Protein AF-0000000067427041 (afdb_homodimer)

Structure (mmCIF, N/CA/C/O backbone):
data_AF-0000000067427041-model_v1
#
loop_
_entity.id
_entity.type
_entity.pdbx_description
1 polymer 'Predicted protein'
#
loop_
_atom_site.group_PDB
_atom_site.id
_atom_site.type_symbol
_atom_site.label_atom_id
_atom_site.label_alt_id
_atom_site.label_comp_id
_atom_site.label_asym_id
_atom_site.label_entity_id
_atom_site.label_seq_id
_atom_site.pdbx_PDB_ins_code
_atom_site.Cartn_x
_atom_site.Cartn_y
_atom_site.Cartn_z
_atom_site.occupancy
_atom_site.B_iso_or_equiv
_atom_site.auth_seq_id
_atom_site.auth_comp_id
_atom_site.auth_asym_id
_atom_site.auth_atom_id
_atom_site.pdbx_PDB_model_num
ATOM 1 N N . MET A 1 1 ? 22.656 2.098 1.558 1 48.44 1 MET A N 1
ATOM 2 C CA . MET A 1 1 ? 21.922 0.84 1.624 1 48.44 1 MET A CA 1
ATOM 3 C C . MET A 1 1 ? 22.219 0.101 2.924 1 48.44 1 MET A C 1
ATOM 5 O O . MET A 1 1 ? 23.375 -0.045 3.307 1 48.44 1 MET A O 1
ATOM 9 N N . HIS A 1 2 ? 21.312 0.114 3.793 1 59.34 2 HIS A N 1
ATOM 10 C CA . HIS A 1 2 ? 21.578 -0.566 5.055 1 59.34 2 HIS A CA 1
ATOM 11 C C . HIS A 1 2 ? 22.031 -2.002 4.82 1 59.34 2 HIS A C 1
ATOM 13 O O . HIS A 1 2 ? 21.594 -2.652 3.873 1 59.34 2 HIS A O 1
ATOM 19 N N . GLU A 1 3 ? 23 -2.354 5.422 1 79.38 3 GLU A N 1
ATOM 20 C CA . GLU A 1 3 ? 23.484 -3.73 5.383 1 79.38 3 GLU A CA 1
ATOM 21 C C . GLU A 1 3 ? 22.438 -4.699 5.918 1 79.38 3 GLU A C 1
ATOM 23 O O . GLU A 1 3 ? 21.922 -4.523 7.031 1 79.38 3 GLU A O 1
ATOM 28 N N . LYS A 1 4 ? 21.969 -5.715 5.051 1 87.44 4 LYS A N 1
ATOM 29 C CA . LYS A 1 4 ? 20.969 -6.707 5.422 1 87.44 4 LYS A CA 1
ATOM 30 C C . LYS A 1 4 ? 21.578 -7.809 6.281 1 87.44 4 LYS A C 1
ATOM 32 O O . LYS A 1 4 ? 22.75 -8.156 6.125 1 87.44 4 LYS A O 1
ATOM 37 N N . THR A 1 5 ? 20.75 -8.305 7.266 1 93.06 5 THR A N 1
ATOM 38 C CA . THR A 1 5 ? 21.156 -9.445 8.078 1 93.06 5 THR A CA 1
ATOM 39 C C . THR A 1 5 ? 20.656 -10.75 7.465 1 93.06 5 THR A C 1
ATOM 41 O O . THR A 1 5 ? 19.953 -10.734 6.445 1 93.06 5 THR A O 1
ATOM 44 N N . GLU A 1 6 ? 21.047 -11.875 8.016 1 94.5 6 GLU A N 1
ATOM 45 C CA . GLU A 1 6 ? 20.641 -13.188 7.508 1 94.5 6 GLU A CA 1
ATOM 46 C C . GLU A 1 6 ? 19.141 -13.406 7.707 1 94.5 6 GLU A C 1
ATOM 48 O O . GLU A 1 6 ? 18.594 -13.031 8.734 1 94.5 6 GLU A O 1
ATOM 53 N N . PHE A 1 7 ? 18.641 -14.078 6.691 1 95.75 7 PHE A N 1
ATOM 54 C CA . PHE A 1 7 ? 17.219 -14.438 6.762 1 95.75 7 PHE A CA 1
ATOM 55 C C . PHE A 1 7 ? 16.922 -15.227 8.039 1 95.75 7 PHE A C 1
ATOM 57 O O . PHE A 1 7 ? 17.719 -16.094 8.43 1 95.75 7 PHE A O 1
ATOM 64 N N . LYS A 1 8 ? 15.82 -14.953 8.727 1 96.31 8 LYS A N 1
ATOM 65 C CA . LYS A 1 8 ? 15.414 -15.594 9.977 1 96.31 8 LYS A CA 1
ATOM 66 C C . LYS A 1 8 ? 14.203 -16.5 9.766 1 96.31 8 LYS A C 1
ATOM 68 O O . LYS A 1 8 ? 13.062 -16.047 9.875 1 96.31 8 LYS A O 1
ATOM 73 N N . PRO A 1 9 ? 14.398 -17.781 9.586 1 95.56 9 PRO A N 1
ATOM 74 C CA . PRO A 1 9 ? 13.281 -18.688 9.305 1 95.56 9 PRO A CA 1
ATOM 75 C C . PRO A 1 9 ? 12.234 -18.703 10.414 1 95.56 9 PRO A C 1
ATOM 77 O O . PRO A 1 9 ? 11.047 -18.906 10.141 1 95.56 9 PRO A O 1
ATOM 80 N N . PHE A 1 10 ? 12.68 -18.453 11.617 1 96.94 10 PHE A N 1
ATOM 81 C CA . PHE A 1 10 ? 11.75 -18.469 12.742 1 96.94 10 PHE A CA 1
ATOM 82 C C . PHE A 1 10 ? 10.695 -17.391 12.586 1 96.94 10 PHE A C 1
ATOM 84 O O . PHE A 1 10 ? 9.523 -17.594 12.906 1 96.94 10 PHE A O 1
ATOM 91 N N . LEU A 1 11 ? 11.117 -16.219 12.102 1 97.69 11 LEU A N 1
ATOM 92 C CA . LEU A 1 11 ? 10.156 -15.133 11.906 1 97.69 11 LEU A CA 1
ATOM 93 C C . LEU A 1 11 ? 9.18 -15.469 10.789 1 97.69 11 LEU A C 1
ATOM 95 O O . LEU A 1 11 ? 8 -15.133 10.867 1 97.69 11 LEU A O 1
ATOM 99 N N . PHE A 1 12 ? 9.688 -16.172 9.797 1 97.38 12 PHE A N 1
ATOM 100 C CA . PHE A 1 12 ? 8.836 -16.609 8.703 1 97.38 12 PHE A CA 1
ATOM 101 C C . PHE A 1 12 ? 7.766 -17.578 9.211 1 97.38 12 PHE A C 1
ATOM 103 O O . PHE A 1 12 ? 6.582 -17.422 8.891 1 97.38 12 PHE A O 1
ATOM 110 N N . LEU A 1 13 ? 8.148 -18.453 10.047 1 97.69 13 LEU A N 1
ATOM 111 C CA . LEU A 1 13 ? 7.234 -19.422 10.625 1 97.69 13 LEU A CA 1
ATOM 112 C C . LEU A 1 13 ? 6.289 -18.766 11.617 1 97.69 13 LEU A C 1
ATOM 114 O O . LEU A 1 13 ? 5.129 -19.156 11.742 1 97.69 13 LEU A O 1
ATOM 118 N N . LEU A 1 14 ? 6.824 -17.766 12.289 1 98.38 14 LEU A N 1
ATOM 119 C CA . LEU A 1 14 ? 5.988 -17.031 13.234 1 98.38 14 LEU A CA 1
ATOM 120 C C . LEU A 1 14 ? 4.836 -16.344 12.516 1 98.38 14 LEU A C 1
ATOM 122 O O . LEU A 1 14 ? 3.703 -16.344 13.008 1 98.38 14 LEU A O 1
ATOM 126 N N . ALA A 1 15 ? 5.125 -15.766 11.359 1 98.38 15 ALA A N 1
ATOM 127 C CA . ALA A 1 15 ? 4.074 -15.102 10.594 1 98.38 15 ALA A CA 1
ATOM 128 C C . ALA A 1 15 ? 3 -16.094 10.156 1 98.38 15 ALA A C 1
ATOM 130 O O . ALA A 1 15 ? 1.806 -15.797 10.227 1 98.38 15 ALA A O 1
ATOM 131 N N . TRP A 1 16 ? 3.381 -17.25 9.773 1 98.31 16 TRP A N 1
ATOM 132 C CA . TRP A 1 16 ? 2.414 -18.281 9.438 1 98.31 16 TRP A CA 1
ATOM 133 C C . TRP A 1 16 ? 1.655 -18.734 10.68 1 98.31 16 TRP A C 1
ATOM 135 O O . TRP A 1 16 ? 0.466 -19.062 10.609 1 98.31 16 TRP A O 1
ATOM 145 N N . GLY A 1 17 ? 2.387 -18.797 11.781 1 98.62 17 GLY A N 1
ATOM 146 C CA . GLY A 1 17 ? 1.737 -19.141 13.039 1 98.62 17 GLY A CA 1
ATOM 147 C C . GLY A 1 17 ? 0.64 -18.172 13.43 1 98.62 17 GLY A C 1
ATOM 148 O O . GLY A 1 17 ? -0.419 -18.594 13.906 1 98.62 17 GLY A O 1
ATOM 149 N N . ILE A 1 18 ? 0.897 -16.922 13.195 1 98.69 18 ILE A N 1
ATOM 150 C CA . ILE A 1 18 ? -0.104 -15.898 13.508 1 98.69 18 ILE A CA 1
ATOM 151 C C . ILE A 1 18 ? -1.283 -16.031 12.547 1 98.69 18 ILE A C 1
ATOM 153 O O . ILE A 1 18 ? -2.439 -15.867 12.945 1 98.69 18 ILE A O 1
ATOM 157 N N . THR A 1 19 ? -0.968 -16.312 11.273 1 98.56 19 THR A N 1
ATOM 158 C CA . THR A 1 19 ? -2.045 -16.578 10.328 1 98.56 19 THR A CA 1
ATOM 159 C C . THR A 1 19 ? -2.896 -17.75 10.789 1 98.56 19 THR A C 1
ATOM 161 O O . THR A 1 19 ? -4.125 -17.688 10.773 1 98.56 19 THR A O 1
ATOM 164 N N . PHE A 1 20 ? -2.232 -18.781 11.203 1 98.62 20 PHE A N 1
ATOM 165 C CA . PHE A 1 20 ? -2.934 -19.953 11.695 1 98.62 20 PHE A CA 1
ATOM 166 C C . PHE A 1 20 ? -3.775 -19.609 12.922 1 98.62 20 PHE A C 1
ATOM 168 O O . PHE A 1 20 ? -4.918 -20.062 13.039 1 98.62 20 PHE A O 1
ATOM 175 N N . LEU A 1 21 ? -3.199 -18.812 13.805 1 98.25 21 LEU A N 1
ATOM 176 C CA . LEU A 1 21 ? -3.934 -18.375 14.984 1 98.25 21 LEU A CA 1
ATOM 177 C C . LEU A 1 21 ? -5.203 -17.625 14.586 1 98.25 21 LEU A C 1
ATOM 179 O O . LEU A 1 21 ? -6.25 -17.781 15.219 1 98.25 21 LEU A O 1
ATOM 183 N N . SER A 1 22 ? -5.102 -16.859 13.547 1 97.94 22 SER A N 1
ATOM 184 C CA . SER A 1 22 ? -6.25 -16.094 13.078 1 97.94 22 SER A CA 1
ATOM 185 C C . SER A 1 22 ? -7.352 -17 12.555 1 97.94 22 SER A C 1
ATOM 187 O O . SER A 1 22 ? -8.523 -16.641 12.547 1 97.94 22 SER A O 1
ATOM 189 N N . LEU A 1 23 ? -7.02 -18.188 12.094 1 98 23 LEU A N 1
ATOM 190 C CA . LEU A 1 23 ? -7.988 -19.156 11.594 1 98 23 LEU A CA 1
ATOM 191 C C . LEU A 1 23 ? -8.594 -19.953 12.742 1 98 23 LEU A C 1
ATOM 193 O O . LEU A 1 23 ? -9.68 -20.531 12.609 1 98 23 LEU A O 1
ATOM 197 N N . LEU A 1 24 ? -7.863 -19.984 13.859 1 97.44 24 LEU A N 1
ATOM 198 C CA . LEU A 1 24 ? -8.219 -20.828 14.992 1 97.44 24 LEU A CA 1
ATOM 199 C C . LEU A 1 24 ? -9.172 -20.109 15.938 1 97.44 24 LEU A C 1
ATOM 201 O O . LEU A 1 24 ? -10.094 -20.719 16.484 1 97.44 24 LEU A O 1
ATOM 205 N N . VAL A 1 25 ? -8.961 -18.812 16.109 1 96.56 25 VAL A N 1
ATOM 206 C CA . VAL A 1 25 ? -9.766 -18.062 17.062 1 96.56 25 VAL A CA 1
ATOM 207 C C . VAL A 1 25 ? -11.18 -17.875 16.531 1 96.56 25 VAL A C 1
ATOM 209 O O . VAL A 1 25 ? -11.383 -17.828 15.305 1 96.56 25 VAL A O 1
ATOM 212 N N . ARG A 1 26 ? -12.141 -17.781 17.406 1 95.88 26 ARG A N 1
ATOM 213 C CA . ARG A 1 26 ? -13.531 -17.594 17 1 95.88 26 ARG A CA 1
ATOM 214 C C . ARG A 1 26 ? -13.727 -16.25 16.312 1 95.88 26 ARG A C 1
ATOM 216 O O . ARG A 1 26 ? -12.945 -15.328 16.516 1 95.88 26 ARG A O 1
ATOM 223 N N . PRO A 1 27 ? -14.773 -16.25 15.516 1 94.12 27 PRO A N 1
ATOM 224 C CA . PRO A 1 27 ? -15.031 -14.992 14.812 1 94.12 27 PRO A CA 1
ATOM 225 C C . PRO A 1 27 ? -15.117 -13.797 15.758 1 94.12 27 PRO A C 1
ATOM 227 O O . PRO A 1 27 ? -15.758 -13.875 16.812 1 94.12 27 PRO A O 1
ATOM 230 N N . SER A 1 28 ? -14.32 -12.844 15.492 1 92.88 28 SER A N 1
ATOM 231 C CA . SER A 1 28 ? -14.234 -11.594 16.25 1 92.88 28 SER A CA 1
ATOM 232 C C . SER A 1 28 ? -13.93 -10.414 15.328 1 92.88 28 SER A C 1
ATOM 234 O O . SER A 1 28 ? -13.203 -10.562 14.336 1 92.88 28 SER A O 1
ATOM 236 N N . PRO A 1 29 ? -14.539 -9.273 15.695 1 89.44 29 PRO A N 1
ATOM 237 C CA . PRO A 1 29 ? -14.219 -8.094 14.883 1 89.44 29 PRO A CA 1
ATOM 238 C C . PRO A 1 29 ? -12.742 -7.707 14.969 1 89.44 29 PRO A C 1
ATOM 240 O O . PRO A 1 29 ? -12.25 -6.961 14.125 1 89.44 29 PRO A O 1
ATOM 243 N N . PHE A 1 30 ? -12 -8.234 15.906 1 93.5 30 PHE A N 1
ATOM 244 C CA . PHE A 1 30 ? -10.625 -7.824 16.141 1 93.5 30 PHE A CA 1
ATOM 245 C C . PHE A 1 30 ? -9.648 -8.789 15.477 1 93.5 30 PHE A C 1
ATOM 247 O O . PHE A 1 30 ? -8.438 -8.555 15.477 1 93.5 30 PHE A O 1
ATOM 254 N N . ARG A 1 31 ? -10.18 -9.844 14.93 1 95.12 31 ARG A N 1
ATOM 255 C CA . ARG A 1 31 ? -9.352 -10.867 14.305 1 95.12 31 ARG A CA 1
ATOM 256 C C . ARG A 1 31 ? -8.461 -10.273 13.219 1 95.12 31 ARG A C 1
ATOM 258 O O . ARG A 1 31 ? -7.301 -10.656 13.078 1 95.12 31 ARG A O 1
ATOM 265 N N . GLY A 1 32 ? -8.961 -9.312 12.492 1 95.69 32 GLY A N 1
ATOM 266 C CA . GLY A 1 32 ? -8.234 -8.695 11.391 1 95.69 32 GLY A CA 1
ATOM 267 C C . GLY A 1 32 ? -6.961 -7.996 11.836 1 95.69 32 GLY A C 1
ATOM 268 O O . GLY A 1 32 ? -6.031 -7.832 11.039 1 95.69 32 GLY A O 1
ATOM 269 N N . LEU A 1 33 ? -6.809 -7.629 13.07 1 95.56 33 LEU A N 1
ATOM 270 C CA . LEU A 1 33 ? -5.656 -6.906 13.594 1 95.56 33 LEU A CA 1
ATOM 271 C C . LEU A 1 33 ? -4.422 -7.801 13.633 1 95.56 33 LEU A C 1
ATOM 273 O O . LEU A 1 33 ? -3.295 -7.309 13.703 1 95.56 33 LEU A O 1
ATOM 277 N N . LEU A 1 34 ? -4.652 -9.055 13.586 1 97.56 34 LEU A N 1
ATOM 278 C CA . LEU A 1 34 ? -3.539 -9.992 13.578 1 97.56 34 LEU A CA 1
ATOM 279 C C . LEU A 1 34 ? -2.734 -9.875 12.289 1 97.56 34 LEU A C 1
ATOM 281 O O . LEU A 1 34 ? -1.603 -10.352 12.211 1 97.56 34 LEU A O 1
ATOM 285 N N . PHE A 1 35 ? -3.311 -9.219 11.297 1 98.12 35 PHE A N 1
ATOM 286 C CA . PHE A 1 35 ? -2.598 -9.016 10.039 1 98.12 35 PHE A CA 1
ATOM 287 C C . PHE A 1 35 ? -1.44 -8.047 10.227 1 98.12 35 PHE A C 1
ATOM 289 O O . PHE A 1 35 ? -0.443 -8.117 9.5 1 98.12 35 PHE A O 1
ATOM 296 N N . ILE A 1 36 ? -1.518 -7.141 11.211 1 95.94 36 ILE A N 1
ATOM 297 C CA . ILE A 1 36 ? -0.517 -6.098 11.406 1 95.94 36 ILE A CA 1
ATOM 298 C C . ILE A 1 36 ? 0.84 -6.73 11.703 1 95.94 36 ILE A C 1
ATOM 300 O O . ILE A 1 36 ? 1.822 -6.465 11.008 1 95.94 36 ILE A O 1
ATOM 304 N N . PRO A 1 37 ? 0.937 -7.617 12.68 1 97.81 37 PRO A N 1
ATOM 305 C CA . PRO A 1 37 ? 2.244 -8.234 12.906 1 97.81 37 PRO A CA 1
ATOM 306 C C . PRO A 1 37 ? 2.684 -9.125 11.75 1 97.81 37 PRO A C 1
ATOM 308 O O . PRO A 1 37 ? 3.881 -9.242 11.477 1 97.81 37 PRO A O 1
ATOM 311 N N . ILE A 1 38 ? 1.79 -9.766 11.023 1 98.5 38 ILE A N 1
ATOM 312 C CA . ILE A 1 38 ? 2.139 -10.594 9.875 1 98.5 38 ILE A CA 1
ATOM 313 C C . ILE A 1 38 ? 2.811 -9.727 8.805 1 98.5 38 ILE A C 1
ATOM 315 O O . ILE A 1 38 ? 3.91 -10.047 8.344 1 98.5 38 ILE A O 1
ATOM 319 N N . LEU A 1 39 ? 2.109 -8.656 8.5 1 98.06 39 LEU A N 1
ATOM 320 C CA . LEU A 1 39 ? 2.631 -7.73 7.492 1 98.06 39 LEU A CA 1
ATOM 321 C C . LEU A 1 39 ? 3.982 -7.172 7.918 1 98.06 39 LEU A C 1
ATOM 323 O O . LEU A 1 39 ? 4.91 -7.094 7.109 1 98.06 39 LEU A O 1
ATOM 327 N N . SER A 1 40 ? 4.129 -6.82 9.211 1 96.88 40 SER A N 1
ATOM 328 C CA . SER A 1 40 ? 5.359 -6.238 9.734 1 96.88 40 SER A CA 1
ATOM 329 C C . SER A 1 40 ? 6.523 -7.215 9.625 1 96.88 40 SER A C 1
ATOM 331 O O . SER A 1 40 ? 7.621 -6.84 9.211 1 96.88 40 SER A O 1
ATOM 333 N N . ILE A 1 41 ? 6.285 -8.422 9.93 1 98.19 41 ILE A N 1
ATOM 334 C CA . ILE A 1 41 ? 7.328 -9.445 9.891 1 98.19 41 ILE A CA 1
ATOM 335 C C . ILE A 1 41 ? 7.758 -9.688 8.445 1 98.19 41 ILE A C 1
ATOM 337 O O . ILE A 1 41 ? 8.953 -9.719 8.141 1 98.19 41 ILE A O 1
ATOM 341 N N . CYS A 1 42 ? 6.801 -9.812 7.559 1 98.31 42 CYS A N 1
ATOM 342 C CA . CYS A 1 42 ? 7.113 -10.094 6.164 1 98.31 42 CYS A CA 1
ATOM 343 C C . CYS A 1 42 ? 7.879 -8.93 5.535 1 98.31 42 CYS A C 1
ATOM 345 O O . CYS A 1 42 ? 8.844 -9.148 4.797 1 98.31 42 CYS A O 1
ATOM 347 N N . LEU A 1 43 ? 7.492 -7.707 5.875 1 95.94 43 LEU A N 1
ATOM 348 C CA . LEU A 1 43 ? 8.195 -6.543 5.348 1 95.94 43 LEU A CA 1
ATOM 349 C C . LEU A 1 43 ? 9.609 -6.457 5.922 1 95.94 43 LEU A C 1
ATOM 351 O O . LEU A 1 43 ? 10.555 -6.141 5.203 1 95.94 43 LEU A O 1
ATOM 355 N N . TYR A 1 44 ? 9.695 -6.758 7.195 1 95.12 44 TYR A N 1
ATOM 356 C CA . TYR A 1 44 ? 11.016 -6.77 7.812 1 95.12 44 TY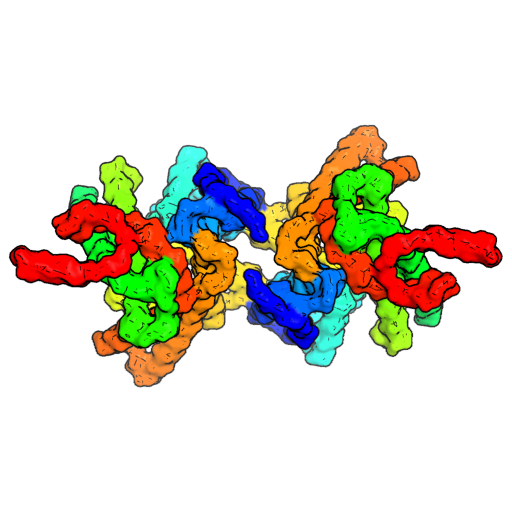R A CA 1
ATOM 357 C C . TYR A 1 44 ? 11.93 -7.777 7.121 1 95.12 44 TYR A C 1
ATOM 359 O O . TYR A 1 44 ? 13.062 -7.449 6.762 1 95.12 44 TYR A O 1
ATOM 367 N N . LEU A 1 45 ? 11.438 -8.93 6.914 1 97.25 45 LEU A N 1
ATOM 368 C CA . LEU A 1 45 ? 12.242 -9.984 6.305 1 97.25 45 LEU A CA 1
ATOM 369 C C . LEU A 1 45 ? 12.594 -9.625 4.863 1 97.25 45 LEU A C 1
ATOM 371 O O . LEU A 1 45 ? 13.68 -9.969 4.383 1 97.25 45 LEU A O 1
ATOM 375 N N . THR A 1 46 ? 11.711 -8.977 4.176 1 95.38 46 THR A N 1
ATOM 376 C CA . THR A 1 46 ? 11.93 -8.609 2.779 1 95.38 46 THR A CA 1
ATOM 377 C C . THR A 1 46 ? 13 -7.535 2.66 1 95.38 46 THR A C 1
ATOM 379 O O . THR A 1 46 ? 13.898 -7.633 1.816 1 95.38 46 THR A O 1
ATOM 382 N N . PHE A 1 47 ? 13.008 -6.562 3.609 1 90.69 47 PHE A N 1
ATOM 383 C CA . PHE A 1 47 ? 13.805 -5.367 3.379 1 90.69 47 PHE A CA 1
ATOM 384 C C . PHE A 1 47 ? 15.078 -5.387 4.227 1 90.69 47 PHE A C 1
ATOM 386 O O . PHE A 1 47 ? 16.031 -4.664 3.941 1 90.69 47 PHE A O 1
ATOM 393 N N . TYR A 1 48 ? 15.094 -6.285 5.27 1 92.62 48 TYR A N 1
ATOM 394 C CA . TYR A 1 48 ? 16.219 -6.172 6.191 1 92.62 48 TYR A CA 1
ATOM 395 C C . TYR A 1 48 ? 16.953 -7.496 6.305 1 92.62 48 TYR A C 1
ATOM 397 O O . TYR A 1 48 ? 17.922 -7.609 7.07 1 92.62 48 TYR A O 1
ATOM 405 N N . THR A 1 49 ? 16.547 -8.461 5.559 1 95.12 49 THR A N 1
ATOM 406 C CA . THR A 1 49 ? 17.25 -9.742 5.586 1 95.12 49 THR A CA 1
ATOM 407 C C . THR A 1 49 ? 17.547 -10.227 4.172 1 95.12 49 THR A C 1
ATOM 409 O O . THR A 1 49 ? 17.031 -9.68 3.197 1 95.12 49 THR A O 1
ATOM 412 N N . THR A 1 50 ? 18.469 -11.18 4.086 1 94.75 50 THR A N 1
ATOM 413 C CA . THR A 1 50 ? 18.859 -11.773 2.807 1 94.75 50 THR A CA 1
ATOM 414 C C . THR A 1 50 ? 19.156 -13.258 2.969 1 94.75 50 THR A C 1
ATOM 416 O O . THR A 1 50 ? 19.594 -13.695 4.035 1 94.75 50 THR A O 1
ATOM 419 N N . GLY A 1 51 ? 18.812 -13.992 1.952 1 93 51 GLY A N 1
ATOM 420 C CA . GLY A 1 51 ? 19.141 -15.406 1.931 1 93 51 GLY A CA 1
ATOM 421 C C . GLY A 1 51 ? 20.578 -15.688 1.528 1 93 51 GLY A C 1
ATOM 422 O O . GLY A 1 51 ? 21.422 -14.789 1.57 1 93 51 GLY A O 1
ATOM 423 N N . ALA A 1 52 ? 20.859 -16.953 1.186 1 90.88 52 ALA A N 1
ATOM 424 C CA . ALA A 1 52 ? 22.219 -17.422 0.944 1 90.88 52 ALA A CA 1
ATOM 425 C C . ALA A 1 52 ? 22.703 -17 -0.435 1 90.88 52 ALA A C 1
ATOM 427 O O . ALA A 1 52 ? 23.906 -16.781 -0.633 1 90.88 52 ALA A O 1
ATOM 428 N N . ASP A 1 53 ? 21.766 -16.984 -1.349 1 91.94 53 ASP A N 1
ATOM 429 C CA . ASP A 1 53 ? 22.141 -16.688 -2.729 1 91.94 53 ASP A CA 1
ATOM 430 C C . ASP A 1 53 ? 20.969 -16.109 -3.508 1 91.94 53 ASP A C 1
ATOM 432 O O . ASP A 1 53 ? 19.891 -15.922 -2.951 1 91.94 53 ASP A O 1
ATOM 436 N N . ILE A 1 54 ? 21.172 -15.836 -4.723 1 93.06 54 ILE A N 1
ATOM 437 C CA . ILE A 1 54 ? 20.188 -15.156 -5.566 1 93.06 54 ILE A CA 1
ATOM 438 C C . ILE A 1 54 ? 18.969 -16.047 -5.75 1 93.06 54 ILE A C 1
ATOM 440 O O . ILE A 1 54 ? 17.828 -15.562 -5.754 1 93.06 54 ILE A O 1
ATOM 444 N N . ALA A 1 55 ? 19.188 -17.328 -5.934 1 92.44 55 ALA A N 1
ATOM 445 C CA . ALA A 1 55 ? 18.078 -18.25 -6.152 1 92.44 55 ALA A CA 1
ATOM 446 C C . ALA A 1 55 ? 17.188 -18.344 -4.918 1 92.44 55 ALA A C 1
ATOM 448 O O . ALA A 1 55 ? 15.961 -18.25 -5.02 1 92.44 55 ALA A O 1
ATOM 449 N N . SER A 1 56 ? 17.828 -18.5 -3.777 1 93.94 56 SER A N 1
ATOM 450 C CA . SER A 1 56 ? 17.062 -18.562 -2.543 1 93.94 56 SER A CA 1
ATOM 451 C C . SER A 1 56 ? 16.344 -17.25 -2.268 1 93.94 56 SER A C 1
ATOM 453 O O . SER A 1 56 ? 15.234 -17.234 -1.741 1 93.94 56 SER A O 1
ATOM 455 N N . ASN A 1 57 ? 16.984 -16.188 -2.631 1 95.56 57 ASN A N 1
ATOM 456 C CA . ASN A 1 57 ? 16.391 -14.875 -2.396 1 95.56 57 ASN A CA 1
ATOM 457 C C . ASN A 1 57 ? 15.141 -14.664 -3.242 1 95.56 57 ASN A C 1
ATOM 459 O O . ASN A 1 57 ? 14.164 -14.078 -2.775 1 95.56 57 ASN A O 1
ATOM 463 N N . ILE A 1 58 ? 15.148 -15.125 -4.441 1 94.75 58 ILE A N 1
ATOM 464 C CA . ILE A 1 58 ? 13.961 -15.047 -5.281 1 94.75 58 ILE A CA 1
ATOM 465 C C . ILE A 1 58 ? 12.82 -15.82 -4.633 1 94.75 58 ILE A C 1
ATOM 467 O O . ILE A 1 58 ? 11.703 -15.312 -4.508 1 94.75 58 ILE A O 1
ATOM 471 N N . ALA A 1 59 ? 13.133 -17 -4.227 1 95 59 ALA A N 1
ATOM 472 C CA . ALA A 1 59 ? 12.133 -17.859 -3.619 1 95 59 ALA A CA 1
ATOM 473 C C . ALA A 1 59 ? 11.578 -17.25 -2.336 1 95 59 ALA A C 1
ATOM 475 O O . ALA A 1 59 ? 10.367 -17.25 -2.115 1 95 59 ALA A O 1
ATOM 476 N N . ILE A 1 60 ? 12.484 -16.75 -1.547 1 96.12 60 ILE A N 1
ATOM 477 C CA . ILE A 1 60 ? 12.102 -16.156 -0.271 1 96.12 60 ILE A CA 1
ATOM 478 C C . ILE A 1 60 ? 11.227 -14.93 -0.516 1 96.12 60 ILE A C 1
ATOM 480 O O . ILE A 1 60 ? 10.172 -14.773 0.108 1 96.12 60 ILE A O 1
ATOM 484 N N . GLY A 1 61 ? 11.672 -14.078 -1.423 1 97 61 GLY A N 1
ATOM 485 C CA . GLY A 1 61 ? 10.891 -12.891 -1.738 1 97 61 GLY A CA 1
ATOM 486 C C . GLY A 1 61 ? 9.484 -13.211 -2.215 1 97 61 GLY A C 1
ATOM 487 O O . GLY A 1 61 ? 8.516 -12.594 -1.765 1 97 61 GLY A O 1
ATOM 488 N N . CYS A 1 62 ? 9.352 -14.172 -3.062 1 97.38 62 CYS A N 1
ATOM 489 C CA . CYS A 1 62 ? 8.055 -14.586 -3.574 1 97.38 62 CYS A CA 1
ATOM 490 C C . CYS A 1 62 ? 7.199 -15.195 -2.469 1 97.38 62 CYS A C 1
ATOM 492 O O . CYS A 1 62 ? 6 -14.93 -2.383 1 97.38 62 CYS A O 1
ATOM 494 N N . ALA A 1 63 ? 7.84 -15.984 -1.655 1 97.75 63 ALA A N 1
ATOM 495 C CA . ALA A 1 63 ? 7.113 -16.641 -0.568 1 97.75 63 ALA A CA 1
ATOM 496 C C . ALA A 1 63 ? 6.57 -15.617 0.421 1 97.75 63 ALA A C 1
ATOM 498 O O . ALA A 1 63 ? 5.422 -15.719 0.86 1 97.75 63 ALA A O 1
ATOM 499 N N . LEU A 1 64 ? 7.398 -14.648 0.76 1 98.38 64 LEU A N 1
ATOM 500 C CA . LEU A 1 64 ? 7.004 -13.625 1.72 1 98.38 64 LEU A CA 1
ATOM 501 C C . LEU A 1 64 ? 5.848 -12.789 1.181 1 98.38 64 LEU A C 1
ATOM 503 O O . LEU A 1 64 ? 4.883 -12.516 1.899 1 98.38 64 LEU A O 1
ATOM 507 N N . SER A 1 65 ? 5.973 -12.383 -0.034 1 98.19 65 SER A N 1
ATOM 508 C CA . SER A 1 65 ? 4.914 -11.57 -0.625 1 98.19 65 SER A CA 1
ATOM 509 C C . SER A 1 65 ? 3.637 -12.383 -0.819 1 98.19 65 SER A C 1
ATOM 511 O O . SER A 1 65 ? 2.533 -11.867 -0.611 1 98.19 65 SER A O 1
ATOM 513 N N . SER A 1 66 ? 3.738 -13.609 -1.203 1 98.31 66 SER A N 1
ATOM 514 C CA . SER A 1 66 ? 2.566 -14.477 -1.299 1 98.31 66 SER A CA 1
ATOM 515 C C . SER A 1 66 ? 1.889 -14.641 0.057 1 98.31 66 SER A C 1
ATOM 517 O O . SER A 1 66 ? 0.66 -14.695 0.139 1 98.31 66 SER A O 1
ATOM 519 N N . GLN A 1 67 ? 2.725 -14.781 1.056 1 98.44 67 GLN A N 1
ATOM 520 C CA . GLN A 1 67 ? 2.18 -14.914 2.402 1 98.44 67 GLN A CA 1
ATOM 521 C C . GLN A 1 67 ? 1.361 -13.688 2.791 1 98.44 67 GLN A C 1
ATOM 523 O O . GLN A 1 67 ? 0.325 -13.812 3.447 1 98.44 67 GLN A O 1
ATOM 528 N N . ILE A 1 68 ? 1.831 -12.531 2.412 1 98.69 68 ILE A N 1
ATOM 529 C CA . ILE A 1 68 ? 1.108 -11.305 2.713 1 98.69 68 ILE A CA 1
ATOM 530 C C . ILE A 1 68 ? -0.286 -11.359 2.092 1 98.69 68 ILE A C 1
ATOM 532 O O . ILE A 1 68 ? -1.285 -11.125 2.775 1 98.69 68 ILE A O 1
ATOM 536 N N . PHE A 1 69 ? -0.366 -11.727 0.868 1 98.75 69 PHE A N 1
ATOM 537 C CA . PHE A 1 69 ? -1.646 -11.711 0.17 1 98.75 69 PHE A CA 1
ATOM 538 C C . PHE A 1 69 ? -2.541 -12.844 0.646 1 98.75 69 PHE A C 1
ATOM 540 O O . PHE A 1 69 ? -3.758 -12.68 0.762 1 98.75 69 PHE A O 1
ATOM 547 N N . THR A 1 70 ? -1.953 -13.977 0.938 1 98.62 70 THR A N 1
ATOM 548 C CA . THR A 1 70 ? -2.723 -15.086 1.486 1 98.62 70 THR A CA 1
ATOM 549 C C . THR A 1 70 ? -3.311 -14.719 2.846 1 98.62 70 THR A C 1
ATOM 551 O O . THR A 1 70 ? -4.492 -14.961 3.104 1 98.62 70 THR A O 1
ATOM 554 N N . SER A 1 71 ? -2.48 -14.109 3.666 1 98.69 71 SER A N 1
ATOM 555 C CA . SER A 1 71 ? -2.926 -13.75 5.008 1 98.69 71 SER A CA 1
ATOM 556 C C . SER A 1 71 ? -3.951 -12.617 4.961 1 98.69 71 SER A C 1
ATOM 558 O O . SER A 1 71 ? -4.863 -12.57 5.793 1 98.69 71 SER A O 1
ATOM 560 N N . LEU A 1 72 ? -3.734 -11.727 3.994 1 98.56 72 LEU A N 1
ATOM 561 C CA . LEU A 1 72 ? -4.723 -10.664 3.838 1 98.56 72 LEU A CA 1
ATOM 562 C C . LEU A 1 72 ? -6.105 -11.25 3.555 1 98.56 72 LEU A C 1
ATOM 564 O O . LEU A 1 72 ? -7.102 -10.797 4.125 1 98.56 72 LEU A O 1
ATOM 568 N N . ASP A 1 73 ? -6.211 -12.227 2.732 1 98.44 73 ASP A N 1
ATOM 569 C CA . ASP A 1 73 ? -7.461 -12.922 2.434 1 98.44 73 ASP A CA 1
ATOM 570 C C . ASP A 1 73 ? -8.008 -13.625 3.672 1 98.44 73 ASP A C 1
ATOM 572 O O . ASP A 1 73 ? -9.125 -13.344 4.113 1 98.44 73 ASP A O 1
ATOM 576 N N . LEU A 1 74 ? -7.199 -14.375 4.336 1 98.25 74 LEU A N 1
ATOM 577 C CA . LEU A 1 74 ? -7.668 -15.32 5.348 1 98.25 74 LEU A CA 1
ATOM 578 C C . LEU A 1 74 ? -7.918 -14.609 6.676 1 98.25 74 LEU A C 1
ATOM 580 O O . LEU A 1 74 ? -8.766 -15.039 7.461 1 98.25 74 LEU A O 1
ATOM 584 N N . THR A 1 75 ? -7.203 -13.477 6.918 1 97.94 75 THR A N 1
ATOM 585 C CA . THR A 1 75 ? -7.262 -12.844 8.234 1 97.94 75 THR A CA 1
ATOM 586 C C . THR A 1 75 ? -8.164 -11.609 8.195 1 97.94 75 THR A C 1
ATOM 588 O O . THR A 1 75 ? -8.805 -11.273 9.195 1 97.94 75 THR A O 1
ATOM 591 N N . VAL A 1 76 ? -8.25 -11.016 7.031 1 97.75 76 VAL A N 1
ATOM 592 C CA . VAL A 1 76 ? -8.891 -9.711 7.02 1 97.75 76 VAL A CA 1
ATOM 593 C C . VAL A 1 76 ? -10.117 -9.742 6.102 1 97.75 76 VAL A C 1
ATOM 595 O O . VAL A 1 76 ? -11.227 -9.43 6.527 1 97.75 76 VAL A O 1
ATOM 598 N N . LEU A 1 77 ? -10.023 -10.164 4.895 1 97.56 77 LEU A N 1
ATOM 599 C CA . LEU A 1 77 ? -11.039 -9.93 3.867 1 97.56 77 LEU A CA 1
ATOM 600 C C . LEU A 1 77 ? -12.133 -10.984 3.934 1 97.56 77 LEU A C 1
ATOM 602 O O . LEU A 1 77 ? -13.266 -10.742 3.504 1 97.56 77 LEU A O 1
ATOM 606 N N . THR A 1 78 ? -11.773 -12.164 4.516 1 97.31 78 THR A N 1
ATOM 607 C CA . THR A 1 78 ? -12.734 -13.258 4.574 1 97.31 78 THR A CA 1
ATOM 608 C C . THR A 1 78 ? -13.016 -13.656 6.02 1 97.31 78 THR A C 1
ATOM 610 O O . THR A 1 78 ? -12.094 -13.852 6.809 1 97.31 78 THR A O 1
ATOM 613 N N . ASP A 1 79 ? -14.281 -13.68 6.348 1 96.38 79 ASP A N 1
ATOM 614 C CA . ASP A 1 79 ? -14.68 -14.312 7.602 1 96.38 79 ASP A CA 1
ATOM 615 C C . ASP A 1 79 ? -14.711 -15.836 7.465 1 96.38 79 ASP A C 1
ATOM 617 O O . ASP A 1 79 ? -15.781 -16.422 7.328 1 96.38 79 ASP A O 1
ATOM 621 N N . VAL A 1 80 ? -13.617 -16.438 7.641 1 97.56 80 VAL A N 1
ATOM 622 C CA . VAL A 1 80 ? -13.328 -17.781 7.137 1 97.56 80 VAL A CA 1
ATOM 623 C C . VAL A 1 80 ? -14.258 -18.781 7.812 1 97.56 80 VAL A C 1
ATOM 625 O O . VAL A 1 80 ? -14.805 -19.672 7.156 1 97.56 80 VAL A O 1
ATOM 628 N N . GLN A 1 81 ? -14.469 -18.703 9.109 1 97.62 81 GLN A N 1
ATOM 629 C CA . GLN A 1 81 ? -15.219 -19.734 9.812 1 97.62 81 GLN A CA 1
ATOM 630 C C . GLN A 1 81 ? -16.719 -19.641 9.492 1 97.62 81 GLN A C 1
ATOM 632 O O . GLN A 1 81 ? -17.438 -20.641 9.555 1 97.62 81 GLN A O 1
ATOM 637 N N . ASN A 1 82 ? -17.141 -18.438 9.141 1 96 82 ASN A N 1
ATOM 638 C CA . ASN A 1 82 ? -18.547 -18.266 8.828 1 96 82 ASN A CA 1
ATOM 639 C C . ASN A 1 82 ? -18.812 -18.406 7.332 1 96 82 ASN A C 1
ATOM 641 O O . ASN A 1 82 ? -19.906 -18.797 6.922 1 96 82 ASN A O 1
ATOM 645 N N . GLU A 1 83 ? -17.844 -18.141 6.516 1 96.19 83 GLU A N 1
ATOM 646 C CA . GLU A 1 83 ? -18.078 -18.062 5.078 1 96.19 83 GLU A CA 1
ATOM 647 C C . GLU A 1 83 ? -17.609 -19.312 4.359 1 96.19 83 GLU A C 1
ATOM 649 O O . GLU A 1 83 ? -18.125 -19.656 3.295 1 96.19 83 GLU A O 1
ATOM 654 N N . LEU A 1 84 ? -16.562 -19.953 4.859 1 97.62 84 LEU A N 1
ATOM 655 C CA . LEU A 1 84 ? -15.992 -21.109 4.16 1 97.62 84 LEU A CA 1
ATOM 656 C C . LEU A 1 84 ? -16.484 -22.406 4.762 1 97.62 84 LEU A C 1
ATOM 658 O O . LEU A 1 84 ? -16.719 -22.5 5.973 1 97.62 84 LEU A O 1
ATOM 662 N N . ARG A 1 85 ? -16.641 -23.344 3.834 1 97.5 85 ARG A N 1
ATOM 663 C CA . ARG A 1 85 ? -17.125 -24.656 4.219 1 97.5 85 ARG A CA 1
ATOM 664 C C . ARG A 1 85 ? -16.391 -25.766 3.465 1 97.5 85 ARG A C 1
ATOM 666 O O . ARG A 1 85 ? -16.047 -25.594 2.289 1 97.5 85 ARG A O 1
ATOM 673 N N . LEU A 1 86 ? -16.094 -26.812 4.215 1 96.5 86 LEU A N 1
ATOM 674 C CA . LEU A 1 86 ? -15.695 -28.031 3.523 1 96.5 86 LEU A CA 1
ATOM 675 C C . LEU A 1 86 ? -16.859 -28.594 2.723 1 96.5 86 LEU A C 1
ATOM 677 O O . LEU A 1 86 ? -18.031 -28.359 3.055 1 96.5 86 LEU A O 1
ATOM 681 N N . VAL A 1 87 ? -16.484 -29.281 1.676 1 95.06 87 VAL A N 1
ATOM 682 C CA . VAL A 1 87 ? -17.531 -29.953 0.921 1 95.06 87 VAL A CA 1
ATOM 683 C C . VAL A 1 87 ? -18.312 -30.891 1.845 1 95.06 87 VAL A C 1
ATOM 685 O O . VAL A 1 87 ? -17.734 -31.719 2.531 1 95.06 87 VAL A O 1
ATOM 688 N N . GLY A 1 88 ? -19.594 -30.688 1.952 1 93.12 88 GLY A N 1
ATOM 689 C CA . GLY A 1 88 ? -20.453 -31.531 2.773 1 93.12 88 GLY A CA 1
ATOM 690 C C . GLY A 1 88 ? -20.656 -31 4.18 1 93.12 88 GLY A C 1
ATOM 691 O O . GLY A 1 88 ? -21.484 -31.5 4.93 1 93.12 88 GLY A O 1
ATOM 692 N N . GLN A 1 89 ? -19.828 -29.984 4.566 1 93.62 89 GLN A N 1
ATOM 693 C CA . GLN A 1 89 ? -19.953 -29.375 5.891 1 93.62 89 GLN A CA 1
ATOM 694 C C . GLN A 1 89 ? -21.234 -28.562 6.008 1 93.62 89 GLN A C 1
ATOM 696 O O . GLN A 1 89 ? -21.438 -27.625 5.238 1 93.62 89 GLN A O 1
ATOM 701 N N . LYS A 1 90 ? -22.125 -28.797 6.961 1 91.31 90 LYS A N 1
ATOM 702 C CA . LYS A 1 90 ? -23.438 -28.172 7.055 1 91.31 90 LYS A CA 1
ATOM 703 C C . LYS A 1 90 ? -23.422 -27 8.023 1 91.31 90 LYS A C 1
ATOM 705 O O . LYS A 1 90 ? -24.141 -26.016 7.82 1 91.31 90 LYS A O 1
ATOM 710 N N . THR A 1 91 ? -22.641 -27.188 9.047 1 92.06 91 THR A N 1
ATOM 711 C CA . THR A 1 91 ? -22.656 -26.141 10.062 1 92.06 91 THR A CA 1
ATOM 712 C C . THR A 1 91 ? -21.328 -25.391 10.094 1 92.06 91 THR A C 1
ATOM 714 O O . THR A 1 91 ? -20.297 -25.922 9.688 1 92.06 91 THR A O 1
ATOM 717 N N . SER A 1 92 ? -21.453 -24.172 10.562 1 94.06 92 SER A N 1
ATOM 718 C CA . SER A 1 92 ? -20.25 -23.359 10.703 1 94.06 92 SER A CA 1
ATOM 719 C C . SER A 1 92 ? -19.281 -23.953 11.727 1 94.06 92 SER A C 1
ATOM 721 O O . SER A 1 92 ? -19.719 -24.484 12.75 1 94.06 92 SER A O 1
ATOM 723 N N . ILE A 1 93 ? -18 -23.844 11.414 1 97.06 93 ILE A N 1
ATOM 724 C CA . ILE A 1 93 ? -16.969 -24.391 12.289 1 97.06 93 ILE A CA 1
ATOM 725 C C . ILE A 1 93 ? -16.812 -23.484 13.516 1 97.06 93 ILE A C 1
ATOM 727 O O . ILE A 1 93 ? -16.188 -23.891 14.508 1 97.06 93 ILE A O 1
ATOM 731 N N . SER A 1 94 ? -17.391 -22.281 13.508 1 95.5 94 SER A N 1
ATOM 732 C CA . SER A 1 94 ? -17.188 -21.266 14.531 1 95.5 94 SER A CA 1
ATOM 733 C C . SER A 1 94 ? -17.672 -21.75 15.898 1 95.5 94 SER A C 1
ATOM 735 O O . SER A 1 94 ? -17.188 -21.297 16.938 1 95.5 94 SER A O 1
ATOM 737 N N . THR A 1 95 ? -18.641 -22.719 15.984 1 94.25 95 THR A N 1
ATOM 738 C CA . THR A 1 95 ? -19.219 -23.172 17.25 1 94.25 95 THR A CA 1
ATOM 739 C C . THR A 1 95 ? -18.609 -24.5 17.688 1 94.25 95 THR A C 1
ATOM 741 O O . THR A 1 95 ? -18.922 -25.016 18.766 1 94.25 95 THR A O 1
ATOM 744 N N . ALA A 1 96 ? -17.797 -25 16.922 1 96.38 96 ALA A N 1
ATOM 745 C CA . ALA A 1 96 ? -17.203 -26.297 17.219 1 96.38 96 ALA A CA 1
ATOM 746 C C . ALA A 1 96 ? -16.125 -26.172 18.297 1 96.38 96 ALA A C 1
ATOM 748 O O . ALA A 1 96 ? -15.828 -25.078 18.75 1 96.38 96 ALA A O 1
ATOM 749 N N . SER A 1 97 ? -15.641 -27.328 18.719 1 96.69 97 SER A N 1
ATOM 750 C CA . SER A 1 97 ? -14.602 -27.375 19.734 1 96.69 97 SER A CA 1
ATOM 751 C C . SER A 1 97 ? -13.273 -26.844 19.203 1 96.69 97 SER A C 1
ATOM 753 O O . SER A 1 97 ? -13.102 -26.703 17.984 1 96.69 97 SER A O 1
ATOM 755 N N . LEU A 1 98 ? -12.344 -26.484 20.062 1 97 98 LEU A N 1
ATOM 756 C CA . LEU A 1 98 ? -11.031 -26 19.688 1 97 98 LEU A CA 1
ATOM 757 C C . LEU A 1 98 ? -10.289 -27.016 18.844 1 97 98 LEU A C 1
ATOM 759 O O . LEU A 1 98 ? -9.609 -26.656 17.875 1 97 98 LEU A O 1
ATOM 763 N N . SER A 1 99 ? -10.422 -28.266 19.203 1 97.62 99 SER A N 1
ATOM 764 C CA . SER A 1 99 ? -9.758 -29.312 18.438 1 97.62 99 SER A CA 1
ATOM 765 C C . SER A 1 99 ? -10.297 -29.375 17.016 1 97.62 99 SER A C 1
ATOM 767 O O . SER A 1 99 ? -9.531 -29.484 16.062 1 97.62 99 SER A O 1
ATOM 769 N N . ASP A 1 100 ? -11.586 -29.281 16.875 1 97.25 100 ASP A N 1
ATOM 770 C CA . ASP A 1 100 ? -12.188 -29.297 15.547 1 97.25 100 ASP A CA 1
ATOM 771 C C . ASP A 1 100 ? -11.766 -28.094 14.719 1 97.25 100 ASP A C 1
ATOM 773 O O . ASP A 1 100 ? -11.461 -28.219 13.531 1 97.25 100 ASP A O 1
ATOM 777 N N . ARG A 1 101 ? -11.727 -27 15.367 1 97.88 101 ARG A N 1
ATOM 778 C CA . ARG A 1 101 ? -11.312 -25.781 14.672 1 97.88 101 ARG A CA 1
ATOM 779 C C . ARG A 1 101 ? -9.836 -25.844 14.281 1 97.88 101 ARG A C 1
ATOM 781 O O . ARG A 1 101 ? -9.445 -25.312 13.242 1 97.88 101 ARG A O 1
ATOM 788 N N . PHE A 1 102 ? -9.062 -26.484 15.133 1 98.06 102 PHE A N 1
ATOM 789 C CA . PHE A 1 102 ? -7.637 -26.641 14.852 1 98.06 102 PHE A CA 1
ATOM 790 C C . PHE A 1 102 ? -7.422 -27.406 13.555 1 98.06 102 PHE A C 1
ATOM 792 O O . PHE A 1 102 ? -6.719 -26.953 12.656 1 98.06 102 PHE A O 1
ATOM 799 N N . TRP A 1 103 ? -8.07 -28.531 13.422 1 96.56 103 TRP A N 1
ATOM 800 C CA . TRP A 1 103 ? -7.883 -29.375 12.25 1 96.56 103 TRP A CA 1
ATOM 801 C C . TRP A 1 103 ? -8.5 -28.719 11.016 1 96.56 103 TRP A C 1
ATOM 803 O O . TRP A 1 103 ? -7.953 -28.828 9.914 1 96.56 103 TRP A O 1
ATOM 813 N N . TRP A 1 104 ? -9.617 -28.078 11.203 1 97.69 104 TRP A N 1
ATOM 814 C CA . TRP A 1 104 ? -10.266 -27.344 10.125 1 97.69 104 TRP A CA 1
ATOM 815 C C . TRP A 1 104 ? -9.359 -26.234 9.594 1 97.69 104 TRP A C 1
ATOM 817 O O . TRP A 1 104 ? -9.18 -26.094 8.383 1 97.69 104 TRP A O 1
ATOM 827 N N . ALA A 1 105 ? -8.742 -25.531 10.531 1 98.25 105 ALA A N 1
ATOM 828 C CA . ALA A 1 105 ? -7.852 -24.438 10.18 1 98.25 105 ALA A CA 1
ATOM 829 C C . ALA A 1 105 ? -6.598 -24.953 9.477 1 98.25 105 ALA A C 1
ATOM 831 O O . ALA A 1 105 ? -6.121 -24.344 8.516 1 98.25 105 ALA A O 1
ATOM 832 N N . LEU A 1 106 ? -6.09 -26.016 9.953 1 96.75 106 LEU A N 1
ATOM 833 C CA . LEU A 1 106 ? -4.898 -26.594 9.344 1 96.75 106 LEU A CA 1
ATOM 834 C C . LEU A 1 106 ? -5.188 -27.047 7.914 1 96.75 106 LEU A C 1
ATOM 836 O O . LEU A 1 106 ? -4.375 -26.828 7.016 1 96.75 106 LEU A O 1
ATOM 840 N N . ARG A 1 107 ? -6.309 -27.641 7.727 1 96.19 107 ARG A N 1
ATOM 841 C CA . ARG A 1 107 ? -6.707 -28.078 6.391 1 96.19 107 ARG A CA 1
ATOM 842 C C . ARG A 1 107 ? -6.855 -26.875 5.453 1 96.19 107 ARG A C 1
ATOM 844 O O . ARG A 1 107 ? -6.426 -26.938 4.297 1 96.19 107 ARG A O 1
ATOM 851 N N . LEU A 1 108 ? -7.449 -25.891 5.945 1 97.75 108 LEU A N 1
ATOM 852 C CA . LEU A 1 108 ? -7.637 -24.688 5.137 1 97.75 108 LEU A CA 1
ATOM 853 C C . LEU A 1 108 ? -6.293 -24.094 4.734 1 97.75 108 LEU A C 1
ATOM 855 O O . LEU A 1 108 ? -6.086 -23.75 3.564 1 97.75 108 LEU A O 1
ATOM 859 N N . LEU A 1 109 ? -5.41 -23.984 5.699 1 96.75 109 LEU A N 1
ATOM 860 C CA . LEU A 1 109 ? -4.109 -23.375 5.461 1 96.75 109 LEU A CA 1
ATOM 861 C C . LEU A 1 109 ? -3.301 -24.188 4.457 1 96.75 109 LEU A C 1
ATOM 863 O O . LEU A 1 109 ? -2.539 -23.625 3.664 1 96.75 109 LEU A O 1
ATOM 867 N N . LEU A 1 110 ? -3.502 -25.453 4.41 1 94.5 110 LEU A N 1
ATOM 868 C CA . LEU A 1 110 ? -2.711 -26.344 3.564 1 94.5 110 LEU A CA 1
ATOM 869 C C . LEU A 1 110 ? -3.42 -26.609 2.24 1 94.5 110 LEU A C 1
ATOM 871 O O . LEU A 1 110 ? -2.975 -27.438 1.447 1 94.5 110 LEU A O 1
ATOM 875 N N . SER A 1 111 ? -4.547 -25.891 1.969 1 95.38 111 SER A N 1
ATOM 876 C CA . SER A 1 111 ? -5.293 -26.047 0.723 1 95.38 111 SER A CA 1
ATOM 877 C C . SER A 1 111 ? -5.379 -24.734 -0.038 1 95.38 111 SER A C 1
ATOM 879 O O . SER A 1 111 ? -6.477 -24.234 -0.29 1 95.38 111 SER A O 1
ATOM 881 N N . PRO A 1 112 ? -4.23 -24.328 -0.505 1 95.81 112 PRO A N 1
ATOM 882 C CA . PRO A 1 112 ? -4.254 -23.031 -1.183 1 95.81 112 PRO A CA 1
ATOM 883 C C . PRO A 1 112 ? -5.117 -23.031 -2.443 1 95.81 112 PRO A C 1
ATOM 885 O O . PRO A 1 112 ? -5.605 -21.984 -2.867 1 95.81 112 PRO A O 1
ATOM 888 N N . ARG A 1 113 ? -5.391 -24.203 -3.033 1 96.88 113 ARG A N 1
ATOM 889 C CA . ARG A 1 113 ? -6.195 -24.297 -4.246 1 96.88 113 ARG A CA 1
ATOM 890 C C . ARG A 1 113 ? -7.652 -24.594 -3.916 1 96.88 113 ARG A C 1
ATOM 892 O O . ARG A 1 113 ? -8.484 -24.734 -4.816 1 96.88 113 ARG A O 1
ATOM 899 N N . GLY A 1 114 ? -7.953 -24.766 -2.646 1 97.12 114 GLY A N 1
ATOM 900 C CA . GLY A 1 114 ? -9.32 -25 -2.193 1 97.12 114 GLY A CA 1
ATOM 901 C C . GLY A 1 114 ? -9.789 -26.422 -2.402 1 97.12 114 GLY A C 1
ATOM 902 O O . GLY A 1 114 ? -10.992 -26.672 -2.449 1 97.12 114 GLY A O 1
ATOM 903 N N . ILE A 1 115 ? -8.867 -27.312 -2.51 1 96.94 115 ILE A N 1
ATOM 904 C CA . ILE A 1 115 ? -9.242 -28.703 -2.73 1 96.94 115 ILE A CA 1
ATOM 905 C C . ILE A 1 115 ? -10.055 -29.219 -1.543 1 96.94 115 ILE A C 1
ATOM 907 O O . ILE A 1 115 ? -9.609 -29.125 -0.395 1 96.94 115 ILE A O 1
ATOM 911 N N . GLY A 1 116 ? -11.195 -29.75 -1.821 1 95.75 116 GLY A N 1
ATOM 912 C CA . GLY A 1 116 ? -12.055 -30.297 -0.782 1 95.75 116 GLY A CA 1
ATOM 913 C C . GLY A 1 116 ? -12.953 -29.25 -0.141 1 95.75 116 GLY A C 1
ATOM 914 O O . GLY A 1 116 ? -13.758 -29.578 0.736 1 95.75 116 GLY A O 1
ATOM 915 N N . TRP A 1 117 ? -12.852 -28.047 -0.517 1 97.44 117 TRP A N 1
ATOM 916 C CA . TRP A 1 117 ? -13.656 -26.969 0.019 1 97.44 117 TRP A CA 1
ATOM 917 C C . TRP A 1 117 ? -14.758 -26.562 -0.958 1 97.44 117 TRP A C 1
ATOM 919 O O . TRP A 1 117 ? -14.672 -26.859 -2.154 1 97.44 117 TRP A O 1
ATOM 929 N N . ALA A 1 118 ? -15.773 -25.906 -0.514 1 96.44 118 ALA A N 1
ATOM 930 C CA . ALA A 1 118 ? -16.891 -25.469 -1.341 1 96.44 118 ALA A CA 1
ATOM 931 C C . ALA A 1 118 ? -16.438 -24.453 -2.381 1 96.44 118 ALA A C 1
ATOM 933 O O . ALA A 1 118 ? -17.031 -24.344 -3.457 1 96.44 118 ALA A O 1
ATOM 934 N N . HIS A 1 119 ? -15.367 -23.734 -2.068 1 95.56 119 HIS A N 1
ATOM 935 C CA . HIS A 1 119 ? -14.906 -22.688 -2.982 1 95.56 119 HIS A CA 1
ATOM 936 C C . HIS A 1 119 ? -13.867 -23.25 -3.957 1 95.56 119 HIS A C 1
ATOM 938 O O . HIS A 1 119 ? -13.203 -22.484 -4.66 1 95.56 119 HIS A O 1
ATOM 944 N N . GLU A 1 120 ? -13.641 -24.562 -4.027 1 96.62 120 GLU A N 1
ATOM 945 C CA . GLU A 1 120 ? -12.734 -25.156 -5 1 96.62 120 GLU A CA 1
ATOM 946 C C . GLU A 1 120 ? -13.102 -24.734 -6.422 1 96.62 120 GLU A C 1
ATOM 948 O O . GLU A 1 120 ? -14.258 -24.828 -6.824 1 96.62 120 GLU A O 1
ATOM 953 N N . PRO A 1 121 ? -12.188 -24.203 -7.102 1 94.44 121 PRO A N 1
ATOM 954 C CA . PRO A 1 121 ? -12.492 -23.859 -8.492 1 94.44 121 PRO A CA 1
ATOM 955 C C . PRO A 1 121 ? -12.508 -25.094 -9.406 1 94.44 121 PRO A C 1
ATOM 957 O O . PRO A 1 121 ? -11.633 -25.234 -10.258 1 94.44 121 PRO A O 1
ATOM 960 N N . THR A 1 122 ? -13.539 -25.75 -9.445 1 89.19 122 THR A N 1
ATOM 961 C CA . THR A 1 122 ? -13.633 -27.062 -10.062 1 89.19 122 THR A CA 1
ATOM 962 C C . THR A 1 122 ? -13.562 -26.953 -11.586 1 89.19 122 THR A C 1
ATOM 964 O O . THR A 1 122 ? -13.188 -27.906 -12.266 1 89.19 122 THR A O 1
ATOM 967 N N . THR A 1 123 ? -13.867 -25.844 -12.055 1 89.31 123 THR A N 1
ATOM 968 C CA . THR A 1 123 ? -13.812 -25.672 -13.5 1 89.31 123 THR A CA 1
ATOM 969 C C . THR A 1 123 ? -12.383 -25.406 -13.961 1 89.31 123 THR A C 1
ATOM 971 O O . THR A 1 123 ? -12.078 -25.5 -15.148 1 89.31 123 THR A O 1
ATOM 974 N N . HIS A 1 124 ? -11.562 -25.141 -13.023 1 90.75 124 HIS A N 1
ATOM 975 C CA . HIS A 1 124 ? -10.211 -24.719 -13.391 1 90.75 124 HIS A CA 1
ATOM 976 C C . HIS A 1 124 ? -9.18 -25.75 -12.945 1 90.75 124 HIS A C 1
ATOM 978 O O . HIS A 1 124 ? -8 -25.656 -13.312 1 90.75 124 HIS A O 1
ATOM 984 N N . ILE A 1 125 ? -9.633 -26.688 -12.164 1 93.25 125 ILE A N 1
ATOM 985 C CA . ILE A 1 125 ? -8.734 -27.719 -11.656 1 93.25 125 ILE A CA 1
ATOM 986 C C . ILE A 1 125 ? -9.125 -29.078 -12.234 1 93.25 125 ILE A C 1
ATOM 988 O O . ILE A 1 125 ? -10.312 -29.359 -12.43 1 93.25 125 ILE A O 1
ATOM 992 N N . LEU A 1 126 ? -8.156 -29.891 -12.555 1 94.19 126 LEU A N 1
ATOM 993 C CA . LEU A 1 126 ? -8.398 -31.219 -13.086 1 94.19 126 LEU A CA 1
ATOM 994 C C . LEU A 1 126 ? -9.125 -32.094 -12.07 1 94.19 126 LEU A C 1
ATOM 996 O O . LEU A 1 126 ? -9.117 -31.797 -10.875 1 94.19 126 LEU A O 1
ATOM 1000 N N . PRO A 1 127 ? -9.75 -33.125 -12.555 1 94.12 127 PRO A N 1
ATOM 1001 C CA . PRO A 1 127 ? -10.516 -34 -11.656 1 94.12 127 PRO A CA 1
ATOM 1002 C C . PRO A 1 127 ? -9.641 -34.656 -10.586 1 94.12 127 PRO A C 1
ATOM 1004 O O . PRO A 1 127 ? -8.461 -34.938 -10.836 1 94.12 127 PRO A O 1
ATOM 1007 N N . HIS A 1 128 ? -10.242 -34.969 -9.492 1 96.31 128 HIS A N 1
ATOM 1008 C CA . HIS A 1 128 ? -9.57 -35.688 -8.398 1 96.31 128 HIS A CA 1
ATOM 1009 C C . HIS A 1 128 ? -9.195 -37.094 -8.797 1 96.31 128 HIS A C 1
ATOM 1011 O O . HIS A 1 128 ? -9.977 -37.781 -9.461 1 96.31 128 HIS A O 1
ATOM 1017 N N . PRO A 1 129 ? -7.984 -37.5 -8.398 1 96.44 129 PRO A N 1
ATOM 1018 C CA . PRO A 1 129 ? -7.66 -38.906 -8.609 1 96.44 129 PRO A CA 1
ATOM 1019 C C . PRO A 1 129 ? -8.586 -39.844 -7.844 1 96.44 129 PRO A C 1
ATOM 1021 O O . PRO A 1 129 ? -8.961 -39.562 -6.703 1 96.44 129 PRO A O 1
ATOM 1024 N N . THR A 1 130 ? -8.961 -40.969 -8.438 1 95.62 130 THR A N 1
ATOM 1025 C CA . THR A 1 130 ? -9.867 -41.938 -7.824 1 95.62 130 THR A CA 1
ATOM 1026 C C . THR A 1 130 ? -9.172 -43.281 -7.645 1 95.62 130 THR A C 1
ATOM 1028 O O . THR A 1 130 ? -9.805 -44.25 -7.246 1 95.62 130 THR A O 1
ATOM 1031 N N . THR A 1 131 ? -7.973 -43.312 -7.809 1 95.56 131 THR A N 1
ATOM 1032 C CA . THR A 1 131 ? -7.23 -44.594 -7.738 1 95.56 131 THR A CA 1
ATOM 1033 C C . THR A 1 131 ? -7 -45 -6.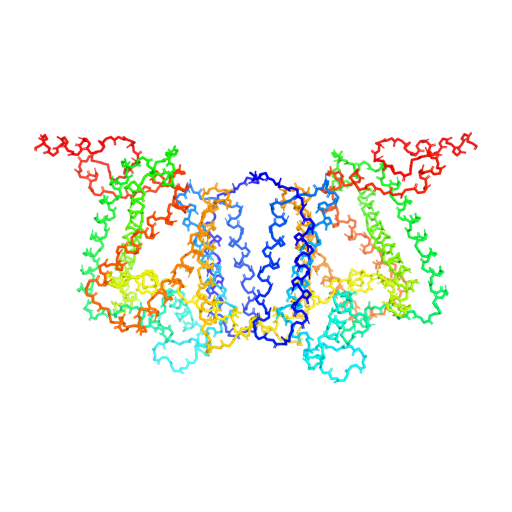289 1 95.56 131 THR A C 1
ATOM 1035 O O . THR A 1 131 ? -7.191 -44.188 -5.371 1 95.56 131 THR A O 1
ATOM 1038 N N . SER A 1 132 ? -6.605 -46.25 -6.148 1 97.06 132 SER A N 1
ATOM 1039 C CA . SER A 1 132 ? -6.234 -46.75 -4.832 1 97.06 132 SER A CA 1
ATOM 1040 C C . SER A 1 132 ? -4.945 -46.094 -4.336 1 97.06 132 SER A C 1
ATOM 1042 O O . SER A 1 132 ? -4.199 -45.531 -5.125 1 97.06 132 SER A O 1
ATOM 1044 N N . ARG A 1 133 ? -4.758 -46.188 -3.047 1 97.75 133 ARG A N 1
ATOM 1045 C CA . ARG A 1 133 ? -3.592 -45.594 -2.416 1 97.75 133 ARG A CA 1
ATOM 1046 C C . ARG A 1 133 ? -2.301 -46.094 -3.053 1 97.75 133 ARG A C 1
ATOM 1048 O O . ARG A 1 133 ? -1.435 -45.281 -3.424 1 97.75 133 ARG A O 1
ATOM 1055 N N . VAL A 1 134 ? -2.23 -47.344 -3.201 1 97.75 134 VAL A N 1
ATOM 1056 C CA . VAL A 1 134 ? -1.004 -47.969 -3.713 1 97.75 134 VAL A CA 1
ATOM 1057 C C . VAL A 1 134 ? -0.786 -47.531 -5.164 1 97.75 134 VAL A C 1
ATOM 1059 O O . VAL A 1 134 ? 0.329 -47.188 -5.555 1 97.75 134 VAL A O 1
ATOM 1062 N N . ARG A 1 135 ? -1.808 -47.656 -5.895 1 98.06 135 ARG A N 1
ATOM 1063 C CA . ARG A 1 135 ? -1.709 -47.25 -7.293 1 98.06 135 ARG A CA 1
ATOM 1064 C C . ARG A 1 135 ? -1.355 -45.781 -7.418 1 98.06 135 ARG A C 1
ATOM 1066 O O . ARG A 1 135 ? -0.555 -45.375 -8.273 1 98.06 135 ARG A O 1
ATOM 1073 N N . PHE A 1 136 ? -1.961 -45 -6.574 1 98.31 136 PHE A N 1
ATOM 1074 C CA . PHE A 1 136 ? -1.675 -43.562 -6.566 1 98.31 136 PHE A CA 1
ATOM 1075 C C . PHE A 1 136 ? -0.199 -43.312 -6.281 1 98.31 136 PHE A C 1
ATOM 1077 O O . PHE A 1 136 ? 0.439 -42.5 -6.957 1 98.31 136 PHE A O 1
ATOM 1084 N N . LEU A 1 137 ? 0.353 -43.906 -5.305 1 98.56 137 LEU A N 1
ATOM 1085 C CA . LEU A 1 137 ? 1.749 -43.719 -4.926 1 98.56 137 LEU A CA 1
ATOM 1086 C C . LEU A 1 137 ? 2.68 -44.125 -6.07 1 98.56 137 LEU A C 1
ATOM 1088 O O . LEU A 1 137 ? 3.664 -43.406 -6.34 1 98.56 137 LEU A O 1
ATOM 1092 N N . TRP A 1 138 ? 2.285 -45.188 -6.734 1 98.25 138 TRP A N 1
ATOM 1093 C CA . TRP A 1 138 ? 3.09 -45.594 -7.875 1 98.25 138 TRP A CA 1
ATOM 1094 C C . TRP A 1 138 ? 3.021 -44.594 -9 1 98.25 138 TRP A C 1
ATOM 1096 O O . TRP A 1 138 ? 4.043 -44.25 -9.602 1 98.25 138 TRP A O 1
ATOM 1106 N N . ASP A 1 139 ? 1.872 -44.188 -9.258 1 98.19 139 ASP A N 1
ATOM 1107 C CA . ASP A 1 139 ? 1.688 -43.188 -10.312 1 98.19 139 ASP A CA 1
ATOM 1108 C C . ASP A 1 139 ? 2.473 -41.906 -10 1 98.19 139 ASP A C 1
ATOM 1110 O O . ASP A 1 139 ? 3.086 -41.344 -10.898 1 98.19 139 ASP A O 1
ATOM 1114 N N . GLN A 1 140 ? 2.439 -41.531 -8.734 1 98.5 140 GLN A N 1
ATOM 1115 C CA . GLN A 1 140 ? 3.127 -40.312 -8.344 1 98.5 140 GLN A CA 1
ATOM 1116 C C . GLN A 1 140 ? 4.641 -40.5 -8.414 1 98.5 140 GLN A C 1
ATOM 1118 O O . GLN A 1 140 ? 5.367 -39.562 -8.734 1 98.5 140 GLN A O 1
ATOM 1123 N N . LEU A 1 141 ? 5.086 -41.594 -8.102 1 98.25 141 LEU A N 1
ATOM 1124 C CA . LEU A 1 141 ? 6.516 -41.875 -8.219 1 98.25 141 LEU A CA 1
ATOM 1125 C C . LEU A 1 141 ? 6.969 -41.781 -9.672 1 98.25 141 LEU A C 1
ATOM 1127 O O . LEU A 1 141 ? 8.023 -41.188 -9.953 1 98.25 141 LEU A O 1
ATOM 1131 N N . LEU A 1 142 ? 6.199 -42.312 -10.539 1 98.31 142 LEU A N 1
ATOM 1132 C CA . LEU A 1 142 ? 6.523 -42.25 -11.961 1 98.31 142 LEU A CA 1
ATOM 1133 C C . LEU A 1 142 ? 6.465 -40.812 -12.461 1 98.31 142 LEU A C 1
ATOM 1135 O O . LEU A 1 142 ? 7.297 -40.406 -13.273 1 98.31 142 LEU A O 1
ATOM 1139 N N . ARG A 1 143 ? 5.5 -40.125 -12.008 1 98.19 143 ARG A N 1
ATOM 1140 C CA . ARG A 1 143 ? 5.395 -38.719 -12.383 1 98.19 143 ARG A CA 1
ATOM 1141 C C . ARG A 1 143 ? 6.578 -37.938 -11.859 1 98.19 143 ARG A C 1
ATOM 1143 O O . ARG A 1 143 ? 7.102 -37.062 -12.547 1 98.19 143 ARG A O 1
ATOM 1150 N N . THR A 1 144 ? 6.953 -38.219 -10.609 1 98.19 144 THR A N 1
ATOM 1151 C CA . THR A 1 144 ? 8.125 -37.562 -10.039 1 98.19 144 THR A CA 1
ATOM 1152 C C . THR A 1 144 ? 9.367 -37.812 -10.875 1 98.19 144 THR A C 1
ATOM 1154 O O . THR A 1 144 ? 10.141 -36.906 -11.156 1 98.19 144 THR A O 1
ATOM 1157 N N . ALA A 1 145 ? 9.539 -39.031 -11.273 1 97.44 145 ALA A N 1
ATOM 1158 C CA . ALA A 1 145 ? 10.672 -39.406 -12.125 1 97.44 145 ALA A CA 1
ATOM 1159 C C . ALA A 1 145 ? 10.609 -38.656 -13.461 1 97.44 145 ALA A C 1
ATOM 1161 O O . ALA A 1 145 ? 11.625 -38.156 -13.945 1 97.44 145 ALA A O 1
ATOM 1162 N N . LYS A 1 146 ? 9.469 -38.656 -13.984 1 97.81 146 LYS A N 1
ATOM 1163 C CA . LYS A 1 146 ? 9.273 -38 -15.273 1 97.81 146 LYS A CA 1
ATOM 1164 C C . LYS A 1 146 ? 9.633 -36.531 -15.18 1 97.81 146 LYS A C 1
ATOM 1166 O O . LYS A 1 146 ? 10.391 -36 -16.016 1 97.81 146 LYS A O 1
ATOM 1171 N N . PHE A 1 147 ? 9.117 -35.844 -14.188 1 98.12 147 PHE A N 1
ATOM 1172 C CA . PHE A 1 147 ? 9.375 -34.438 -14.039 1 98.12 147 PHE A CA 1
ATOM 1173 C C . PHE A 1 147 ? 10.836 -34.188 -13.688 1 98.12 147 PHE A C 1
ATOM 1175 O O . PHE A 1 147 ? 11.422 -33.156 -14.094 1 98.12 147 PHE A O 1
ATOM 1182 N N . THR A 1 148 ? 11.469 -35.094 -12.938 1 97.25 148 THR A N 1
ATOM 1183 C CA . THR A 1 148 ? 12.891 -34.969 -12.641 1 97.25 148 THR A CA 1
ATOM 1184 C C . THR A 1 148 ? 13.719 -35.031 -13.922 1 97.25 148 THR A C 1
ATOM 1186 O O . THR A 1 148 ? 14.664 -34.281 -14.102 1 97.25 148 THR A O 1
ATOM 1189 N N . ILE A 1 149 ? 13.32 -35.938 -14.781 1 96.81 149 ILE A N 1
ATOM 1190 C CA . ILE A 1 149 ? 14.047 -36.125 -16.031 1 96.81 149 ILE A CA 1
ATOM 1191 C C . ILE A 1 149 ? 13.852 -34.906 -16.922 1 96.81 149 ILE A C 1
ATOM 1193 O O . ILE A 1 149 ? 14.82 -34.375 -17.5 1 96.81 149 ILE A O 1
ATOM 1197 N N . ILE A 1 150 ? 12.648 -34.469 -17.031 1 97.44 150 ILE A N 1
ATOM 1198 C CA . ILE A 1 150 ? 12.367 -33.281 -17.828 1 97.44 150 ILE A CA 1
ATOM 1199 C C . ILE A 1 150 ? 13.164 -32.094 -17.297 1 97.44 150 ILE A C 1
ATOM 1201 O O . ILE A 1 150 ? 13.828 -31.391 -18.062 1 97.44 150 ILE A O 1
ATOM 1205 N N . PHE A 1 151 ? 13.078 -31.891 -16.016 1 97.25 151 PHE A N 1
ATOM 1206 C CA . PHE A 1 151 ? 13.805 -30.812 -15.359 1 97.25 151 PHE A CA 1
ATOM 1207 C C . PHE A 1 151 ? 15.297 -30.906 -15.648 1 97.25 151 PHE A C 1
ATOM 1209 O O . PHE A 1 151 ? 15.93 -29.922 -16.031 1 97.25 151 PHE A O 1
ATOM 1216 N N . ASP A 1 152 ? 15.82 -32.062 -15.523 1 95.88 152 ASP A N 1
ATOM 1217 C CA . ASP A 1 152 ? 17.25 -32.281 -15.648 1 95.88 152 ASP A CA 1
ATOM 1218 C C . ASP A 1 152 ? 17.719 -32.062 -17.094 1 95.88 152 ASP A C 1
ATOM 1220 O O . ASP A 1 152 ? 18.75 -31.422 -17.328 1 95.88 152 ASP A O 1
ATOM 1224 N N . VAL A 1 153 ? 17 -32.594 -18.016 1 95.5 153 VAL A N 1
ATOM 1225 C CA . VAL A 1 153 ? 17.359 -32.438 -19.422 1 95.5 153 VAL A CA 1
ATOM 1226 C C . VAL A 1 153 ? 17.422 -30.953 -19.797 1 95.5 153 VAL A C 1
ATOM 1228 O O . VAL A 1 153 ? 18.406 -30.5 -20.391 1 95.5 153 VAL A O 1
ATOM 1231 N N . VAL A 1 154 ? 16.438 -30.266 -19.406 1 95.62 154 VAL A N 1
ATOM 1232 C CA . VAL A 1 154 ? 16.359 -28.859 -19.781 1 95.62 154 VAL A CA 1
ATOM 1233 C C . VAL A 1 154 ? 17.406 -28.047 -19.031 1 95.62 154 VAL A C 1
ATOM 1235 O O . VAL A 1 154 ? 18 -27.125 -19.578 1 95.62 154 VAL A O 1
ATOM 1238 N N . ARG A 1 155 ? 17.609 -28.406 -17.797 1 93.44 155 ARG A N 1
ATOM 1239 C CA . ARG A 1 155 ? 18.625 -27.734 -16.984 1 93.44 155 ARG A CA 1
ATOM 1240 C C . ARG A 1 155 ? 20.016 -27.922 -17.578 1 93.44 155 ARG A C 1
ATOM 1242 O O . ARG A 1 155 ? 20.797 -26.984 -17.672 1 93.44 155 ARG A O 1
ATOM 1249 N N . VAL A 1 156 ? 20.297 -29.078 -17.984 1 90.81 156 VAL A N 1
ATOM 1250 C CA . VAL A 1 156 ? 21.594 -29.406 -18.578 1 90.81 156 VAL A CA 1
ATOM 1251 C C . VAL A 1 156 ? 21.797 -28.609 -19.859 1 90.81 156 VAL A C 1
ATOM 1253 O O . VAL A 1 156 ? 22.875 -28.062 -20.109 1 90.81 156 VAL A O 1
ATOM 1256 N N . LEU A 1 157 ? 20.75 -28.531 -20.594 1 89.94 157 LEU A N 1
ATOM 1257 C CA . LEU A 1 157 ? 20.828 -27.734 -21.812 1 89.94 157 LEU A CA 1
ATOM 1258 C C . LEU A 1 157 ? 21.031 -26.266 -21.5 1 89.94 157 LEU A C 1
ATOM 1260 O O . LEU A 1 157 ? 21.719 -25.547 -22.234 1 89.94 157 LEU A O 1
ATOM 1264 N N . SER A 1 158 ? 20.516 -25.812 -20.438 1 91.62 158 SER A N 1
ATOM 1265 C CA . SER A 1 158 ? 20.594 -24.406 -20.031 1 91.62 158 SER A CA 1
ATOM 1266 C C . SER A 1 158 ? 21.984 -24.047 -19.547 1 91.62 158 SER A C 1
ATOM 1268 O O . SER A 1 158 ? 22.375 -22.875 -19.594 1 91.62 158 SER A O 1
ATOM 1270 N N . TYR A 1 159 ? 22.688 -25.047 -19.078 1 88.19 159 TYR A N 1
ATOM 1271 C CA . TYR A 1 159 ? 24.031 -24.797 -18.562 1 88.19 159 TYR A CA 1
ATOM 1272 C C . TYR A 1 159 ? 24.953 -24.297 -19.672 1 88.19 159 TYR A C 1
ATOM 1274 O O . TYR A 1 159 ? 25.922 -23.578 -19.406 1 88.19 159 TYR A O 1
ATOM 1282 N N . SER A 1 160 ? 24.656 -24.625 -20.844 1 86.06 160 SER A N 1
ATOM 1283 C CA . SER A 1 160 ? 25.531 -24.266 -21.953 1 86.06 160 SER A CA 1
ATOM 1284 C C . SER A 1 160 ? 25.062 -22.969 -22.625 1 86.06 160 SER A C 1
ATOM 1286 O O . SER A 1 160 ? 25.688 -22.469 -23.547 1 86.06 160 SER A O 1
ATOM 1288 N N . ASN A 1 161 ? 23.984 -22.5 -22.234 1 90.06 161 ASN A N 1
ATOM 1289 C CA . ASN A 1 161 ? 23.438 -21.281 -22.797 1 90.06 161 ASN A CA 1
ATOM 1290 C C . ASN A 1 161 ? 24.125 -20.031 -22.25 1 90.06 161 ASN A C 1
ATOM 1292 O O . ASN A 1 161 ? 24 -19.719 -21.062 1 90.06 161 ASN A O 1
ATOM 1296 N N . PRO A 1 162 ? 24.828 -19.312 -23.094 1 90.69 162 PRO A N 1
ATOM 1297 C CA . PRO A 1 162 ? 25.562 -18.156 -22.594 1 90.69 162 PRO A CA 1
ATOM 1298 C C . PRO A 1 162 ? 24.641 -17.078 -22.016 1 90.69 162 PRO A C 1
ATOM 1300 O O . PRO A 1 162 ? 25.047 -16.328 -21.125 1 90.69 162 PRO A O 1
ATOM 1303 N N . TYR A 1 163 ? 23.422 -17.016 -22.406 1 92.69 163 TYR A N 1
ATOM 1304 C CA . TYR A 1 163 ? 22.484 -15.992 -21.969 1 92.69 163 TYR A CA 1
ATOM 1305 C C . TYR A 1 163 ? 21.922 -16.312 -20.594 1 92.69 163 TYR A C 1
ATOM 1307 O O . TYR A 1 163 ? 21.25 -15.492 -19.969 1 92.69 163 TYR A O 1
ATOM 1315 N N . PHE A 1 164 ? 22.25 -17.547 -20.078 1 92.44 164 PHE A N 1
ATOM 1316 C CA . PHE A 1 164 ? 21.781 -17.953 -18.766 1 92.44 164 PHE A CA 1
ATOM 1317 C C . PHE A 1 164 ? 22.922 -17.938 -17.766 1 92.44 164 PHE A C 1
ATOM 1319 O O . PHE A 1 164 ? 22.75 -18.391 -16.625 1 92.44 164 PHE A O 1
ATOM 1326 N N . GLN A 1 165 ? 24.094 -17.359 -18.141 1 90.62 165 GLN A N 1
ATOM 1327 C CA . GLN A 1 165 ? 25.281 -17.359 -17.297 1 90.62 165 GLN A CA 1
ATOM 1328 C C . GLN A 1 165 ? 25.453 -16.031 -16.578 1 90.62 165 GLN A C 1
ATOM 1330 O O . GLN A 1 165 ? 25.062 -14.984 -17.109 1 90.62 165 GLN A O 1
ATOM 1335 N N . LYS A 1 166 ? 26.062 -16.203 -15.461 1 91.88 166 LYS A N 1
ATOM 1336 C CA . LYS A 1 166 ? 26.391 -14.992 -14.711 1 91.88 166 LYS A CA 1
ATOM 1337 C C . LYS A 1 166 ? 27.297 -14.07 -15.523 1 91.88 166 LYS A C 1
ATOM 1339 O O . LYS A 1 166 ? 28.328 -14.5 -16.016 1 91.88 166 LYS A O 1
ATOM 1344 N N . GLY A 1 167 ? 26.797 -12.836 -15.648 1 91.62 167 GLY A N 1
ATOM 1345 C CA . GLY A 1 167 ? 27.578 -11.867 -16.391 1 91.62 167 GLY A CA 1
ATOM 1346 C C . GLY A 1 167 ? 27.453 -12.016 -17.891 1 91.62 167 GLY A C 1
ATOM 1347 O O . GLY A 1 167 ? 28.125 -11.32 -18.656 1 91.62 167 GLY A O 1
ATOM 1348 N N . GLY A 1 168 ? 26.656 -12.93 -18.375 1 91.5 168 GLY A N 1
ATOM 1349 C CA . GLY A 1 168 ? 26.438 -13.117 -19.797 1 91.5 168 GLY A CA 1
ATOM 1350 C C . GLY A 1 168 ? 25.625 -12 -20.438 1 91.5 168 GLY A C 1
ATOM 1351 O O . GLY A 1 168 ? 25.188 -11.078 -19.75 1 91.5 168 GLY A O 1
ATOM 1352 N N . PRO A 1 169 ? 25.484 -12.109 -21.75 1 93.25 169 PRO A N 1
ATOM 1353 C CA . PRO A 1 169 ? 24.688 -11.102 -22.438 1 93.25 169 PRO A CA 1
ATOM 1354 C C . PRO A 1 169 ? 23.188 -11.219 -22.109 1 93.25 169 PRO A C 1
ATOM 1356 O O . PRO A 1 169 ? 22.734 -12.273 -21.688 1 93.25 169 PRO A O 1
ATOM 1359 N N . SER A 1 170 ? 22.531 -10.102 -22.328 1 92.69 170 SER A N 1
ATOM 1360 C CA . SER A 1 170 ? 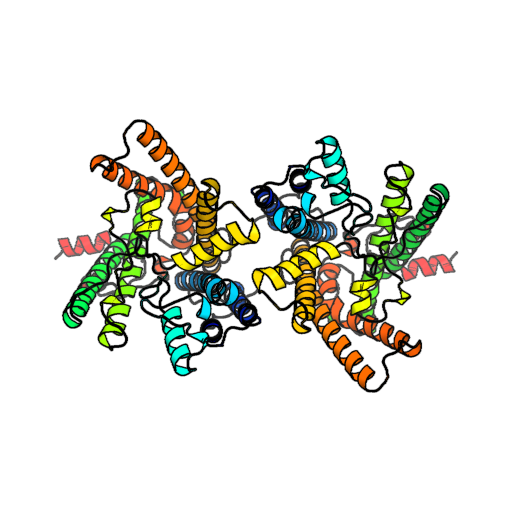21.094 -10.078 -22.047 1 92.69 170 SER A CA 1
ATOM 1361 C C . SER A 1 170 ? 20.297 -10.805 -23.125 1 92.69 170 SER A C 1
ATOM 1363 O O . SER A 1 170 ? 20.531 -10.578 -24.312 1 92.69 170 SER A O 1
ATOM 1365 N N . LEU A 1 171 ? 19.406 -11.602 -22.688 1 93.31 171 LEU A N 1
ATOM 1366 C CA . LEU A 1 171 ? 18.5 -12.312 -23.609 1 93.31 171 LEU A CA 1
ATOM 1367 C C . LEU A 1 171 ? 17.625 -11.328 -24.375 1 93.31 171 LEU A C 1
ATOM 1369 O O . LEU A 1 171 ? 17.156 -11.641 -25.469 1 93.31 171 LEU A O 1
ATOM 1373 N N . THR A 1 172 ? 17.375 -10.172 -23.828 1 91.5 172 THR A N 1
ATOM 1374 C CA . THR A 1 172 ? 16.516 -9.18 -24.453 1 91.5 172 THR A CA 1
ATOM 1375 C C . THR A 1 172 ? 17.156 -8.672 -25.75 1 91.5 172 THR A C 1
ATOM 1377 O O . THR A 1 172 ? 16.453 -8.211 -26.656 1 91.5 172 THR A O 1
ATOM 1380 N N . ASP A 1 173 ? 18.438 -8.797 -25.828 1 91.75 173 ASP A N 1
ATOM 1381 C CA . ASP A 1 173 ? 19.172 -8.289 -26.969 1 91.75 173 ASP A CA 1
ATOM 1382 C C . ASP A 1 173 ? 19.516 -9.414 -27.953 1 91.75 173 ASP A C 1
ATOM 1384 O O . ASP A 1 173 ? 20.141 -9.18 -28.984 1 91.75 173 ASP A O 1
ATOM 1388 N N . ALA A 1 174 ? 19.141 -10.547 -27.641 1 92.56 174 ALA A N 1
ATOM 1389 C CA . ALA A 1 174 ? 19.5 -11.711 -28.438 1 92.56 174 ALA A CA 1
ATOM 1390 C C . ALA A 1 174 ? 18.578 -11.852 -29.641 1 92.56 174 ALA A C 1
ATOM 1392 O O . ALA A 1 174 ? 17.484 -11.273 -29.672 1 92.56 174 ALA A O 1
ATOM 1393 N N . GLY A 1 175 ? 19.031 -12.539 -30.625 1 92.19 175 GLY A N 1
ATOM 1394 C CA . GLY A 1 175 ? 18.172 -12.906 -31.734 1 92.19 175 GLY A CA 1
ATOM 1395 C C . GLY A 1 175 ? 17.047 -13.836 -31.344 1 92.19 175 GLY A C 1
ATOM 1396 O O . GLY A 1 175 ? 17.031 -14.367 -30.234 1 92.19 175 GLY A O 1
ATOM 1397 N N . LEU A 1 176 ? 16.203 -14.07 -32.25 1 92.06 176 LEU A N 1
ATOM 1398 C CA . LEU A 1 176 ? 14.969 -14.781 -31.984 1 92.06 176 LEU A CA 1
ATOM 1399 C C . LEU A 1 176 ? 15.25 -16.188 -31.484 1 92.06 176 LEU A C 1
ATOM 1401 O O . LEU A 1 176 ? 14.594 -16.672 -30.562 1 92.06 176 LEU A O 1
ATOM 1405 N N . LEU A 1 177 ? 16.156 -16.875 -32.062 1 90.81 177 LEU A N 1
ATOM 1406 C CA . LEU A 1 177 ? 16.438 -18.25 -31.688 1 90.81 177 LEU A CA 1
ATOM 1407 C C . LEU A 1 177 ? 16.938 -18.344 -30.25 1 90.81 177 LEU A C 1
ATOM 1409 O O . LEU A 1 177 ? 16.484 -19.188 -29.484 1 90.81 177 LEU A O 1
ATOM 1413 N N . TRP A 1 178 ? 17.844 -17.453 -29.906 1 92.31 178 TRP A N 1
ATOM 1414 C CA . TRP A 1 178 ? 18.359 -17.453 -28.547 1 92.31 178 TRP A CA 1
ATOM 1415 C C . TRP A 1 178 ? 17.297 -16.969 -27.562 1 92.31 178 TRP A C 1
ATOM 1417 O O . TRP A 1 178 ? 17.203 -17.484 -26.453 1 92.31 178 TRP A O 1
ATOM 1427 N N . ARG A 1 179 ? 16.516 -16.062 -28 1 94.81 179 ARG A N 1
ATOM 1428 C CA . ARG A 1 179 ? 15.461 -15.539 -27.141 1 94.81 179 ARG A CA 1
ATOM 1429 C C . ARG A 1 179 ? 14.453 -16.625 -26.766 1 94.81 179 ARG A C 1
ATOM 1431 O O . ARG A 1 179 ? 13.906 -16.625 -25.672 1 94.81 179 ARG A O 1
ATOM 1438 N N . SER A 1 180 ? 14.234 -17.531 -27.688 1 95.12 180 SER A N 1
ATOM 1439 C CA . SER A 1 180 ? 13.25 -18.594 -27.484 1 95.12 180 SER A CA 1
ATOM 1440 C C . SER A 1 180 ? 13.703 -19.578 -26.391 1 95.12 180 SER A C 1
ATOM 1442 O O . SER A 1 180 ? 12.891 -20.312 -25.844 1 95.12 180 SER A O 1
ATOM 1444 N N . THR A 1 181 ? 15.008 -19.531 -26.031 1 94.88 181 THR A N 1
ATOM 1445 C CA . THR A 1 181 ? 15.508 -20.453 -25 1 94.88 181 THR A CA 1
ATOM 1446 C C . THR A 1 181 ? 14.938 -20.078 -23.641 1 94.88 181 THR A C 1
ATOM 1448 O O . THR A 1 181 ? 15.023 -20.859 -22.688 1 94.88 181 THR A O 1
ATOM 1451 N N . VAL A 1 182 ? 14.297 -18.922 -23.609 1 96 182 VAL A N 1
ATOM 1452 C CA . VAL A 1 182 ? 13.648 -18.531 -22.359 1 96 182 VAL A CA 1
ATOM 1453 C C . VAL A 1 182 ? 12.562 -19.547 -21.984 1 96 182 VAL A C 1
ATOM 1455 O O . VAL A 1 182 ? 12.227 -19.703 -20.812 1 96 182 VAL A O 1
ATOM 1458 N N . LEU A 1 183 ? 12.055 -20.25 -22.953 1 96.75 183 LEU A N 1
ATOM 1459 C CA . LEU A 1 183 ? 11.039 -21.266 -22.734 1 96.75 183 LEU A CA 1
ATOM 1460 C C . LEU A 1 183 ? 11.586 -22.406 -21.875 1 96.75 183 LEU A C 1
ATOM 1462 O O . LEU A 1 183 ? 10.828 -23.125 -21.219 1 96.75 183 LEU A O 1
ATOM 1466 N N . ALA A 1 184 ? 12.906 -22.562 -21.906 1 95.62 184 ALA A N 1
ATOM 1467 C CA . ALA A 1 184 ? 13.539 -23.547 -21.016 1 95.62 184 ALA A CA 1
ATOM 1468 C C . ALA A 1 184 ? 13.25 -23.219 -19.547 1 95.62 184 ALA A C 1
ATOM 1470 O O . ALA A 1 184 ? 13.047 -24.109 -18.734 1 95.62 184 ALA A O 1
ATOM 1471 N N . HIS A 1 185 ? 13.25 -21.969 -19.297 1 94.12 185 HIS A N 1
ATOM 1472 C CA . HIS A 1 185 ? 12.945 -21.531 -17.938 1 94.12 185 HIS A CA 1
ATOM 1473 C C . HIS A 1 185 ? 11.508 -21.859 -17.562 1 94.12 185 HIS A C 1
ATOM 1475 O O . HIS A 1 185 ? 11.234 -22.234 -16.422 1 94.12 185 HIS A O 1
ATOM 1481 N N . VAL A 1 186 ? 10.609 -21.703 -18.453 1 96.5 186 VAL A N 1
ATOM 1482 C CA . VAL A 1 186 ? 9.211 -22.047 -18.234 1 96.5 186 VAL A CA 1
ATOM 1483 C C . VAL A 1 186 ? 9.078 -23.547 -17.922 1 96.5 186 VAL A C 1
ATOM 1485 O O . VAL A 1 186 ? 8.414 -23.938 -16.969 1 96.5 186 VAL A O 1
ATOM 1488 N N . ILE A 1 187 ? 9.766 -24.297 -18.688 1 97.06 187 ILE A N 1
ATOM 1489 C CA . ILE A 1 187 ? 9.672 -25.75 -18.578 1 97.06 187 ILE A CA 1
ATOM 1490 C C . ILE A 1 187 ? 10.305 -26.203 -17.266 1 97.06 187 ILE A C 1
ATOM 1492 O O . ILE A 1 187 ? 9.766 -27.062 -16.562 1 97.06 187 ILE A O 1
ATOM 1496 N N . THR A 1 188 ? 11.422 -25.641 -16.922 1 96 188 THR A N 1
ATOM 1497 C CA . THR A 1 188 ? 12.062 -26.047 -15.672 1 96 188 THR A CA 1
ATOM 1498 C C . THR A 1 188 ? 11.219 -25.625 -14.469 1 96 188 THR A C 1
ATOM 1500 O O . THR A 1 188 ? 11.164 -26.328 -13.469 1 96 188 THR A O 1
ATOM 1503 N N . THR A 1 189 ? 10.586 -24.484 -14.562 1 95.75 189 THR A N 1
ATOM 1504 C CA . THR A 1 189 ? 9.703 -24.062 -13.484 1 95.75 189 THR A CA 1
ATOM 1505 C C . THR A 1 189 ? 8.492 -24.984 -13.375 1 95.75 189 THR A C 1
ATOM 1507 O O . THR A 1 189 ? 8.125 -25.406 -12.281 1 95.75 189 THR A O 1
ATOM 1510 N N . TYR A 1 190 ? 7.938 -25.297 -14.5 1 97.44 190 TYR A N 1
ATOM 1511 C CA . TYR A 1 190 ? 6.82 -26.234 -14.578 1 97.44 190 TYR A CA 1
ATOM 1512 C C . TYR A 1 190 ? 7.191 -27.578 -13.969 1 97.44 190 TYR A C 1
ATOM 1514 O O . TYR A 1 190 ? 6.512 -28.062 -13.062 1 97.44 190 TYR A O 1
ATOM 1522 N N . ALA A 1 191 ? 8.289 -28.125 -14.414 1 97.81 191 ALA A N 1
ATOM 1523 C CA . ALA A 1 191 ? 8.719 -29.453 -13.961 1 97.81 191 ALA A CA 1
ATOM 1524 C C . ALA A 1 191 ? 9.148 -29.422 -12.5 1 97.81 191 ALA A C 1
ATOM 1526 O O . ALA A 1 191 ? 8.898 -30.375 -11.758 1 97.81 191 ALA A O 1
ATOM 1527 N N . GLY A 1 192 ? 9.758 -28.375 -12.172 1 96.75 192 GLY A N 1
ATOM 1528 C CA . GLY A 1 192 ? 10.195 -28.234 -10.789 1 96.75 192 GLY A CA 1
ATOM 1529 C C . GLY A 1 192 ? 9.039 -28.188 -9.805 1 96.75 192 GLY A C 1
ATOM 1530 O O . GLY A 1 192 ? 9.047 -28.891 -8.789 1 96.75 192 GLY A O 1
ATOM 1531 N N . LEU A 1 193 ? 8.047 -27.375 -10.094 1 97.06 193 LEU A N 1
ATOM 1532 C CA . LEU A 1 193 ? 6.883 -27.266 -9.227 1 97.06 193 LEU A CA 1
ATOM 1533 C C . LEU A 1 193 ? 6.094 -28.578 -9.195 1 97.06 193 LEU A C 1
ATOM 1535 O O . LEU A 1 193 ? 5.652 -29.016 -8.133 1 97.06 193 LEU A O 1
ATOM 1539 N N . ALA A 1 194 ? 5.977 -29.125 -10.367 1 97.94 194 ALA A N 1
ATOM 1540 C CA . ALA A 1 194 ? 5.25 -30.391 -10.453 1 97.94 194 ALA A CA 1
ATOM 1541 C C . ALA A 1 194 ? 5.953 -31.484 -9.664 1 97.94 194 ALA A C 1
ATOM 1543 O O . ALA A 1 194 ? 5.301 -32.25 -8.961 1 97.94 194 ALA A O 1
ATOM 1544 N N . ARG A 1 195 ? 7.23 -31.531 -9.812 1 97.44 195 ARG A N 1
ATOM 1545 C CA . ARG A 1 195 ? 8.031 -32.531 -9.094 1 97.44 195 ARG A CA 1
ATOM 1546 C C . ARG A 1 195 ? 7.859 -32.375 -7.586 1 97.44 195 ARG A C 1
ATOM 1548 O O . ARG A 1 195 ? 7.633 -33.344 -6.879 1 97.44 195 ARG A O 1
ATOM 1555 N N . MET A 1 196 ? 7.945 -31.219 -7.117 1 96.56 196 MET A N 1
ATOM 1556 C CA . MET A 1 196 ? 7.797 -30.969 -5.688 1 96.56 196 MET A CA 1
ATOM 1557 C C . MET A 1 196 ? 6.395 -31.344 -5.215 1 96.56 196 MET A C 1
ATOM 1559 O O . MET A 1 196 ? 6.23 -31.938 -4.148 1 96.56 196 MET A O 1
ATOM 1563 N N . TYR A 1 197 ? 5.461 -30.953 -5.988 1 97.69 197 TYR A N 1
ATOM 1564 C CA . TYR A 1 197 ? 4.074 -31.25 -5.66 1 97.69 197 TYR A CA 1
ATOM 1565 C C . TYR A 1 197 ? 3.85 -32.75 -5.566 1 97.69 197 TYR A C 1
ATOM 1567 O O . TYR A 1 197 ? 3.195 -33.25 -4.637 1 97.69 197 TYR A O 1
ATOM 1575 N N . THR A 1 198 ? 4.387 -33.5 -6.512 1 98.25 198 THR A N 1
ATOM 1576 C CA . THR A 1 198 ? 4.23 -34.938 -6.492 1 98.25 198 THR A CA 1
ATOM 1577 C C . THR A 1 198 ? 4.957 -35.562 -5.301 1 98.25 198 THR A C 1
ATOM 1579 O O . THR A 1 198 ? 4.457 -36.5 -4.676 1 98.25 198 THR A O 1
ATOM 1582 N N . ILE A 1 199 ? 6.07 -35.094 -4.957 1 97.94 199 ILE A N 1
ATOM 1583 C CA . ILE A 1 199 ? 6.812 -35.562 -3.803 1 97.94 199 ILE A CA 1
ATOM 1584 C C . ILE A 1 199 ? 6 -35.344 -2.531 1 97.94 199 ILE A C 1
ATOM 1586 O O . ILE A 1 199 ? 5.855 -36.25 -1.71 1 97.94 199 ILE A O 1
ATOM 1590 N N . TYR A 1 200 ? 5.473 -34.188 -2.426 1 97.5 200 TYR A N 1
ATOM 1591 C CA . TYR A 1 200 ? 4.656 -33.875 -1.258 1 97.5 200 TYR A CA 1
ATOM 1592 C C . TYR A 1 200 ? 3.445 -34.781 -1.185 1 97.5 200 TYR A C 1
ATOM 1594 O O . TYR A 1 200 ? 3.062 -35.25 -0.101 1 97.5 200 TYR A O 1
ATOM 1602 N N . SER A 1 201 ? 2.879 -35.031 -2.303 1 98.12 201 SER A N 1
ATOM 1603 C CA . SER A 1 201 ? 1.705 -35.906 -2.334 1 98.12 201 SER A CA 1
ATOM 1604 C C . SER A 1 201 ? 2.062 -37.344 -1.941 1 98.12 201 SER A C 1
ATOM 1606 O O . SER A 1 201 ? 1.287 -38 -1.261 1 98.12 201 SER A O 1
ATOM 1608 N N . ILE A 1 202 ? 3.207 -37.812 -2.355 1 98.44 202 ILE A N 1
ATOM 1609 C CA . ILE A 1 202 ? 3.68 -39.156 -2.002 1 98.44 202 ILE A CA 1
ATOM 1610 C C . ILE A 1 202 ? 3.861 -39.25 -0.489 1 98.44 202 ILE A C 1
ATOM 1612 O O . ILE A 1 202 ? 3.389 -40.188 0.139 1 98.44 202 ILE A O 1
ATOM 1616 N N . VAL A 1 203 ? 4.492 -38.281 0.05 1 98.06 203 VAL A N 1
ATOM 1617 C CA . VAL A 1 203 ? 4.777 -38.281 1.48 1 98.06 203 VAL A CA 1
ATOM 1618 C C . VAL A 1 203 ? 3.473 -38.219 2.268 1 98.06 203 VAL A C 1
ATOM 1620 O O . VAL A 1 203 ? 3.256 -38.969 3.209 1 98.06 203 VAL A O 1
ATOM 1623 N N . SER A 1 204 ? 2.633 -37.312 1.873 1 97.19 204 SER A N 1
ATOM 1624 C CA . SER A 1 204 ? 1.394 -37.062 2.605 1 97.19 204 SER A CA 1
ATOM 1625 C C . SER A 1 204 ? 0.465 -38.281 2.527 1 97.19 204 SER A C 1
ATOM 1627 O O . SER A 1 204 ? -0.052 -38.75 3.547 1 97.19 204 SER A O 1
ATOM 1629 N N . VAL A 1 205 ? 0.271 -38.812 1.366 1 97.94 205 VAL A N 1
ATOM 1630 C CA . VAL A 1 205 ? -0.603 -39.969 1.169 1 97.94 205 VAL A CA 1
ATOM 1631 C C . VAL A 1 205 ? 0.064 -41.219 1.728 1 97.94 205 VAL A C 1
ATOM 1633 O O . VAL A 1 205 ? -0.598 -42.062 2.34 1 97.94 205 VAL A O 1
ATOM 1636 N N . GLY A 1 206 ? 1.35 -41.312 1.516 1 97.94 206 GLY A N 1
ATOM 1637 C CA . GLY A 1 206 ? 2.092 -42.438 2.041 1 97.94 206 GLY A CA 1
ATOM 1638 C C . GLY A 1 206 ? 2.021 -42.562 3.553 1 97.94 206 GLY A C 1
ATOM 1639 O O . GLY A 1 206 ? 1.915 -43.656 4.098 1 97.94 206 GLY A O 1
ATOM 1640 N N . LEU A 1 207 ? 2.047 -41.469 4.191 1 97.19 207 LEU A N 1
ATOM 1641 C CA . LEU A 1 207 ? 2.018 -41.438 5.652 1 97.19 207 LEU A CA 1
ATOM 1642 C C . LEU A 1 207 ? 0.584 -41.531 6.168 1 97.19 207 LEU A C 1
ATOM 1644 O O . LEU A 1 207 ? 0.36 -41.625 7.375 1 97.19 207 LEU A O 1
ATOM 1648 N N . GLY A 1 208 ? -0.354 -41.406 5.297 1 94.94 208 GLY A N 1
ATOM 1649 C CA . GLY A 1 208 ? -1.747 -41.594 5.672 1 94.94 208 GLY A CA 1
ATOM 1650 C C . GLY A 1 208 ? -2.4 -40.312 6.164 1 94.94 208 GLY A C 1
ATOM 1651 O O . GLY A 1 208 ? -3.467 -40.344 6.781 1 94.94 208 GLY A O 1
ATOM 1652 N N . PHE A 1 209 ? -1.761 -39.188 5.883 1 93.62 209 PHE A N 1
ATOM 1653 C CA . PHE A 1 209 ? -2.318 -37.906 6.32 1 93.62 209 PHE A CA 1
ATOM 1654 C C . PHE A 1 209 ? -3.473 -37.5 5.418 1 93.62 209 PHE A C 1
ATOM 1656 O O . PHE A 1 209 ? -4.402 -36.812 5.867 1 93.62 209 PHE A O 1
ATOM 1663 N N . THR A 1 210 ? -3.326 -37.844 4.164 1 96 210 THR A N 1
ATOM 1664 C CA . THR A 1 210 ? -4.34 -37.5 3.17 1 96 210 THR A CA 1
ATOM 1665 C C . THR A 1 210 ? -4.629 -38.719 2.262 1 96 210 THR A C 1
ATOM 1667 O O . THR A 1 210 ? -4.082 -39.781 2.457 1 96 210 THR A O 1
ATOM 1670 N N . VAL A 1 211 ? -5.598 -38.531 1.386 1 96.62 211 VAL A N 1
ATOM 1671 C CA . VAL A 1 211 ? -5.988 -39.562 0.429 1 96.62 211 VAL A CA 1
ATOM 1672 C C . VAL A 1 211 ? -5.695 -39.094 -0.992 1 96.62 211 VAL A C 1
ATOM 1674 O O . VAL A 1 211 ? -5.512 -37.875 -1.228 1 96.62 211 VAL A O 1
ATOM 1677 N N . PRO A 1 212 ? -5.559 -39.969 -1.945 1 97.81 212 PRO A N 1
ATOM 1678 C CA . PRO A 1 212 ? -5.23 -39.625 -3.326 1 97.81 212 PRO A CA 1
ATOM 1679 C C . PRO A 1 212 ? -6.129 -38.5 -3.877 1 97.81 212 PRO A C 1
ATOM 1681 O O . PRO A 1 212 ? -5.648 -37.625 -4.57 1 97.81 212 PRO A O 1
ATOM 1684 N N . GLY A 1 213 ? -7.352 -38.5 -3.541 1 96.88 213 GLY A N 1
ATOM 1685 C CA . GLY A 1 213 ? -8.32 -37.562 -4.043 1 96.88 213 GLY A CA 1
ATOM 1686 C C . GLY A 1 213 ? -8.016 -36.125 -3.639 1 96.88 213 GLY A C 1
ATOM 1687 O O . GLY A 1 213 ? -8.539 -35.188 -4.23 1 96.88 213 GLY A O 1
ATOM 1688 N N . ASP A 1 214 ? -7.102 -35.938 -2.678 1 96.88 214 ASP A N 1
ATOM 1689 C CA . ASP A 1 214 ? -6.754 -34.625 -2.186 1 96.88 214 ASP A CA 1
ATOM 1690 C C . ASP A 1 214 ? -5.668 -33.969 -3.051 1 96.88 214 ASP A C 1
ATOM 1692 O O . ASP A 1 214 ? -5.297 -32.812 -2.838 1 96.88 214 ASP A O 1
ATOM 1696 N N . TRP A 1 215 ? -5.238 -34.719 -4.078 1 97.5 215 TRP A N 1
ATOM 1697 C CA . TRP A 1 215 ? -4.059 -34.25 -4.801 1 97.5 215 TRP A CA 1
ATOM 1698 C C . TRP A 1 215 ? -4.297 -34.281 -6.305 1 97.5 215 TRP A C 1
ATOM 1700 O O . TRP A 1 215 ? -3.564 -34.938 -7.043 1 97.5 215 TRP A O 1
ATOM 1710 N N . PRO A 1 216 ? -5.297 -33.5 -6.773 1 97.06 216 PRO A N 1
ATOM 1711 C CA . PRO A 1 216 ? -5.344 -33.344 -8.227 1 97.06 216 PRO A CA 1
ATOM 1712 C C . PRO A 1 216 ? -4.066 -32.75 -8.797 1 97.06 216 PRO A C 1
ATOM 1714 O O . PRO A 1 216 ? -3.342 -32.031 -8.086 1 97.06 216 PRO A O 1
ATOM 1717 N N . PRO A 1 217 ? -3.816 -33.031 -10.07 1 96.75 217 PRO A N 1
ATOM 1718 C CA . PRO A 1 217 ? -2.582 -32.5 -10.656 1 96.75 217 PRO A CA 1
ATOM 1719 C C . PRO A 1 217 ? -2.451 -31 -10.492 1 96.75 217 PRO A C 1
ATOM 1721 O O . PRO A 1 217 ? -3.449 -30.281 -10.57 1 96.75 217 PRO A O 1
ATOM 1724 N N . LEU A 1 218 ? -1.218 -30.594 -10.273 1 97.44 218 LEU A N 1
ATOM 1725 C CA . LEU A 1 218 ? -0.943 -29.188 -10.016 1 97.44 218 LEU A CA 1
ATOM 1726 C C . LEU A 1 218 ? -1.238 -28.344 -11.25 1 97.44 218 LEU A C 1
ATOM 1728 O O . LEU A 1 218 ? -1.746 -27.219 -11.133 1 97.44 218 LEU A O 1
ATOM 1732 N N . PHE A 1 219 ? -0.87 -28.906 -12.414 1 98 219 PHE A N 1
ATOM 1733 C CA . PHE A 1 219 ? -1.03 -28.172 -13.664 1 98 219 PHE A CA 1
ATOM 1734 C C . PHE A 1 219 ? -2.164 -28.766 -14.492 1 98 219 PHE A C 1
ATOM 1736 O O . PHE A 1 219 ? -2.445 -29.969 -14.398 1 98 219 PHE A O 1
ATOM 1743 N N . GLY A 1 220 ? -2.805 -27.953 -15.305 1 96.88 220 GLY A N 1
ATOM 1744 C CA . GLY A 1 220 ? -3.846 -28.406 -16.219 1 96.88 220 GLY A CA 1
ATOM 1745 C C . GLY A 1 220 ? -3.301 -29.125 -17.438 1 96.88 220 GLY A C 1
ATOM 1746 O O . GLY A 1 220 ? -2.094 -29.344 -17.547 1 96.88 220 GLY A O 1
ATOM 1747 N N . TYR A 1 221 ? -4.273 -29.484 -18.266 1 95.38 221 TYR A N 1
ATOM 1748 C CA . TYR A 1 221 ? -3.885 -30.125 -19.516 1 95.38 221 TYR A CA 1
ATOM 1749 C C . TYR A 1 221 ? -3.107 -29.172 -20.406 1 95.38 221 TYR A C 1
ATOM 1751 O O . TYR A 1 221 ? -3.596 -28.078 -20.734 1 95.38 221 TYR A O 1
ATOM 1759 N N . LEU A 1 222 ? -1.931 -29.625 -20.75 1 95.06 222 LEU A N 1
ATOM 1760 C CA . LEU A 1 222 ? -1.098 -28.781 -21.609 1 95.06 222 LEU A CA 1
ATOM 1761 C C . LEU A 1 222 ? -1.795 -28.484 -22.922 1 95.06 222 LEU A C 1
ATOM 1763 O O . LEU A 1 222 ? -1.524 -27.469 -23.562 1 95.06 222 LEU A O 1
ATOM 1767 N N . GLY A 1 223 ? -2.748 -29.406 -23.312 1 94.56 223 GLY A N 1
ATOM 1768 C CA . GLY A 1 223 ? -3.529 -29.203 -24.516 1 94.56 223 GLY A CA 1
ATOM 1769 C C . GLY A 1 223 ? -4.391 -27.953 -24.469 1 94.56 223 GLY A C 1
ATOM 1770 O O . GLY A 1 223 ? -4.867 -27.484 -25.516 1 94.56 223 GLY A O 1
ATOM 1771 N N . ASP A 1 224 ? -4.543 -27.422 -23.328 1 94.56 224 ASP A N 1
ATOM 1772 C CA . ASP A 1 224 ? -5.383 -26.234 -23.156 1 94.56 224 ASP A CA 1
ATOM 1773 C C . ASP A 1 224 ? -4.555 -24.953 -23.219 1 94.56 224 ASP A C 1
ATOM 1775 O O . ASP A 1 224 ? -5.102 -23.859 -23.219 1 94.56 224 ASP A O 1
ATOM 1779 N N . ALA A 1 225 ? -3.287 -25 -23.453 1 97.12 225 ALA A N 1
ATOM 1780 C CA . ALA A 1 225 ? -2.414 -23.844 -23.359 1 97.12 225 ALA A CA 1
ATOM 1781 C C . ALA A 1 225 ? -2.242 -23.172 -24.719 1 97.12 225 ALA A C 1
ATOM 1783 O O . ALA A 1 225 ? -1.126 -22.812 -25.109 1 97.12 225 ALA A O 1
ATOM 1784 N N . TYR A 1 226 ? -3.398 -23.047 -25.5 1 96.81 226 TYR A N 1
ATOM 1785 C CA . TYR A 1 226 ? -3.27 -22.5 -26.844 1 96.81 226 TYR A CA 1
ATOM 1786 C C . TYR A 1 226 ? -3.699 -21.047 -26.891 1 96.81 226 TYR A C 1
ATOM 1788 O O . TYR A 1 226 ? -3.812 -20.453 -27.969 1 96.81 226 TYR A O 1
ATOM 1796 N N . THR A 1 227 ? -3.998 -20.422 -25.828 1 97.69 227 THR A N 1
ATOM 1797 C CA . THR A 1 227 ? -4.102 -18.984 -25.641 1 97.69 227 THR A CA 1
ATOM 1798 C C . THR A 1 227 ? -3.387 -18.547 -24.359 1 97.69 227 THR A C 1
ATOM 1800 O O . THR A 1 227 ? -3.188 -19.359 -23.453 1 97.69 227 THR A O 1
ATOM 1803 N N . VAL A 1 228 ? -3.008 -17.312 -24.312 1 98.5 228 VAL A N 1
ATOM 1804 C CA . VAL A 1 228 ? -2.35 -16.797 -23.109 1 98.5 228 VAL A CA 1
ATOM 1805 C C . VAL A 1 228 ? -3.312 -16.859 -21.922 1 98.5 228 VAL A C 1
ATOM 1807 O O . VAL A 1 228 ? -2.93 -17.266 -20.828 1 98.5 228 VAL A O 1
ATOM 1810 N N . ARG A 1 229 ? -4.586 -16.562 -22.141 1 97.88 229 ARG A N 1
ATOM 1811 C CA . ARG A 1 229 ? -5.609 -16.641 -21.094 1 97.88 229 ARG A CA 1
ATOM 1812 C C . ARG A 1 229 ? -5.707 -18.047 -20.516 1 97.88 229 ARG A C 1
ATOM 1814 O O . ARG A 1 229 ? -5.695 -18.219 -19.297 1 97.88 229 ARG A O 1
ATOM 1821 N N . ARG A 1 230 ? -5.797 -19.016 -21.359 1 96.88 230 ARG A N 1
ATOM 1822 C CA . ARG A 1 230 ? -5.949 -20.391 -20.922 1 96.88 230 ARG A CA 1
ATOM 1823 C C . ARG A 1 230 ? -4.68 -20.906 -20.25 1 96.88 230 ARG A C 1
ATOM 1825 O O . ARG A 1 230 ? -4.738 -21.703 -19.312 1 96.88 230 ARG A O 1
ATOM 1832 N N . SER A 1 231 ? -3.535 -20.469 -20.75 1 98.06 231 SER A N 1
ATOM 1833 C CA . SER A 1 231 ? -2.268 -20.875 -20.156 1 98.06 231 SER A CA 1
ATOM 1834 C C . SER A 1 231 ? -2.197 -20.484 -18.688 1 98.06 231 SER A C 1
ATOM 1836 O O . SER A 1 231 ? -1.806 -21.297 -17.844 1 98.06 231 SER A O 1
ATOM 1838 N N . TRP A 1 232 ? -2.631 -19.297 -18.422 1 97.44 232 TRP A N 1
ATOM 1839 C CA . TRP A 1 232 ? -2.582 -18.812 -17.047 1 97.44 232 TRP A CA 1
ATOM 1840 C C . TRP A 1 232 ? -3.791 -19.297 -16.25 1 97.44 232 TRP A C 1
ATOM 1842 O O . TRP A 1 232 ? -3.668 -19.672 -15.086 1 97.44 232 TRP A O 1
ATOM 1852 N N . GLY A 1 233 ? -4.934 -19.359 -16.812 1 96.06 233 GLY A N 1
ATOM 1853 C CA . GLY A 1 233 ? -6.184 -19.562 -16.094 1 96.06 233 GLY A CA 1
ATOM 1854 C C . GLY A 1 233 ? -6.547 -21.031 -15.938 1 96.06 233 GLY A C 1
ATOM 1855 O O . GLY A 1 233 ? -7.277 -21.391 -15.016 1 96.06 233 GLY A O 1
ATOM 1856 N N . ARG A 1 234 ? -5.984 -21.844 -16.812 1 95.06 234 ARG A N 1
ATOM 1857 C CA . ARG A 1 234 ? -6.418 -23.234 -16.812 1 95.06 234 ARG A CA 1
ATOM 1858 C C . ARG A 1 234 ? -5.234 -24.188 -16.625 1 95.06 234 ARG A C 1
ATOM 1860 O O . ARG A 1 234 ? -5.395 -25.281 -16.094 1 95.06 234 ARG A O 1
ATOM 1867 N N . VAL A 1 235 ? -4.086 -23.766 -16.953 1 97.25 235 VAL A N 1
ATOM 1868 C CA . VAL A 1 235 ? -2.982 -24.719 -17 1 97.25 235 VAL A CA 1
ATOM 1869 C C . VAL A 1 235 ? -2.008 -24.438 -15.859 1 97.25 235 VAL A C 1
ATOM 1871 O O . VAL A 1 235 ? -1.651 -25.344 -15.109 1 97.25 235 VAL A O 1
ATOM 1874 N N . TRP A 1 236 ? -1.654 -23.219 -15.648 1 97 236 TRP A N 1
ATOM 1875 C CA . TRP A 1 236 ? -0.551 -22.844 -14.766 1 97 236 TRP A CA 1
ATOM 1876 C C . TRP A 1 236 ? -0.969 -22.953 -13.305 1 97 236 TRP A C 1
ATOM 1878 O O . TRP A 1 236 ? -1.509 -22 -12.734 1 97 236 TRP A O 1
ATOM 1888 N N . HIS A 1 237 ? -0.712 -23.844 -12.453 1 91.25 237 HIS A N 1
ATOM 1889 C CA . HIS A 1 237 ? -0.716 -24.438 -11.117 1 91.25 237 HIS A CA 1
ATOM 1890 C C . HIS A 1 237 ? -1.866 -23.891 -10.281 1 91.25 237 HIS A C 1
ATOM 1892 O O . HIS A 1 237 ? -2.279 -24.516 -9.305 1 91.25 237 HIS A O 1
ATOM 1898 N N . GLN A 1 238 ? -2.416 -22.797 -10.438 1 93.75 238 GLN A N 1
ATOM 1899 C CA . GLN A 1 238 ? -3.604 -22.234 -9.797 1 93.75 238 GLN A CA 1
ATOM 1900 C C . GLN A 1 238 ? -3.383 -22.047 -8.297 1 93.75 238 GLN A C 1
ATOM 1902 O O . GLN A 1 238 ? -4.34 -22.047 -7.523 1 93.75 238 GLN A O 1
ATOM 1907 N N . LEU A 1 239 ? -2.211 -22 -7.789 1 96.38 239 LEU A N 1
ATOM 1908 C CA . LEU A 1 239 ? -1.89 -21.906 -6.371 1 96.38 239 LEU A CA 1
ATOM 1909 C C . LEU A 1 239 ? -2.283 -20.547 -5.809 1 96.38 239 LEU A C 1
ATOM 1911 O O . LEU A 1 239 ? -2.523 -20.406 -4.609 1 96.38 239 LEU A O 1
ATOM 1915 N N . MET A 1 240 ? -2.414 -19.562 -6.652 1 97.12 240 MET A N 1
ATOM 1916 C CA . MET A 1 240 ? -2.615 -18.188 -6.176 1 97.12 240 MET A CA 1
ATOM 1917 C C . MET A 1 240 ? -4.023 -17.703 -6.5 1 97.12 240 MET A C 1
ATOM 1919 O O . MET A 1 240 ? -4.363 -16.547 -6.227 1 97.12 240 MET A O 1
ATOM 1923 N N . ARG A 1 241 ? -4.824 -18.562 -7.023 1 96.81 241 ARG A N 1
ATOM 1924 C CA . ARG A 1 241 ? -6.113 -18.172 -7.578 1 96.81 241 ARG A CA 1
ATOM 1925 C C . ARG A 1 241 ? -7.008 -17.547 -6.504 1 96.81 241 ARG A C 1
ATOM 1927 O O . ARG A 1 241 ? -7.641 -16.531 -6.734 1 96.81 241 ARG A O 1
ATOM 1934 N N . ARG A 1 242 ? -7.047 -18.109 -5.391 1 96.88 242 ARG A N 1
ATOM 1935 C CA . ARG A 1 242 ? -7.996 -17.703 -4.359 1 96.88 242 ARG A CA 1
ATOM 1936 C C . ARG A 1 242 ? -7.75 -16.25 -3.936 1 96.88 242 ARG A C 1
ATOM 1938 O O . ARG A 1 242 ? -8.648 -15.414 -4.027 1 96.88 242 ARG A O 1
ATOM 1945 N N . PHE A 1 243 ? -6.527 -15.961 -3.457 1 97.62 243 PHE A N 1
ATOM 1946 C CA . PHE A 1 243 ? -6.328 -14.609 -2.945 1 97.62 243 PHE A CA 1
ATOM 1947 C C . PHE A 1 243 ? -6.34 -13.586 -4.078 1 97.62 243 PHE A C 1
ATOM 1949 O O . PHE A 1 243 ? -6.684 -12.422 -3.871 1 97.62 243 PHE A O 1
ATOM 1956 N N . LEU A 1 244 ? -5.961 -14.016 -5.312 1 98.25 244 LEU A N 1
ATOM 1957 C CA . LEU A 1 244 ? -6.082 -13.109 -6.449 1 98.25 244 LEU A CA 1
ATOM 1958 C C . LEU A 1 244 ? -7.543 -12.742 -6.703 1 98.25 244 LEU A C 1
ATOM 1960 O O . LEU A 1 244 ? -7.859 -11.578 -6.957 1 98.25 244 LEU A O 1
ATOM 1964 N N . GLN A 1 245 ? -8.383 -13.719 -6.582 1 97.56 245 GLN A N 1
ATOM 1965 C CA . GLN A 1 245 ? -9.812 -13.5 -6.801 1 97.56 245 GLN A CA 1
ATOM 1966 C C . GLN A 1 245 ? -10.422 -12.672 -5.676 1 97.56 245 GLN A C 1
ATOM 1968 O O . GLN A 1 245 ? -11.156 -11.711 -5.934 1 97.56 245 GLN A O 1
ATOM 1973 N N . VAL A 1 246 ? -10.133 -12.992 -4.457 1 98.19 246 VAL A N 1
ATOM 1974 C CA . VAL A 1 246 ? -10.719 -12.32 -3.301 1 98.19 246 VAL A CA 1
ATOM 1975 C C . VAL A 1 246 ? -10.289 -10.852 -3.283 1 98.19 246 VAL A C 1
ATOM 1977 O O . VAL A 1 246 ? -11.109 -9.961 -3.068 1 98.19 246 VAL A O 1
ATOM 1980 N N . GLU A 1 247 ? -9.047 -10.609 -3.521 1 98.38 247 GLU A N 1
ATOM 1981 C CA .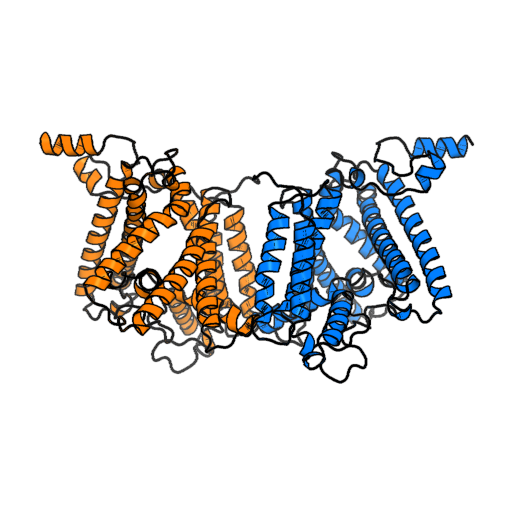 GLU A 1 247 ? -8.523 -9.25 -3.438 1 98.38 247 GLU A CA 1
ATOM 1982 C C . GLU A 1 247 ? -8.945 -8.422 -4.645 1 98.38 247 GLU A C 1
ATOM 1984 O O . GLU A 1 247 ? -9.195 -7.219 -4.523 1 98.38 247 GLU A O 1
ATOM 1989 N N . SER A 1 248 ? -9 -9.062 -5.801 1 98.31 248 SER A N 1
ATOM 1990 C CA . SER A 1 248 ? -9.539 -8.336 -6.945 1 98.31 248 SER A CA 1
ATOM 1991 C C . SER A 1 248 ? -11.016 -8 -6.746 1 98.31 248 SER A C 1
ATOM 1993 O O . SER A 1 248 ? -11.469 -6.918 -7.121 1 98.31 248 SER A O 1
ATOM 1995 N N . ASP A 1 249 ? -11.797 -8.922 -6.16 1 97.75 249 ASP A N 1
ATOM 1996 C CA . ASP A 1 249 ? -13.195 -8.672 -5.848 1 97.75 249 ASP A CA 1
ATOM 1997 C C . ASP A 1 249 ? -13.344 -7.547 -4.824 1 97.75 249 ASP A C 1
ATOM 1999 O O . ASP A 1 249 ? -14.203 -6.68 -4.965 1 97.75 249 ASP A O 1
ATOM 2003 N N . PHE A 1 250 ? -12.539 -7.59 -3.848 1 97.69 250 PHE A N 1
ATOM 2004 C CA . PHE A 1 250 ? -12.578 -6.559 -2.816 1 97.69 250 PHE A CA 1
ATOM 2005 C C . PHE A 1 250 ? -12.344 -5.18 -3.422 1 97.69 250 PHE A C 1
ATOM 2007 O O . PHE A 1 250 ? -13.094 -4.238 -3.143 1 97.69 250 PHE A O 1
ATOM 2014 N N . LEU A 1 251 ? -11.328 -5.012 -4.211 1 96.88 251 LEU A N 1
ATOM 2015 C CA . LEU A 1 251 ? -11.008 -3.73 -4.832 1 96.88 251 LEU A CA 1
ATOM 2016 C C . LEU A 1 251 ? -12.125 -3.291 -5.777 1 96.88 251 LEU A C 1
ATOM 2018 O O . LEU A 1 251 ? -12.531 -2.127 -5.762 1 96.88 251 LEU A O 1
ATOM 2022 N N . ALA A 1 252 ? -12.688 -4.246 -6.52 1 97.25 252 ALA A N 1
ATOM 2023 C CA . ALA A 1 252 ? -13.688 -3.928 -7.539 1 97.25 252 ALA A CA 1
ATOM 2024 C C . ALA A 1 252 ? -15.023 -3.57 -6.902 1 97.25 252 ALA A C 1
ATOM 2026 O O . ALA A 1 252 ? -15.648 -2.572 -7.273 1 97.25 252 ALA A O 1
ATOM 2027 N N . TYR A 1 253 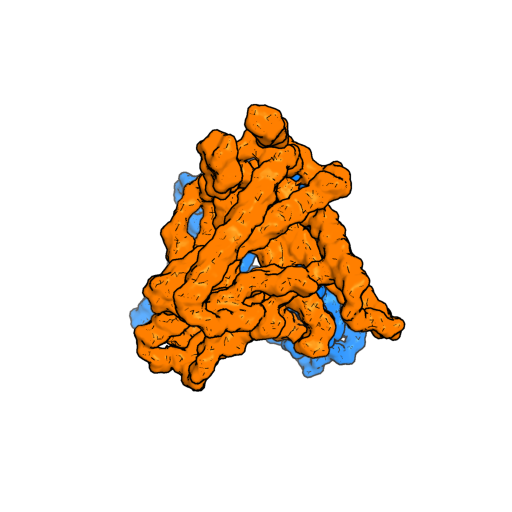? -15.367 -4.359 -5.887 1 95.69 253 TYR A N 1
ATOM 2028 C CA . TYR A 1 253 ? -16.75 -4.27 -5.438 1 95.69 253 TYR A CA 1
ATOM 2029 C C . TYR A 1 253 ? -16.844 -3.471 -4.145 1 95.69 253 TYR A C 1
ATOM 2031 O O . TYR A 1 253 ? -17.844 -2.789 -3.904 1 95.69 253 TYR A O 1
ATOM 2039 N N . LYS A 1 254 ? -15.867 -3.58 -3.305 1 93.12 254 LYS A N 1
ATOM 2040 C CA . LYS A 1 254 ? -15.969 -2.924 -2.006 1 93.12 254 LYS A CA 1
ATOM 2041 C C . LYS A 1 254 ? -15.312 -1.548 -2.029 1 93.12 254 LYS A C 1
ATOM 2043 O O . LYS A 1 254 ? -15.836 -0.597 -1.44 1 93.12 254 LYS A O 1
ATOM 2048 N N . VAL A 1 255 ? -14.203 -1.442 -2.748 1 93.25 255 VAL A N 1
ATOM 2049 C CA . VAL A 1 255 ? -13.469 -0.184 -2.75 1 93.25 255 VAL A CA 1
ATOM 2050 C C . VAL A 1 255 ? -13.992 0.725 -3.857 1 93.25 255 VAL A C 1
ATOM 2052 O O . VAL A 1 255 ? -14.43 1.849 -3.592 1 93.25 255 VAL A O 1
ATOM 2055 N N . LEU A 1 256 ? -14.062 0.19 -5.078 1 93.81 256 LEU A N 1
ATOM 2056 C CA . LEU A 1 256 ? -14.422 1.009 -6.23 1 93.81 256 LEU A CA 1
ATOM 2057 C C . LEU A 1 256 ? -15.914 0.908 -6.527 1 93.81 256 LEU A C 1
ATOM 2059 O O . LEU A 1 256 ? -16.469 1.724 -7.273 1 93.81 256 LEU A O 1
ATOM 2063 N N . ARG A 1 257 ? -16.656 -0.125 -6.027 1 92.94 257 ARG A N 1
ATOM 2064 C CA . ARG A 1 257 ? -18.094 -0.348 -6.188 1 92.94 257 ARG A CA 1
ATOM 2065 C C . ARG A 1 257 ? -18.469 -0.462 -7.664 1 92.94 257 ARG A C 1
ATOM 2067 O O . ARG A 1 257 ? -19.422 0.17 -8.117 1 92.94 257 ARG A O 1
ATOM 2074 N N . LEU A 1 258 ? -17.656 -1.211 -8.367 1 95.38 258 LEU A N 1
ATOM 2075 C CA . LEU A 1 258 ? -17.906 -1.446 -9.789 1 95.38 258 LEU A CA 1
ATOM 2076 C C . LEU A 1 258 ? -19.094 -2.393 -9.977 1 95.38 258 LEU A C 1
ATOM 2078 O O . LEU A 1 258 ? -19.359 -3.236 -9.117 1 95.38 258 LEU A O 1
ATOM 2082 N N . PRO A 1 259 ? -19.75 -2.256 -11.109 1 94.62 259 PRO A N 1
ATOM 2083 C CA . PRO A 1 259 ? -20.875 -3.166 -11.375 1 94.62 259 PRO A CA 1
ATOM 2084 C C . PRO A 1 259 ? -20.422 -4.602 -11.641 1 94.62 259 PRO A C 1
ATOM 2086 O O . PRO A 1 259 ? -19.406 -4.816 -12.305 1 94.62 259 PRO A O 1
ATOM 2089 N N . ARG A 1 260 ? -21.094 -5.609 -11.164 1 92.94 260 ARG A N 1
ATOM 2090 C CA . ARG A 1 260 ? -20.719 -7.02 -11.234 1 92.94 260 ARG A CA 1
ATOM 2091 C C . ARG A 1 260 ? -20.844 -7.543 -12.656 1 92.94 260 ARG A C 1
ATOM 2093 O O . ARG A 1 260 ? -20 -8.336 -13.109 1 92.94 260 ARG A O 1
ATOM 2100 N N . LYS A 1 261 ? -21.906 -7.188 -13.328 1 91.31 261 LYS A N 1
ATOM 2101 C CA . LYS A 1 261 ? -22.109 -7.684 -14.68 1 91.31 261 LYS A CA 1
ATOM 2102 C C . LYS A 1 261 ? -21.609 -6.684 -15.719 1 91.31 261 LYS A C 1
ATOM 2104 O O . LYS A 1 261 ? -22.406 -6.129 -16.484 1 91.31 261 LYS A O 1
ATOM 2109 N N . SER A 1 262 ? -20.281 -6.441 -15.688 1 93.75 262 SER A N 1
ATOM 2110 C CA . SER A 1 262 ? -19.656 -5.496 -16.609 1 93.75 262 SER A CA 1
ATOM 2111 C C . SER A 1 262 ? -18.344 -6.055 -17.156 1 93.75 262 SER A C 1
ATOM 2113 O O . SER A 1 262 ? -17.547 -6.633 -16.422 1 93.75 262 SER A O 1
ATOM 2115 N N . THR A 1 263 ? -18.234 -5.934 -18.469 1 94.5 263 THR A N 1
ATOM 2116 C CA . THR A 1 263 ? -17 -6.34 -19.125 1 94.5 263 THR A CA 1
ATOM 2117 C C . THR A 1 263 ? -15.805 -5.574 -18.547 1 94.5 263 THR A C 1
ATOM 2119 O O . THR A 1 263 ? -14.727 -6.137 -18.391 1 94.5 263 THR A O 1
ATOM 2122 N N . PHE A 1 264 ? -16.062 -4.375 -18.281 1 94.12 264 PHE A N 1
ATOM 2123 C CA . PHE A 1 264 ? -14.992 -3.561 -17.719 1 94.12 264 PHE A CA 1
ATOM 2124 C C . PHE A 1 264 ? -14.531 -4.125 -16.375 1 94.12 264 PHE A C 1
ATOM 2126 O O . PHE A 1 264 ? -13.336 -4.207 -16.109 1 94.12 264 PHE A O 1
ATOM 2133 N N . THR A 1 265 ? -15.5 -4.488 -15.539 1 96.62 265 THR A N 1
ATOM 2134 C CA . THR A 1 265 ? -15.172 -5.039 -14.227 1 96.62 265 THR A CA 1
ATOM 2135 C C . THR A 1 265 ? -14.367 -6.332 -14.367 1 96.62 265 THR A C 1
ATOM 2137 O O . THR A 1 265 ? -13.414 -6.566 -13.625 1 96.62 265 THR A O 1
ATOM 2140 N N . THR A 1 266 ? -14.711 -7.105 -15.352 1 97 266 THR A N 1
ATOM 2141 C CA . THR A 1 266 ? -14.016 -8.359 -15.602 1 97 266 THR A CA 1
ATOM 2142 C C . THR A 1 266 ? -12.547 -8.109 -15.938 1 97 266 THR A C 1
ATOM 2144 O O . THR A 1 266 ? -11.656 -8.75 -15.375 1 97 266 THR A O 1
ATOM 2147 N N . TYR A 1 267 ? -12.32 -7.18 -16.812 1 97.31 267 TYR A N 1
ATOM 2148 C CA . TYR A 1 267 ? -10.945 -6.906 -17.219 1 97.31 267 TYR A CA 1
ATOM 2149 C C . TYR A 1 267 ? -10.195 -6.152 -16.141 1 97.31 267 TYR A C 1
ATOM 2151 O O . TYR A 1 267 ? -8.984 -6.324 -15.977 1 97.31 267 TYR A O 1
ATOM 2159 N N . PHE A 1 268 ? -10.945 -5.297 -15.398 1 96.69 268 PHE A N 1
ATOM 2160 C CA . PHE A 1 268 ? -10.297 -4.652 -14.258 1 96.69 268 PHE A CA 1
ATOM 2161 C C . PHE A 1 268 ? -9.742 -5.695 -13.297 1 96.69 268 PHE A C 1
ATOM 2163 O O . PHE A 1 268 ? -8.586 -5.605 -12.875 1 96.69 268 PHE A O 1
ATOM 2170 N N . LYS A 1 269 ? -10.547 -6.703 -13 1 98.12 269 LYS A N 1
ATOM 2171 C CA . LYS A 1 269 ? -10.125 -7.762 -12.078 1 98.12 269 LYS A CA 1
ATOM 2172 C C . LYS A 1 269 ? -8.969 -8.562 -12.664 1 98.12 269 LYS A C 1
ATOM 2174 O O . LYS A 1 269 ? -8.086 -9.016 -11.922 1 98.12 269 LYS A O 1
ATOM 2179 N N . LEU A 1 270 ? -8.969 -8.727 -13.953 1 98.44 270 LEU A N 1
ATOM 2180 C CA . LEU A 1 270 ? -7.855 -9.391 -14.633 1 98.44 270 LEU A CA 1
ATOM 2181 C C . LEU A 1 270 ? -6.555 -8.625 -14.406 1 98.44 270 LEU A C 1
ATOM 2183 O O . LEU A 1 270 ? -5.535 -9.219 -14.047 1 98.44 270 LEU A O 1
ATOM 2187 N N . PHE A 1 271 ? -6.598 -7.328 -14.594 1 98.44 271 PHE A N 1
ATOM 2188 C CA . PHE A 1 271 ? -5.41 -6.496 -14.43 1 98.44 271 PHE A CA 1
ATOM 2189 C C . PHE A 1 271 ? -4.961 -6.477 -12.977 1 98.44 271 PHE A C 1
ATOM 2191 O O . PHE A 1 271 ? -3.762 -6.488 -12.688 1 98.44 271 PHE A O 1
ATOM 2198 N N . VAL A 1 272 ? -5.938 -6.461 -12.047 1 98.25 272 VAL A N 1
ATOM 2199 C CA . VAL A 1 272 ? -5.594 -6.469 -10.633 1 98.25 272 VAL A CA 1
ATOM 2200 C C . VAL A 1 272 ? -4.91 -7.785 -10.273 1 98.25 272 VAL A C 1
ATOM 2202 O O . VAL A 1 272 ? -3.9 -7.793 -9.562 1 98.25 272 VAL A O 1
ATOM 2205 N N . ALA A 1 273 ? -5.395 -8.836 -10.789 1 98.5 273 ALA A N 1
ATOM 2206 C CA . ALA A 1 273 ? -4.812 -10.148 -10.508 1 98.5 273 ALA A CA 1
ATOM 2207 C C . ALA A 1 273 ? -3.369 -10.219 -11 1 98.5 273 ALA A C 1
ATOM 2209 O O . ALA A 1 273 ? -2.48 -10.664 -10.273 1 98.5 273 ALA A O 1
ATOM 2210 N N . PHE A 1 274 ? -3.166 -9.711 -12.164 1 98.62 274 PHE A N 1
ATOM 2211 C CA . PHE A 1 274 ? -1.816 -9.766 -12.711 1 98.62 274 PHE A CA 1
ATOM 2212 C C . PHE A 1 274 ? -0.92 -8.727 -12.047 1 98.62 274 PHE A C 1
ATOM 2214 O O . PHE A 1 274 ? 0.292 -8.922 -11.938 1 98.62 274 PHE A O 1
ATOM 2221 N N . PHE A 1 275 ? -1.504 -7.668 -11.633 1 98.12 275 PHE A N 1
ATOM 2222 C CA . PHE A 1 275 ? -0.73 -6.703 -10.859 1 98.12 275 PHE A CA 1
ATOM 2223 C C . PHE A 1 275 ? -0.223 -7.324 -9.562 1 98.12 275 PHE A C 1
ATOM 2225 O O . PHE A 1 275 ? 0.955 -7.191 -9.227 1 98.12 275 PHE A O 1
ATOM 2232 N N . ILE A 1 276 ? -1.106 -8.031 -8.852 1 98.44 276 ILE A N 1
ATOM 2233 C CA . ILE A 1 276 ? -0.726 -8.68 -7.605 1 98.44 276 ILE A CA 1
ATOM 2234 C C . ILE A 1 276 ? 0.336 -9.742 -7.883 1 98.44 276 ILE A C 1
ATOM 2236 O O . ILE A 1 276 ? 1.347 -9.82 -7.18 1 98.44 276 ILE A O 1
ATOM 2240 N N . SER A 1 277 ? 0.14 -10.484 -8.898 1 98.38 277 SER A N 1
ATOM 2241 C CA . SER A 1 277 ? 1.142 -11.477 -9.297 1 98.38 277 SER A CA 1
ATOM 2242 C C . SER A 1 277 ? 2.48 -10.812 -9.602 1 98.38 277 SER A C 1
ATOM 2244 O O . SER A 1 277 ? 3.535 -11.312 -9.219 1 98.38 277 SER A O 1
ATOM 2246 N N . GLY A 1 278 ? 2.383 -9.719 -10.328 1 98 278 GLY A N 1
ATOM 2247 C CA . GLY A 1 278 ? 3.582 -8.961 -10.641 1 98 278 GLY A CA 1
ATOM 2248 C C . GLY A 1 278 ? 4.301 -8.445 -9.398 1 98 278 GLY A C 1
ATOM 2249 O O . GLY A 1 278 ? 5.527 -8.508 -9.32 1 98 278 GLY A O 1
ATOM 2250 N N . VAL A 1 279 ? 3.537 -7.992 -8.453 1 97.12 279 VAL A N 1
ATOM 2251 C CA . VAL A 1 279 ? 4.121 -7.504 -7.211 1 97.12 279 VAL A CA 1
ATOM 2252 C C . VAL A 1 279 ? 4.844 -8.641 -6.492 1 97.12 279 VAL A C 1
ATOM 2254 O O . VAL A 1 279 ? 5.969 -8.469 -6.02 1 97.12 279 VAL A O 1
ATOM 2257 N N . ILE A 1 280 ? 4.27 -9.75 -6.453 1 98 280 ILE A N 1
ATOM 2258 C CA . ILE A 1 280 ? 4.848 -10.906 -5.785 1 98 280 ILE A CA 1
ATOM 2259 C C . ILE A 1 280 ? 6.199 -11.242 -6.41 1 98 280 ILE A C 1
ATOM 2261 O O . ILE A 1 280 ? 7.195 -11.398 -5.703 1 98 280 ILE A O 1
ATOM 2265 N N . HIS A 1 281 ? 6.254 -11.188 -7.652 1 97.5 281 HIS A N 1
ATOM 2266 C CA . HIS A 1 281 ? 7.48 -11.578 -8.344 1 97.5 281 HIS A CA 1
ATOM 2267 C C . HIS A 1 281 ? 8.492 -10.438 -8.352 1 97.5 281 HIS A C 1
ATOM 2269 O O . HIS A 1 281 ? 9.703 -10.672 -8.336 1 97.5 281 HIS A O 1
ATOM 2275 N N . GLN A 1 282 ? 7.98 -9.227 -8.328 1 96.19 282 GLN A N 1
ATOM 2276 C CA . GLN A 1 282 ? 8.867 -8.078 -8.242 1 96.19 282 GLN A CA 1
ATOM 2277 C C . GLN A 1 282 ? 9.594 -8.039 -6.902 1 96.19 282 GLN A C 1
ATOM 2279 O O . GLN A 1 282 ? 10.758 -7.633 -6.832 1 96.19 282 GLN A O 1
ATOM 2284 N N . VAL A 1 283 ? 8.898 -8.422 -5.906 1 96.44 283 VAL A N 1
ATOM 2285 C CA . VAL A 1 283 ? 9.531 -8.539 -4.598 1 96.44 283 VAL A CA 1
ATOM 2286 C C . VAL A 1 283 ? 10.602 -9.633 -4.641 1 96.44 283 VAL A C 1
ATOM 2288 O O . VAL A 1 283 ? 11.672 -9.477 -4.047 1 96.44 283 VAL A O 1
ATOM 2291 N N . GLY A 1 284 ? 10.281 -10.672 -5.332 1 95.75 284 GLY A N 1
ATOM 2292 C CA . GLY A 1 284 ? 11.305 -11.68 -5.57 1 95.75 284 GLY A CA 1
ATOM 2293 C C . GLY A 1 284 ? 12.531 -11.125 -6.273 1 95.75 284 GLY A C 1
ATOM 2294 O O . GLY A 1 284 ? 13.664 -11.383 -5.852 1 95.75 284 GLY A O 1
ATOM 2295 N N . ASP A 1 285 ? 12.273 -10.344 -7.305 1 94.19 285 ASP A N 1
ATOM 2296 C CA . ASP A 1 285 ? 13.367 -9.703 -8.039 1 94.19 285 ASP A CA 1
ATOM 2297 C C . ASP A 1 285 ? 14.188 -8.805 -7.117 1 94.19 285 ASP A C 1
ATOM 2299 O O . ASP A 1 285 ? 15.422 -8.82 -7.16 1 94.19 285 ASP A O 1
ATOM 2303 N N . TYR A 1 286 ? 13.523 -8.055 -6.367 1 92.81 286 TYR A N 1
ATOM 2304 C CA . TYR A 1 286 ? 14.203 -7.145 -5.449 1 92.81 286 TYR A CA 1
ATOM 2305 C C . TYR A 1 286 ? 15.078 -7.914 -4.469 1 92.81 286 TYR A C 1
ATOM 2307 O O . TYR A 1 286 ? 16.219 -7.52 -4.207 1 92.81 286 TYR A O 1
ATOM 2315 N N . SER A 1 287 ? 14.531 -8.938 -3.93 1 92.69 287 SER A N 1
ATOM 2316 C CA . SER A 1 287 ? 15.281 -9.734 -2.963 1 92.69 287 SER A CA 1
ATOM 2317 C C . SER A 1 287 ? 16.516 -10.344 -3.596 1 92.69 287 SER A C 1
ATOM 2319 O O . SER A 1 287 ? 17.547 -10.508 -2.932 1 92.69 287 SER A O 1
ATOM 2321 N N . ALA A 1 288 ? 16.391 -10.641 -4.816 1 91.75 288 ALA A N 1
ATOM 2322 C CA . ALA A 1 288 ? 17.484 -11.297 -5.527 1 91.75 288 ALA A CA 1
ATOM 2323 C C . ALA A 1 288 ? 18.531 -10.281 -5.988 1 91.75 288 ALA A C 1
ATOM 2325 O O . ALA A 1 288 ? 19.734 -10.523 -5.883 1 91.75 288 ALA A O 1
ATOM 2326 N N . LEU A 1 289 ? 18.078 -9.18 -6.477 1 90.19 289 LEU A N 1
ATOM 2327 C CA . LEU A 1 289 ? 18.938 -8.258 -7.195 1 90.19 289 LEU A CA 1
ATOM 2328 C C . LEU A 1 289 ? 19.328 -7.074 -6.316 1 90.19 289 LEU A C 1
ATOM 2330 O O . LEU A 1 289 ? 20.312 -6.383 -6.594 1 90.19 289 LEU A O 1
ATOM 2334 N N . GLY A 1 290 ? 18.547 -6.777 -5.375 1 87.12 290 GLY A N 1
ATOM 2335 C CA . GLY A 1 290 ? 18.844 -5.672 -4.477 1 87.12 290 GLY A CA 1
ATOM 2336 C C . GLY A 1 290 ? 18.344 -4.336 -4.988 1 87.12 290 GLY A C 1
ATOM 2337 O O . GLY A 1 290 ? 18.656 -3.289 -4.414 1 87.12 290 GLY A O 1
ATOM 2338 N N . HIS A 1 291 ? 17.656 -4.426 -6.074 1 83.69 291 HIS A N 1
ATOM 2339 C CA . HIS A 1 291 ? 17.062 -3.217 -6.637 1 83.69 291 HIS A CA 1
ATOM 2340 C C . HIS A 1 291 ? 15.727 -3.512 -7.309 1 83.69 291 HIS A C 1
ATOM 2342 O O . HIS A 1 291 ? 15.375 -4.676 -7.508 1 83.69 291 HIS A O 1
ATOM 2348 N N . TRP A 1 292 ? 15.023 -2.484 -7.645 1 78.25 292 TRP A N 1
ATOM 2349 C CA . TRP A 1 292 ? 13.656 -2.629 -8.125 1 78.25 292 TRP A CA 1
ATOM 2350 C C . TRP A 1 292 ? 13.602 -2.551 -9.648 1 78.25 292 TRP A C 1
ATOM 2352 O O . TRP A 1 292 ? 12.547 -2.283 -10.227 1 78.25 292 TRP A O 1
ATOM 2362 N N . TYR A 1 293 ? 14.609 -2.771 -10.312 1 77.25 293 TYR A N 1
ATOM 2363 C CA . TYR A 1 293 ? 14.625 -2.617 -11.758 1 77.25 293 TYR A CA 1
ATOM 2364 C C . TYR A 1 293 ? 14.375 -3.951 -12.453 1 77.25 293 TYR A C 1
ATOM 2366 O O . TYR A 1 293 ? 14.57 -4.074 -13.664 1 77.25 293 TYR A O 1
ATOM 2374 N N . GLY A 1 294 ? 14.031 -4.84 -11.562 1 77.81 294 GLY A N 1
ATOM 2375 C CA . GLY A 1 294 ? 13.508 -6.027 -12.211 1 77.81 294 GLY A CA 1
ATOM 2376 C C . GLY A 1 294 ? 12.203 -5.781 -12.953 1 77.81 294 GLY A C 1
ATOM 2377 O O . GLY A 1 294 ? 11.539 -4.766 -12.734 1 77.81 294 GLY A O 1
ATOM 2378 N N . CYS A 1 295 ? 11.812 -6.543 -13.898 1 86.94 295 CYS A N 1
ATOM 2379 C CA . CYS A 1 295 ? 10.695 -6.234 -14.781 1 86.94 295 CYS A CA 1
ATOM 2380 C C . CYS A 1 295 ? 9.578 -7.254 -14.617 1 86.94 295 CYS A C 1
ATOM 2382 O O . CYS A 1 295 ? 8.789 -7.473 -15.539 1 86.94 295 CYS A O 1
ATOM 2384 N N . ALA A 1 296 ? 9.547 -7.902 -13.406 1 94.88 296 ALA A N 1
ATOM 2385 C CA . ALA A 1 296 ? 8.469 -8.859 -13.188 1 94.88 296 ALA A CA 1
ATOM 2386 C C . ALA A 1 296 ? 7.105 -8.172 -13.25 1 94.88 296 ALA A C 1
ATOM 2388 O O . ALA A 1 296 ? 6.18 -8.672 -13.891 1 94.88 296 ALA A O 1
ATOM 2389 N N . LEU A 1 297 ? 7.051 -7.047 -12.641 1 95.88 297 LEU A N 1
ATOM 2390 C CA . LEU A 1 297 ? 5.777 -6.332 -12.609 1 95.88 297 LEU A CA 1
ATOM 2391 C C . LEU A 1 297 ? 5.32 -5.984 -14.023 1 95.88 297 LEU A C 1
ATOM 2393 O O . LEU A 1 297 ? 4.164 -6.219 -14.383 1 95.88 297 LEU A O 1
ATOM 2397 N N . ALA A 1 298 ? 6.23 -5.453 -14.805 1 95.12 298 ALA A N 1
ATOM 2398 C CA . ALA A 1 298 ? 5.902 -5.113 -16.188 1 95.12 298 ALA A CA 1
ATOM 2399 C C . ALA A 1 298 ? 5.473 -6.352 -16.969 1 95.12 298 ALA A C 1
ATOM 2401 O O . ALA A 1 298 ? 4.484 -6.316 -17.703 1 95.12 298 ALA A O 1
ATOM 2402 N N . PHE A 1 299 ? 6.207 -7.438 -16.844 1 97.38 299 PHE A N 1
ATOM 2403 C CA . PHE A 1 299 ? 5.898 -8.68 -17.531 1 97.38 299 PHE A CA 1
ATOM 2404 C C . PHE A 1 299 ? 4.469 -9.125 -17.234 1 97.38 299 PHE A C 1
ATOM 2406 O O . PHE A 1 299 ? 3.705 -9.43 -18.156 1 97.38 299 PHE A O 1
ATOM 2413 N N . PHE A 1 300 ? 4.078 -9.102 -15.953 1 98.31 300 PHE A N 1
ATOM 2414 C CA . PHE A 1 300 ? 2.77 -9.617 -15.57 1 98.31 300 PHE A CA 1
ATOM 2415 C C . PHE A 1 300 ? 1.659 -8.68 -16.016 1 98.31 300 PHE A C 1
ATOM 2417 O O . PHE A 1 300 ? 0.593 -9.125 -16.438 1 98.31 300 PHE A O 1
ATOM 2424 N N . ILE A 1 301 ? 1.891 -7.406 -15.961 1 97.69 301 ILE A N 1
ATOM 2425 C CA . ILE A 1 301 ? 0.891 -6.461 -16.453 1 97.69 301 ILE A CA 1
ATOM 2426 C C . ILE A 1 301 ? 0.688 -6.656 -17.953 1 97.69 301 ILE A C 1
ATOM 2428 O O . ILE A 1 301 ? -0.435 -6.555 -18.453 1 97.69 301 ILE A O 1
ATOM 2432 N N . TYR A 1 302 ? 1.757 -6.941 -18.641 1 98.12 302 TYR A N 1
ATOM 2433 C CA . TYR A 1 302 ? 1.656 -7.184 -20.078 1 98.12 302 TYR A CA 1
ATOM 2434 C C . TYR A 1 302 ? 0.854 -8.445 -20.359 1 98.12 302 TYR A C 1
ATOM 2436 O O . TYR A 1 302 ? 0.252 -8.578 -21.438 1 98.12 302 TYR A O 1
ATOM 2444 N N . GLN A 1 303 ? 0.901 -9.422 -19.438 1 98.62 303 GLN A N 1
ATOM 2445 C CA . GLN A 1 303 ? 0.056 -10.594 -19.641 1 98.62 303 GLN A CA 1
ATOM 2446 C C . GLN A 1 303 ? -1.42 -10.211 -19.672 1 98.62 303 GLN A C 1
ATOM 2448 O O . GLN A 1 303 ? -2.18 -10.711 -20.5 1 98.62 303 GLN A O 1
ATOM 2453 N N . ALA A 1 304 ? -1.815 -9.328 -18.766 1 98.56 304 ALA A N 1
ATOM 2454 C CA . ALA A 1 304 ? -3.201 -8.867 -18.766 1 98.56 304 ALA A CA 1
ATOM 2455 C C . ALA A 1 304 ? -3.535 -8.133 -20.062 1 98.56 304 ALA A C 1
ATOM 2457 O O . ALA A 1 304 ? -4.609 -8.328 -20.641 1 98.56 304 ALA A O 1
ATOM 2458 N N . ALA A 1 305 ? -2.607 -7.324 -20.516 1 98.44 305 ALA A N 1
ATOM 2459 C CA . ALA A 1 305 ? -2.818 -6.551 -21.734 1 98.44 305 ALA A CA 1
ATOM 2460 C C . ALA A 1 305 ? -2.965 -7.469 -22.938 1 98.44 305 ALA A C 1
ATOM 2462 O O . ALA A 1 305 ? -3.869 -7.285 -23.766 1 98.44 305 ALA A O 1
ATOM 2463 N N . VAL A 1 306 ? -2.105 -8.453 -23.062 1 98.75 306 VAL A N 1
ATOM 2464 C CA . VAL A 1 306 ? -2.125 -9.328 -24.219 1 98.75 306 VAL A CA 1
ATOM 2465 C C . VAL A 1 306 ? -3.365 -10.219 -24.188 1 98.75 306 VAL A C 1
ATOM 2467 O O . VAL A 1 306 ? -3.934 -10.555 -25.219 1 98.75 306 VAL A O 1
ATOM 2470 N N . ILE A 1 307 ? -3.764 -10.656 -23.031 1 98.69 307 ILE A N 1
ATOM 2471 C CA . ILE A 1 307 ? -4.992 -11.43 -22.906 1 98.69 307 ILE A CA 1
ATOM 2472 C C . ILE A 1 307 ? -6.18 -10.602 -23.391 1 98.69 307 ILE A C 1
ATOM 2474 O O . ILE A 1 307 ? -7.043 -11.109 -24.109 1 98.69 307 ILE A O 1
ATOM 2478 N N . THR A 1 308 ? -6.207 -9.336 -22.953 1 98.38 308 THR A N 1
ATOM 2479 C CA . THR A 1 308 ? -7.27 -8.445 -23.406 1 98.38 308 THR A CA 1
ATOM 2480 C C . THR A 1 308 ? -7.27 -8.32 -24.922 1 98.38 308 THR A C 1
ATOM 2482 O O . THR A 1 308 ? -8.32 -8.406 -25.562 1 98.38 308 THR A O 1
ATOM 2485 N N . PHE A 1 309 ? -6.137 -8.125 -25.484 1 98.12 309 PHE A N 1
ATOM 2486 C CA . PHE A 1 309 ? -5.988 -8.047 -26.938 1 98.12 309 PHE A CA 1
ATOM 2487 C C . PHE A 1 309 ? -6.434 -9.352 -27.594 1 98.12 309 PHE A C 1
ATOM 2489 O O . PHE A 1 309 ? -7.184 -9.328 -28.578 1 98.12 309 PHE A O 1
ATOM 2496 N N . GLU A 1 310 ? -5.953 -10.453 -27.078 1 97.44 310 GLU A N 1
ATOM 2497 C CA . GLU A 1 310 ? -6.301 -11.781 -27.547 1 97.44 310 GLU A CA 1
ATOM 2498 C C . GLU A 1 310 ? -7.809 -12 -27.531 1 97.44 310 GLU A C 1
ATOM 2500 O O . GLU A 1 310 ? -8.383 -12.484 -28.516 1 97.44 310 GLU A O 1
ATOM 2505 N N . ASP A 1 311 ? -8.43 -11.641 -26.484 1 96.69 311 ASP A N 1
ATOM 2506 C CA . ASP A 1 311 ? -9.875 -11.766 -26.359 1 96.69 311 ASP A CA 1
ATOM 2507 C C . ASP A 1 311 ? -10.594 -10.93 -27.422 1 96.69 311 ASP A C 1
ATOM 2509 O O . ASP A 1 311 ? -11.609 -11.359 -27.969 1 96.69 311 ASP A O 1
ATOM 2513 N N . ALA A 1 312 ? -10.102 -9.727 -27.625 1 96.44 312 ALA A N 1
ATOM 2514 C CA . ALA A 1 312 ? -10.695 -8.859 -28.641 1 96.44 312 ALA A CA 1
ATOM 2515 C C . ALA A 1 312 ? -10.602 -9.5 -30.031 1 96.44 312 ALA A C 1
ATOM 2517 O O . ALA A 1 312 ? -11.578 -9.5 -30.781 1 96.44 312 ALA A O 1
ATOM 2518 N N . VAL A 1 313 ? -9.477 -10.047 -30.344 1 95.75 313 VAL A N 1
ATOM 2519 C CA . VAL A 1 313 ? -9.258 -10.68 -31.641 1 95.75 313 VAL A CA 1
ATOM 2520 C C . VAL A 1 313 ? -10.18 -11.883 -31.797 1 95.75 313 VAL A C 1
ATOM 2522 O O . VAL A 1 313 ? -10.828 -12.055 -32.812 1 95.75 313 VAL A O 1
ATOM 2525 N N . ILE A 1 314 ? -10.234 -12.695 -30.812 1 94.88 314 ILE A N 1
ATOM 2526 C CA . ILE A 1 314 ? -11.078 -13.891 -30.828 1 94.88 314 ILE A CA 1
ATOM 2527 C C . ILE A 1 314 ? -12.547 -13.477 -30.938 1 94.88 314 ILE A C 1
ATOM 2529 O O . ILE A 1 314 ? -13.312 -14.094 -31.688 1 94.88 314 ILE A O 1
ATOM 2533 N N . GLY A 1 315 ? -12.914 -12.43 -30.203 1 93.69 315 GLY A N 1
ATOM 2534 C CA . GLY A 1 315 ? -14.273 -11.922 -30.281 1 93.69 315 GLY A CA 1
ATOM 2535 C C . GLY A 1 315 ? -14.656 -11.438 -31.672 1 93.69 315 GLY A C 1
ATOM 2536 O O . GLY A 1 315 ? -15.758 -11.711 -32.156 1 93.69 315 GLY A O 1
ATOM 2537 N N . ILE A 1 316 ? -13.797 -10.703 -32.25 1 94.69 316 ILE A N 1
ATOM 2538 C CA . ILE A 1 316 ? -14.023 -10.203 -33.625 1 94.69 316 ILE A CA 1
ATOM 2539 C C . ILE A 1 316 ? -14.117 -11.375 -34.594 1 94.69 316 ILE A C 1
ATOM 2541 O O . ILE A 1 316 ? -15.008 -11.406 -35.438 1 94.69 316 ILE A O 1
ATOM 2545 N N . ALA A 1 317 ? -13.219 -12.328 -34.469 1 92.5 317 ALA A N 1
ATOM 2546 C CA . ALA A 1 317 ? -13.242 -13.508 -35.312 1 92.5 317 ALA A CA 1
ATOM 2547 C C . ALA A 1 317 ? -14.547 -14.281 -35.156 1 92.5 317 ALA A C 1
ATOM 2549 O O . ALA A 1 317 ? -15.086 -14.82 -36.125 1 92.5 317 ALA A O 1
ATOM 2550 N N . ALA A 1 318 ? -14.984 -14.344 -33.969 1 92.38 318 ALA A N 1
ATOM 2551 C CA . ALA A 1 318 ? -16.234 -15.047 -33.688 1 92.38 318 ALA A CA 1
ATOM 2552 C C . ALA A 1 318 ? -17.406 -14.391 -34.406 1 92.38 318 ALA A C 1
ATOM 2554 O O . ALA A 1 318 ? -18.328 -15.07 -34.844 1 92.38 318 ALA A O 1
ATOM 2555 N N . LYS A 1 319 ? -17.344 -13.125 -34.531 1 92.62 319 LYS A N 1
ATOM 2556 C CA . LYS A 1 319 ? -18.391 -12.391 -35.219 1 92.62 319 LYS A CA 1
ATOM 2557 C C . LYS A 1 319 ? -18.422 -12.758 -36.719 1 92.62 319 LYS A C 1
ATOM 2559 O O . LYS A 1 319 ? -19.469 -12.664 -37.344 1 92.62 319 LYS A O 1
ATOM 2564 N N . PHE A 1 320 ? -17.344 -13.195 -37.125 1 92.44 320 PHE A N 1
ATOM 2565 C CA . PHE A 1 320 ? -17.25 -13.57 -38.531 1 92.44 320 PHE A CA 1
ATOM 2566 C C . PHE A 1 320 ? -17.422 -15.078 -38.719 1 92.44 320 PHE A C 1
ATOM 2568 O O . PHE A 1 320 ? -17.172 -15.625 -39.781 1 92.44 320 PHE A O 1
ATOM 2575 N N . GLY A 1 321 ? -17.734 -15.812 -37.594 1 86.44 321 GLY A N 1
ATOM 2576 C CA . GLY A 1 321 ? -18.078 -17.219 -37.656 1 86.44 321 GLY A CA 1
ATOM 2577 C C . GLY A 1 321 ? -16.922 -18.141 -37.281 1 86.44 321 GLY A C 1
ATOM 2578 O O . GLY A 1 321 ? -17.031 -19.359 -37.375 1 86.44 321 GLY A O 1
ATOM 2579 N N . PHE A 1 322 ? -15.883 -17.609 -36.844 1 84.31 322 PHE A N 1
ATOM 2580 C CA . PHE A 1 322 ? -14.727 -18.406 -36.469 1 84.31 322 PHE A CA 1
ATOM 2581 C C . PHE A 1 322 ? -14.68 -18.594 -34.938 1 84.31 322 PHE A C 1
ATOM 2583 O O . PHE A 1 322 ? -13.711 -18.219 -34.281 1 84.31 322 PHE A O 1
ATOM 2590 N N . ASP A 1 323 ? -15.594 -19.172 -34.312 1 80.25 323 ASP A N 1
ATOM 2591 C CA . ASP A 1 323 ? -15.719 -19.219 -32.844 1 80.25 323 ASP A CA 1
ATOM 2592 C C . ASP A 1 323 ? -15.273 -20.562 -32.281 1 80.25 323 ASP A C 1
ATOM 2594 O O . ASP A 1 323 ? -14.891 -20.672 -31.125 1 80.25 323 ASP A O 1
ATOM 2598 N N . LYS A 1 324 ? -15.227 -21.609 -33.188 1 83.06 324 LYS A N 1
ATOM 2599 C CA . LYS A 1 324 ? -14.906 -22.938 -32.656 1 83.06 324 LYS A CA 1
ATOM 2600 C C . LYS A 1 324 ? -13.406 -23.203 -32.719 1 83.06 324 LYS A C 1
ATOM 2602 O O . LYS A 1 324 ? -12.742 -22.844 -33.688 1 83.06 324 LYS A O 1
ATOM 2607 N N . PRO A 1 325 ? -13.008 -23.906 -31.594 1 83.06 325 PRO A N 1
ATOM 2608 C CA . PRO A 1 325 ? -11.594 -24.281 -31.641 1 83.06 325 PRO A CA 1
ATOM 2609 C C . PRO A 1 325 ? -11.32 -25.453 -32.562 1 83.06 325 PRO A C 1
ATOM 2611 O O . PRO A 1 325 ? -11.992 -26.5 -32.469 1 83.06 325 PRO A O 1
ATOM 2614 N N . THR A 1 326 ? -10.539 -25.25 -33.656 1 88.81 326 THR A N 1
ATOM 2615 C CA . THR A 1 326 ? -10.094 -26.281 -34.562 1 88.81 326 THR A CA 1
ATOM 2616 C C . THR A 1 326 ? -8.625 -26.625 -34.312 1 88.81 326 THR A C 1
ATOM 2618 O O . THR A 1 326 ? -7.898 -25.844 -33.688 1 88.81 326 THR A O 1
ATOM 2621 N N . PRO A 1 327 ? -8.258 -27.797 -34.781 1 92.5 327 PRO A N 1
ATOM 2622 C CA . PRO A 1 327 ? -6.852 -28.156 -34.594 1 92.5 327 PRO A CA 1
ATOM 2623 C C . PRO A 1 327 ? -5.898 -27.125 -35.188 1 92.5 327 PRO A C 1
ATOM 2625 O O . PRO A 1 327 ? -4.855 -26.828 -34.594 1 92.5 327 PRO A O 1
ATOM 2628 N N . VAL A 1 328 ? -6.246 -26.625 -36.25 1 92 328 VAL A N 1
ATOM 2629 C CA . VAL A 1 328 ? -5.395 -25.625 -36.875 1 92 328 VAL A CA 1
ATOM 2630 C C . VAL A 1 328 ? -5.34 -24.359 -36.031 1 92 328 VAL A C 1
ATOM 2632 O O . VAL A 1 328 ? -4.273 -23.766 -35.844 1 92 328 VAL A O 1
ATOM 2635 N N . LYS A 1 329 ? -6.453 -23.984 -35.5 1 92 329 LYS A N 1
ATOM 2636 C CA . LYS A 1 329 ? -6.504 -22.812 -34.656 1 92 329 LYS A CA 1
ATOM 2637 C C . LYS A 1 329 ? -5.699 -23.031 -33.375 1 92 329 LYS A C 1
ATOM 2639 O O . LYS A 1 329 ? -5.051 -22.109 -32.875 1 92 329 LYS A O 1
ATOM 2644 N N . LYS A 1 330 ? -5.738 -24.188 -32.906 1 94.69 330 LYS A N 1
ATOM 2645 C CA . LYS A 1 330 ? -4.973 -24.516 -31.703 1 94.69 330 LYS A CA 1
ATOM 2646 C C . LYS A 1 330 ? -3.473 -24.422 -31.969 1 94.69 330 LYS A C 1
ATOM 2648 O O . LYS A 1 330 ? -2.721 -23.922 -31.125 1 94.69 330 LYS A O 1
ATOM 2653 N N . VAL A 1 331 ? -3.084 -24.969 -33.094 1 96 331 VAL A N 1
ATOM 2654 C CA . VAL A 1 331 ? -1.667 -24.906 -33.438 1 96 331 VAL A CA 1
ATOM 2655 C C . VAL A 1 331 ? -1.224 -23.453 -33.5 1 96 331 VAL A C 1
ATOM 2657 O O . VAL A 1 331 ? -0.172 -23.078 -32.969 1 96 331 VAL A O 1
ATOM 2660 N N . PHE A 1 332 ? -2.051 -22.656 -34.188 1 95.38 332 PHE A N 1
ATOM 2661 C CA . PHE A 1 332 ? -1.753 -21.219 -34.25 1 95.38 332 PHE A CA 1
ATOM 2662 C C . PHE A 1 332 ? -1.717 -20.625 -32.844 1 95.38 332 PHE A C 1
ATOM 2664 O O . PHE A 1 332 ? -0.897 -19.75 -32.562 1 95.38 332 PHE A O 1
ATOM 2671 N N . GLY A 1 333 ? -2.646 -21.062 -32.031 1 97.06 333 GLY A N 1
ATOM 2672 C CA . GLY A 1 333 ? -2.684 -20.609 -30.641 1 97.06 333 GLY A CA 1
ATOM 2673 C C . GLY A 1 333 ? -1.416 -20.922 -29.875 1 97.06 333 GLY A C 1
ATOM 2674 O O . GLY A 1 333 ? -0.878 -20.062 -29.172 1 97.06 333 GLY A O 1
ATOM 2675 N N . TYR A 1 334 ? -0.925 -22.109 -30.062 1 97.5 334 TYR A N 1
ATOM 2676 C CA . TYR A 1 334 ? 0.31 -22.5 -29.391 1 97.5 334 TYR A CA 1
ATOM 2677 C C . TYR A 1 334 ? 1.482 -21.656 -29.859 1 97.5 334 TYR A C 1
ATOM 2679 O O . TYR A 1 334 ? 2.314 -21.234 -29.062 1 97.5 334 TYR A O 1
ATOM 2687 N N . LEU A 1 335 ? 1.577 -21.469 -31.125 1 97.44 335 LEU A N 1
ATOM 2688 C CA . LEU A 1 335 ? 2.637 -20.625 -31.688 1 97.44 335 LEU A CA 1
ATOM 2689 C C . LEU A 1 335 ? 2.541 -19.203 -31.156 1 97.44 335 LEU A C 1
ATOM 2691 O O . LEU A 1 335 ? 3.561 -18.578 -30.859 1 97.44 335 LEU A O 1
ATOM 2695 N N . TRP A 1 336 ? 1.284 -18.734 -31.078 1 97.88 336 TRP A N 1
ATOM 2696 C CA . TRP A 1 336 ? 1.03 -17.406 -30.547 1 97.88 336 TRP A CA 1
ATOM 2697 C C . TRP A 1 336 ? 1.529 -17.297 -29.109 1 97.88 336 TRP A C 1
ATOM 2699 O O . TRP A 1 336 ? 2.234 -16.344 -28.766 1 97.88 336 TRP A O 1
ATOM 2709 N N . VAL A 1 337 ? 1.247 -18.25 -28.297 1 98.38 337 VAL A N 1
ATOM 2710 C CA . VAL A 1 337 ? 1.653 -18.25 -26.891 1 98.38 337 VAL A CA 1
ATOM 2711 C C . VAL A 1 337 ? 3.176 -18.328 -26.797 1 98.38 337 VAL A C 1
ATOM 2713 O O . VAL A 1 337 ? 3.793 -17.562 -26.062 1 98.38 337 VAL A O 1
ATOM 2716 N N . ALA A 1 338 ? 3.766 -19.219 -27.594 1 97.56 338 ALA A N 1
ATOM 2717 C CA . ALA A 1 338 ? 5.219 -19.359 -27.594 1 97.56 338 ALA A CA 1
ATOM 2718 C C . ALA A 1 338 ? 5.902 -18.078 -28.047 1 97.56 338 ALA A C 1
ATOM 2720 O O . ALA A 1 338 ? 6.898 -17.656 -27.453 1 97.56 338 ALA A O 1
ATOM 2721 N N . ALA A 1 339 ? 5.379 -17.5 -29.078 1 97.62 339 ALA A N 1
ATOM 2722 C CA . ALA A 1 339 ? 5.949 -16.266 -29.609 1 97.62 339 ALA A CA 1
ATOM 2723 C C . ALA A 1 339 ? 5.848 -15.141 -28.594 1 97.62 339 ALA A C 1
ATOM 2725 O O . ALA A 1 339 ? 6.797 -14.375 -28.406 1 97.62 339 ALA A O 1
ATOM 2726 N N . TRP A 1 340 ? 4.715 -15.055 -27.969 1 98 340 TRP A N 1
ATOM 2727 C CA . TRP A 1 340 ? 4.508 -13.984 -27 1 98 340 TRP A CA 1
ATOM 2728 C C . TRP A 1 340 ? 5.453 -14.141 -25.812 1 98 340 TRP A C 1
ATOM 2730 O O . TRP A 1 340 ? 6.062 -13.164 -25.359 1 98 340 TRP A O 1
ATOM 2740 N N . LEU A 1 341 ? 5.555 -15.344 -25.297 1 97.56 341 LEU A N 1
ATOM 2741 C CA . LEU A 1 341 ? 6.441 -15.578 -24.156 1 97.56 341 LEU A CA 1
ATOM 2742 C C . LEU A 1 341 ? 7.895 -15.336 -24.547 1 97.56 341 LEU A C 1
ATOM 2744 O O . LEU A 1 341 ? 8.664 -14.781 -23.766 1 97.56 341 LEU A O 1
ATOM 2748 N N . THR A 1 342 ? 8.258 -15.742 -25.75 1 97.06 342 THR A N 1
ATOM 2749 C CA . THR A 1 342 ? 9.602 -15.5 -26.266 1 97.06 342 THR A CA 1
ATOM 2750 C C . THR A 1 342 ? 9.898 -14.008 -26.312 1 97.06 342 THR A C 1
ATOM 2752 O O . THR A 1 342 ? 11.023 -13.578 -26.047 1 97.06 342 THR A O 1
ATOM 2755 N N . TYR A 1 343 ? 8.922 -13.289 -26.609 1 96.25 343 TYR A N 1
ATOM 2756 C CA . TYR A 1 343 ? 9.078 -11.844 -26.734 1 96.25 343 TYR A CA 1
ATOM 2757 C C . TYR A 1 343 ? 9.078 -11.172 -25.375 1 96.25 343 TYR A C 1
ATOM 2759 O O . TYR A 1 343 ? 9.914 -10.32 -25.094 1 96.25 343 TYR A O 1
ATOM 2767 N N . SER A 1 344 ? 8.203 -11.539 -24.5 1 96.44 344 SER A N 1
ATOM 2768 C CA . SER A 1 344 ? 7.91 -10.766 -23.297 1 96.44 344 SER A CA 1
ATOM 2769 C C . SER A 1 344 ? 8.719 -11.258 -22.109 1 96.44 344 SER A C 1
ATOM 2771 O O . SER A 1 344 ? 9.094 -10.477 -21.234 1 96.44 344 SER A O 1
ATOM 2773 N N . MET A 1 345 ? 9.031 -12.477 -22.016 1 96.5 345 MET A N 1
ATOM 2774 C CA . MET A 1 345 ? 9.562 -13.062 -20.781 1 96.5 345 MET A CA 1
ATOM 2775 C C . MET A 1 345 ? 11.023 -12.664 -20.578 1 96.5 345 MET A C 1
ATOM 2777 O O . MET A 1 345 ? 11.492 -12.586 -19.438 1 96.5 345 MET A O 1
ATOM 2781 N N . PRO A 1 346 ? 11.812 -12.43 -21.641 1 95.81 346 PRO A N 1
ATOM 2782 C CA . PRO A 1 346 ? 13.211 -12.047 -21.438 1 95.81 346 PRO A CA 1
ATOM 2783 C C . PRO A 1 346 ? 13.359 -10.797 -20.578 1 95.81 346 PRO A C 1
ATOM 2785 O O . PRO A 1 346 ? 14.32 -10.688 -19.812 1 95.81 346 PRO A O 1
ATOM 2788 N N . MET A 1 347 ? 12.445 -9.953 -20.625 1 94.06 347 MET A N 1
ATOM 2789 C CA . MET A 1 347 ? 12.555 -8.727 -19.828 1 94.06 347 MET A CA 1
ATOM 2790 C C . MET A 1 347 ? 12.578 -9.047 -18.344 1 94.06 347 MET A C 1
ATOM 2792 O O . MET A 1 347 ? 13.203 -8.328 -17.547 1 94.06 347 MET A O 1
ATOM 2796 N N . TRP A 1 348 ? 11.938 -10.062 -17.953 1 94.38 348 TRP A N 1
ATOM 2797 C CA . TRP A 1 348 ? 11.883 -10.484 -16.562 1 94.38 348 TRP A CA 1
ATOM 2798 C C . TRP A 1 348 ? 12.977 -11.508 -16.266 1 94.38 348 TRP A C 1
ATOM 2800 O O . TRP A 1 348 ? 13.664 -11.398 -15.242 1 94.38 348 TRP A O 1
ATOM 2810 N N . ALA A 1 349 ? 13.219 -12.422 -17.109 1 92.75 349 ALA A N 1
ATOM 2811 C CA . ALA A 1 349 ? 14.094 -13.57 -16.859 1 92.75 349 ALA A CA 1
ATOM 2812 C C . ALA A 1 349 ? 15.562 -13.172 -16.984 1 92.75 349 ALA A C 1
ATOM 2814 O O . ALA A 1 349 ? 16.406 -13.664 -16.234 1 92.75 349 ALA A O 1
ATOM 2815 N N . SER A 1 350 ? 15.891 -12.266 -17.828 1 92.62 350 SER A N 1
ATOM 2816 C CA . SER A 1 350 ? 17.266 -11.969 -18.172 1 92.62 350 SER A CA 1
ATOM 2817 C C . SER A 1 350 ? 18.047 -11.438 -16.984 1 92.62 350 SER A C 1
ATOM 2819 O O . SER A 1 350 ? 19.156 -11.891 -16.703 1 92.62 350 SER A O 1
ATOM 2821 N N . PRO A 1 351 ? 17.469 -10.531 -16.25 1 90.44 351 PRO A N 1
ATOM 2822 C CA . PRO A 1 351 ? 18.234 -9.961 -15.148 1 90.44 351 PRO A CA 1
ATOM 2823 C C . PRO A 1 351 ? 18.656 -11 -14.109 1 90.44 351 PRO A C 1
ATOM 2825 O O . PRO A 1 351 ? 19.781 -10.977 -13.617 1 90.44 351 PRO A O 1
ATOM 2828 N N . TYR A 1 352 ? 17.797 -11.844 -13.75 1 87.19 352 TYR A N 1
ATOM 2829 C CA . TYR A 1 352 ? 18.234 -12.773 -12.711 1 87.19 352 TYR A CA 1
ATOM 2830 C C . TYR A 1 352 ? 19.047 -13.914 -13.297 1 87.19 352 TYR A C 1
ATOM 2832 O O . TYR A 1 352 ? 19.906 -14.492 -12.617 1 87.19 352 TYR A O 1
ATOM 2840 N N . MET A 1 353 ? 18.875 -14.219 -14.617 1 90.19 353 MET A N 1
ATOM 2841 C CA . MET A 1 353 ? 19.75 -15.219 -15.242 1 90.19 353 MET A CA 1
ATOM 2842 C C . MET A 1 353 ? 21.188 -14.727 -15.305 1 90.19 353 MET A C 1
ATOM 2844 O O . MET A 1 353 ? 22.109 -15.438 -14.891 1 90.19 353 MET A O 1
ATOM 2848 N N . THR A 1 354 ? 21.312 -13.531 -15.734 1 91.75 354 THR A N 1
ATOM 2849 C CA . THR A 1 354 ? 22.656 -12.969 -15.852 1 91.75 354 THR A CA 1
ATOM 2850 C C . THR A 1 354 ? 23.203 -12.594 -14.477 1 91.75 354 THR A C 1
ATOM 2852 O O . THR A 1 354 ? 24.406 -12.352 -14.328 1 91.75 354 THR A O 1
ATOM 2855 N N . GLY A 1 355 ? 22.297 -12.609 -13.523 1 90.31 355 GLY A N 1
ATOM 2856 C CA . GLY A 1 355 ? 22.688 -12.367 -12.148 1 90.31 355 GLY A CA 1
ATOM 2857 C C . GLY A 1 355 ? 23.25 -13.602 -11.469 1 90.31 355 GLY A C 1
ATOM 2858 O O . GLY A 1 355 ? 23.781 -13.523 -10.352 1 90.31 355 GLY A O 1
ATOM 2859 N N . GLY A 1 356 ? 23.125 -14.773 -12.109 1 91.69 356 GLY A N 1
ATOM 2860 C CA . GLY A 1 356 ? 23.734 -15.977 -11.578 1 91.69 356 GLY A CA 1
ATOM 2861 C C . GLY A 1 356 ? 22.734 -16.953 -11 1 91.69 356 GLY A C 1
ATOM 2862 O O . GLY A 1 356 ? 23.047 -17.719 -10.086 1 91.69 356 GLY A O 1
ATOM 2863 N N . TYR A 1 357 ? 21.562 -16.906 -11.453 1 92.06 357 TYR A N 1
ATOM 2864 C CA . TYR A 1 357 ? 20.484 -17.75 -10.938 1 92.06 357 TYR A CA 1
ATOM 2865 C C . TYR A 1 357 ? 20.844 -19.219 -11.078 1 92.06 357 TYR A C 1
ATOM 2867 O O . TYR A 1 357 ? 20.734 -20 -10.125 1 92.06 357 TYR A O 1
ATOM 2875 N N . LEU A 1 358 ? 21.328 -19.609 -12.25 1 90.75 358 LEU A N 1
ATOM 2876 C CA . LEU A 1 358 ? 21.625 -21.016 -12.523 1 90.75 358 LEU A CA 1
ATOM 2877 C C . LEU A 1 358 ? 22.781 -21.516 -11.664 1 90.75 358 LEU A C 1
ATOM 2879 O O . LEU A 1 358 ? 22.781 -22.656 -11.211 1 90.75 358 LEU A O 1
ATOM 2883 N N . GLU A 1 359 ? 23.703 -20.703 -11.414 1 89.44 359 GLU A N 1
ATOM 2884 C CA . GLU A 1 359 ? 24.844 -21.047 -10.586 1 89.44 359 GLU A CA 1
ATOM 2885 C C . GLU A 1 359 ? 24.438 -21.234 -9.125 1 89.44 359 GLU A C 1
ATOM 2887 O O . GLU A 1 359 ? 25 -22.078 -8.422 1 89.44 359 GLU A O 1
ATOM 2892 N N . ALA A 1 360 ? 23.531 -20.453 -8.781 1 90.56 360 ALA A N 1
ATOM 2893 C CA . ALA A 1 360 ? 23.109 -20.484 -7.387 1 90.56 360 ALA A CA 1
ATOM 2894 C C . ALA A 1 360 ? 22.141 -21.625 -7.125 1 90.56 360 ALA A C 1
ATOM 2896 O O . ALA A 1 360 ? 22.125 -22.219 -6.043 1 90.56 360 ALA A O 1
ATOM 2897 N N . ASP A 1 361 ? 21.312 -21.922 -8.094 1 90.25 361 ASP A N 1
ATOM 2898 C CA . ASP A 1 361 ? 20.281 -22.938 -7.945 1 90.25 361 ASP A CA 1
ATOM 2899 C C . ASP A 1 361 ? 20.812 -24.328 -8.32 1 90.25 361 ASP A C 1
ATOM 2901 O O . ASP A 1 361 ? 20.344 -24.938 -9.289 1 90.25 361 ASP A O 1
ATOM 2905 N N . VAL A 1 362 ? 21.609 -24.875 -7.457 1 86.88 362 VAL A N 1
ATOM 2906 C CA . VAL A 1 362 ? 22.203 -26.188 -7.688 1 86.88 362 VAL A CA 1
ATOM 2907 C C . VAL A 1 362 ? 21.172 -27.281 -7.402 1 86.88 362 VAL A C 1
ATOM 2909 O O . VAL A 1 362 ? 20.594 -27.328 -6.312 1 86.88 362 VAL A O 1
ATOM 2912 N N . GLN A 1 363 ? 20.953 -28.125 -8.414 1 89.31 363 GLN A N 1
ATOM 2913 C CA . GLN A 1 363 ? 19.953 -29.188 -8.32 1 89.31 363 GLN A CA 1
ATOM 2914 C C . GLN A 1 363 ? 20.562 -30.547 -8.641 1 89.31 363 GLN A C 1
ATOM 2916 O O . GLN A 1 363 ? 21.578 -30.625 -9.336 1 89.31 363 GLN A O 1
ATOM 2921 N N . PHE A 1 364 ? 19.953 -31.531 -8.078 1 89.5 364 PHE A N 1
ATOM 2922 C CA . PHE A 1 364 ? 20.328 -32.906 -8.375 1 89.5 364 PHE A CA 1
ATOM 2923 C C . PHE A 1 364 ? 20.156 -33.219 -9.859 1 89.5 364 PHE A C 1
ATOM 2925 O O . PHE A 1 364 ? 19.125 -32.875 -10.453 1 89.5 364 PHE A O 1
ATOM 2932 N N . SER A 1 365 ? 21.234 -33.812 -10.445 1 93.38 365 SER A N 1
ATOM 2933 C CA . SER A 1 365 ? 21.203 -34.125 -11.867 1 93.38 365 SER A CA 1
ATOM 2934 C C . SER A 1 365 ? 21.578 -35.562 -12.133 1 93.38 365 SER A C 1
ATOM 2936 O O . SER A 1 365 ? 22.766 -35.906 -12.188 1 93.38 365 SER A O 1
ATOM 2938 N N . PRO A 1 366 ? 20.594 -36.344 -12.453 1 92.06 366 PRO A N 1
ATOM 2939 C CA . PRO A 1 366 ? 20.922 -37.75 -12.789 1 92.06 366 PRO A CA 1
ATOM 2940 C C . PRO A 1 366 ? 21.734 -37.875 -14.078 1 92.06 366 PRO A C 1
ATOM 2942 O O . PRO A 1 366 ? 22.609 -38.719 -14.18 1 92.06 366 PRO A O 1
ATOM 2945 N N . ILE A 1 367 ? 21.469 -37 -14.938 1 91.25 367 ILE A N 1
ATOM 2946 C CA . ILE A 1 367 ? 22.156 -37.062 -16.219 1 91.25 367 ILE A CA 1
ATOM 2947 C C . ILE A 1 367 ? 23.641 -36.781 -16.031 1 91.25 367 ILE A C 1
ATOM 2949 O O . ILE A 1 367 ? 24.484 -37.562 -16.453 1 91.25 367 ILE A O 1
ATOM 2953 N N . MET A 1 368 ? 23.953 -35.75 -15.398 1 90.5 368 MET A N 1
ATOM 2954 C CA . MET A 1 368 ? 25.344 -35.375 -15.211 1 90.5 368 MET A CA 1
ATOM 2955 C C . MET A 1 368 ? 26.031 -36.281 -14.195 1 90.5 368 MET A C 1
ATOM 2957 O O . MET A 1 368 ? 27.219 -36.562 -14.305 1 90.5 368 MET A O 1
ATOM 2961 N N . GLY A 1 369 ? 25.266 -36.75 -13.281 1 90.88 369 GLY A N 1
ATOM 2962 C CA . GLY A 1 369 ? 25.797 -37.719 -12.336 1 90.88 369 GLY A CA 1
ATOM 2963 C C . GLY A 1 369 ? 26.203 -39.031 -12.984 1 90.88 369 GLY A C 1
ATOM 2964 O O . GLY A 1 369 ? 27.312 -39.531 -12.758 1 90.88 369 GLY A O 1
ATOM 2965 N N . LEU A 1 370 ? 25.375 -39.531 -13.781 1 91.75 370 LEU A N 1
ATOM 2966 C CA . LEU A 1 370 ? 25.625 -40.812 -14.422 1 91.75 370 LEU A CA 1
ATOM 2967 C C . LEU A 1 370 ? 26.672 -40.656 -15.523 1 91.75 370 LEU A C 1
ATOM 2969 O O . LEU A 1 370 ? 27.438 -41.594 -15.773 1 91.75 370 LEU A O 1
ATOM 2973 N N . SER A 1 371 ? 26.672 -39.469 -16.109 1 88.56 371 SER A N 1
ATOM 2974 C CA . SER A 1 371 ? 27.562 -39.281 -17.25 1 88.56 371 SER A CA 1
ATOM 2975 C C . SER A 1 371 ? 28.953 -38.875 -16.797 1 88.56 371 SER A C 1
ATOM 2977 O O . SER A 1 371 ? 29.969 -39.312 -17.359 1 88.56 371 SER A O 1
ATOM 2979 N N . ARG A 1 372 ? 29 -38 -15.734 1 88.94 372 ARG A N 1
ATOM 2980 C CA . ARG A 1 372 ? 30.266 -37.375 -15.383 1 88.94 372 ARG A CA 1
ATOM 2981 C C . ARG A 1 372 ? 30.547 -37.5 -13.883 1 88.94 372 ARG A C 1
ATOM 2983 O O . ARG A 1 372 ? 31.562 -37 -13.391 1 88.94 372 ARG A O 1
ATOM 2990 N N . GLY A 1 373 ? 29.688 -38.062 -13.195 1 89.19 373 GLY A N 1
ATOM 2991 C CA . GLY A 1 373 ? 29.875 -38.188 -11.758 1 89.19 373 GLY A CA 1
ATOM 2992 C C . GLY A 1 373 ? 29.5 -36.938 -11 1 89.19 373 GLY A C 1
ATOM 2993 O O . GLY A 1 373 ? 29.703 -36.844 -9.789 1 89.19 373 GLY A O 1
ATOM 2994 N N . GLU A 1 374 ? 28.938 -35.906 -11.656 1 90.38 374 GLU A N 1
ATOM 2995 C CA . GLU A 1 374 ? 28.547 -34.656 -11.031 1 90.38 374 GLU A CA 1
ATOM 2996 C C . GLU A 1 374 ? 27.062 -34.625 -10.68 1 90.38 374 GLU A C 1
ATOM 2998 O O . GLU A 1 374 ? 26.25 -34.125 -11.445 1 90.38 374 GLU A O 1
ATOM 3003 N N . TRP A 1 375 ? 26.781 -35 -9.555 1 91.06 375 TRP A N 1
ATOM 3004 C CA . TRP A 1 375 ? 25.391 -35.156 -9.133 1 91.06 375 TRP A CA 1
ATOM 3005 C C . TRP A 1 375 ? 24.766 -33.812 -8.805 1 91.06 375 TRP A C 1
ATOM 3007 O O . TRP A 1 375 ? 23.547 -33.656 -8.828 1 91.06 375 TRP A O 1
ATOM 3017 N N . TYR A 1 376 ? 25.578 -32.875 -8.484 1 89.88 376 TYR A N 1
ATOM 3018 C CA . TYR A 1 376 ? 25.141 -31.5 -8.234 1 89.88 376 TYR A CA 1
ATOM 3019 C C . TYR A 1 376 ? 26.016 -30.516 -9.008 1 89.88 376 TYR A C 1
ATOM 3021 O O . TYR A 1 376 ? 26.828 -29.797 -8.414 1 89.88 376 TYR A O 1
ATOM 3029 N N . PRO A 1 377 ? 25.703 -30.406 -10.297 1 84.31 377 PRO A N 1
ATOM 3030 C CA . PRO A 1 377 ? 26.594 -29.625 -11.156 1 84.31 377 PRO A CA 1
ATOM 3031 C C . PRO A 1 377 ? 26.359 -28.109 -11.031 1 84.31 377 PRO A C 1
ATOM 3033 O O . PRO A 1 377 ? 25.25 -27.672 -10.75 1 84.31 377 PRO A O 1
ATOM 3036 N N . LYS A 1 378 ? 27.531 -27.344 -11.219 1 75.44 378 LYS A N 1
ATOM 3037 C CA . LYS A 1 378 ? 27.469 -25.891 -11.383 1 75.44 378 LYS A CA 1
ATOM 3038 C C . LYS A 1 378 ? 27.703 -25.5 -12.836 1 75.44 378 LYS A C 1
ATOM 3040 O O . LYS A 1 378 ? 28.391 -26.188 -13.578 1 75.44 378 LYS A O 1
ATOM 3045 N N . PRO A 1 379 ? 27.062 -24.328 -13.156 1 65.69 379 PRO A N 1
ATOM 3046 C CA . PRO A 1 379 ? 27.234 -23.938 -14.555 1 65.69 379 PRO A CA 1
ATOM 3047 C C . PRO A 1 379 ? 28.688 -23.688 -14.922 1 65.69 379 PRO A C 1
ATOM 3049 O O . PRO A 1 379 ? 29.422 -23.062 -14.164 1 65.69 379 PRO A O 1
ATOM 3052 N N . ASP A 1 380 ? 29.469 -24.516 -15.477 1 57.09 380 ASP A N 1
ATOM 3053 C CA . ASP A 1 380 ? 30.781 -24.281 -16.078 1 57.09 380 ASP A CA 1
ATOM 3054 C C . ASP A 1 380 ? 30.672 -24.078 -17.578 1 57.09 380 ASP A C 1
ATOM 3056 O O . ASP A 1 380 ? 29.938 -24.828 -18.25 1 57.09 380 ASP A O 1
ATOM 3060 N N . PRO A 1 381 ? 30.953 -22.797 -18 1 47.56 381 PRO A N 1
ATOM 3061 C CA . PRO A 1 381 ? 30.922 -22.719 -19.469 1 47.56 381 PRO A CA 1
ATOM 3062 C C . PRO A 1 381 ? 31.531 -23.938 -20.141 1 47.56 381 PRO A C 1
ATOM 3064 O O . PRO A 1 381 ? 31.922 -23.875 -21.312 1 47.56 381 PRO A O 1
ATOM 3067 N N . VAL A 1 382 ? 31.766 -24.922 -19.453 1 41.25 382 VAL A N 1
ATOM 3068 C CA . VAL A 1 382 ? 32.406 -26.016 -20.156 1 41.25 382 VAL A CA 1
ATOM 3069 C C . VAL A 1 382 ? 31.5 -26.531 -21.266 1 41.25 382 VAL A C 1
ATOM 3071 O O . VAL A 1 382 ? 30.266 -26.438 -21.156 1 41.25 382 VAL A O 1
ATOM 3074 N N . ASN A 1 383 ? 32.031 -26.812 -22.422 1 43.34 383 ASN A N 1
ATOM 3075 C CA . ASN A 1 383 ? 31.484 -27.484 -23.594 1 43.34 383 ASN A CA 1
ATOM 3076 C C . ASN A 1 383 ? 30.75 -28.766 -23.219 1 43.34 383 ASN A C 1
ATOM 3078 O O . ASN A 1 383 ? 31.359 -29.812 -23.047 1 43.34 383 ASN A O 1
ATOM 3082 N N . VAL A 1 384 ? 29.906 -28.781 -22.5 1 43.12 384 VAL A N 1
ATOM 3083 C CA . VAL A 1 384 ? 29.094 -29.922 -22.109 1 43.12 384 VAL A CA 1
ATOM 3084 C C . VAL A 1 384 ? 28.719 -30.75 -23.344 1 43.12 384 VAL A C 1
ATOM 3086 O O . VAL A 1 384 ? 28.766 -31.984 -23.312 1 43.12 384 VAL A O 1
ATOM 3089 N N . PHE A 1 385 ? 28.266 -30.031 -24.281 1 42.34 385 PHE A N 1
ATOM 3090 C CA . PHE A 1 385 ? 27.953 -30.797 -25.469 1 42.34 385 PHE A CA 1
ATOM 3091 C C . PHE A 1 385 ? 29.203 -31.516 -25.984 1 42.34 385 PHE A C 1
ATOM 3093 O O . PHE A 1 385 ? 29.109 -32.656 -26.469 1 42.34 385 PHE A O 1
ATOM 3100 N N . SER A 1 386 ? 30.297 -30.812 -25.875 1 39.44 386 SER A N 1
ATOM 3101 C CA . SER A 1 386 ? 31.484 -31.484 -26.406 1 39.44 386 SER A CA 1
ATOM 3102 C C . SER A 1 386 ? 31.859 -32.688 -25.578 1 39.44 386 SER A C 1
ATOM 3104 O O . SER A 1 386 ? 32.25 -33.719 -26.125 1 39.44 386 SER A O 1
ATOM 3106 N N . ALA A 1 387 ? 31.672 -32.75 -24.328 1 43.03 387 ALA A N 1
ATOM 3107 C CA . ALA A 1 387 ? 32.062 -33.906 -23.531 1 43.03 387 ALA A CA 1
ATOM 3108 C C . ALA A 1 387 ? 31.016 -35 -23.594 1 43.03 387 ALA A C 1
ATOM 3110 O O . ALA A 1 387 ? 31.344 -36.188 -23.703 1 43.03 387 ALA A O 1
ATOM 3111 N N . ALA A 1 388 ? 29.797 -34.656 -23.5 1 40.97 388 ALA A N 1
ATOM 3112 C CA . ALA A 1 388 ? 28.75 -35.688 -23.625 1 40.97 388 ALA A CA 1
ATOM 3113 C C . ALA A 1 388 ? 28.766 -36.344 -25 1 40.97 388 ALA A C 1
ATOM 3115 O O . ALA A 1 388 ? 28.656 -37.562 -25.094 1 40.97 388 ALA A O 1
ATOM 3116 N N . LEU A 1 389 ? 28.922 -35.5 -26.047 1 39.53 389 LEU A N 1
ATOM 3117 C CA . LEU A 1 389 ? 29.047 -36.062 -27.391 1 39.53 389 LEU A CA 1
ATOM 3118 C C . LEU A 1 389 ? 30.344 -36.844 -27.516 1 39.53 389 LEU A C 1
ATOM 3120 O O . LEU A 1 389 ? 30.359 -37.938 -28.141 1 39.53 389 LEU A O 1
ATOM 3124 N N . SER A 1 390 ? 31.391 -36.469 -26.938 1 38.91 390 SER A N 1
ATOM 3125 C CA . SER A 1 390 ? 32.656 -37.188 -27.047 1 38.91 390 SER A CA 1
ATOM 3126 C C . SER A 1 390 ? 32.562 -38.531 -26.297 1 38.91 390 SER A C 1
ATOM 3128 O O . SER A 1 390 ? 33.25 -39.5 -26.672 1 38.91 390 SER A O 1
ATOM 3130 N N . LYS A 1 391 ? 31.938 -38.469 -25.188 1 49.28 391 LYS A N 1
ATOM 3131 C CA . LYS A 1 391 ? 31.828 -39.719 -24.469 1 49.28 391 LYS A CA 1
ATOM 3132 C C . LYS A 1 391 ? 30.859 -40.656 -25.156 1 49.28 391 LYS A C 1
ATOM 3134 O O . LYS A 1 391 ? 31.016 -41.875 -25.078 1 49.28 391 LYS A O 1
ATOM 3139 N N . ILE A 1 392 ? 29.75 -40.156 -25.672 1 36.59 392 ILE A N 1
ATOM 3140 C CA . ILE A 1 392 ? 28.844 -41 -26.438 1 36.59 392 ILE A CA 1
ATOM 3141 C C . ILE A 1 392 ? 29.594 -41.594 -27.625 1 36.59 392 ILE A C 1
ATOM 3143 O O . ILE A 1 392 ? 29.438 -42.781 -27.938 1 36.59 392 ILE A O 1
ATOM 3147 N N . PHE A 1 393 ? 30.266 -40.781 -28.266 1 41.19 393 PHE A N 1
ATOM 3148 C CA . PHE A 1 393 ? 30.953 -41.281 -29.438 1 41.19 393 PHE A CA 1
ATOM 3149 C C . PHE A 1 393 ? 32.219 -42.031 -29.062 1 41.19 393 PHE A C 1
ATOM 3151 O O . PHE A 1 393 ? 32.812 -42.75 -29.875 1 41.19 393 PHE A O 1
ATOM 3158 N N . HIS A 1 394 ? 32.812 -41.656 -27.938 1 40.25 394 HIS A N 1
ATOM 3159 C CA . HIS A 1 394 ? 34 -42.438 -27.625 1 40.25 394 HIS A CA 1
ATOM 3160 C C . HIS A 1 394 ? 33.688 -43.656 -26.781 1 40.25 394 HIS A C 1
ATOM 3162 O O . HIS A 1 394 ? 34.562 -44.438 -26.438 1 40.25 394 HIS A O 1
ATOM 3168 N N . THR A 1 395 ? 32.469 -43.688 -26.219 1 32.81 395 THR A N 1
ATOM 3169 C CA . THR A 1 395 ? 32.188 -45.031 -25.734 1 32.81 395 THR A CA 1
ATOM 3170 C C . THR A 1 395 ? 31.438 -45.844 -26.781 1 32.81 395 THR A C 1
ATOM 3172 O O . THR A 1 395 ? 30.516 -45.344 -27.422 1 32.81 395 THR A O 1
ATOM 3175 N N . MET B 1 1 ? 21.234 3.32 -7.738 1 48.09 1 MET B N 1
ATOM 3176 C CA . MET B 1 1 ? 20.219 4.355 -7.566 1 48.09 1 MET B CA 1
ATOM 3177 C C . MET B 1 1 ? 19.969 5.105 -8.875 1 48.09 1 MET B C 1
ATOM 3179 O O . MET B 1 1 ? 20.922 5.516 -9.539 1 48.09 1 MET B O 1
ATOM 3183 N N . HIS B 1 2 ? 18.922 4.809 -9.477 1 58.81 2 HIS B N 1
ATOM 3184 C CA . HIS B 1 2 ? 18.672 5.492 -10.75 1 58.81 2 HIS B CA 1
ATOM 3185 C C . HIS B 1 2 ? 18.812 7 -10.594 1 58.81 2 HIS B C 1
ATOM 3187 O O . HIS B 1 2 ? 18.484 7.555 -9.539 1 58.81 2 HIS B O 1
ATOM 3193 N N . GLU B 1 3 ? 19.484 7.566 -11.414 1 78.94 3 GLU B N 1
ATOM 3194 C CA . GLU B 1 3 ? 19.594 9.023 -11.461 1 78.94 3 GLU B CA 1
ATOM 3195 C C . GLU B 1 3 ? 18.234 9.68 -11.672 1 78.94 3 GLU B C 1
ATOM 3197 O O . GLU B 1 3 ? 17.516 9.344 -12.617 1 78.94 3 GLU B O 1
ATOM 3202 N N . LYS B 1 4 ? 17.797 10.57 -10.695 1 87.44 4 LYS B N 1
ATOM 3203 C CA . LYS B 1 4 ? 16.516 11.273 -10.758 1 87.44 4 LYS B CA 1
ATOM 3204 C C . LYS B 1 4 ? 16.578 12.461 -11.703 1 87.44 4 LYS B C 1
ATOM 3206 O O . LYS B 1 4 ? 17.625 13.094 -11.836 1 87.44 4 LYS B O 1
ATOM 3211 N N . THR B 1 5 ? 15.438 12.719 -12.422 1 93.12 5 THR B N 1
ATOM 3212 C CA . THR B 1 5 ? 15.305 13.898 -13.266 1 93.12 5 THR B CA 1
ATOM 3213 C C . THR B 1 5 ? 14.68 15.055 -12.492 1 93.12 5 THR B C 1
ATOM 3215 O O . THR B 1 5 ? 14.312 14.906 -11.328 1 93.12 5 THR B O 1
ATOM 3218 N N . GLU B 1 6 ? 14.633 16.234 -13.102 1 94.5 6 GLU B N 1
ATOM 3219 C CA . GLU B 1 6 ? 14.062 17.406 -12.453 1 94.5 6 GLU B CA 1
ATOM 3220 C C . GLU B 1 6 ? 12.555 17.25 -12.242 1 94.5 6 GLU B C 1
ATOM 3222 O O . GLU B 1 6 ? 11.859 16.719 -13.109 1 94.5 6 GLU B O 1
ATOM 3227 N N . PHE B 1 7 ? 12.172 17.812 -11.117 1 95.75 7 PHE B N 1
ATOM 3228 C CA . PHE B 1 7 ? 10.75 17.812 -10.805 1 95.75 7 PHE B CA 1
ATOM 3229 C C . PHE B 1 7 ? 9.945 18.469 -11.93 1 95.75 7 PHE B C 1
ATOM 3231 O O . PHE B 1 7 ? 10.367 19.484 -12.484 1 95.75 7 PHE B O 1
ATOM 3238 N N . LYS B 1 8 ? 8.797 17.906 -12.32 1 96.25 8 LYS B N 1
ATOM 3239 C CA . LYS B 1 8 ? 7.938 18.391 -13.391 1 96.25 8 LYS B CA 1
ATOM 3240 C C . LYS B 1 8 ? 6.637 18.969 -12.844 1 96.25 8 LYS B C 1
ATOM 3242 O O . LYS B 1 8 ? 5.656 18.234 -12.664 1 96.25 8 LYS B O 1
ATOM 3247 N N . PRO B 1 9 ? 6.551 20.266 -12.672 1 95.5 9 PRO B N 1
ATOM 3248 C CA . PRO B 1 9 ? 5.359 20.891 -12.086 1 95.5 9 PRO B CA 1
ATOM 3249 C C . PRO B 1 9 ? 4.09 20.594 -12.875 1 95.5 9 PRO B C 1
ATOM 3251 O O . PRO B 1 9 ? 3.004 20.5 -12.297 1 95.5 9 PRO B O 1
ATOM 3254 N N . PHE B 1 10 ? 4.254 20.422 -14.156 1 96.94 10 PHE B N 1
ATOM 3255 C CA . PHE B 1 10 ? 3.092 20.172 -15 1 96.94 10 PHE B CA 1
ATOM 3256 C C . PHE B 1 10 ? 2.41 18.859 -14.617 1 96.94 10 PHE B C 1
ATOM 3258 O O . PHE B 1 10 ? 1.181 18.781 -14.617 1 96.94 10 PHE B O 1
ATOM 3265 N N . LEU B 1 11 ? 3.219 17.859 -14.297 1 97.69 11 LEU B N 1
ATOM 3266 C CA . LEU B 1 11 ? 2.646 16.578 -13.898 1 97.69 11 LEU B CA 1
ATOM 3267 C C . LEU B 1 11 ? 1.94 16.703 -12.547 1 97.69 11 LEU B C 1
ATOM 3269 O O . LEU B 1 11 ? 0.902 16.062 -12.328 1 97.69 11 LEU B O 1
ATOM 3273 N N . PHE B 1 12 ? 2.502 17.531 -11.703 1 97.38 12 PHE B N 1
ATOM 3274 C CA . PHE B 1 12 ? 1.878 17.781 -10.406 1 97.38 12 PHE B CA 1
ATOM 3275 C C . PHE B 1 12 ? 0.511 18.438 -10.586 1 97.38 12 PHE B C 1
ATOM 3277 O O . PHE B 1 12 ? -0.471 18 -9.977 1 97.38 12 PHE B O 1
ATOM 3284 N N . LEU B 1 13 ? 0.442 19.344 -11.477 1 97.69 13 LEU B N 1
ATOM 3285 C CA . LEU B 1 13 ? -0.804 20.047 -11.758 1 97.69 13 LEU B CA 1
ATOM 3286 C C . LEU B 1 13 ? -1.783 19.141 -12.5 1 97.69 13 LEU B C 1
ATOM 3288 O O . LEU B 1 13 ? -2.996 19.234 -12.297 1 97.69 13 LEU B O 1
ATOM 3292 N N . LEU B 1 14 ? -1.213 18.297 -13.312 1 98.38 14 LEU B N 1
ATOM 3293 C CA . LEU B 1 14 ? -2.055 17.344 -14.031 1 98.38 14 LEU B CA 1
ATOM 3294 C C . LEU B 1 14 ? -2.777 16.422 -13.062 1 98.38 14 LEU B C 1
ATOM 3296 O O . LEU B 1 14 ? -3.961 16.125 -13.242 1 98.38 14 LEU B O 1
ATOM 3300 N N . ALA B 1 15 ? -2.061 15.961 -12.039 1 98.44 15 ALA B N 1
ATOM 3301 C CA . ALA B 1 15 ? -2.678 15.086 -11.047 1 98.44 15 ALA B CA 1
ATOM 3302 C C . ALA B 1 15 ? -3.812 15.797 -10.312 1 98.44 15 ALA B C 1
ATOM 3304 O O . ALA B 1 15 ? -4.875 15.211 -10.078 1 98.44 15 ALA B O 1
ATOM 3305 N N . TRP B 1 16 ? -3.645 17.016 -10.008 1 98.31 16 TRP B N 1
ATOM 3306 C CA . TRP B 1 16 ? -4.719 17.797 -9.398 1 98.31 16 TRP B CA 1
ATOM 3307 C C . TRP B 1 16 ? -5.859 18.016 -10.383 1 98.31 16 TRP B C 1
ATOM 3309 O O . TRP B 1 16 ? -7.031 18.031 -9.992 1 98.31 16 TRP B O 1
ATOM 3319 N N . GLY B 1 17 ? -5.484 18.219 -11.633 1 98.62 17 GLY B N 1
ATOM 3320 C CA . GLY B 1 17 ? -6.5 18.344 -12.664 1 98.62 17 GLY B CA 1
ATOM 3321 C C . GLY B 1 17 ? -7.383 17.125 -12.797 1 98.62 17 GLY B C 1
ATOM 3322 O O . GLY B 1 17 ? -8.602 17.25 -12.969 1 98.62 17 GLY B O 1
ATOM 3323 N N . ILE B 1 18 ? -6.773 15.977 -12.672 1 98.69 18 ILE B N 1
ATOM 3324 C CA . ILE B 1 18 ? -7.535 14.734 -12.75 1 98.69 18 ILE B CA 1
ATOM 3325 C C . ILE B 1 18 ? -8.422 14.594 -11.508 1 98.69 18 ILE B C 1
ATOM 3327 O O . ILE B 1 18 ? -9.562 14.141 -11.602 1 98.69 18 ILE B O 1
ATOM 3331 N N . THR B 1 19 ? -7.863 14.992 -10.352 1 98.56 19 THR B N 1
ATOM 3332 C CA . THR B 1 19 ? -8.688 15.008 -9.148 1 98.56 19 THR B CA 1
ATOM 3333 C C . THR B 1 19 ? -9.891 15.922 -9.336 1 98.56 19 THR B C 1
ATOM 3335 O O . THR B 1 19 ? -11.023 15.547 -9 1 98.56 19 THR B O 1
ATOM 3338 N N . PHE B 1 20 ? -9.641 17.078 -9.875 1 98.56 20 PHE B N 1
ATOM 3339 C CA . PHE B 1 20 ? -10.719 18.016 -10.125 1 98.56 20 PHE B CA 1
ATOM 3340 C C . PHE B 1 20 ? -11.734 17.438 -11.102 1 98.56 20 PHE B C 1
ATOM 3342 O O . PHE B 1 20 ? -12.945 17.578 -10.906 1 98.56 20 PHE B O 1
ATOM 3349 N N . LEU B 1 21 ? -11.234 16.781 -12.133 1 98.25 21 LEU B N 1
ATOM 3350 C CA . LEU B 1 21 ? -12.117 16.125 -13.094 1 98.25 21 LEU B CA 1
ATOM 3351 C C . LEU B 1 21 ? -13.016 15.109 -12.406 1 98.25 21 LEU B C 1
ATOM 3353 O O . LEU B 1 21 ? -14.195 14.984 -12.742 1 98.25 21 LEU B O 1
ATOM 3357 N N . SER B 1 22 ? -12.453 14.414 -11.453 1 97.94 22 SER B N 1
ATOM 3358 C CA . SER B 1 22 ? -13.219 13.398 -10.734 1 97.94 22 SER B CA 1
ATOM 3359 C C . SER B 1 22 ? -14.336 14.031 -9.914 1 97.94 22 SER B C 1
ATOM 3361 O O . SER B 1 22 ? -15.344 13.383 -9.609 1 97.94 22 SER B O 1
ATOM 3363 N N . LEU B 1 23 ? -14.203 15.281 -9.516 1 97.94 23 LEU B N 1
ATOM 3364 C CA . LEU B 1 23 ? -15.219 15.992 -8.75 1 97.94 23 LEU B CA 1
ATOM 3365 C C . LEU B 1 23 ? -16.281 16.578 -9.672 1 97.94 23 LEU B C 1
ATOM 3367 O O . LEU B 1 23 ? -17.391 16.859 -9.234 1 97.94 23 LEU B O 1
ATOM 3371 N N . LEU B 1 24 ? -15.898 16.75 -10.938 1 97.44 24 LEU B N 1
ATOM 3372 C CA . LEU B 1 24 ? -16.734 17.438 -11.914 1 97.44 24 LEU B CA 1
ATOM 3373 C C . LEU B 1 24 ? -17.688 16.469 -12.594 1 97.44 24 LEU B C 1
ATOM 3375 O O . LEU B 1 24 ? -18.844 16.812 -12.867 1 97.44 24 LEU B O 1
ATOM 3379 N N . VAL B 1 25 ? -17.219 15.266 -12.867 1 96.56 25 VAL B N 1
ATOM 3380 C CA . VAL B 1 25 ? -18.031 14.297 -13.594 1 96.56 25 VAL B CA 1
ATOM 3381 C C . VAL B 1 25 ? -19.156 13.797 -12.703 1 96.56 25 VAL B C 1
ATOM 3383 O O . VAL B 1 25 ? -19.016 13.734 -11.484 1 96.56 25 VAL B O 1
ATOM 3386 N N . ARG B 1 26 ? -20.266 13.445 -13.312 1 95.94 26 ARG B N 1
ATOM 3387 C CA . ARG B 1 26 ? -21.422 12.938 -12.57 1 95.94 26 ARG B CA 1
ATOM 3388 C C . ARG B 1 26 ? -21.078 11.609 -11.891 1 95.94 26 ARG B C 1
ATOM 3390 O O . ARG B 1 26 ? -20.172 10.898 -12.328 1 95.94 26 ARG B O 1
ATOM 3397 N N . PRO B 1 27 ? -21.844 11.359 -10.859 1 94 27 PRO B N 1
ATOM 3398 C CA . PRO B 1 27 ? -21.594 10.102 -10.156 1 94 27 PRO B CA 1
ATOM 3399 C C . PRO B 1 27 ? -21.625 8.891 -11.094 1 94 27 PRO B C 1
ATOM 3401 O O . PRO B 1 27 ? -22.516 8.773 -11.938 1 94 27 PRO B O 1
ATOM 3404 N N . SER B 1 28 ? -20.578 8.18 -11.07 1 92.75 28 SER B N 1
ATOM 3405 C CA . SER B 1 28 ? -20.375 6.977 -11.867 1 92.75 28 SER B CA 1
ATOM 3406 C C . SER B 1 28 ? -19.562 5.938 -11.102 1 92.75 28 SER B C 1
ATOM 3408 O O . SER B 1 28 ? -18.672 6.289 -10.328 1 92.75 28 SER B O 1
ATOM 3410 N N . PRO B 1 29 ? -19.938 4.66 -11.328 1 89.31 29 PRO B N 1
ATOM 3411 C CA . PRO B 1 29 ? -19.141 3.627 -10.672 1 89.31 29 PRO B CA 1
ATOM 3412 C C . PRO B 1 29 ? -17.688 3.607 -11.148 1 89.31 29 PRO B C 1
ATOM 3414 O O . PRO B 1 29 ? -16.828 3.033 -10.477 1 89.31 29 PRO B O 1
ATOM 3417 N N . PHE B 1 30 ? -17.359 4.277 -12.227 1 93.31 30 PHE B N 1
ATOM 3418 C CA . PHE B 1 30 ? -16.031 4.211 -12.828 1 93.31 30 PHE B CA 1
ATOM 3419 C C . PHE B 1 30 ? -15.195 5.41 -12.406 1 93.31 30 PHE B C 1
ATOM 3421 O O . PHE B 1 30 ? -14.008 5.484 -12.734 1 93.31 30 PHE B O 1
ATOM 3428 N N . ARG B 1 31 ? -15.805 6.324 -11.703 1 95.12 31 ARG B N 1
ATOM 3429 C CA . ARG B 1 31 ? -15.125 7.543 -11.289 1 95.12 31 ARG B CA 1
ATOM 3430 C C . ARG B 1 31 ? -13.867 7.223 -10.492 1 95.12 31 ARG B C 1
ATOM 3432 O O . ARG B 1 31 ? -12.836 7.891 -10.648 1 95.12 31 ARG B O 1
ATOM 3439 N N . GLY B 1 32 ? -13.906 6.18 -9.688 1 95.56 32 GLY B N 1
ATOM 3440 C CA . GLY B 1 32 ? -12.789 5.805 -8.836 1 95.56 32 GLY B CA 1
ATOM 3441 C C . GLY B 1 32 ? -11.539 5.426 -9.617 1 95.56 32 GLY B C 1
ATOM 3442 O O . GLY B 1 32 ? -10.422 5.52 -9.109 1 95.56 32 GLY B O 1
ATOM 3443 N N . LEU B 1 33 ? -11.633 5.078 -10.859 1 95.38 33 LEU B N 1
ATOM 3444 C CA . LEU B 1 33 ? -10.516 4.645 -11.695 1 95.38 33 LEU B CA 1
ATOM 3445 C C . LEU B 1 33 ? -9.594 5.816 -12.016 1 95.38 33 LEU B C 1
ATOM 3447 O O . LEU B 1 33 ? -8.438 5.613 -12.398 1 95.38 33 LEU B O 1
ATOM 3451 N N . LEU B 1 34 ? -10.102 6.977 -11.883 1 97.44 34 LEU B N 1
ATOM 3452 C CA . LEU B 1 34 ? -9.297 8.164 -12.125 1 97.44 34 LEU B CA 1
ATOM 3453 C C . LEU B 1 34 ? -8.18 8.289 -11.094 1 97.44 34 LEU B C 1
ATOM 3455 O O . LEU B 1 34 ? -7.223 9.039 -11.297 1 97.44 34 LEU B O 1
ATOM 3459 N N . PHE B 1 35 ? -8.297 7.551 -10 1 98.06 35 PHE B N 1
ATOM 3460 C CA . PHE B 1 35 ? -7.258 7.578 -8.977 1 98.06 35 PHE B CA 1
ATOM 3461 C C . PHE B 1 35 ? -5.98 6.914 -9.484 1 98.06 35 PHE B C 1
ATOM 3463 O O . PHE B 1 35 ? -4.883 7.25 -9.039 1 98.06 35 PHE B O 1
ATOM 3470 N N . ILE B 1 36 ? -6.09 5.996 -10.461 1 95.75 36 ILE B N 1
ATOM 3471 C CA . ILE B 1 36 ? -4.949 5.223 -10.938 1 95.75 36 ILE B CA 1
ATOM 3472 C C . ILE B 1 36 ? -3.914 6.164 -11.555 1 95.75 36 ILE B C 1
ATOM 3474 O O . ILE B 1 36 ? -2.748 6.164 -11.148 1 95.75 36 ILE B O 1
ATOM 3478 N N . PRO B 1 37 ? -4.301 6.992 -12.516 1 97.81 37 PRO B N 1
ATOM 3479 C CA . PRO B 1 37 ? -3.289 7.91 -13.047 1 97.81 37 PRO B CA 1
ATOM 3480 C C . PRO B 1 37 ? -2.797 8.914 -12.008 1 97.81 37 PRO B C 1
ATOM 3482 O O . PRO B 1 37 ? -1.638 9.336 -12.055 1 97.81 37 PRO B O 1
ATOM 3485 N N . ILE B 1 38 ? -3.611 9.344 -11.047 1 98.5 38 ILE B N 1
ATOM 3486 C CA . ILE B 1 38 ? -3.189 10.266 -10 1 98.5 38 ILE B CA 1
ATOM 3487 C C . ILE B 1 38 ? -2.074 9.625 -9.172 1 98.5 38 ILE B C 1
ATOM 3489 O O . ILE B 1 38 ? -1.007 10.219 -9 1 98.5 38 ILE B O 1
ATOM 3493 N N . LEU B 1 39 ? -2.379 8.422 -8.734 1 98.06 39 LEU B N 1
ATOM 3494 C CA . LEU B 1 39 ? -1.405 7.695 -7.93 1 98.06 39 LEU B CA 1
ATOM 3495 C C . LEU B 1 39 ? -0.114 7.473 -8.711 1 98.06 39 LEU B C 1
ATOM 3497 O O . LEU B 1 39 ? 0.981 7.652 -8.172 1 98.06 39 LEU B O 1
ATOM 3501 N N . SER B 1 40 ? -0.222 7.133 -10 1 96.88 40 SER B N 1
ATOM 3502 C CA . SER B 1 40 ? 0.935 6.855 -10.844 1 96.88 40 SER B CA 1
ATOM 3503 C C . SER B 1 40 ? 1.81 8.094 -11.008 1 96.88 40 SER B C 1
ATOM 3505 O O . SER B 1 40 ? 3.035 8.016 -10.906 1 96.88 40 SER B O 1
ATOM 3507 N N . ILE B 1 41 ? 1.204 9.195 -11.211 1 98.12 41 ILE B N 1
ATOM 3508 C CA . ILE B 1 41 ? 1.936 10.445 -11.406 1 98.12 41 ILE B CA 1
ATOM 3509 C C . ILE B 1 41 ? 2.65 10.828 -10.109 1 98.12 41 ILE B C 1
ATOM 3511 O O . ILE B 1 41 ? 3.838 11.164 -10.125 1 98.12 41 ILE B O 1
ATOM 3515 N N . CYS B 1 42 ? 1.955 10.742 -9.008 1 98.31 42 CYS B N 1
ATOM 3516 C CA . CYS B 1 42 ? 2.541 11.125 -7.727 1 98.31 42 CYS B CA 1
ATOM 3517 C C . CYS B 1 42 ? 3.705 10.219 -7.359 1 98.31 42 CYS B C 1
ATOM 3519 O O . CYS B 1 42 ? 4.742 10.688 -6.883 1 98.31 42 CYS B O 1
ATOM 3521 N N . LEU B 1 43 ? 3.559 8.93 -7.629 1 95.88 43 LEU B N 1
ATOM 3522 C CA . LEU B 1 43 ? 4.641 7.988 -7.344 1 95.88 43 LEU B CA 1
ATOM 3523 C C . LEU B 1 43 ? 5.828 8.234 -8.266 1 95.88 43 LEU B C 1
ATOM 3525 O O . LEU B 1 43 ? 6.98 8.188 -7.832 1 95.88 43 LEU B O 1
ATOM 3529 N N . TYR B 1 44 ? 5.504 8.508 -9.516 1 95.12 44 TYR B N 1
ATOM 3530 C CA . TYR B 1 44 ? 6.574 8.828 -10.453 1 95.12 44 TYR B CA 1
ATOM 3531 C C . TYR B 1 44 ? 7.359 10.047 -9.992 1 95.12 44 TYR B C 1
ATOM 3533 O O . TYR B 1 44 ? 8.594 10.023 -9.945 1 95.12 44 TYR B O 1
ATOM 3541 N N . LEU B 1 45 ? 6.668 11.047 -9.625 1 97.25 45 LEU B N 1
ATOM 3542 C CA . LEU B 1 45 ? 7.32 12.281 -9.211 1 97.25 45 LEU B CA 1
ATOM 3543 C C . LEU B 1 45 ? 8.109 12.078 -7.922 1 97.25 45 LEU B C 1
ATOM 3545 O O . LEU B 1 45 ? 9.164 12.68 -7.73 1 97.25 45 LEU B O 1
ATOM 3549 N N . THR B 1 46 ? 7.625 11.25 -7.051 1 95.38 46 THR B N 1
ATOM 3550 C CA . THR B 1 46 ? 8.281 11 -5.77 1 95.38 46 THR B CA 1
ATOM 3551 C C . THR B 1 46 ? 9.578 10.219 -5.969 1 95.38 46 THR B C 1
ATOM 3553 O O . THR B 1 46 ? 10.609 10.562 -5.383 1 95.38 46 THR B O 1
ATOM 3556 N N . PHE B 1 47 ? 9.578 9.258 -6.922 1 90.69 47 PHE B N 1
ATOM 3557 C CA . PHE B 1 47 ? 10.68 8.305 -6.945 1 90.69 47 PHE B CA 1
ATOM 3558 C C . PHE B 1 47 ? 11.641 8.617 -8.086 1 90.69 47 PHE B C 1
ATOM 3560 O O . PHE B 1 47 ? 12.781 8.164 -8.086 1 90.69 47 PHE B O 1
ATOM 3567 N N . TYR B 1 48 ? 11.164 9.445 -9.062 1 92.62 48 TYR B N 1
ATOM 3568 C CA . TYR B 1 48 ? 12 9.586 -10.25 1 92.62 48 TYR B CA 1
ATOM 3569 C C . TYR B 1 48 ? 12.344 11.047 -10.508 1 92.62 48 TYR B C 1
ATOM 3571 O O . TYR B 1 48 ? 13.008 11.367 -11.5 1 92.62 48 TYR B O 1
ATOM 3579 N N . THR B 1 49 ? 11.906 11.914 -9.648 1 95.06 49 THR B N 1
ATOM 3580 C CA . THR B 1 49 ? 12.242 13.32 -9.82 1 95.06 49 THR B CA 1
ATOM 3581 C C . THR B 1 49 ? 12.766 13.914 -8.516 1 95.06 49 THR B C 1
ATOM 3583 O O . THR B 1 49 ? 12.664 13.289 -7.457 1 95.06 49 THR B O 1
ATOM 3586 N N . THR B 1 50 ? 13.422 15.055 -8.633 1 94.69 50 THR B N 1
ATOM 3587 C CA . THR B 1 50 ? 13.961 15.766 -7.484 1 94.69 50 THR B CA 1
ATOM 3588 C C . THR B 1 50 ? 13.844 17.266 -7.672 1 94.69 50 THR B C 1
ATOM 3590 O O . THR B 1 50 ? 13.875 17.766 -8.805 1 94.69 50 THR B O 1
ATOM 3593 N N . GLY B 1 51 ? 13.594 17.922 -6.582 1 92.94 51 GLY B N 1
ATOM 3594 C CA . GLY B 1 51 ? 13.555 19.391 -6.605 1 92.94 51 GLY B CA 1
ATOM 3595 C C . GLY B 1 51 ? 14.938 20.016 -6.582 1 92.94 51 GLY B C 1
ATOM 3596 O O . GLY B 1 51 ? 15.93 19.359 -6.883 1 92.94 51 GLY B O 1
ATOM 3597 N N . ALA B 1 52 ? 14.977 21.328 -6.285 1 90.75 52 ALA B N 1
ATOM 3598 C CA . ALA B 1 52 ? 16.188 22.141 -6.391 1 90.75 52 ALA B CA 1
ATOM 3599 C C . ALA B 1 52 ? 17.109 21.891 -5.199 1 90.75 52 ALA B C 1
ATOM 3601 O O . ALA B 1 52 ? 18.328 22 -5.328 1 90.75 52 ALA B O 1
ATOM 3602 N N . ASP B 1 53 ? 16.469 21.672 -4.066 1 91.75 53 ASP B N 1
ATOM 3603 C CA . ASP B 1 53 ? 17.25 21.531 -2.84 1 91.75 53 ASP B CA 1
ATOM 3604 C C . ASP B 1 53 ? 16.5 20.703 -1.804 1 91.75 53 ASP B C 1
ATOM 3606 O O . ASP B 1 53 ? 15.391 20.234 -2.064 1 91.75 53 ASP B O 1
ATOM 3610 N N . ILE B 1 54 ? 17.078 20.516 -0.698 1 93 54 ILE B N 1
ATOM 3611 C CA . ILE B 1 54 ? 16.547 19.656 0.347 1 93 54 ILE B CA 1
ATOM 3612 C C . ILE B 1 54 ? 15.234 20.219 0.875 1 93 54 ILE B C 1
ATOM 3614 O O . ILE B 1 54 ? 14.297 19.469 1.162 1 93 54 ILE B O 1
ATOM 3618 N N . ALA B 1 55 ? 15.164 21.5 1.037 1 92.38 55 ALA B N 1
ATOM 3619 C CA . ALA B 1 55 ? 13.961 22.141 1.566 1 92.38 55 ALA B CA 1
ATOM 3620 C C . ALA B 1 55 ? 12.789 21.969 0.608 1 92.38 55 ALA B C 1
ATOM 3622 O O . ALA B 1 55 ? 11.688 21.594 1.022 1 92.38 55 ALA B O 1
ATOM 3623 N N . SER B 1 56 ? 13.047 22.25 -0.654 1 93.81 56 SER B N 1
ATOM 3624 C CA . SER B 1 56 ? 11.992 22.078 -1.643 1 93.81 56 SER B CA 1
ATOM 3625 C C . SER B 1 56 ? 11.586 20.609 -1.769 1 93.81 56 SER B C 1
ATOM 3627 O O . SER B 1 56 ? 10.406 20.297 -1.987 1 93.81 56 SER B O 1
ATOM 3629 N N . ASN B 1 57 ? 12.539 19.766 -1.618 1 95.5 57 ASN B N 1
ATOM 3630 C CA . ASN B 1 57 ? 12.25 18.344 -1.733 1 95.5 57 ASN B CA 1
ATOM 3631 C C . ASN B 1 57 ? 11.352 17.859 -0.6 1 95.5 57 ASN B C 1
ATOM 3633 O O . ASN B 1 57 ? 10.461 17.031 -0.816 1 95.5 57 ASN B O 1
ATOM 3637 N N . ILE B 1 58 ? 11.555 18.328 0.571 1 94.75 58 ILE B N 1
ATOM 3638 C CA . ILE B 1 58 ? 10.688 17.984 1.688 1 94.75 58 ILE B CA 1
ATOM 3639 C C . ILE B 1 58 ? 9.258 18.438 1.387 1 94.75 58 ILE B C 1
ATOM 3641 O O . ILE B 1 58 ? 8.312 17.672 1.544 1 94.75 58 ILE B O 1
ATOM 3645 N N . ALA B 1 59 ? 9.156 19.641 0.951 1 94.94 59 ALA B N 1
ATOM 3646 C CA . ALA B 1 59 ? 7.848 20.219 0.656 1 94.94 59 ALA B CA 1
ATOM 3647 C C . ALA B 1 59 ? 7.152 19.438 -0.46 1 94.94 59 ALA B C 1
ATOM 3649 O O . ALA B 1 59 ? 5.961 19.141 -0.361 1 94.94 59 ALA B O 1
ATOM 3650 N N . ILE B 1 60 ? 7.918 19.156 -1.472 1 96.12 60 ILE B N 1
ATOM 3651 C CA . ILE B 1 60 ? 7.375 18.453 -2.623 1 96.12 60 ILE B CA 1
ATOM 3652 C C . ILE B 1 60 ? 6.922 17.047 -2.201 1 96.12 60 ILE B C 1
ATOM 3654 O O . ILE B 1 60 ? 5.812 16.625 -2.533 1 96.12 60 ILE B O 1
ATOM 3658 N N . GLY B 1 61 ? 7.781 16.359 -1.475 1 97 61 GLY B N 1
ATOM 3659 C CA . GLY B 1 61 ? 7.426 15.031 -1.008 1 97 61 GLY B CA 1
ATOM 3660 C C . GLY B 1 61 ? 6.164 15.008 -0.17 1 97 61 GLY B C 1
ATOM 3661 O O . GLY B 1 61 ? 5.293 14.164 -0.373 1 97 61 GLY B O 1
ATOM 3662 N N . CYS B 1 62 ? 6.023 15.938 0.715 1 97.44 62 CYS B N 1
ATOM 3663 C CA . CYS B 1 62 ? 4.84 16.031 1.562 1 97.44 62 CYS B CA 1
ATOM 3664 C C . CYS B 1 62 ? 3.607 16.375 0.736 1 97.44 62 CYS B C 1
ATOM 3666 O O . CYS B 1 62 ? 2.531 15.82 0.96 1 97.44 62 CYS B O 1
ATOM 3668 N N . ALA B 1 63 ? 3.791 17.266 -0.188 1 97.75 63 ALA B N 1
ATOM 3669 C CA . ALA B 1 63 ? 2.67 17.688 -1.026 1 97.75 63 ALA B CA 1
ATOM 3670 C C . ALA B 1 63 ? 2.158 16.531 -1.873 1 97.75 63 ALA B C 1
ATOM 3672 O O . ALA B 1 63 ? 0.947 16.328 -1.995 1 97.75 63 ALA B O 1
ATOM 3673 N N . LEU B 1 64 ? 3.082 15.797 -2.441 1 98.38 64 LEU B N 1
ATOM 3674 C CA . LEU B 1 64 ? 2.721 14.672 -3.299 1 98.38 64 LEU B CA 1
ATOM 3675 C C . LEU B 1 64 ? 1.987 13.594 -2.504 1 98.38 64 LEU B C 1
ATOM 3677 O O . LEU B 1 64 ? 0.966 13.07 -2.955 1 98.38 64 LEU B O 1
ATOM 3681 N N . SER B 1 65 ? 2.518 13.266 -1.382 1 98.19 65 SER B N 1
ATOM 3682 C CA . SER B 1 65 ? 1.883 12.242 -0.562 1 98.19 65 SER B CA 1
ATOM 3683 C C . SER B 1 65 ? 0.539 12.719 -0.022 1 98.19 65 SER B C 1
ATOM 3685 O O . SER B 1 65 ? -0.419 11.945 0.044 1 98.19 65 SER B O 1
ATOM 3687 N N . SER B 1 66 ? 0.436 13.953 0.368 1 98.31 66 SER B N 1
ATOM 3688 C CA . SER B 1 66 ? -0.846 14.508 0.792 1 98.31 66 SER B CA 1
ATOM 3689 C C . SER B 1 66 ? -1.871 14.453 -0.336 1 98.31 66 SER B C 1
ATOM 3691 O O . SER B 1 66 ? -3.055 14.203 -0.095 1 98.31 66 SER B O 1
ATOM 3693 N N . GLN B 1 67 ? -1.386 14.75 -1.513 1 98.44 67 GLN B N 1
ATOM 3694 C CA . GLN B 1 67 ? -2.277 14.703 -2.668 1 98.44 67 GLN B CA 1
ATOM 3695 C C . GLN B 1 67 ? -2.84 13.297 -2.871 1 98.44 67 GLN B C 1
ATOM 3697 O O . GLN B 1 67 ? -4.008 13.141 -3.23 1 98.44 67 GLN B O 1
ATOM 3702 N N . ILE B 1 68 ? -2.012 12.305 -2.666 1 98.69 68 ILE B N 1
ATOM 3703 C CA . ILE B 1 68 ? -2.461 10.93 -2.807 1 98.69 68 ILE B CA 1
ATOM 3704 C C . ILE B 1 68 ? -3.615 10.656 -1.844 1 98.69 68 ILE B C 1
ATOM 3706 O O . ILE B 1 68 ? -4.668 10.164 -2.25 1 98.69 68 ILE B O 1
ATOM 3710 N N . PHE B 1 69 ? -3.461 11.039 -0.623 1 98.75 69 PHE B N 1
ATOM 3711 C CA . PHE B 1 69 ? -4.469 10.727 0.383 1 98.75 69 PHE B CA 1
ATOM 3712 C C . PHE B 1 69 ? -5.711 11.586 0.195 1 98.75 69 PHE B C 1
ATOM 3714 O O . PHE B 1 69 ? -6.832 11.125 0.395 1 98.75 69 PHE B O 1
ATOM 3721 N N . THR B 1 70 ? -5.52 12.82 -0.208 1 98.62 70 THR B N 1
ATOM 3722 C CA . THR B 1 70 ? -6.656 13.688 -0.5 1 98.62 70 THR B CA 1
ATOM 3723 C C . THR B 1 70 ? -7.469 13.141 -1.67 1 98.62 70 THR B C 1
ATOM 3725 O O . THR B 1 70 ? -8.695 13.078 -1.604 1 98.62 70 THR B O 1
ATOM 3728 N N . SER B 1 71 ? -6.762 12.734 -2.695 1 98.62 71 SER B N 1
ATOM 3729 C CA . SER B 1 71 ? -7.438 12.234 -3.885 1 98.62 71 SER B CA 1
ATOM 3730 C C . SER B 1 71 ? -8.102 10.883 -3.613 1 98.62 71 SER B C 1
ATOM 3732 O O . SER B 1 71 ? -9.156 10.578 -4.18 1 98.62 71 SER B O 1
ATOM 3734 N N . LEU B 1 72 ? -7.422 10.109 -2.768 1 98.56 72 LEU B N 1
ATOM 3735 C CA . LEU B 1 72 ? -8.039 8.844 -2.395 1 98.56 72 LEU B CA 1
ATOM 3736 C C . LEU B 1 72 ? -9.398 9.07 -1.739 1 98.56 72 LEU B C 1
ATOM 3738 O O . LEU B 1 72 ? -10.367 8.367 -2.041 1 98.56 72 LEU B O 1
ATOM 3742 N N . ASP B 1 73 ? -9.531 10.016 -0.889 1 98.44 73 ASP B N 1
ATOM 3743 C CA . ASP B 1 73 ? -10.789 10.391 -0.25 1 98.44 73 ASP B CA 1
ATOM 3744 C C . ASP B 1 73 ? -11.797 10.898 -1.278 1 98.44 73 ASP B C 1
ATOM 3746 O O . ASP B 1 73 ? -12.883 10.328 -1.424 1 98.44 73 ASP B O 1
ATOM 3750 N N . LEU B 1 74 ? -11.398 11.797 -2.105 1 98.25 74 LEU B N 1
ATOM 3751 C CA . LEU B 1 74 ? -12.336 12.555 -2.928 1 98.25 74 LEU B CA 1
ATOM 3752 C C . LEU B 1 74 ? -12.734 11.766 -4.168 1 98.25 74 LEU B C 1
ATOM 3754 O O . LEU B 1 74 ? -13.828 11.953 -4.703 1 98.25 74 LEU B O 1
ATOM 3758 N N . THR B 1 75 ? -11.852 10.844 -4.629 1 97.94 75 THR B N 1
ATOM 3759 C CA . THR B 1 75 ? -12.094 10.172 -5.902 1 97.94 75 THR B CA 1
ATOM 3760 C C . THR B 1 75 ? -12.617 8.758 -5.676 1 97.94 75 THR B C 1
ATOM 3762 O O . THR B 1 75 ? -13.391 8.242 -6.484 1 97.94 75 THR B O 1
ATOM 3765 N N . VAL B 1 76 ? -12.242 8.195 -4.543 1 97.75 76 VAL B N 1
ATOM 3766 C CA . VAL B 1 76 ? -12.523 6.77 -4.41 1 97.75 76 VAL B CA 1
ATOM 3767 C C . VAL B 1 76 ? -13.43 6.531 -3.205 1 97.75 76 VAL B C 1
ATOM 3769 O O . VAL B 1 76 ? -14.5 5.938 -3.336 1 97.75 76 VAL B O 1
ATOM 3772 N N . LEU B 1 77 ? -13.141 7.004 -2.051 1 97.56 77 LEU B N 1
ATOM 3773 C CA . LEU B 1 77 ? -13.758 6.562 -0.805 1 97.56 77 LEU B CA 1
ATOM 3774 C C . LEU B 1 77 ? -15.062 7.312 -0.55 1 97.56 77 LEU B C 1
ATOM 3776 O O . LEU B 1 77 ? -15.945 6.809 0.15 1 97.56 77 LEU B O 1
ATOM 3780 N N . THR B 1 78 ? -15.164 8.523 -1.172 1 97.31 78 THR B N 1
ATOM 3781 C CA . THR B 1 78 ? -16.344 9.344 -0.943 1 97.31 78 THR B CA 1
ATOM 3782 C C . THR B 1 78 ? -17.078 9.602 -2.254 1 97.31 78 THR B C 1
ATOM 3784 O O . THR B 1 78 ? -16.469 9.992 -3.252 1 97.31 78 THR B O 1
ATOM 3787 N N . ASP B 1 79 ? -18.359 9.297 -2.244 1 96.31 79 ASP B N 1
ATOM 3788 C CA . ASP B 1 79 ? -19.203 9.773 -3.33 1 96.31 79 ASP B CA 1
ATOM 3789 C C . ASP B 1 79 ? -19.578 11.242 -3.141 1 96.31 79 ASP B C 1
ATOM 3791 O O . ASP B 1 79 ? -20.688 11.555 -2.715 1 96.31 79 ASP B O 1
ATOM 3795 N N . VAL B 1 80 ? -18.75 12.086 -3.572 1 97.56 80 VAL B N 1
ATOM 3796 C CA . VAL B 1 80 ? -18.703 13.469 -3.115 1 97.56 80 VAL B CA 1
ATOM 3797 C C . VAL B 1 80 ? -19.984 14.195 -3.492 1 97.56 80 VAL B C 1
ATOM 3799 O O . VAL B 1 80 ? -20.547 14.938 -2.684 1 97.56 80 VAL B O 1
ATOM 3802 N N . GLN B 1 81 ? -20.5 14.031 -4.695 1 97.62 81 GLN B N 1
ATOM 3803 C CA . GLN B 1 81 ? -21.641 14.812 -5.141 1 97.62 81 GLN B CA 1
ATOM 3804 C C . GLN B 1 81 ? -22.922 14.359 -4.457 1 97.62 81 GLN B C 1
ATOM 3806 O O . GLN B 1 81 ? -23.859 15.141 -4.301 1 97.62 81 GLN B O 1
ATOM 3811 N N . ASN B 1 82 ? -22.922 13.109 -4.031 1 95.94 82 ASN B N 1
ATOM 3812 C CA . ASN B 1 82 ? -24.125 12.609 -3.373 1 95.94 82 ASN B CA 1
ATOM 3813 C C . ASN B 1 82 ? -24.016 12.719 -1.854 1 95.94 82 ASN B C 1
ATOM 3815 O O . ASN B 1 82 ? -25.031 12.828 -1.164 1 95.94 82 ASN B O 1
ATOM 3819 N N . GLU B 1 83 ? -22.828 12.734 -1.325 1 96.06 83 GLU B N 1
ATOM 3820 C CA . GLU B 1 83 ? -22.656 12.633 0.122 1 96.06 83 GLU B CA 1
ATOM 3821 C C . GLU B 1 83 ? -22.344 13.992 0.735 1 96.06 83 GLU B C 1
ATOM 3823 O O . GLU B 1 83 ? -22.656 14.234 1.906 1 96.06 83 GLU B O 1
ATOM 3828 N N . LEU B 1 84 ? -21.688 14.859 0.009 1 97.56 84 LEU B N 1
ATOM 3829 C CA . LEU B 1 84 ? -21.25 16.125 0.579 1 97.56 84 LEU B CA 1
ATOM 3830 C C . LEU B 1 84 ? -22.203 17.25 0.172 1 97.56 84 LEU B C 1
ATOM 3832 O O . LEU B 1 84 ? -22.75 17.234 -0.928 1 97.56 84 LEU B O 1
ATOM 3836 N N . ARG B 1 85 ? -22.312 18.141 1.136 1 97.44 85 ARG B N 1
ATOM 3837 C CA . ARG B 1 85 ? -23.203 19.281 0.942 1 97.44 85 ARG B CA 1
ATOM 3838 C C . ARG B 1 85 ? -22.594 20.562 1.513 1 97.44 85 ARG B C 1
ATOM 3840 O O . ARG B 1 85 ? -21.922 20.531 2.551 1 97.44 85 ARG B O 1
ATOM 3847 N N . LEU B 1 86 ? -22.766 21.609 0.751 1 96.5 86 LEU B N 1
ATOM 3848 C CA . LEU B 1 86 ? -22.516 22.922 1.356 1 96.5 86 LEU B CA 1
ATOM 3849 C C . LEU B 1 86 ? -23.531 23.219 2.453 1 96.5 86 LEU B C 1
ATOM 3851 O O . LEU B 1 86 ? -24.641 22.672 2.434 1 96.5 86 LEU B O 1
ATOM 3855 N N . VAL B 1 87 ? -23.078 24 3.381 1 95 87 VAL B N 1
ATOM 3856 C CA . VAL B 1 87 ? -24.031 24.422 4.406 1 95 87 VAL B CA 1
ATOM 3857 C C . VAL B 1 87 ? -25.234 25.094 3.752 1 95 87 VAL B C 1
ATOM 3859 O O . VAL B 1 87 ? -25.078 26.031 2.961 1 95 87 VAL B O 1
ATOM 3862 N N . GLY B 1 88 ? -26.406 24.578 3.994 1 93.06 88 GLY B N 1
ATOM 3863 C CA . GLY B 1 88 ? -27.625 25.156 3.457 1 93.06 88 GLY B CA 1
ATOM 3864 C C . GLY B 1 88 ? -28.047 24.547 2.131 1 93.06 88 GLY B C 1
ATOM 3865 O O . GLY B 1 88 ? -29.141 24.797 1.641 1 93.06 88 GLY B O 1
ATOM 3866 N N . GLN B 1 89 ? -27.109 23.75 1.507 1 93.5 89 GLN B N 1
ATOM 3867 C CA . GLN B 1 89 ? -27.422 23.094 0.238 1 93.5 89 GLN B CA 1
ATOM 3868 C C . GLN B 1 89 ? -28.438 21.969 0.43 1 93.5 89 GLN B C 1
ATOM 3870 O O . GLN B 1 89 ? -28.203 21.031 1.19 1 93.5 89 GLN B O 1
ATOM 3875 N N . LYS B 1 90 ? -29.562 21.969 -0.229 1 91.06 90 LYS B N 1
ATOM 3876 C CA . LYS B 1 90 ? -30.656 21.031 0.002 1 91.06 90 LYS B CA 1
ATOM 3877 C C . LYS B 1 90 ? -30.594 19.859 -0.975 1 91.06 90 LYS B C 1
ATOM 3879 O O . LYS B 1 90 ? -30.969 18.734 -0.628 1 91.06 90 LYS B O 1
ATOM 3884 N N . THR B 1 91 ? -30.203 20.188 -2.18 1 92 91 THR B N 1
ATOM 3885 C CA . THR B 1 91 ? -30.219 19.141 -3.193 1 92 91 THR B CA 1
ATOM 3886 C C . THR B 1 91 ? -28.797 18.75 -3.594 1 92 91 THR B C 1
ATOM 3888 O O . THR B 1 91 ? -27.875 19.547 -3.461 1 92 91 THR B O 1
ATOM 3891 N N . SER B 1 92 ? -28.734 17.516 -4.055 1 94 92 SER B N 1
ATOM 3892 C CA . SER B 1 92 ? -27.453 17.016 -4.535 1 94 92 SER B CA 1
ATOM 3893 C C . SER B 1 92 ? -26.984 17.812 -5.758 1 94 92 SER B C 1
ATOM 3895 O O . SER B 1 92 ? -27.797 18.188 -6.609 1 94 92 SER B O 1
ATOM 3897 N N . ILE B 1 93 ? -25.688 18.031 -5.797 1 97 93 ILE B N 1
ATOM 3898 C CA . ILE B 1 93 ? -25.094 18.797 -6.898 1 97 93 ILE B CA 1
ATOM 3899 C C . ILE B 1 93 ? -25.031 17.938 -8.148 1 97 93 ILE B C 1
ATOM 3901 O O . ILE B 1 93 ? -24.828 18.438 -9.258 1 97 93 ILE B O 1
ATOM 3905 N N . SER B 1 94 ? -25.266 16.625 -8.031 1 95.56 94 SER B N 1
ATOM 3906 C CA . SER B 1 94 ? -25.094 15.648 -9.102 1 95.56 94 SER B CA 1
ATOM 3907 C C . SER B 1 94 ? -26.016 15.953 -10.281 1 95.56 94 SER B C 1
ATOM 3909 O O . SER B 1 94 ? -25.719 15.602 -11.422 1 95.56 94 SER B O 1
ATOM 3911 N N . THR B 1 95 ? -27.188 16.641 -10.094 1 94.19 95 THR B N 1
ATOM 3912 C CA . THR B 1 95 ? -28.156 16.891 -11.148 1 94.19 95 THR B CA 1
ATOM 3913 C C . THR B 1 95 ? -28.031 18.312 -11.68 1 94.19 95 THR B C 1
ATOM 3915 O O . THR B 1 95 ? -28.734 18.688 -12.625 1 94.19 95 THR B O 1
ATOM 3918 N N . ALA B 1 96 ? -27.219 19.031 -11.148 1 96.31 96 ALA B N 1
ATOM 3919 C CA . ALA B 1 96 ? -27.047 20.422 -11.539 1 96.31 96 ALA B CA 1
ATOM 3920 C C . ALA B 1 96 ? -26.297 20.531 -12.859 1 96.31 96 ALA B C 1
ATOM 3922 O O . ALA B 1 96 ? -25.859 19.531 -13.422 1 96.31 96 ALA B O 1
ATOM 3923 N N . SER B 1 97 ? -26.25 21.75 -13.359 1 96.62 97 SER B N 1
ATOM 3924 C CA . SER B 1 97 ? -25.547 22.031 -14.617 1 96.62 97 SER B CA 1
ATOM 3925 C C . SER B 1 97 ? -24.047 21.859 -14.461 1 96.62 97 SER B C 1
ATOM 3927 O O . SER B 1 97 ? -23.531 21.812 -13.336 1 96.62 97 SER B O 1
ATOM 3929 N N . LEU B 1 98 ? -23.312 21.734 -15.547 1 97.06 98 LEU B N 1
ATOM 3930 C CA . LEU B 1 98 ? -21.859 21.594 -15.539 1 97.06 98 LEU B CA 1
ATOM 3931 C C . LEU B 1 98 ? -21.203 22.797 -14.875 1 97.06 98 LEU B C 1
ATOM 3933 O O . LEU B 1 98 ? -20.219 22.641 -14.133 1 97.06 98 LEU B O 1
ATOM 3937 N N . SER B 1 99 ? -21.719 23.953 -15.148 1 97.56 99 SER B N 1
ATOM 3938 C CA . SER B 1 99 ? -21.172 25.156 -14.547 1 97.56 99 SER B CA 1
ATOM 3939 C C . SER B 1 99 ? -21.312 25.125 -13.023 1 97.56 99 SER B C 1
ATOM 3941 O O . SER B 1 99 ? -20.375 25.469 -12.297 1 97.56 99 SER B O 1
ATOM 3943 N N . ASP B 1 100 ? -22.453 24.719 -12.555 1 97.19 100 ASP B N 1
ATOM 3944 C CA . ASP B 1 100 ? -22.688 24.641 -11.117 1 97.19 100 ASP B CA 1
ATOM 3945 C C . ASP B 1 100 ? -21.781 23.594 -10.477 1 97.19 100 ASP B C 1
ATOM 3947 O O . ASP B 1 100 ? -21.219 23.828 -9.398 1 97.19 100 ASP B O 1
ATOM 3951 N N . ARG B 1 101 ? -21.641 22.516 -11.148 1 97.88 101 ARG B N 1
ATOM 3952 C CA . ARG B 1 101 ? -20.766 21.469 -10.625 1 97.88 101 ARG B CA 1
ATOM 3953 C C . ARG B 1 101 ? -19.312 21.922 -10.633 1 97.88 101 ARG B C 1
ATOM 3955 O O . ARG B 1 101 ? -18.531 21.531 -9.75 1 97.88 101 ARG B O 1
ATOM 3962 N N . PHE B 1 102 ? -18.953 22.703 -11.625 1 98.06 102 PHE B N 1
ATOM 3963 C CA . PHE B 1 102 ? -17.594 23.219 -11.719 1 98.06 102 PHE B CA 1
ATOM 3964 C C . PHE B 1 102 ? -17.25 24.062 -10.5 1 98.06 102 PHE B C 1
ATOM 3966 O O . PHE B 1 102 ? -16.25 23.812 -9.836 1 98.06 102 PHE B O 1
ATOM 3973 N N . TRP B 1 103 ? -18.094 24.984 -10.18 1 96.56 103 TRP B N 1
ATOM 3974 C CA . TRP B 1 103 ? -17.828 25.891 -9.062 1 96.56 103 TRP B CA 1
ATOM 3975 C C . TRP B 1 103 ? -17.922 25.141 -7.734 1 96.56 103 TRP B C 1
ATOM 3977 O O . TRP B 1 103 ? -17.156 25.422 -6.809 1 96.56 103 TRP B O 1
ATOM 3987 N N . TRP B 1 104 ? -18.844 24.234 -7.645 1 97.62 104 TRP B N 1
ATOM 3988 C CA . TRP B 1 104 ? -19 23.391 -6.461 1 97.62 104 TRP B CA 1
ATOM 3989 C C . TRP B 1 104 ? -17.734 22.562 -6.223 1 97.62 104 TRP B C 1
ATOM 3991 O O . TRP B 1 104 ? -17.219 22.516 -5.105 1 97.62 104 TRP B O 1
ATOM 4001 N N . ALA B 1 105 ? -17.234 22.016 -7.312 1 98.25 105 ALA B N 1
ATOM 4002 C CA . ALA B 1 105 ? -16.031 21.188 -7.242 1 98.25 105 ALA B CA 1
ATOM 4003 C C . ALA B 1 105 ? -14.812 22.016 -6.875 1 98.25 105 ALA B C 1
ATOM 4005 O O . ALA B 1 105 ? -13.961 21.578 -6.094 1 98.25 105 ALA B O 1
ATOM 4006 N N . LEU B 1 106 ? -14.727 23.156 -7.426 1 96.75 106 LEU B N 1
ATOM 4007 C CA . LEU B 1 106 ? -13.602 24.047 -7.133 1 96.75 106 LEU B CA 1
ATOM 4008 C C . LEU B 1 106 ? -13.609 24.453 -5.664 1 96.75 106 LEU B C 1
ATOM 4010 O O . LEU B 1 106 ? -12.562 24.469 -5.016 1 96.75 106 LEU B O 1
ATOM 4014 N N . ARG B 1 107 ? -14.75 24.766 -5.164 1 96.12 107 ARG B N 1
ATOM 4015 C CA . ARG B 1 107 ? -14.875 25.125 -3.754 1 96.12 107 ARG B CA 1
ATOM 4016 C C . ARG B 1 107 ? -14.477 23.969 -2.854 1 96.12 107 ARG B C 1
ATOM 4018 O O . ARG B 1 107 ? -13.789 24.156 -1.847 1 96.12 107 ARG B O 1
ATOM 4025 N N . LEU B 1 108 ? -14.914 22.828 -3.203 1 97.75 108 LEU B N 1
ATOM 4026 C CA . LEU B 1 108 ? -14.578 21.641 -2.414 1 97.75 108 LEU B CA 1
ATOM 4027 C C . LEU B 1 108 ? -13.07 21.406 -2.4 1 97.75 108 LEU B C 1
ATOM 4029 O O . LEU B 1 108 ? -12.484 21.172 -1.341 1 97.75 108 LEU B O 1
ATOM 4033 N N . LEU B 1 109 ? -12.477 21.516 -3.572 1 96.81 109 LEU B N 1
ATOM 4034 C CA . LEU B 1 109 ? -11.055 21.25 -3.705 1 96.81 109 LEU B CA 1
ATOM 4035 C C . LEU B 1 109 ? -10.234 22.266 -2.916 1 96.81 109 LEU B C 1
ATOM 4037 O O . LEU B 1 109 ? -9.18 21.938 -2.369 1 96.81 109 LEU B O 1
ATOM 4041 N N . LEU B 1 110 ? -10.719 23.438 -2.777 1 94.44 110 LEU B N 1
ATOM 4042 C CA . LEU B 1 110 ? -9.977 24.531 -2.137 1 94.44 110 LEU B CA 1
ATOM 4043 C C . LEU B 1 110 ? -10.359 24.641 -0.664 1 94.44 110 LEU B C 1
ATOM 4045 O O . LEU B 1 110 ? -9.945 25.594 0.014 1 94.44 110 LEU B O 1
ATOM 4049 N N . SER B 1 111 ? -11.164 23.688 -0.129 1 95.31 111 SER B N 1
ATOM 4050 C CA . SER B 1 111 ? -11.578 23.703 1.272 1 95.31 111 SER B CA 1
ATOM 4051 C C . SER B 1 111 ? -11.133 22.422 1.987 1 95.31 111 SER B C 1
ATOM 4053 O O . SER B 1 111 ? -11.961 21.672 2.504 1 95.31 111 SER B O 1
ATOM 4055 N N . PRO B 1 112 ? -9.836 22.328 2.115 1 95.75 112 PRO B N 1
ATOM 4056 C CA . PRO B 1 112 ? -9.359 21.094 2.732 1 95.75 112 PRO B CA 1
ATOM 4057 C C . PRO B 1 112 ? -9.836 20.938 4.176 1 95.75 112 PRO B C 1
ATOM 4059 O O . PRO B 1 112 ? -9.922 19.812 4.676 1 95.75 112 PRO B O 1
ATOM 4062 N N . ARG B 1 113 ? -10.234 22 4.859 1 96.81 113 ARG B N 1
ATOM 4063 C CA . ARG B 1 113 ? -10.695 21.938 6.242 1 96.81 113 ARG B CA 1
ATOM 4064 C C . ARG B 1 113 ? -12.219 21.859 6.312 1 96.81 113 ARG B C 1
ATOM 4066 O O . ARG B 1 113 ? -12.789 21.812 7.402 1 96.81 113 ARG B O 1
ATOM 4073 N N . GLY B 1 114 ? -12.859 21.906 5.168 1 97.06 114 GLY B N 1
ATOM 4074 C CA . GLY B 1 114 ? -14.305 21.766 5.094 1 97.06 114 GLY B CA 1
ATOM 4075 C C . GLY B 1 114 ? -15.047 23.031 5.469 1 97.06 114 GLY B C 1
ATOM 4076 O O . GLY B 1 114 ? -16.219 22.984 5.836 1 97.06 114 GLY B O 1
ATOM 4077 N N . ILE B 1 115 ? -14.383 24.141 5.367 1 96.88 115 ILE B N 1
ATOM 4078 C CA . ILE B 1 115 ? -15.023 25.406 5.723 1 96.88 115 ILE B CA 1
ATOM 4079 C C . ILE B 1 115 ? -16.219 25.656 4.805 1 96.88 115 ILE B C 1
ATOM 4081 O O . ILE B 1 115 ? -16.078 25.625 3.578 1 96.88 115 ILE B O 1
ATOM 4085 N N . GLY B 1 116 ? -17.359 25.891 5.387 1 95.69 116 GLY B N 1
ATOM 4086 C CA . GLY B 1 116 ? -18.562 26.172 4.625 1 95.69 116 GLY B CA 1
ATOM 4087 C C . GLY B 1 116 ? -19.297 24.922 4.203 1 95.69 116 GLY B C 1
ATOM 4088 O O . GLY B 1 116 ? -20.359 25 3.58 1 95.69 116 GLY B O 1
ATOM 4089 N N . TRP B 1 117 ? -18.812 23.781 4.504 1 97.44 117 TRP B N 1
ATOM 4090 C CA . TRP B 1 117 ? -19.422 22.516 4.164 1 97.44 117 TRP B CA 1
ATOM 4091 C C . TRP B 1 117 ? -20.109 21.891 5.383 1 97.44 117 TRP B C 1
ATOM 4093 O O . TRP B 1 117 ? -19.781 22.234 6.523 1 97.44 117 TRP B O 1
ATOM 4103 N N . ALA B 1 118 ? -21 20.984 5.203 1 96.44 118 ALA B N 1
ATOM 4104 C CA . ALA B 1 118 ? -21.719 20.312 6.277 1 96.44 118 ALA B CA 1
ATOM 4105 C C . ALA B 1 118 ? -20.766 19.484 7.133 1 96.44 118 ALA B C 1
ATOM 4107 O O . ALA B 1 118 ? -21.016 19.266 8.32 1 96.44 118 ALA B O 1
ATOM 4108 N N . HIS B 1 119 ? -19.672 19.031 6.52 1 95.56 119 HIS B N 1
ATOM 4109 C CA . HIS B 1 119 ? -18.75 18.172 7.246 1 95.56 119 HIS B CA 1
ATOM 4110 C C . HIS B 1 119 ? -17.672 19 7.938 1 95.56 119 HIS B C 1
ATOM 4112 O O . HIS B 1 119 ? -16.672 18.453 8.422 1 95.56 119 HIS B O 1
ATOM 4118 N N . GLU B 1 120 ? -17.766 20.328 7.98 1 96.62 120 GLU B N 1
ATOM 4119 C CA . GLU B 1 120 ? -16.812 21.156 8.703 1 96.62 120 GLU B CA 1
ATOM 4120 C C . GLU B 1 120 ? -16.672 20.719 10.156 1 96.62 120 GLU B C 1
ATOM 4122 O O . GLU B 1 120 ? -17.672 20.531 10.852 1 96.62 120 GLU B O 1
ATOM 4127 N N . PRO B 1 121 ? -15.508 20.453 10.562 1 94.44 121 PRO B N 1
ATOM 4128 C CA . PRO B 1 121 ? -15.352 20.094 11.977 1 94.44 121 PRO B CA 1
ATOM 4129 C C . PRO B 1 121 ? -15.43 21.312 12.898 1 94.44 121 PRO B C 1
ATOM 4131 O O . PRO B 1 121 ? -14.422 21.703 13.5 1 94.44 121 PRO B O 1
ATOM 4134 N N . THR B 1 122 ? -16.547 21.688 13.227 1 89.06 122 THR B N 1
ATOM 4135 C CA . THR B 1 122 ? -16.797 22.953 13.898 1 89.06 122 THR B CA 1
ATOM 4136 C C . THR B 1 122 ? -16.312 22.922 15.344 1 89.06 122 THR B C 1
ATOM 4138 O O . THR B 1 122 ? -16.016 23.953 15.938 1 89.06 122 THR B O 1
ATOM 4141 N N . THR B 1 123 ? -16.188 21.797 15.828 1 89.25 123 THR B N 1
ATOM 4142 C CA . THR B 1 123 ? -15.719 21.672 17.203 1 89.25 123 THR B CA 1
ATOM 4143 C C . THR B 1 123 ? -14.195 21.781 17.266 1 89.25 123 THR B C 1
ATOM 4145 O O . THR B 1 123 ? -13.625 21.984 18.344 1 89.25 123 THR B O 1
ATOM 4148 N N . HIS B 1 124 ? -13.617 21.703 16.141 1 90.62 124 HIS B N 1
ATOM 4149 C CA . HIS B 1 124 ? -12.156 21.641 16.125 1 90.62 124 HIS B CA 1
ATOM 4150 C C . HIS B 1 124 ? -11.57 22.891 15.469 1 90.62 124 HIS B C 1
ATOM 4152 O O . HIS B 1 124 ? -10.359 23.109 15.531 1 90.62 124 HIS B O 1
ATOM 4158 N N . ILE B 1 125 ? -12.422 23.672 14.867 1 93.12 125 ILE B N 1
ATOM 4159 C CA . ILE B 1 125 ? -11.969 24.875 14.18 1 93.12 125 ILE B CA 1
ATOM 4160 C C . ILE B 1 125 ? -12.523 26.109 14.883 1 93.12 125 ILE B C 1
ATOM 4162 O O . ILE B 1 125 ? -13.648 26.078 15.391 1 93.12 125 ILE B O 1
ATOM 4166 N N . LEU B 1 126 ? -11.742 27.141 14.961 1 94 126 LEU B N 1
ATOM 4167 C CA . LEU B 1 126 ? -12.164 28.391 15.586 1 94 126 LEU B CA 1
ATOM 4168 C C . LEU B 1 126 ? -13.328 29.016 14.82 1 94 126 LEU B C 1
ATOM 4170 O O . LEU B 1 126 ? -13.555 28.688 13.656 1 94 126 LEU B O 1
ATOM 4174 N N . PRO B 1 127 ? -14.047 29.859 15.492 1 94 127 PRO B N 1
ATOM 4175 C CA . PRO B 1 127 ? -15.203 30.484 14.852 1 94 127 PRO B CA 1
ATOM 4176 C C . PRO B 1 127 ? -14.836 31.312 13.625 1 94 127 PRO B C 1
ATOM 4178 O O . PRO B 1 127 ? -13.742 31.875 13.562 1 94 127 PRO B O 1
ATOM 4181 N N . HIS B 1 128 ? -15.758 31.438 12.734 1 96.31 128 HIS B N 1
ATOM 4182 C CA . HIS B 1 128 ? -15.594 32.25 11.523 1 96.31 128 HIS B CA 1
ATOM 4183 C C . HIS B 1 128 ? -15.492 33.719 11.859 1 96.31 128 HIS B C 1
ATOM 4185 O O . HIS B 1 128 ? -16.219 34.219 12.734 1 96.31 128 HIS B O 1
ATOM 4191 N N . PRO B 1 129 ? -14.562 34.406 11.172 1 96.31 129 PRO B N 1
ATOM 4192 C CA . PRO B 1 129 ? -14.547 35.844 11.344 1 96.31 129 PRO B CA 1
ATOM 4193 C C . PRO B 1 129 ? -15.844 36.5 10.883 1 96.31 129 PRO B C 1
ATOM 4195 O O . PRO B 1 129 ? -16.422 36.094 9.867 1 96.31 129 PRO B O 1
ATOM 4198 N N . THR B 1 130 ? -16.328 37.5 11.594 1 95.56 130 THR B N 1
ATOM 4199 C CA . THR B 1 130 ? -17.562 38.188 11.273 1 95.56 130 THR B CA 1
ATOM 4200 C C . THR B 1 130 ? -17.297 39.656 10.969 1 95.56 130 THR B C 1
ATOM 4202 O O . THR B 1 130 ? -18.234 40.438 10.789 1 95.56 130 THR B O 1
ATOM 4205 N N . THR B 1 131 ? -16.156 40 10.812 1 95.44 131 THR B N 1
ATOM 4206 C CA . THR B 1 131 ? -15.797 41.406 10.594 1 95.44 131 THR B CA 1
ATOM 4207 C C . THR B 1 131 ? -16.062 41.812 9.148 1 95.44 131 THR B C 1
ATOM 4209 O O . THR B 1 131 ? -16.266 40.969 8.281 1 95.44 131 THR B O 1
ATOM 4212 N N . SER B 1 132 ? -16.047 43.156 8.961 1 97.06 132 SER B N 1
ATOM 4213 C CA . SER B 1 132 ? -16.172 43.688 7.605 1 97.06 132 SER B CA 1
ATOM 4214 C C . SER B 1 132 ? -14.938 43.344 6.77 1 97.06 132 SER B C 1
ATOM 4216 O O . SER B 1 132 ? -13.891 43 7.312 1 97.06 132 SER B O 1
ATOM 4218 N N . ARG B 1 133 ? -15.109 43.469 5.477 1 97.69 133 ARG B N 1
ATOM 4219 C CA . ARG B 1 133 ? -14.039 43.125 4.539 1 97.69 133 ARG B CA 1
ATOM 4220 C C . ARG B 1 133 ? -12.789 43.969 4.832 1 97.69 133 ARG B C 1
ATOM 4222 O O . ARG B 1 133 ? -11.688 43.406 4.934 1 97.69 133 ARG B O 1
ATOM 4229 N N . VAL B 1 134 ? -13 45.219 5 1 97.69 134 VAL B N 1
ATOM 4230 C CA . VAL B 1 134 ? -11.867 46.125 5.191 1 97.69 134 VAL B CA 1
ATOM 4231 C C . VAL B 1 134 ? -11.18 45.812 6.52 1 97.69 134 VAL B C 1
ATOM 4233 O O . VAL B 1 134 ? -9.953 45.75 6.59 1 97.69 134 VAL B O 1
ATOM 4236 N N . ARG B 1 135 ? -11.969 45.688 7.5 1 98 135 ARG B N 1
ATOM 4237 C CA . ARG B 1 135 ? -11.414 45.375 8.812 1 98 135 ARG B CA 1
ATOM 4238 C C . ARG B 1 135 ? -10.688 44.031 8.781 1 98 135 ARG B C 1
ATOM 4240 O O . ARG B 1 135 ? -9.617 43.875 9.383 1 98 135 ARG B O 1
ATOM 4247 N N . PHE B 1 136 ? -11.273 43.094 8.102 1 98.31 136 PHE B N 1
ATOM 4248 C CA . PHE B 1 136 ? -10.648 41.781 7.965 1 98.31 136 PHE B CA 1
ATOM 4249 C C . PHE B 1 136 ? -9.289 41.875 7.293 1 98.31 136 PHE B C 1
ATOM 4251 O O . PHE B 1 136 ? -8.312 41.281 7.754 1 98.31 136 PHE B O 1
ATOM 4258 N N . LEU B 1 137 ? -9.188 42.594 6.234 1 98.5 137 LEU B N 1
ATOM 4259 C CA . LEU B 1 137 ? -7.941 42.719 5.496 1 98.5 137 LEU B CA 1
ATOM 4260 C C . LEU B 1 137 ? -6.871 43.375 6.371 1 98.5 137 LEU B C 1
ATOM 4262 O O . LEU B 1 137 ? -5.711 42.969 6.348 1 98.5 137 LEU B O 1
ATOM 4266 N N . TRP B 1 138 ? -7.332 44.344 7.145 1 98.25 138 TRP B N 1
ATOM 4267 C CA . TRP B 1 138 ? -6.391 45 8.047 1 98.25 138 TRP B CA 1
ATOM 4268 C C . TRP B 1 138 ? -5.902 44.031 9.125 1 98.25 138 TRP B C 1
ATOM 4270 O O . TRP B 1 138 ? -4.707 43.969 9.414 1 98.25 138 TRP B O 1
ATOM 4280 N N . ASP B 1 139 ? -6.801 43.375 9.664 1 98.19 139 ASP B N 1
ATOM 4281 C CA . ASP B 1 139 ? -6.445 42.406 10.695 1 98.19 139 ASP B CA 1
ATOM 4282 C C . ASP B 1 139 ? -5.477 41.344 10.148 1 98.19 139 ASP B C 1
ATOM 4284 O O . ASP B 1 139 ? -4.527 40.969 10.828 1 98.19 139 ASP B O 1
ATOM 4288 N N . GLN B 1 140 ? -5.746 40.938 8.914 1 98.5 140 GLN B N 1
ATOM 4289 C CA . GLN B 1 140 ? -4.902 39.906 8.312 1 98.5 140 GLN B CA 1
ATOM 4290 C C . GLN B 1 140 ? -3.518 40.438 7.988 1 98.5 140 GLN B C 1
ATOM 4292 O O . GLN B 1 140 ? -2.521 39.719 8.078 1 98.5 140 GLN B O 1
ATOM 4297 N N . LEU B 1 141 ? -3.459 41.625 7.602 1 98.25 141 LEU B N 1
ATOM 4298 C CA . LEU B 1 141 ? -2.164 42.25 7.355 1 98.25 141 LEU B CA 1
ATOM 4299 C C . LEU B 1 141 ? -1.332 42.312 8.633 1 98.25 141 LEU B C 1
ATOM 4301 O O . LEU B 1 141 ? -0.13 42.031 8.609 1 98.25 141 LEU B O 1
ATOM 4305 N N . LEU B 1 142 ? -1.962 42.688 9.695 1 98.25 142 LEU B N 1
ATOM 4306 C CA . LEU B 1 142 ? -1.272 42.75 10.977 1 98.25 142 LEU B CA 1
ATOM 4307 C C . LEU B 1 142 ? -0.836 41.344 11.43 1 98.25 142 LEU B C 1
ATOM 4309 O O . LEU B 1 142 ? 0.254 41.188 11.977 1 98.25 142 LEU B O 1
ATOM 4313 N N . ARG B 1 143 ? -1.687 40.438 11.219 1 98.12 143 ARG B N 1
ATOM 4314 C CA . ARG B 1 143 ? -1.337 39.062 11.562 1 98.12 143 ARG B CA 1
ATOM 4315 C C . ARG B 1 143 ? -0.171 38.562 10.719 1 98.12 143 ARG B C 1
ATOM 4317 O O . ARG B 1 143 ? 0.715 37.875 11.219 1 98.12 143 ARG B O 1
ATOM 4324 N N . THR B 1 144 ? -0.215 38.875 9.422 1 98.19 144 THR B N 1
ATOM 4325 C CA . THR B 1 144 ? 0.886 38.5 8.539 1 98.19 144 THR B CA 1
ATOM 4326 C C . THR B 1 144 ? 2.201 39.094 9.039 1 98.19 144 THR B C 1
ATOM 4328 O O . THR B 1 144 ? 3.223 38.406 9.07 1 98.19 144 THR B O 1
ATOM 4331 N N . ALA B 1 145 ? 2.162 40.344 9.414 1 97.31 145 ALA B N 1
ATOM 4332 C CA . ALA B 1 145 ? 3.35 41 9.953 1 97.31 145 ALA B CA 1
ATOM 4333 C C . ALA B 1 145 ? 3.82 40.344 11.234 1 97.31 145 ALA B C 1
ATOM 4335 O O . ALA B 1 145 ? 5.02 40.125 11.422 1 97.31 145 ALA B O 1
ATOM 4336 N N . LYS B 1 146 ? 2.893 40.062 12.039 1 97.81 146 LYS B N 1
ATOM 4337 C CA . LYS B 1 146 ? 3.209 39.406 13.305 1 97.81 146 LYS B CA 1
ATOM 4338 C C . LYS B 1 146 ? 3.891 38.062 13.078 1 97.81 146 LYS B C 1
ATOM 4340 O O . LYS B 1 146 ? 4.938 37.781 13.664 1 97.81 146 LYS B O 1
ATOM 4345 N N . PHE B 1 147 ? 3.314 37.25 12.234 1 98.06 147 PHE B N 1
ATOM 4346 C CA . PHE B 1 147 ? 3.875 35.938 11.984 1 98.06 147 PHE B CA 1
ATOM 4347 C C . PHE B 1 147 ? 5.207 36.031 11.25 1 98.06 147 PHE B C 1
ATOM 4349 O O . PHE B 1 147 ? 6.105 35.219 11.461 1 98.06 147 PHE B O 1
ATOM 4356 N N . THR B 1 148 ? 5.371 37.062 10.391 1 97.19 148 THR B N 1
ATOM 4357 C CA . THR B 1 148 ? 6.648 37.281 9.727 1 97.19 148 THR B CA 1
ATOM 4358 C C . THR B 1 148 ? 7.738 37.594 10.742 1 97.19 148 THR B C 1
ATOM 4360 O O . THR B 1 148 ? 8.859 37.094 10.641 1 97.19 148 THR B O 1
ATOM 4363 N N . ILE B 1 149 ? 7.375 38.406 11.703 1 96.81 149 ILE B N 1
ATOM 4364 C CA . ILE B 1 149 ? 8.336 38.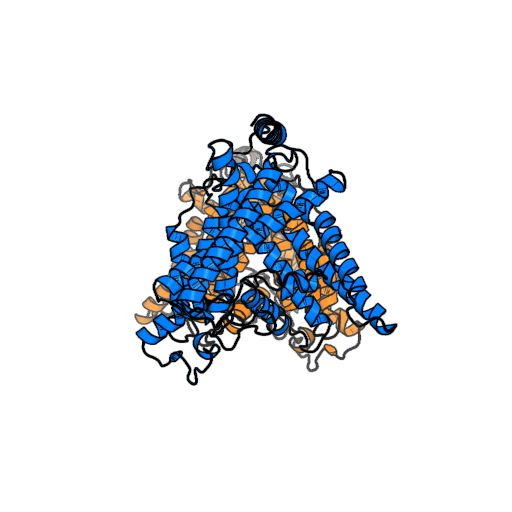812 12.719 1 96.81 149 ILE B CA 1
ATOM 4365 C C . ILE B 1 149 ? 8.695 37.594 13.594 1 96.81 149 ILE B C 1
ATOM 4367 O O . ILE B 1 149 ? 9.867 37.375 13.875 1 96.81 149 ILE B O 1
ATOM 4371 N N . ILE B 1 150 ? 7.703 36.875 14.008 1 97.44 150 ILE B N 1
ATOM 4372 C CA . ILE B 1 150 ? 7.949 35.719 14.82 1 97.44 150 ILE B CA 1
ATOM 4373 C C . ILE B 1 150 ? 8.844 34.719 14.062 1 97.44 150 ILE B C 1
ATOM 4375 O O . ILE B 1 150 ? 9.836 34.25 14.602 1 97.44 150 ILE B O 1
ATOM 4379 N N . PHE B 1 151 ? 8.477 34.469 12.828 1 97.25 151 PHE B N 1
ATOM 4380 C CA . PHE B 1 151 ? 9.25 33.562 11.977 1 97.25 151 PHE B CA 1
ATOM 4381 C C . PHE B 1 151 ? 10.695 34.062 11.859 1 97.25 151 PHE B C 1
ATOM 4383 O O . PHE B 1 151 ? 11.633 33.281 12.031 1 97.25 151 PHE B O 1
ATOM 4390 N N . ASP B 1 152 ? 10.859 35.281 11.641 1 95.81 152 ASP B N 1
ATOM 4391 C CA . ASP B 1 152 ? 12.172 35.875 11.391 1 95.81 152 ASP B CA 1
ATOM 4392 C C . ASP B 1 152 ? 13.039 35.844 12.648 1 95.81 152 ASP B C 1
ATOM 4394 O O . ASP B 1 152 ? 14.211 35.469 12.586 1 95.81 152 ASP B O 1
ATOM 4398 N N . VAL B 1 153 ? 12.492 36.188 13.75 1 95.44 153 VAL B N 1
ATOM 4399 C CA . VAL B 1 153 ? 13.234 36.188 15.016 1 95.44 153 VAL B CA 1
ATOM 4400 C C . VAL B 1 153 ? 13.75 34.781 15.312 1 95.44 153 VAL B C 1
ATOM 4402 O O . VAL B 1 153 ? 14.93 34.594 15.609 1 95.44 153 VAL B O 1
ATOM 4405 N N . VAL B 1 154 ? 12.906 33.844 15.156 1 95.5 154 VAL B N 1
ATOM 4406 C CA . VAL B 1 154 ? 13.266 32.469 15.5 1 95.5 154 VAL B CA 1
ATOM 4407 C C . VAL B 1 154 ? 14.25 31.922 14.469 1 95.5 154 VAL B C 1
ATOM 4409 O O . VAL B 1 154 ? 15.172 31.188 14.812 1 95.5 154 VAL B O 1
ATOM 4412 N N . ARG B 1 155 ? 14.039 32.281 13.242 1 93.38 155 ARG B N 1
ATOM 4413 C CA . ARG B 1 155 ? 14.938 31.844 12.18 1 93.38 155 ARG B CA 1
ATOM 4414 C C . ARG B 1 155 ? 16.344 32.406 12.391 1 93.38 155 ARG B C 1
ATOM 4416 O O . ARG B 1 155 ? 17.328 31.672 12.242 1 93.38 155 ARG B O 1
ATOM 4423 N N . VAL B 1 156 ? 16.438 33.594 12.75 1 90.75 156 VAL B N 1
ATOM 4424 C CA . VAL B 1 156 ? 17.719 34.25 12.984 1 90.75 156 VAL B CA 1
ATOM 4425 C C . VAL B 1 156 ? 18.438 33.562 14.156 1 90.75 156 VAL B C 1
ATOM 4427 O O . VAL B 1 156 ? 19.641 33.312 14.094 1 90.75 156 VAL B O 1
ATOM 4430 N N . LEU B 1 157 ? 17.672 33.25 15.141 1 89.75 157 LEU B N 1
ATOM 4431 C CA . LEU B 1 157 ? 18.25 32.562 16.281 1 89.75 157 LEU B CA 1
ATOM 4432 C C . LEU B 1 157 ? 18.719 31.156 15.867 1 89.75 157 LEU B C 1
ATOM 4434 O O . LEU B 1 157 ? 19.734 30.672 16.375 1 89.75 157 LEU B O 1
ATOM 4438 N N . SER B 1 158 ? 18.078 30.578 14.945 1 91.38 158 SER B N 1
ATOM 4439 C CA . SER B 1 158 ? 18.391 29.219 14.5 1 91.38 158 SER B CA 1
ATOM 4440 C C . SER B 1 158 ? 19.656 29.188 13.648 1 91.38 158 SER B C 1
ATOM 4442 O O . SER B 1 158 ? 20.328 28.156 13.562 1 91.38 158 SER B O 1
ATOM 4444 N N . TYR B 1 159 ? 19.938 30.312 13.039 1 88 159 TYR B N 1
ATOM 4445 C CA . TYR B 1 159 ? 21.109 30.391 12.188 1 88 159 TYR B CA 1
ATOM 4446 C C . TYR B 1 159 ? 22.391 30.188 13 1 88 159 TYR B C 1
ATOM 4448 O O . TYR B 1 159 ? 23.391 29.703 12.477 1 88 159 TYR B O 1
ATOM 4456 N N . SER B 1 160 ? 22.344 30.469 14.219 1 85.69 160 SER B N 1
ATOM 4457 C CA . SER B 1 160 ? 23.531 30.359 15.062 1 85.69 160 SER B CA 1
ATOM 4458 C C . SER B 1 160 ? 23.578 29.016 15.781 1 85.69 160 SER B C 1
ATOM 4460 O O . SER B 1 160 ? 24.547 28.719 16.5 1 85.69 160 SER B O 1
ATOM 4462 N N . ASN B 1 161 ? 22.609 28.281 15.672 1 89.94 161 ASN B N 1
ATOM 4463 C CA . ASN B 1 161 ? 22.547 26.984 16.328 1 89.94 161 ASN B CA 1
ATOM 4464 C C . ASN B 1 161 ? 23.359 25.938 15.57 1 89.94 161 ASN B C 1
ATOM 4466 O O . ASN B 1 161 ? 23 25.547 14.453 1 89.94 161 ASN B O 1
ATOM 4470 N N . PRO B 1 162 ? 24.406 25.438 16.188 1 90.38 162 PRO B N 1
ATOM 4471 C CA . PRO B 1 162 ? 25.234 24.469 15.469 1 90.38 162 PRO B CA 1
ATOM 4472 C C . PRO B 1 162 ? 24.484 23.188 15.117 1 90.38 162 PRO B C 1
ATOM 4474 O O . PRO B 1 162 ? 24.828 22.531 14.133 1 90.38 162 PRO B O 1
ATOM 4477 N N . TYR B 1 163 ? 23.469 22.844 15.812 1 92.5 163 TYR B N 1
ATOM 4478 C CA . TYR B 1 163 ? 22.734 21.594 15.602 1 92.5 163 TYR B CA 1
ATOM 4479 C C . TYR B 1 163 ? 21.781 21.734 14.422 1 92.5 163 TYR B C 1
ATOM 4481 O O . TYR B 1 163 ? 21.188 20.75 13.969 1 92.5 163 TYR B O 1
ATOM 4489 N N . PHE B 1 164 ? 21.656 22.984 13.898 1 92.31 164 PHE B N 1
ATOM 4490 C CA . PHE B 1 164 ? 20.766 23.219 12.758 1 92.31 164 PHE B CA 1
ATOM 4491 C C . PHE B 1 164 ? 21.578 23.453 11.492 1 92.31 164 PHE B C 1
ATOM 4493 O O . PHE B 1 164 ? 21.016 23.797 10.445 1 92.31 164 PHE B O 1
ATOM 4500 N N . GLN B 1 165 ? 22.906 23.188 11.539 1 90.31 165 GLN B N 1
ATOM 4501 C CA . GLN B 1 165 ? 23.797 23.469 10.414 1 90.31 165 GLN B CA 1
ATOM 4502 C C . GLN B 1 165 ? 24.109 22.188 9.633 1 90.31 165 GLN B C 1
ATOM 4504 O O . GLN B 1 165 ? 24.141 21.094 10.211 1 90.31 165 GLN B O 1
ATOM 4509 N N . LYS B 1 166 ? 24.344 22.469 8.398 1 91.81 166 LYS B N 1
ATOM 4510 C CA . LYS B 1 166 ? 24.75 21.344 7.559 1 91.81 166 LYS B CA 1
ATOM 4511 C C . LYS B 1 166 ? 26.031 20.703 8.078 1 91.81 166 LYS B C 1
ATOM 4513 O O . LYS B 1 166 ? 27.031 21.391 8.305 1 91.81 166 LYS B O 1
ATOM 4518 N N . GLY B 1 167 ? 25.906 19.391 8.281 1 91.5 167 GLY B N 1
ATOM 4519 C CA . GLY B 1 167 ? 27.062 18.672 8.766 1 91.5 167 GLY B CA 1
ATOM 4520 C C . GLY B 1 167 ? 27.297 18.844 10.258 1 91.5 167 GLY B C 1
ATOM 4521 O O . GLY B 1 167 ? 28.297 18.359 10.789 1 91.5 167 GLY B O 1
ATOM 4522 N N . GLY B 1 168 ? 26.453 19.531 10.953 1 91.19 168 GLY B N 1
ATOM 4523 C CA . GLY B 1 168 ? 26.578 19.719 12.391 1 91.19 168 GLY B CA 1
ATOM 4524 C C . GLY B 1 168 ? 26.25 18.453 13.18 1 91.19 168 GLY B C 1
ATOM 4525 O O . GLY B 1 168 ? 25.906 17.422 12.594 1 91.19 168 GLY B O 1
ATOM 4526 N N . PRO B 1 169 ? 26.438 18.578 14.492 1 93.12 169 PRO B N 1
ATOM 4527 C CA . PRO B 1 169 ? 26.109 17.422 15.336 1 93.12 169 PRO B CA 1
ATOM 4528 C C . PRO B 1 169 ? 24.609 17.156 15.414 1 93.12 169 PRO B C 1
ATOM 4530 O O . PRO B 1 169 ? 23.812 18.062 15.148 1 93.12 169 PRO B O 1
ATOM 4533 N N . SER B 1 170 ? 24.328 15.914 15.766 1 92.56 170 SER B N 1
ATOM 4534 C CA . SER B 1 170 ? 22.922 15.531 15.859 1 92.56 170 SER B CA 1
ATOM 4535 C C . SER B 1 170 ? 22.281 16.078 17.141 1 92.56 170 SER B C 1
ATOM 4537 O O . SER B 1 170 ? 22.859 15.961 18.219 1 92.56 170 SER B O 1
ATOM 4539 N N . LEU B 1 171 ? 21.125 16.609 16.969 1 93.12 171 LEU B N 1
ATOM 4540 C CA . LEU B 1 171 ? 20.359 17.109 18.109 1 93.12 171 LEU B CA 1
ATOM 4541 C C . LEU B 1 171 ? 19.984 15.961 19.047 1 93.12 171 LEU B C 1
ATOM 4543 O O . LEU B 1 171 ? 19.75 16.188 20.234 1 93.12 171 LEU B O 1
ATOM 4547 N N . THR B 1 172 ? 19.891 14.758 18.547 1 91.44 172 THR B N 1
ATOM 4548 C CA . THR B 1 172 ? 19.5 13.602 19.344 1 91.44 172 THR B CA 1
ATOM 4549 C C . THR B 1 172 ? 20.562 13.32 20.406 1 91.44 172 THR B C 1
ATOM 4551 O O . THR B 1 172 ? 20.25 12.727 21.453 1 91.44 172 THR B O 1
ATOM 4554 N N . ASP B 1 173 ? 21.734 13.758 20.141 1 91.75 173 ASP B N 1
ATOM 4555 C CA . ASP B 1 173 ? 22.859 13.492 21.047 1 91.75 173 ASP B CA 1
ATOM 4556 C C . ASP B 1 173 ? 23.156 14.703 21.938 1 91.75 173 ASP B C 1
ATOM 4558 O O . ASP B 1 173 ? 24.062 14.664 22.766 1 91.75 173 ASP B O 1
ATOM 4562 N N . ALA B 1 174 ? 22.438 15.688 21.766 1 92.56 174 ALA B N 1
ATOM 4563 C CA . ALA B 1 174 ? 22.688 16.938 22.469 1 92.56 174 ALA B CA 1
ATOM 4564 C C . ALA B 1 174 ? 22.109 16.891 23.891 1 92.56 174 ALA B C 1
ATOM 4566 O O . ALA B 1 174 ? 21.234 16.062 24.172 1 92.56 174 ALA B O 1
ATOM 4567 N N . GLY B 1 175 ? 22.625 17.703 24.734 1 92.19 175 GLY B N 1
ATOM 4568 C CA . GLY B 1 175 ? 22.031 17.891 26.047 1 92.19 175 GLY B CA 1
ATOM 4569 C C . GLY B 1 175 ? 20.641 18.5 26 1 92.19 175 GLY B C 1
ATOM 4570 O O . GLY B 1 175 ? 20.203 18.984 24.938 1 92.19 175 GLY B O 1
ATOM 4571 N N . LEU B 1 176 ? 20.031 18.531 27.094 1 92.06 176 LEU B N 1
ATOM 4572 C CA . LEU B 1 176 ? 18.625 18.922 27.188 1 92.06 176 LEU B CA 1
ATOM 4573 C C . LEU B 1 176 ? 18.422 20.328 26.672 1 92.06 176 LEU B C 1
ATOM 4575 O O . LEU B 1 176 ? 17.438 20.609 25.969 1 92.06 176 LEU B O 1
ATOM 4579 N N . LEU B 1 177 ? 19.266 21.234 27.016 1 90.69 177 LEU B N 1
ATOM 4580 C CA . LEU B 1 177 ? 19.094 22.625 26.625 1 90.69 177 LEU B CA 1
ATOM 4581 C C . LEU B 1 177 ? 19.156 22.781 25.109 1 90.69 177 LEU B C 1
ATOM 4583 O O . LEU B 1 177 ? 18.312 23.469 24.516 1 90.69 177 LEU B O 1
ATOM 4587 N N . TRP B 1 178 ? 20.125 22.141 24.516 1 92.19 178 TRP B N 1
ATOM 4588 C CA . TRP B 1 178 ? 20.25 22.203 23.062 1 92.19 178 TRP B CA 1
ATOM 4589 C C . TRP B 1 178 ? 19.109 21.438 22.391 1 92.19 178 TRP B C 1
ATOM 4591 O O . TRP B 1 178 ? 18.609 21.875 21.344 1 92.19 178 TRP B O 1
ATOM 4601 N N . ARG B 1 179 ? 18.719 20.406 22.969 1 94.81 179 ARG B N 1
ATOM 4602 C CA . ARG B 1 179 ? 17.641 19.594 22.406 1 94.81 179 ARG B CA 1
ATOM 4603 C C . ARG B 1 179 ? 16.344 20.391 22.344 1 94.81 179 ARG B C 1
ATOM 4605 O O . ARG B 1 179 ? 15.539 20.219 21.422 1 94.81 179 ARG B O 1
ATOM 4612 N N . SER B 1 180 ? 16.156 21.25 23.312 1 95.19 180 SER B N 1
ATOM 4613 C CA . SER B 1 180 ? 14.922 22.016 23.422 1 95.19 180 SER B CA 1
ATOM 4614 C C . SER B 1 180 ? 14.82 23.047 22.281 1 95.19 180 SER B C 1
ATOM 4616 O O . SER B 1 180 ? 13.727 23.547 21.984 1 95.19 180 SER B O 1
ATOM 4618 N N . THR B 1 181 ? 15.953 23.328 21.594 1 94.75 181 THR B N 1
ATOM 4619 C CA . THR B 1 181 ? 15.922 24.297 20.5 1 94.75 181 THR B CA 1
ATOM 4620 C C . THR B 1 181 ? 15.125 23.75 19.312 1 94.75 181 THR B C 1
ATOM 4622 O O . THR B 1 181 ? 14.766 24.5 18.406 1 94.75 181 THR B O 1
ATOM 4625 N N . VAL B 1 182 ? 14.797 22.469 19.406 1 96 182 VAL B N 1
ATOM 4626 C CA . VAL B 1 182 ? 13.961 21.891 18.359 1 96 182 VAL B CA 1
ATOM 4627 C C . VAL B 1 182 ? 12.609 22.594 18.328 1 96 182 VAL B C 1
ATOM 4629 O O . VAL B 1 182 ? 11.945 22.625 17.297 1 96 182 VAL B O 1
ATOM 4632 N N . LEU B 1 183 ? 12.203 23.172 19.422 1 96.62 183 LEU B N 1
ATOM 4633 C CA . LEU B 1 183 ? 10.945 23.906 19.5 1 96.62 183 LEU B CA 1
ATOM 4634 C C . LEU B 1 183 ? 10.953 25.109 18.578 1 96.62 183 LEU B C 1
ATOM 4636 O O . LEU B 1 183 ? 9.898 25.594 18.172 1 96.62 183 LEU B O 1
ATOM 4640 N N . ALA B 1 184 ? 12.156 25.594 18.25 1 95.5 184 ALA B N 1
ATOM 4641 C CA . ALA B 1 184 ? 12.266 26.672 17.266 1 95.5 184 ALA B CA 1
ATOM 4642 C C . ALA B 1 184 ? 11.703 26.234 15.922 1 95.5 184 ALA B C 1
ATOM 4644 O O . ALA B 1 184 ? 11.078 27.016 15.211 1 95.5 184 ALA B O 1
ATOM 4645 N N . HIS B 1 185 ? 11.945 25.016 15.641 1 94.06 185 HIS B N 1
ATOM 4646 C CA . HIS B 1 185 ? 11.422 24.469 14.398 1 94.06 185 HIS B CA 1
ATOM 4647 C C . HIS B 1 185 ? 9.898 24.422 14.414 1 94.06 185 HIS B C 1
ATOM 4649 O O . HIS B 1 185 ? 9.25 24.688 13.398 1 94.06 185 HIS B O 1
ATOM 4655 N N . VAL B 1 186 ? 9.328 24.078 15.508 1 96.44 186 VAL B N 1
ATOM 4656 C CA . VAL B 1 186 ? 7.875 24.047 15.664 1 96.44 186 VAL B CA 1
ATOM 4657 C C . VAL B 1 186 ? 7.309 25.453 15.461 1 96.44 186 VAL B C 1
ATOM 4659 O O . VAL B 1 186 ? 6.336 25.641 14.727 1 96.44 186 VAL B O 1
ATOM 4662 N N . ILE B 1 187 ? 7.949 26.391 16.047 1 97 187 ILE B N 1
ATOM 4663 C CA . ILE B 1 187 ? 7.477 27.766 16 1 97 187 ILE B CA 1
ATOM 4664 C C . ILE B 1 187 ? 7.613 28.312 14.578 1 97 187 ILE B C 1
ATOM 4666 O O . ILE B 1 187 ? 6.719 29 14.086 1 97 187 ILE B O 1
ATOM 4670 N N . THR B 1 188 ? 8.703 28.047 13.945 1 95.94 188 THR B N 1
ATOM 4671 C CA . THR B 1 188 ? 8.883 28.531 12.586 1 95.94 188 THR B CA 1
ATOM 4672 C C . THR B 1 188 ? 7.891 27.891 11.633 1 95.94 188 THR B C 1
ATOM 4674 O O . THR B 1 188 ? 7.395 28.531 10.703 1 95.94 188 THR B O 1
ATOM 4677 N N . THR B 1 189 ? 7.613 26.625 11.844 1 95.69 189 THR B N 1
ATOM 4678 C CA . THR B 1 189 ? 6.609 25.969 11.016 1 95.69 189 THR B CA 1
ATOM 4679 C C . THR B 1 189 ? 5.227 26.562 11.258 1 95.69 189 THR B C 1
ATOM 4681 O O . THR B 1 189 ? 4.492 26.844 10.312 1 95.69 189 THR B O 1
ATOM 4684 N N . TYR B 1 190 ? 4.91 26.766 12.5 1 97.44 190 TYR B N 1
ATOM 4685 C CA . TYR B 1 190 ? 3.656 27.391 12.898 1 97.44 190 TYR B CA 1
ATOM 4686 C C . TYR B 1 190 ? 3.512 28.766 12.258 1 97.44 190 TYR B C 1
ATOM 4688 O O . TYR B 1 190 ? 2.52 29.047 11.578 1 97.44 190 TYR B O 1
ATOM 4696 N N . ALA B 1 191 ? 4.52 29.578 12.414 1 97.75 191 ALA B N 1
ATOM 4697 C CA . ALA B 1 191 ? 4.48 30.953 11.914 1 97.75 191 ALA B CA 1
ATOM 4698 C C . ALA B 1 191 ? 4.504 30.984 10.391 1 97.75 191 ALA B C 1
ATOM 4700 O O . ALA B 1 191 ? 3.844 31.812 9.766 1 97.75 191 ALA B O 1
ATOM 4701 N N . GLY B 1 192 ? 5.246 30.109 9.875 1 96.62 192 GLY B N 1
ATOM 4702 C CA . GLY B 1 192 ? 5.324 30.047 8.422 1 96.62 192 GLY B CA 1
ATOM 4703 C C . GLY B 1 192 ? 4.004 29.672 7.773 1 96.62 192 GLY B C 1
ATOM 4704 O O . GLY B 1 192 ? 3.572 30.312 6.816 1 96.62 192 GLY B O 1
ATOM 4705 N N . LEU B 1 193 ? 3.363 28.656 8.281 1 97 193 LEU B N 1
ATOM 4706 C CA . LEU B 1 193 ? 2.076 28.219 7.746 1 97 193 LEU B CA 1
ATOM 4707 C C . LEU B 1 193 ? 1.012 29.297 7.965 1 97 193 LEU B C 1
ATOM 4709 O O . LEU B 1 193 ? 0.212 29.578 7.07 1 97 193 LEU B O 1
ATOM 4713 N N . ALA B 1 194 ? 1.059 29.844 9.141 1 97.88 194 ALA B N 1
ATOM 4714 C CA . ALA B 1 194 ? 0.092 30.891 9.461 1 97.88 194 ALA B CA 1
ATOM 4715 C C . ALA B 1 194 ? 0.27 32.094 8.547 1 97.88 194 ALA B C 1
ATOM 4717 O O . ALA B 1 194 ? -0.711 32.656 8.07 1 97.88 194 ALA B O 1
ATOM 4718 N N . ARG B 1 195 ? 1.488 32.469 8.352 1 97.38 195 ARG B N 1
ATOM 4719 C CA . ARG B 1 195 ? 1.801 33.594 7.48 1 97.38 195 ARG B CA 1
ATOM 4720 C C . ARG B 1 195 ? 1.285 33.344 6.066 1 97.38 195 ARG B C 1
ATOM 4722 O O . ARG B 1 195 ? 0.64 34.219 5.48 1 97.38 195 ARG B O 1
ATOM 4729 N N . MET B 1 196 ? 1.533 32.25 5.566 1 96.5 196 MET B N 1
ATOM 4730 C CA . MET B 1 196 ? 1.08 31.906 4.219 1 96.5 196 MET B CA 1
ATOM 4731 C C . MET B 1 196 ? -0.443 31.906 4.141 1 96.5 196 MET B C 1
ATOM 4733 O O . MET B 1 196 ? -1.021 32.406 3.172 1 96.5 196 MET B O 1
ATOM 4737 N N . TYR B 1 197 ? -1.02 31.328 5.109 1 97.69 197 TYR B N 1
ATOM 4738 C CA . TYR B 1 197 ? -2.477 31.266 5.16 1 97.69 197 TYR B CA 1
ATOM 4739 C C . TYR B 1 197 ? -3.082 32.656 5.18 1 97.69 197 TYR B C 1
ATOM 4741 O O . TYR B 1 197 ? -4.051 32.938 4.469 1 97.69 197 TYR B O 1
ATOM 4749 N N . THR B 1 198 ? -2.516 33.531 5.984 1 98.19 198 THR B N 1
ATOM 4750 C CA . THR B 1 198 ? -3.027 34.906 6.059 1 98.19 198 THR B CA 1
ATOM 4751 C C . THR B 1 198 ? -2.811 35.656 4.738 1 98.19 198 THR B C 1
ATOM 4753 O O . THR B 1 198 ? -3.672 36.406 4.297 1 98.19 198 THR B O 1
ATOM 4756 N N . ILE B 1 199 ? -1.742 35.438 4.098 1 97.88 199 ILE B N 1
ATOM 4757 C CA . ILE B 1 199 ? -1.47 36.062 2.807 1 97.88 199 ILE B CA 1
ATOM 4758 C C . ILE B 1 199 ? -2.506 35.625 1.782 1 97.88 199 ILE B C 1
ATOM 4760 O O . ILE B 1 199 ? -3.078 36.438 1.059 1 97.88 199 ILE B O 1
ATOM 4764 N N . TYR B 1 200 ? -2.725 34.344 1.778 1 97.5 200 TYR B N 1
ATOM 4765 C CA . TYR B 1 200 ? -3.715 33.812 0.853 1 97.5 200 TYR B CA 1
ATOM 4766 C C . TYR B 1 200 ? -5.094 34.406 1.128 1 97.5 200 TYR B C 1
ATOM 4768 O O . TYR B 1 200 ? -5.844 34.688 0.196 1 97.5 200 TYR B O 1
ATOM 4776 N N . SER B 1 201 ? -5.406 34.531 2.359 1 98.12 201 SER B N 1
ATOM 4777 C CA . SER B 1 201 ? -6.711 35.062 2.725 1 98.12 201 SER B CA 1
ATOM 4778 C C . SER B 1 201 ? -6.84 36.531 2.301 1 98.12 201 SER B C 1
ATOM 4780 O O . SER B 1 201 ? -7.906 36.969 1.868 1 98.12 201 SER B O 1
ATOM 4782 N N . ILE B 1 202 ? -5.777 37.281 2.426 1 98.44 202 ILE B N 1
ATOM 4783 C CA . ILE B 1 202 ? -5.762 38.688 2.01 1 98.44 202 ILE B CA 1
ATOM 4784 C C . ILE B 1 202 ? -6.012 38.781 0.505 1 98.44 202 ILE B C 1
ATOM 4786 O O . ILE B 1 202 ? -6.848 39.562 0.054 1 98.44 202 ILE B O 1
ATOM 4790 N N . VAL B 1 203 ? -5.32 38 -0.212 1 98 203 VAL B N 1
ATOM 4791 C CA . VAL B 1 203 ? -5.426 38.031 -1.667 1 98 203 VAL B CA 1
ATOM 4792 C C . VAL B 1 203 ? -6.828 37.594 -2.092 1 98 203 VAL B C 1
ATOM 4794 O O . VAL B 1 203 ? -7.465 38.25 -2.918 1 98 203 VAL B O 1
ATOM 4797 N N . SER B 1 204 ? -7.281 36.531 -1.513 1 97.19 204 SER B N 1
ATOM 4798 C CA . SER B 1 204 ? -8.57 35.969 -1.904 1 97.19 204 SER B CA 1
ATOM 4799 C C . SER B 1 204 ? -9.719 36.906 -1.547 1 97.19 204 SER B C 1
ATOM 4801 O O . SER B 1 204 ? -10.578 37.188 -2.381 1 97.19 204 SER B O 1
ATOM 4803 N N . VAL B 1 205 ? -9.734 37.406 -0.358 1 97.88 205 VAL B N 1
ATOM 4804 C CA . VAL B 1 205 ? -10.781 38.312 0.099 1 97.88 205 VAL B CA 1
ATOM 4805 C C . VAL B 1 205 ? -10.617 39.656 -0.571 1 97.88 205 VAL B C 1
ATOM 4807 O O . VAL B 1 205 ? -11.602 40.312 -0.958 1 97.88 205 VAL B O 1
ATOM 4810 N N . GLY B 1 206 ? -9.391 40.094 -0.701 1 97.94 206 GLY B N 1
ATOM 4811 C CA . GLY B 1 206 ? -9.117 41.344 -1.36 1 97.94 206 GLY B CA 1
ATOM 4812 C C . GLY B 1 206 ? -9.602 41.406 -2.797 1 97.94 206 GLY B C 1
ATOM 4813 O O . GLY B 1 206 ? -10.117 42.406 -3.256 1 97.94 206 GLY B O 1
ATOM 4814 N N . LEU B 1 207 ? -9.477 40.344 -3.459 1 97.19 207 LEU B N 1
ATOM 4815 C CA . LEU B 1 207 ? -9.883 40.25 -4.859 1 97.19 207 LEU B CA 1
ATOM 4816 C C . LEU B 1 207 ? -11.367 39.969 -4.98 1 97.19 207 LEU B C 1
ATOM 4818 O O . LEU B 1 207 ? -11.922 39.969 -6.086 1 97.19 207 LEU B O 1
ATOM 4822 N N . GLY B 1 208 ? -11.984 39.656 -3.902 1 94.88 208 GLY B N 1
ATOM 4823 C CA . GLY B 1 208 ? -13.43 39.469 -3.896 1 94.88 208 GLY B CA 1
ATOM 4824 C C . GLY B 1 208 ? -13.844 38.031 -4.242 1 94.88 208 GLY B C 1
ATOM 4825 O O . GLY B 1 208 ? -15.008 37.781 -4.551 1 94.88 208 GLY B O 1
ATOM 4826 N N . PHE B 1 209 ? -12.906 37.125 -4.172 1 93.69 209 PHE B N 1
ATOM 4827 C CA . PHE B 1 209 ? -13.227 35.719 -4.492 1 93.69 209 PHE B CA 1
ATOM 4828 C C . PHE B 1 209 ? -13.961 35.062 -3.338 1 93.69 209 PHE B C 1
ATOM 4830 O O . PHE B 1 209 ? -14.781 34.156 -3.553 1 93.69 209 PHE B O 1
ATOM 4837 N N . THR B 1 210 ? -13.578 35.5 -2.15 1 96 210 THR B N 1
ATOM 4838 C CA . THR B 1 210 ? -14.18 34.938 -0.94 1 96 210 THR B CA 1
ATOM 4839 C C . THR B 1 210 ? -14.516 36.031 0.053 1 96 210 THR B C 1
ATOM 4841 O O . THR B 1 210 ? -14.336 37.219 -0.245 1 96 210 THR B O 1
ATOM 4844 N N . VAL B 1 211 ? -15.141 35.656 1.145 1 96.62 211 VAL B N 1
ATOM 4845 C CA . VAL B 1 211 ? -15.516 36.594 2.205 1 96.62 211 VAL B CA 1
ATOM 4846 C C . VAL B 1 211 ? -14.75 36.25 3.484 1 96.62 211 VAL B C 1
ATOM 4848 O O . VAL B 1 211 ? -14.219 35.156 3.623 1 96.62 211 VAL B O 1
ATOM 4851 N N . PRO B 1 212 ? -14.602 37.188 4.398 1 97.81 212 PRO B N 1
ATOM 4852 C CA . PRO B 1 212 ? -13.844 36.969 5.633 1 97.81 212 PRO B CA 1
ATOM 4853 C C . PRO B 1 212 ? -14.258 35.688 6.363 1 97.81 212 PRO B C 1
ATOM 4855 O O . PRO B 1 212 ? -13.406 34.969 6.875 1 97.81 212 PRO B O 1
ATOM 4858 N N . GLY B 1 213 ? -15.492 35.375 6.355 1 96.88 213 GLY B N 1
ATOM 4859 C CA . GLY B 1 213 ? -16.016 34.219 7.059 1 96.88 213 GLY B CA 1
ATOM 4860 C C . GLY B 1 213 ? -15.484 32.906 6.539 1 96.88 213 GLY B C 1
ATOM 4861 O O . GLY B 1 213 ? -15.586 31.875 7.211 1 96.88 213 GLY B O 1
ATOM 4862 N N . ASP B 1 214 ? -14.844 32.906 5.371 1 96.88 214 ASP B N 1
ATOM 4863 C CA . ASP B 1 214 ? -14.312 31.703 4.758 1 96.88 214 ASP B CA 1
ATOM 4864 C C . ASP B 1 214 ? -12.914 31.391 5.289 1 96.88 214 ASP B C 1
ATOM 4866 O O . ASP B 1 214 ? -12.336 30.344 4.953 1 96.88 214 ASP B O 1
ATOM 4870 N N . TRP B 1 215 ? -12.43 32.25 6.191 1 97.5 215 TRP B N 1
ATOM 4871 C CA . TRP B 1 215 ? -11.031 32.094 6.562 1 97.5 215 TRP B CA 1
ATOM 4872 C C . TRP B 1 215 ? -10.859 32.125 8.078 1 97.5 215 TRP B C 1
ATOM 4874 O O . TRP B 1 215 ? -10.156 32.969 8.625 1 97.5 215 TRP B O 1
ATOM 4884 N N . PRO B 1 216 ? -11.477 31.156 8.758 1 97 216 PRO B N 1
ATOM 4885 C CA . PRO B 1 216 ? -11.102 31.031 10.164 1 97 216 PRO B CA 1
ATOM 4886 C C . PRO B 1 216 ? -9.609 30.781 10.359 1 97 216 PRO B C 1
ATOM 4888 O O . PRO B 1 216 ? -8.945 30.266 9.469 1 97 216 PRO B O 1
ATOM 4891 N N . PRO B 1 217 ? -9.125 31.172 11.539 1 96.75 217 PRO B N 1
ATOM 4892 C CA . PRO B 1 217 ? -7.688 31 11.766 1 96.75 217 PRO B CA 1
ATOM 4893 C C . PRO B 1 217 ? -7.23 29.562 11.523 1 96.75 217 PRO B C 1
ATOM 4895 O O . PRO B 1 217 ? -7.961 28.609 11.836 1 96.75 217 PRO B O 1
ATOM 4898 N N . LEU B 1 218 ? -6.043 29.469 10.977 1 97.38 218 LEU B N 1
ATOM 4899 C CA . LEU B 1 218 ? -5.5 28.156 10.609 1 97.38 218 LEU B CA 1
ATOM 4900 C C . LEU B 1 218 ? -5.25 27.312 11.852 1 97.38 218 LEU B C 1
ATOM 4902 O O . LEU B 1 218 ? -5.469 26.094 11.836 1 97.38 218 LEU B O 1
ATOM 4906 N N . PHE B 1 219 ? -4.742 27.984 12.898 1 98 219 PHE B N 1
ATOM 4907 C CA . PHE B 1 219 ? -4.387 27.281 14.125 1 98 219 PHE B CA 1
ATOM 4908 C C . PHE B 1 219 ? -5.379 27.609 15.234 1 98 219 PHE B C 1
ATOM 4910 O O . PHE B 1 219 ? -5.961 28.688 15.258 1 98 219 PHE B O 1
ATOM 4917 N N . GLY B 1 220 ? -5.566 26.688 16.156 1 96.81 220 GLY B N 1
ATOM 4918 C CA . GLY B 1 220 ? -6.41 26.906 17.312 1 96.81 220 GLY B CA 1
ATOM 4919 C C . GLY B 1 220 ? -5.766 27.781 18.375 1 96.81 220 GLY B C 1
ATOM 4920 O O . GLY B 1 220 ? -4.664 28.297 18.172 1 96.81 220 GLY B O 1
ATOM 4921 N N . TYR B 1 221 ? -6.543 27.906 19.453 1 95.31 221 TYR B N 1
ATOM 4922 C CA . TYR B 1 221 ? -6.02 28.672 20.578 1 95.31 221 TYR B CA 1
ATOM 4923 C C . TYR B 1 221 ? -4.824 27.969 21.219 1 95.31 221 TYR B C 1
ATOM 4925 O O . TYR B 1 221 ? -4.93 26.812 21.625 1 95.31 221 TYR B O 1
ATOM 4933 N N . LEU B 1 222 ? -3.752 28.703 21.25 1 95 222 LEU B N 1
ATOM 4934 C CA . LEU B 1 222 ? -2.543 28.125 21.828 1 95 222 LEU B CA 1
ATOM 4935 C C . LEU B 1 222 ? -2.775 27.703 23.266 1 95 222 LEU B C 1
ATOM 4937 O O . LEU B 1 222 ? -2.105 26.812 23.781 1 95 222 LEU B O 1
ATOM 4941 N N . GLY B 1 223 ? -3.785 28.375 23.922 1 94.38 223 GLY B N 1
ATOM 4942 C CA . GLY B 1 223 ? -4.148 28.031 25.281 1 94.38 223 GLY B CA 1
ATOM 4943 C C . GLY B 1 223 ? -4.652 26.609 25.422 1 94.38 223 GLY B C 1
ATOM 4944 O O . GLY B 1 223 ? -4.703 26.078 26.531 1 94.38 223 GLY B O 1
ATOM 4945 N N . ASP B 1 224 ? -4.961 26.016 24.328 1 94.5 224 ASP B N 1
ATOM 4946 C CA . ASP B 1 224 ? -5.496 24.656 24.359 1 94.5 224 ASP B CA 1
ATOM 4947 C C . ASP B 1 224 ? -4.387 23.625 24.156 1 94.5 224 ASP B C 1
ATOM 4949 O O . ASP B 1 224 ? -4.629 22.422 24.266 1 94.5 224 ASP B O 1
ATOM 4953 N N . ALA B 1 225 ? -3.166 24 24.047 1 97.12 225 ALA B N 1
ATOM 4954 C CA . ALA B 1 225 ? -2.086 23.078 23.688 1 97.12 225 ALA B CA 1
ATOM 4955 C C . ALA B 1 225 ? -1.405 22.531 24.938 1 97.12 225 ALA B C 1
ATOM 4957 O O . ALA B 1 225 ? -0.176 22.484 25.016 1 97.12 225 ALA B O 1
ATOM 4958 N N . TYR B 1 226 ? -2.248 22.141 25.984 1 96.75 226 TYR B N 1
ATOM 4959 C CA . TYR B 1 226 ? -1.644 21.688 27.234 1 96.75 226 TYR B CA 1
ATOM 4960 C C . TYR B 1 226 ? -1.673 20.172 27.344 1 96.75 226 TYR B C 1
ATOM 4962 O O . TYR B 1 226 ? -1.364 19.609 28.406 1 96.75 226 TYR B O 1
ATOM 4970 N N . THR B 1 227 ? -2.072 19.453 26.375 1 97.69 227 THR B N 1
ATOM 4971 C CA . THR B 1 227 ? -1.861 18.031 26.172 1 97.69 227 THR B CA 1
ATOM 4972 C C . THR B 1 227 ? -1.42 17.75 24.734 1 97.69 227 THR B C 1
ATOM 4974 O O . THR B 1 227 ? -1.665 18.562 23.844 1 97.69 227 THR B O 1
ATOM 4977 N N . VAL B 1 228 ? -0.764 16.641 24.547 1 98.5 228 VAL B N 1
ATOM 4978 C CA . VAL B 1 228 ? -0.338 16.266 23.203 1 98.5 228 VAL B CA 1
ATOM 4979 C C . VAL B 1 228 ? -1.562 16.062 22.312 1 98.5 228 VAL B C 1
ATOM 4981 O O . VAL B 1 228 ? -1.59 16.5 21.172 1 98.5 228 VAL B O 1
ATOM 4984 N N . ARG B 1 229 ? -2.619 15.461 22.844 1 97.88 229 ARG B N 1
ATOM 4985 C CA . ARG B 1 229 ? -3.861 15.242 22.109 1 97.88 229 ARG B CA 1
ATOM 4986 C C . ARG B 1 229 ? -4.453 16.562 21.625 1 97.88 229 ARG B C 1
ATOM 4988 O O . ARG B 1 229 ? -4.805 16.703 20.453 1 97.88 229 ARG B O 1
ATOM 4995 N N . ARG B 1 230 ? -4.562 17.5 22.484 1 96.81 230 ARG B N 1
ATOM 4996 C CA . ARG B 1 230 ? -5.16 18.797 22.156 1 96.81 230 ARG B CA 1
ATOM 4997 C C . ARG B 1 230 ? -4.273 19.578 21.188 1 96.81 230 ARG B C 1
ATOM 4999 O O . ARG B 1 230 ? -4.777 20.297 20.344 1 96.81 230 ARG B O 1
ATOM 5006 N N . SER B 1 231 ? -2.965 19.438 21.359 1 98 231 SER B N 1
ATOM 5007 C CA . SER B 1 231 ? -2.037 20.125 20.469 1 98 231 SER B CA 1
ATOM 5008 C C . SER B 1 231 ? -2.26 19.719 19.016 1 98 231 SER B C 1
ATOM 5010 O O . SER B 1 231 ? -2.314 20.578 18.125 1 98 231 SER B O 1
ATOM 5012 N N . TRP B 1 232 ? -2.439 18.453 18.844 1 97.38 232 TRP B N 1
ATOM 5013 C CA . TRP B 1 232 ? -2.633 17.953 17.484 1 97.38 232 TRP B CA 1
ATOM 5014 C C . TRP B 1 232 ? -4.086 18.109 17.047 1 97.38 232 TRP B C 1
ATOM 5016 O O . TRP B 1 232 ? -4.367 18.453 15.898 1 97.38 232 TRP B O 1
ATOM 5026 N N . GLY B 1 233 ? -5.023 17.891 17.891 1 96.06 233 GLY B N 1
ATOM 5027 C CA . GLY B 1 233 ? -6.426 17.766 17.531 1 96.06 233 GLY B CA 1
ATOM 5028 C C . GLY B 1 233 ? -7.168 19.078 17.516 1 96.06 233 GLY B C 1
ATOM 5029 O O . GLY B 1 233 ? -8.18 19.234 16.828 1 96.06 233 GLY B O 1
ATOM 5030 N N . ARG B 1 234 ? -6.621 20.047 18.25 1 94.94 234 ARG B N 1
ATOM 5031 C CA . ARG B 1 234 ? -7.371 21.297 18.406 1 94.94 234 ARG B CA 1
ATOM 5032 C C . ARG B 1 234 ? -6.551 22.5 17.938 1 94.94 234 ARG B C 1
ATOM 5034 O O . ARG B 1 234 ? -7.109 23.5 17.516 1 94.94 234 ARG B O 1
ATOM 5041 N N . VAL B 1 235 ? -5.285 22.375 17.938 1 97.25 235 VAL B N 1
ATOM 5042 C CA . VAL B 1 235 ? -4.477 23.578 17.734 1 97.25 235 VAL B CA 1
ATOM 5043 C C . VAL B 1 235 ? -3.795 23.516 16.375 1 97.25 235 VAL B C 1
ATOM 5045 O O . VAL B 1 235 ? -3.879 24.453 15.586 1 97.25 235 VAL B O 1
ATOM 5048 N N . TRP B 1 236 ? -3.219 22.406 16.047 1 97 236 TRP B N 1
ATOM 5049 C CA . TRP B 1 236 ? -2.328 22.297 14.891 1 97 236 TRP B CA 1
ATOM 5050 C C . TRP B 1 236 ? -3.121 22.234 13.594 1 97 236 TRP B C 1
ATOM 5052 O O . TRP B 1 236 ? -3.533 21.156 13.156 1 97 236 TRP B O 1
ATOM 5062 N N . HIS B 1 237 ? -3.32 23.125 12.727 1 91.19 237 HIS B N 1
ATOM 5063 C CA . HIS B 1 237 ? -3.814 23.656 11.461 1 91.19 237 HIS B CA 1
ATOM 5064 C C . HIS B 1 237 ? -4.973 22.812 10.93 1 91.19 237 HIS B C 1
ATOM 5066 O O . HIS B 1 237 ? -5.766 23.281 10.117 1 91.19 237 HIS B O 1
ATOM 5072 N N . GLN B 1 238 ? -5.172 21.609 11.188 1 93.94 238 GLN B N 1
ATOM 5073 C CA . GLN B 1 238 ? -6.309 20.766 10.859 1 93.94 238 GLN B CA 1
ATOM 5074 C C . GLN B 1 238 ? -6.449 20.594 9.352 1 93.94 238 GLN B C 1
ATOM 5076 O O . GLN B 1 238 ? -7.543 20.328 8.844 1 93.94 238 GLN B O 1
ATOM 5081 N N . LEU B 1 239 ? -5.469 20.812 8.555 1 96.38 239 LEU B N 1
ATOM 5082 C CA . LEU B 1 239 ? -5.516 20.75 7.098 1 96.38 239 LEU B CA 1
ATOM 5083 C C . LEU B 1 239 ? -5.695 19.328 6.613 1 96.38 239 LEU B C 1
ATOM 5085 O O . LEU B 1 239 ? -6.195 19.094 5.508 1 96.38 239 LEU B O 1
ATOM 5089 N N . MET B 1 240 ? -5.363 18.359 7.414 1 97.12 240 MET B N 1
ATOM 5090 C CA . MET B 1 240 ? -5.344 16.984 6.957 1 97.12 240 MET B CA 1
ATOM 5091 C C . MET B 1 240 ? -6.449 16.172 7.625 1 97.12 240 MET B C 1
ATOM 5093 O O . MET B 1 240 ? -6.559 14.961 7.41 1 97.12 240 MET B O 1
ATOM 5097 N N . ARG B 1 241 ? -7.27 16.828 8.375 1 96.75 241 ARG B N 1
ATOM 5098 C CA . ARG B 1 241 ? -8.234 16.141 9.234 1 96.75 241 ARG B CA 1
ATOM 5099 C C . ARG B 1 241 ? -9.195 15.289 8.414 1 96.75 241 ARG B C 1
ATOM 5101 O O . ARG B 1 241 ? -9.477 14.148 8.766 1 96.75 241 ARG B O 1
ATOM 5108 N N . ARG B 1 242 ? -9.664 15.781 7.363 1 96.88 242 ARG B N 1
ATOM 5109 C CA . ARG B 1 242 ? -10.711 15.117 6.602 1 96.88 242 ARG B CA 1
ATOM 5110 C C . ARG B 1 242 ? -10.242 13.766 6.078 1 96.88 242 ARG B C 1
ATOM 5112 O O . ARG B 1 242 ? -10.844 12.734 6.375 1 96.88 242 ARG B O 1
ATOM 5119 N N . PHE B 1 243 ? -9.156 13.766 5.293 1 97.62 243 PHE B N 1
ATOM 5120 C CA . PHE B 1 243 ? -8.766 12.492 4.703 1 97.62 243 PHE B CA 1
ATOM 5121 C C . PHE B 1 243 ? -8.234 11.539 5.766 1 97.62 243 PHE B C 1
ATOM 5123 O O . PHE B 1 243 ? -8.328 10.32 5.617 1 97.62 243 PHE B O 1
ATOM 5130 N N . LEU B 1 244 ? -7.656 12.078 6.871 1 98.25 244 LEU B N 1
ATOM 5131 C CA . LEU B 1 244 ? -7.25 11.203 7.969 1 98.25 244 LEU B CA 1
ATOM 5132 C C . LEU B 1 244 ? -8.453 10.492 8.578 1 98.25 244 LEU B C 1
ATOM 5134 O O . LEU B 1 244 ? -8.398 9.297 8.859 1 98.25 244 LEU B O 1
ATOM 5138 N N . GLN B 1 245 ? -9.516 11.242 8.711 1 97.56 245 GLN B N 1
ATOM 5139 C CA . GLN B 1 245 ? -10.734 10.688 9.289 1 97.56 245 GLN B CA 1
ATOM 5140 C C . GLN B 1 245 ? -11.391 9.688 8.336 1 97.56 245 GLN B C 1
ATOM 5142 O O . GLN B 1 245 ? -11.773 8.594 8.742 1 97.56 245 GLN B O 1
ATOM 5147 N N . VAL B 1 246 ? -11.523 10.031 7.094 1 98.19 246 VAL B N 1
ATOM 5148 C CA . VAL B 1 246 ? -12.195 9.195 6.105 1 98.19 246 VAL B CA 1
ATOM 5149 C C . VAL B 1 246 ? -11.43 7.887 5.926 1 98.19 246 VAL B C 1
ATOM 5151 O O . VAL B 1 246 ? -12.039 6.809 5.902 1 98.19 246 VAL B O 1
ATOM 5154 N N . GLU B 1 247 ? -10.148 7.957 5.828 1 98.38 247 GLU B N 1
ATOM 5155 C CA . GLU B 1 247 ? -9.352 6.766 5.574 1 98.38 247 GLU B CA 1
ATOM 5156 C C . GLU B 1 247 ? -9.234 5.895 6.82 1 98.38 247 GLU B C 1
ATOM 5158 O O . GLU B 1 247 ? -9.203 4.668 6.73 1 98.38 247 GLU B O 1
ATOM 5163 N N . SER B 1 248 ? -9.133 6.539 7.973 1 98.38 248 SER B N 1
ATOM 5164 C CA . SER B 1 248 ? -9.164 5.738 9.195 1 98.38 248 SER B CA 1
ATOM 5165 C C . SER B 1 248 ? -10.508 5.047 9.367 1 98.38 248 SER B C 1
ATOM 5167 O O . SER B 1 248 ? -10.57 3.9 9.812 1 98.38 248 SER B O 1
ATOM 5169 N N . ASP B 1 249 ? -11.625 5.738 9.039 1 97.75 249 ASP B N 1
ATOM 5170 C CA . ASP B 1 249 ? -12.953 5.137 9.086 1 97.75 249 ASP B CA 1
ATOM 5171 C C . ASP B 1 249 ? -13.07 3.979 8.102 1 97.75 249 ASP B C 1
ATOM 5173 O O . ASP B 1 249 ? -13.633 2.932 8.43 1 97.75 249 ASP B O 1
ATOM 5177 N N . PHE B 1 250 ? -12.586 4.176 6.949 1 97.69 250 PHE B N 1
ATOM 5178 C CA . PHE B 1 250 ? -12.633 3.133 5.934 1 97.69 250 PHE B CA 1
ATOM 5179 C C . PHE B 1 250 ? -11.922 1.876 6.414 1 97.69 250 PHE B C 1
ATOM 5181 O O . PHE B 1 250 ? -12.461 0.772 6.312 1 97.69 250 PHE B O 1
ATOM 5188 N N . LEU B 1 251 ? -10.719 1.993 6.906 1 96.94 251 LEU B N 1
ATOM 5189 C CA . LEU B 1 251 ? -9.945 0.852 7.383 1 96.94 251 LEU B CA 1
ATOM 5190 C C . LEU B 1 251 ? -10.633 0.183 8.562 1 96.94 251 LEU B C 1
ATOM 5192 O O . LEU B 1 251 ? -10.727 -1.046 8.617 1 96.94 251 LEU B O 1
ATOM 5196 N N . ALA B 1 252 ? -11.203 0.994 9.469 1 97.38 252 ALA B N 1
ATOM 5197 C CA . ALA B 1 252 ? -11.789 0.474 10.703 1 97.38 252 ALA B CA 1
ATOM 5198 C C . ALA B 1 252 ? -13.117 -0.224 10.422 1 97.38 252 ALA B C 1
ATOM 5200 O O . ALA B 1 252 ? -13.359 -1.336 10.906 1 97.38 252 ALA B O 1
ATOM 5201 N N . TYR B 1 253 ? -13.898 0.43 9.555 1 95.81 253 TYR B N 1
ATOM 5202 C CA . TYR B 1 253 ? -15.289 -0.017 9.477 1 95.81 253 TYR B CA 1
ATOM 5203 C C . TYR B 1 253 ? -15.516 -0.858 8.227 1 95.81 253 TYR B C 1
ATOM 5205 O O . TYR B 1 253 ? -16.344 -1.779 8.234 1 95.81 253 TYR B O 1
ATOM 5213 N N . LYS B 1 254 ? -14.852 -0.537 7.164 1 93.25 254 LYS B N 1
ATOM 5214 C CA . LYS B 1 254 ? -15.125 -1.242 5.918 1 93.25 254 LYS B CA 1
ATOM 5215 C C . LYS B 1 254 ? -14.164 -2.414 5.727 1 93.25 254 LYS B C 1
ATOM 5217 O O . LYS B 1 254 ? -14.562 -3.482 5.262 1 93.25 254 LYS B O 1
ATOM 5222 N N . VAL B 1 255 ? -12.914 -2.23 6.125 1 93.38 255 VAL B N 1
ATOM 5223 C CA . VAL B 1 255 ? -11.914 -3.268 5.895 1 93.38 255 VAL B CA 1
ATOM 5224 C C . VAL B 1 255 ? -11.891 -4.238 7.07 1 93.38 255 VAL B C 1
ATOM 5226 O O . VAL B 1 255 ? -12.086 -5.445 6.891 1 93.38 255 VAL B O 1
ATOM 5229 N N . LEU B 1 256 ? -11.773 -3.693 8.289 1 94.06 256 LEU B N 1
ATOM 5230 C CA . LEU B 1 256 ? -11.602 -4.535 9.461 1 94.06 256 LEU B CA 1
ATOM 5231 C C . LEU B 1 256 ? -12.945 -4.801 10.141 1 94.06 256 LEU B C 1
ATOM 5233 O O . LEU B 1 256 ? -13.055 -5.703 10.977 1 94.06 256 LEU B O 1
ATOM 5237 N N . ARG B 1 257 ? -14.016 -3.992 9.875 1 93.19 257 ARG B N 1
ATOM 5238 C CA . ARG B 1 257 ? -15.367 -4.125 10.414 1 93.19 257 ARG B CA 1
ATOM 5239 C C . ARG B 1 257 ? -15.359 -4.059 11.938 1 93.19 257 ARG B C 1
ATOM 5241 O O . ARG B 1 257 ? -15.977 -4.891 12.602 1 93.19 257 ARG B O 1
ATOM 5248 N N . LEU B 1 258 ? -14.609 -3.102 12.438 1 95.5 258 LEU B N 1
ATOM 5249 C CA . LEU B 1 258 ? -14.539 -2.891 13.883 1 95.5 258 LEU B CA 1
ATOM 5250 C C . LEU B 1 258 ? -15.828 -2.26 14.398 1 95.5 258 LEU B C 1
ATOM 5252 O O . LEU B 1 258 ? -16.516 -1.539 13.664 1 95.5 258 LEU B O 1
ATOM 5256 N N . PRO B 1 259 ? -16.109 -2.52 15.664 1 94.75 259 PRO B N 1
ATOM 5257 C CA . PRO B 1 259 ? -17.312 -1.906 16.25 1 94.75 259 PRO B CA 1
ATOM 5258 C C . PRO B 1 259 ? -17.172 -0.396 16.422 1 94.75 259 PRO B C 1
ATOM 5260 O O . PRO B 1 259 ? -16.094 0.087 16.812 1 94.75 259 PRO B O 1
ATOM 5263 N N . ARG B 1 260 ? -18.172 0.397 16.172 1 93 260 ARG B N 1
ATOM 5264 C CA . ARG B 1 260 ? -18.156 1.856 16.188 1 93 260 ARG B CA 1
ATOM 5265 C C . ARG B 1 260 ? -18.016 2.385 17.609 1 93 260 ARG B C 1
ATOM 5267 O O . ARG B 1 260 ? -17.328 3.373 17.859 1 93 260 ARG B O 1
ATOM 5274 N N . LYS B 1 261 ? -18.734 1.8 18.531 1 91.31 261 LYS B N 1
ATOM 5275 C CA . LYS B 1 261 ? -18.719 2.277 19.906 1 91.31 261 LYS B CA 1
ATOM 5276 C C . LYS B 1 261 ? -17.719 1.475 20.75 1 91.31 261 LYS B C 1
ATOM 5278 O O . LYS B 1 261 ? -18.125 0.779 21.688 1 91.31 261 LYS B O 1
ATOM 5283 N N . SER B 1 262 ? -16.438 1.547 20.344 1 93.94 262 SER B N 1
ATOM 5284 C CA . SER B 1 262 ? -15.383 0.825 21.047 1 93.94 262 SER B CA 1
ATOM 5285 C C . SER B 1 262 ? -14.156 1.71 21.25 1 93.94 262 SER B C 1
ATOM 5287 O O . SER B 1 262 ? -13.75 2.447 20.359 1 93.94 262 SER B O 1
ATOM 5289 N N . THR B 1 263 ? -13.695 1.662 22.484 1 94.62 263 THR B N 1
ATOM 5290 C CA . THR B 1 263 ? -12.477 2.387 22.812 1 94.62 263 THR B CA 1
ATOM 5291 C C . THR B 1 263 ? -11.32 1.923 21.938 1 94.62 263 THR B C 1
ATOM 5293 O O . THR B 1 263 ? -10.492 2.732 21.516 1 94.62 263 THR B O 1
ATOM 5296 N N . PHE B 1 264 ? -11.328 0.691 21.703 1 94.31 264 PHE B N 1
ATOM 5297 C CA . PHE B 1 264 ? -10.273 0.149 20.844 1 94.31 264 PHE B CA 1
ATOM 5298 C C . PHE B 1 264 ? -10.328 0.769 19.453 1 94.31 264 PHE B C 1
ATOM 5300 O O . PHE B 1 264 ? -9.297 1.135 18.891 1 94.31 264 PHE B O 1
ATOM 5307 N N . THR B 1 265 ? -11.547 0.85 18.906 1 96.69 265 THR B N 1
ATOM 5308 C CA . THR B 1 265 ? -11.711 1.421 17.578 1 96.69 265 THR B CA 1
ATOM 5309 C C . THR B 1 265 ? -11.25 2.875 17.547 1 96.69 265 THR B C 1
ATOM 5311 O O . THR B 1 265 ? -10.609 3.312 16.594 1 96.69 265 THR B O 1
ATOM 5314 N N . THR B 1 266 ? -11.5 3.578 18.609 1 97 266 THR B N 1
ATOM 5315 C CA . THR B 1 266 ? -11.102 4.977 18.719 1 97 266 THR B CA 1
ATOM 5316 C C . THR B 1 266 ? -9.578 5.105 18.656 1 97 266 THR B C 1
ATOM 5318 O O . THR B 1 266 ? -9.055 5.93 17.906 1 97 266 THR B O 1
ATOM 5321 N N . TYR B 1 267 ? -8.914 4.285 19.391 1 97.38 267 TYR B N 1
ATOM 5322 C CA . TYR B 1 267 ? -7.457 4.383 19.422 1 97.38 267 TYR B CA 1
ATOM 5323 C C . TYR B 1 267 ? -6.848 3.797 18.156 1 97.38 267 TYR B C 1
ATOM 5325 O O . TYR B 1 267 ? -5.801 4.258 17.703 1 97.38 267 TYR B O 1
ATOM 5333 N N . PHE B 1 268 ? -7.523 2.764 17.625 1 96.75 268 PHE B N 1
ATOM 5334 C CA . PHE B 1 268 ? -7.059 2.26 16.328 1 96.75 268 PHE B CA 1
ATOM 5335 C C . PHE B 1 268 ? -7.055 3.369 15.289 1 96.75 268 PHE B C 1
ATOM 5337 O O . PHE B 1 268 ? -6.062 3.557 14.578 1 96.75 268 PHE B O 1
ATOM 5344 N N . LYS B 1 269 ? -8.125 4.133 15.234 1 98.19 269 LYS B N 1
ATOM 5345 C CA . LYS B 1 269 ? -8.234 5.23 14.281 1 98.19 269 LYS B CA 1
ATOM 5346 C C . LYS B 1 269 ? -7.199 6.316 14.562 1 98.19 269 LYS B C 1
ATOM 5348 O O . LYS B 1 269 ? -6.684 6.945 13.641 1 98.19 269 LYS B O 1
ATOM 5353 N N . LEU B 1 270 ? -6.91 6.512 15.828 1 98.44 270 LEU B N 1
ATOM 5354 C CA . LEU B 1 270 ? -5.863 7.453 16.203 1 98.44 270 LEU B CA 1
ATOM 5355 C C . LEU B 1 270 ? -4.516 7.027 15.633 1 98.44 270 LEU B C 1
ATOM 5357 O O . LEU B 1 270 ? -3.807 7.84 15.031 1 98.44 270 LEU B O 1
ATOM 5361 N N . PHE B 1 271 ? -4.188 5.766 15.781 1 98.44 271 PHE B N 1
ATOM 5362 C CA . PHE B 1 271 ? -2.916 5.246 15.289 1 98.44 271 PHE B CA 1
ATOM 5363 C C . PHE B 1 271 ? -2.867 5.285 13.766 1 98.44 271 PHE B C 1
ATOM 5365 O O . PHE B 1 271 ? -1.824 5.586 13.18 1 98.44 271 PHE B O 1
ATOM 5372 N N . VAL B 1 272 ? -4.012 5.004 13.125 1 98.31 272 VAL B N 1
ATOM 5373 C CA . VAL B 1 272 ? -4.059 5.047 11.664 1 98.31 272 VAL B CA 1
ATOM 5374 C C . VAL B 1 272 ? -3.836 6.48 11.18 1 98.31 272 VAL B C 1
ATOM 5376 O O . VAL B 1 272 ? -3.08 6.711 10.234 1 98.31 272 VAL B O 1
ATOM 5379 N N . ALA B 1 273 ? -4.422 7.391 11.836 1 98.5 273 ALA B N 1
ATOM 5380 C CA . ALA B 1 273 ? -4.273 8.797 11.461 1 98.5 273 ALA B CA 1
ATOM 5381 C C . ALA B 1 273 ? -2.816 9.242 11.562 1 98.5 273 ALA B C 1
ATOM 5383 O O . ALA B 1 273 ? -2.285 9.867 10.648 1 98.5 273 ALA B O 1
ATOM 5384 N N . PHE B 1 274 ? -2.203 8.828 12.617 1 98.62 274 PHE B N 1
ATOM 5385 C CA . PHE B 1 274 ? -0.813 9.234 12.797 1 98.62 274 PHE B CA 1
ATOM 5386 C C . PHE B 1 274 ? 0.106 8.43 11.891 1 98.62 274 PHE B C 1
ATOM 5388 O O . PHE B 1 274 ? 1.16 8.914 11.477 1 98.62 274 PHE B O 1
ATOM 5395 N N . PHE B 1 275 ? -0.29 7.254 11.602 1 98.12 275 PHE B N 1
ATOM 5396 C CA . PHE B 1 275 ? 0.472 6.48 10.625 1 98.12 275 PHE B CA 1
ATOM 5397 C C . PHE B 1 275 ? 0.456 7.168 9.266 1 98.12 275 PHE B C 1
ATOM 5399 O O . PHE B 1 275 ? 1.501 7.32 8.633 1 98.12 275 PHE B O 1
ATOM 5406 N N . ILE B 1 276 ? -0.72 7.602 8.82 1 98.5 276 ILE B N 1
ATOM 5407 C CA . ILE B 1 276 ? -0.85 8.281 7.539 1 98.5 276 ILE B CA 1
ATOM 5408 C C . ILE B 1 276 ? -0.048 9.586 7.562 1 98.5 276 ILE B C 1
ATOM 5410 O O . ILE B 1 276 ? 0.693 9.883 6.621 1 98.5 276 ILE B O 1
ATOM 5414 N N . SER B 1 277 ? -0.148 10.305 8.633 1 98.38 277 SER B N 1
ATOM 5415 C CA . SER B 1 277 ? 0.646 11.516 8.781 1 98.38 277 SER B CA 1
ATOM 5416 C C . SER B 1 277 ? 2.139 11.211 8.711 1 98.38 277 SER B C 1
ATOM 5418 O O . SER B 1 277 ? 2.898 11.953 8.078 1 98.38 277 SER B O 1
ATOM 5420 N N . GLY B 1 278 ? 2.504 10.156 9.398 1 98 278 GLY B N 1
ATOM 5421 C CA . GLY B 1 278 ? 3.893 9.727 9.359 1 98 278 GLY B CA 1
ATOM 5422 C C . GLY B 1 278 ? 4.367 9.359 7.965 1 98 278 GLY B C 1
ATOM 5423 O O . GLY B 1 278 ? 5.477 9.719 7.566 1 98 278 GLY B O 1
ATOM 5424 N N . VAL B 1 279 ? 3.518 8.703 7.23 1 97.12 279 VAL B N 1
ATOM 5425 C CA . VAL B 1 279 ? 3.857 8.336 5.859 1 97.12 279 VAL B CA 1
ATOM 5426 C C . VAL B 1 279 ? 4.07 9.586 5.02 1 97.12 279 VAL B C 1
ATOM 5428 O O . VAL B 1 279 ? 5.039 9.68 4.262 1 97.12 279 VAL B O 1
ATOM 5431 N N . ILE B 1 280 ? 3.248 10.523 5.164 1 98 280 ILE B N 1
ATOM 5432 C CA . ILE B 1 280 ? 3.33 11.766 4.406 1 98 280 ILE B CA 1
ATOM 5433 C C . ILE B 1 280 ? 4.672 12.445 4.672 1 98 280 ILE B C 1
ATOM 5435 O O . ILE B 1 280 ? 5.379 12.82 3.732 1 98 280 ILE B O 1
ATOM 5439 N N . HIS B 1 281 ? 5.059 12.445 5.859 1 97.5 281 HIS B N 1
ATOM 5440 C CA . HIS B 1 281 ? 6.285 13.148 6.215 1 97.5 281 HIS B CA 1
ATOM 5441 C C . HIS B 1 281 ? 7.512 12.289 5.93 1 97.5 281 HIS B C 1
ATOM 5443 O O . HIS B 1 281 ? 8.578 12.812 5.602 1 97.5 281 HIS B O 1
ATOM 5449 N N . GLN B 1 282 ? 7.328 10.992 6.004 1 96.12 282 GLN B N 1
ATOM 5450 C CA . GLN B 1 282 ? 8.422 10.086 5.648 1 96.12 282 GLN B CA 1
ATOM 5451 C C . GLN B 1 282 ? 8.758 10.195 4.164 1 96.12 282 GLN B C 1
ATOM 5453 O O . GLN B 1 282 ? 9.922 10.078 3.781 1 96.12 282 GLN B O 1
ATOM 5458 N N . VAL B 1 283 ? 7.758 10.352 3.396 1 96.38 283 VAL B N 1
ATOM 5459 C CA . VAL B 1 283 ? 7.984 10.578 1.973 1 96.38 283 VAL B CA 1
ATOM 5460 C C . VAL B 1 283 ? 8.727 11.898 1.771 1 96.38 283 VAL B C 1
ATOM 5462 O O . VAL B 1 283 ? 9.609 12 0.917 1 96.38 283 VAL B O 1
ATOM 5465 N N . GLY B 1 284 ? 8.352 12.852 2.555 1 95.69 284 GLY B N 1
ATOM 5466 C CA . GLY B 1 284 ? 9.117 14.086 2.549 1 95.69 284 GLY B CA 1
ATOM 5467 C C . GLY B 1 284 ? 10.578 13.883 2.891 1 95.69 284 GLY B C 1
ATOM 5468 O O . GLY B 1 284 ? 11.461 14.398 2.203 1 95.69 284 GLY B O 1
ATOM 5469 N N . ASP B 1 285 ? 10.812 13.086 3.926 1 94.19 285 ASP B N 1
ATOM 5470 C CA . ASP B 1 285 ? 12.18 12.758 4.328 1 94.19 285 ASP B CA 1
ATOM 5471 C C . ASP B 1 285 ? 12.93 12.055 3.199 1 94.19 285 ASP B C 1
ATOM 5473 O O . ASP B 1 285 ? 14.086 12.375 2.922 1 94.19 285 ASP B O 1
ATOM 5477 N N . TYR B 1 286 ? 12.289 11.156 2.621 1 92.62 286 TYR B N 1
ATOM 5478 C CA . TYR B 1 286 ? 12.906 10.406 1.53 1 92.62 286 TYR B CA 1
ATOM 5479 C C . TYR B 1 286 ? 13.281 11.328 0.38 1 92.62 286 TYR B C 1
ATOM 5481 O O . TYR B 1 286 ? 14.375 11.219 -0.182 1 92.62 286 TYR B O 1
ATOM 5489 N N . SER B 1 287 ? 12.383 12.172 0.039 1 92.62 287 SER B N 1
ATOM 5490 C CA . SER B 1 287 ? 12.633 13.094 -1.063 1 92.62 287 SER B CA 1
ATOM 5491 C C . SER B 1 287 ? 13.805 14.016 -0.757 1 92.62 287 SER B C 1
ATOM 5493 O O . SER B 1 287 ? 14.555 14.406 -1.659 1 92.62 287 SER B O 1
ATOM 5495 N N . ALA B 1 288 ? 13.922 14.305 0.47 1 91.69 288 ALA B N 1
ATOM 5496 C CA . ALA B 1 288 ? 14.969 15.234 0.895 1 91.69 288 ALA B CA 1
ATOM 5497 C C . ALA B 1 288 ? 16.312 14.523 1.037 1 91.69 288 ALA B C 1
ATOM 5499 O O . ALA B 1 288 ? 17.344 15.062 0.632 1 91.69 288 ALA B O 1
ATOM 5500 N N . LEU B 1 289 ? 16.281 13.352 1.581 1 90.12 289 LEU B N 1
ATOM 5501 C CA . LEU B 1 289 ? 17.516 12.703 2.018 1 90.12 289 LEU B CA 1
ATOM 5502 C C . LEU B 1 289 ? 17.938 11.617 1.029 1 90.12 289 LEU B C 1
ATOM 5504 O O . LEU B 1 289 ? 19.094 11.203 1.018 1 90.12 289 LEU B O 1
ATOM 5508 N N . GLY B 1 290 ? 17.031 11.109 0.322 1 87.06 290 GLY B N 1
ATOM 5509 C CA . GLY B 1 290 ? 17.359 10.086 -0.658 1 87.06 290 GLY B CA 1
ATOM 5510 C C . GLY B 1 290 ? 17.344 8.68 -0.078 1 87.06 290 GLY B C 1
ATOM 5511 O O . GLY B 1 290 ? 17.75 7.727 -0.744 1 87.06 290 GLY B O 1
ATOM 5512 N N . HIS B 1 291 ? 16.953 8.641 1.146 1 83.81 291 HIS B N 1
ATOM 5513 C CA . HIS B 1 291 ? 16.844 7.34 1.799 1 83.81 291 HIS B CA 1
ATOM 5514 C C . HIS B 1 291 ? 15.703 7.316 2.803 1 83.81 291 HIS B C 1
ATOM 5516 O O . HIS B 1 291 ? 15.133 8.367 3.131 1 83.81 291 HIS B O 1
ATOM 5522 N N . TRP B 1 292 ? 15.391 6.156 3.271 1 78.25 292 TRP B N 1
ATOM 5523 C CA . TRP B 1 292 ? 14.203 5.973 4.102 1 78.25 292 TRP B CA 1
ATOM 5524 C C . TRP B 1 292 ? 14.57 5.926 5.578 1 78.25 292 TRP B C 1
ATOM 5526 O O . TRP B 1 292 ? 13.805 5.426 6.402 1 78.25 292 TRP B O 1
ATOM 5536 N N . TYR B 1 293 ? 15.625 6.418 5.973 1 77.44 293 TYR B N 1
ATOM 5537 C CA . TYR B 1 293 ? 16.062 6.316 7.359 1 77.44 293 TYR B CA 1
ATOM 5538 C C . TYR B 1 293 ? 15.672 7.559 8.148 1 77.44 293 TYR B C 1
ATOM 5540 O O . TYR B 1 293 ? 16.125 7.754 9.281 1 77.44 293 TYR B O 1
ATOM 5548 N N . GLY B 1 294 ? 14.922 8.312 7.418 1 77.62 294 GLY B N 1
ATOM 5549 C CA . GLY B 1 294 ? 14.305 9.359 8.227 1 77.62 294 GLY B CA 1
ATOM 5550 C C . GLY B 1 294 ? 13.344 8.82 9.266 1 77.62 294 GLY B C 1
ATOM 5551 O O . GLY B 1 294 ? 12.914 7.664 9.188 1 77.62 294 GLY B O 1
ATOM 5552 N N . CYS B 1 295 ? 13.023 9.5 10.297 1 86.88 295 CYS B N 1
ATOM 5553 C CA . CYS B 1 295 ? 12.281 8.953 11.422 1 86.88 295 CYS B CA 1
ATOM 5554 C C . CYS B 1 295 ? 10.938 9.664 11.594 1 86.88 295 CYS B C 1
ATOM 5556 O O . CYS B 1 295 ? 10.391 9.711 12.695 1 86.88 295 CYS B O 1
ATOM 5558 N N . ALA B 1 296 ? 10.445 10.25 10.461 1 94.81 296 ALA B N 1
ATOM 5559 C CA . ALA B 1 296 ? 9.141 10.906 10.562 1 94.81 296 ALA B CA 1
ATOM 5560 C C . ALA B 1 296 ? 8.055 9.906 10.953 1 94.81 296 ALA B C 1
ATOM 5562 O O . ALA B 1 296 ? 7.23 10.188 11.828 1 94.81 296 ALA B O 1
ATOM 5563 N N . LEU B 1 297 ? 8.125 8.781 10.336 1 95.88 297 LEU B N 1
ATOM 5564 C CA . LEU B 1 297 ? 7.102 7.773 10.617 1 95.88 297 LEU B CA 1
ATOM 5565 C C . LEU B 1 297 ? 7.129 7.371 12.086 1 95.88 297 LEU B C 1
ATOM 5567 O O . LEU B 1 297 ? 6.082 7.324 12.742 1 95.88 297 LEU B O 1
ATOM 5571 N N . ALA B 1 298 ? 8.305 7.109 12.586 1 95.06 298 ALA B N 1
ATOM 5572 C CA . ALA B 1 298 ? 8.438 6.742 13.992 1 95.06 298 ALA B CA 1
ATOM 5573 C C . ALA B 1 298 ? 7.941 7.859 14.906 1 95.06 298 ALA B C 1
ATOM 5575 O O . ALA B 1 298 ? 7.223 7.609 15.875 1 95.06 298 ALA B O 1
ATOM 5576 N N . PHE B 1 299 ? 8.328 9.078 14.617 1 97.31 299 PHE B N 1
ATOM 5577 C CA . PHE B 1 299 ? 7.914 10.234 15.406 1 97.31 299 PHE B CA 1
ATOM 5578 C C . PHE B 1 299 ? 6.395 10.305 15.508 1 97.31 299 PHE B C 1
ATOM 5580 O O . PHE B 1 299 ? 5.844 10.445 16.609 1 97.31 299 PHE B O 1
ATOM 5587 N N . PHE B 1 300 ? 5.691 10.148 14.375 1 98.31 300 PHE B N 1
ATOM 5588 C CA . PHE B 1 300 ? 4.246 10.312 14.359 1 98.31 300 PHE B CA 1
ATOM 5589 C C . PHE B 1 300 ? 3.555 9.148 15.055 1 98.31 300 PHE B C 1
ATOM 5591 O O . PHE B 1 300 ? 2.559 9.336 15.758 1 98.31 300 PHE B O 1
ATOM 5598 N N . ILE B 1 301 ? 4.074 7.973 14.906 1 97.69 301 ILE B N 1
ATOM 5599 C CA . ILE B 1 301 ? 3.502 6.832 15.609 1 97.69 301 ILE B CA 1
ATOM 5600 C C . ILE B 1 301 ? 3.658 7.023 17.125 1 97.69 301 ILE B C 1
ATOM 5602 O O . ILE B 1 301 ? 2.766 6.668 17.891 1 97.69 301 ILE B O 1
ATOM 5606 N N . TYR B 1 302 ? 4.766 7.586 17.516 1 98.19 302 TYR B N 1
ATOM 5607 C CA . TYR B 1 302 ? 4.988 7.848 18.938 1 98.19 302 TYR B CA 1
ATOM 5608 C C . TYR B 1 302 ? 4 8.883 19.469 1 98.19 302 TYR B C 1
ATOM 5610 O O . TYR B 1 302 ? 3.678 8.891 20.656 1 98.19 302 TYR B O 1
ATOM 5618 N N . GLN B 1 303 ? 3.57 9.805 18.578 1 98.62 303 GLN B N 1
ATOM 5619 C CA . GLN B 1 303 ? 2.541 10.734 19.031 1 98.62 303 GLN B CA 1
ATOM 5620 C C . GLN B 1 303 ? 1.267 10 19.438 1 98.62 303 GLN B C 1
ATOM 5622 O O . GLN B 1 303 ? 0.646 10.328 20.438 1 98.62 303 GLN B O 1
ATOM 5627 N N . ALA B 1 304 ? 0.883 9.016 18.641 1 98.62 304 ALA B N 1
ATOM 5628 C CA . ALA B 1 304 ? -0.297 8.227 18.984 1 98.62 304 ALA B CA 1
ATOM 5629 C C . ALA B 1 304 ? -0.092 7.477 20.297 1 98.62 304 ALA B C 1
ATOM 5631 O O . ALA B 1 304 ? -0.996 7.422 21.125 1 98.62 304 ALA B O 1
ATOM 5632 N N . ALA B 1 305 ? 1.077 6.941 20.453 1 98.44 305 ALA B N 1
ATOM 5633 C CA . ALA B 1 305 ? 1.387 6.184 21.672 1 98.44 305 ALA B CA 1
ATOM 5634 C C . ALA B 1 305 ? 1.338 7.074 22.906 1 98.44 305 ALA B C 1
ATOM 5636 O O . ALA B 1 305 ? 0.755 6.699 23.922 1 98.44 305 ALA B O 1
ATOM 5637 N N . VAL B 1 306 ? 1.929 8.242 22.828 1 98.75 306 VAL B N 1
ATOM 5638 C CA . VAL B 1 306 ? 1.996 9.125 23.984 1 98.75 306 VAL B CA 1
ATOM 5639 C C . VAL B 1 306 ? 0.606 9.68 24.297 1 98.75 306 VAL B C 1
ATOM 5641 O O . VAL B 1 306 ? 0.261 9.891 25.453 1 98.75 306 VAL B O 1
ATOM 5644 N N . ILE B 1 307 ? -0.172 9.969 23.297 1 98.69 307 ILE B N 1
ATOM 5645 C CA . ILE B 1 307 ? -1.544 10.414 23.516 1 98.69 307 ILE B CA 1
ATOM 5646 C C . ILE B 1 307 ? -2.32 9.336 24.266 1 98.69 307 ILE B C 1
ATOM 5648 O O . ILE B 1 307 ? -3.066 9.633 25.203 1 98.69 307 ILE B O 1
ATOM 5652 N N . THR B 1 308 ? -2.145 8.086 23.812 1 98.38 308 THR B N 1
ATOM 5653 C CA . THR B 1 308 ? -2.797 6.969 24.5 1 98.38 308 THR B CA 1
ATOM 5654 C C . THR B 1 308 ? -2.375 6.902 25.969 1 98.38 308 THR B C 1
ATOM 5656 O O . THR B 1 308 ? -3.217 6.742 26.844 1 98.38 308 THR B O 1
ATOM 5659 N N . PHE B 1 309 ? -1.124 7.02 26.203 1 98.12 309 PHE B N 1
ATOM 5660 C CA . PHE B 1 309 ? -0.59 7.027 27.547 1 98.12 309 PHE B CA 1
ATOM 5661 C C . PHE B 1 309 ? -1.153 8.195 28.344 1 98.12 309 PHE B C 1
ATOM 5663 O O . PHE B 1 309 ? -1.597 8.031 29.484 1 98.12 309 PHE B O 1
ATOM 5670 N N . GLU B 1 310 ? -1.104 9.359 27.766 1 97.38 310 GLU B N 1
ATOM 5671 C CA . GLU B 1 310 ? -1.63 10.586 28.359 1 97.38 310 GLU B CA 1
ATOM 5672 C C . GLU B 1 310 ? -3.098 10.422 28.734 1 97.38 310 GLU B C 1
ATOM 5674 O O . GLU B 1 310 ? -3.5 10.781 29.844 1 97.38 310 GLU B O 1
ATOM 5679 N N . ASP B 1 311 ? -3.863 9.883 27.875 1 96.69 311 ASP B N 1
ATOM 5680 C CA . ASP B 1 311 ? -5.281 9.648 28.141 1 96.69 311 ASP B CA 1
ATOM 5681 C C . ASP B 1 311 ? -5.469 8.695 29.312 1 96.69 311 ASP B C 1
ATOM 5683 O O . ASP B 1 311 ? -6.383 8.883 30.125 1 96.69 311 ASP B O 1
ATOM 5687 N N . ALA B 1 312 ? -4.66 7.664 29.344 1 96.5 312 ALA B N 1
ATOM 5688 C CA . ALA B 1 312 ? -4.738 6.715 30.453 1 96.5 312 ALA B CA 1
ATOM 5689 C C . ALA B 1 312 ? -4.445 7.402 31.797 1 96.5 312 ALA B C 1
ATOM 5691 O O . ALA B 1 312 ? -5.16 7.188 32.781 1 96.5 312 ALA B O 1
ATOM 5692 N N . VAL B 1 313 ? -3.455 8.219 31.812 1 95.69 313 VAL B N 1
ATOM 5693 C CA . VAL B 1 313 ? -3.07 8.93 33.031 1 95.69 313 VAL B CA 1
ATOM 5694 C C . VAL B 1 313 ? -4.191 9.883 33.469 1 95.69 313 VAL B C 1
ATOM 5696 O O . VAL B 1 313 ? -4.566 9.93 34.625 1 95.69 313 VAL B O 1
ATOM 5699 N N . ILE B 1 314 ? -4.691 10.617 32.562 1 94.75 314 ILE B N 1
ATOM 5700 C CA . ILE B 1 314 ? -5.766 11.562 32.844 1 94.75 314 ILE B CA 1
ATOM 5701 C C . ILE B 1 314 ? -7.008 10.805 33.312 1 94.75 314 ILE B C 1
ATOM 5703 O O . ILE B 1 314 ? -7.688 11.242 34.25 1 94.75 314 ILE B O 1
ATOM 5707 N N . GLY B 1 315 ? -7.281 9.672 32.656 1 93.69 315 GLY B N 1
ATOM 5708 C CA . GLY B 1 315 ? -8.406 8.844 33.062 1 93.69 315 GLY B CA 1
ATOM 5709 C C . GLY B 1 315 ? -8.281 8.328 34.5 1 93.69 315 GLY B C 1
ATOM 5710 O O . GLY B 1 315 ? -9.25 8.336 35.25 1 93.69 315 GLY B O 1
ATOM 5711 N N . ILE B 1 316 ? -7.141 7.871 34.812 1 94.62 316 ILE B N 1
ATOM 5712 C CA . ILE B 1 316 ? -6.883 7.379 36.156 1 94.62 316 ILE B CA 1
ATOM 5713 C C . ILE B 1 316 ? -7.008 8.523 37.156 1 94.62 316 ILE B C 1
ATOM 5715 O O . ILE B 1 316 ? -7.617 8.367 38.219 1 94.62 316 ILE B O 1
ATOM 5719 N N . ALA B 1 317 ? -6.441 9.672 36.844 1 92.44 317 ALA B N 1
ATOM 5720 C CA . ALA B 1 317 ? -6.531 10.844 37.719 1 92.44 317 ALA B CA 1
ATOM 5721 C C . ALA B 1 317 ? -7.984 11.258 37.906 1 92.44 317 ALA B C 1
ATOM 5723 O O . ALA B 1 317 ? -8.367 11.68 39 1 92.44 317 ALA B O 1
ATOM 5724 N N . ALA B 1 318 ? -8.719 11.156 36.875 1 92.19 318 ALA B N 1
ATOM 5725 C CA . ALA B 1 318 ? -10.133 11.523 36.938 1 92.19 318 ALA B CA 1
ATOM 5726 C C . ALA B 1 318 ? -10.883 10.617 37.938 1 92.19 318 ALA B C 1
ATOM 5728 O O . ALA B 1 318 ? -11.805 11.062 38.625 1 92.19 318 ALA B O 1
ATOM 5729 N N . LYS B 1 319 ? -10.469 9.406 37.969 1 92.5 319 LYS B N 1
ATOM 5730 C CA . LYS B 1 319 ? -11.078 8.461 38.906 1 92.5 319 LYS B CA 1
ATOM 5731 C C . LYS B 1 319 ? -10.805 8.859 40.344 1 92.5 319 LYS B C 1
ATOM 5733 O O . LYS B 1 319 ? -11.586 8.531 41.25 1 92.5 319 LYS B O 1
ATOM 5738 N N . PHE B 1 320 ? -9.812 9.578 40.5 1 92.31 320 PHE B N 1
ATOM 5739 C CA . PHE B 1 320 ? -9.461 10.023 41.844 1 92.31 320 PHE B CA 1
ATOM 5740 C C . PHE B 1 320 ? -9.945 11.445 42.094 1 92.31 320 PHE B C 1
ATOM 5742 O O . PHE B 1 320 ? -9.562 12.07 43.094 1 92.31 320 PHE B O 1
ATOM 5749 N N . GLY B 1 321 ? -10.703 12.031 41.125 1 85.88 321 GLY B N 1
ATOM 5750 C CA . GLY B 1 321 ? -11.352 13.312 41.344 1 85.88 321 GLY B CA 1
ATOM 5751 C C . GLY B 1 321 ? -10.602 14.469 40.688 1 85.88 321 GLY B C 1
ATOM 5752 O O . GLY B 1 321 ? -10.969 15.633 40.875 1 85.88 321 GLY B O 1
ATOM 5753 N N . PHE B 1 322 ? -9.602 14.203 40 1 83.75 322 PHE B N 1
ATOM 5754 C CA . PHE B 1 322 ? -8.812 15.25 39.375 1 83.75 322 PHE B CA 1
ATOM 5755 C C . PHE B 1 322 ? -9.203 15.406 37.906 1 83.75 322 PHE B C 1
ATOM 5757 O O . PHE B 1 322 ? -8.359 15.273 37 1 83.75 322 PHE B O 1
ATOM 5764 N N . ASP B 1 323 ? -10.367 15.688 37.531 1 79.81 323 ASP B N 1
ATOM 5765 C CA . ASP B 1 323 ? -10.867 15.656 36.156 1 79.81 323 ASP B CA 1
ATOM 5766 C C . ASP B 1 323 ? -10.93 17.062 35.562 1 79.81 323 ASP B C 1
ATOM 5768 O O . ASP B 1 323 ? -10.891 17.234 34.344 1 79.81 323 ASP B O 1
ATOM 5772 N N . LYS B 1 324 ? -10.914 18.094 36.469 1 83.75 324 LYS B N 1
ATOM 5773 C CA . LYS B 1 324 ? -11.086 19.453 35.938 1 83.75 324 LYS B CA 1
ATOM 5774 C C . LYS B 1 324 ? -9.734 20.078 35.625 1 83.75 324 LYS B C 1
ATOM 5776 O O . LYS B 1 324 ? -8.766 19.922 36.344 1 83.75 324 LYS B O 1
ATOM 5781 N N . PRO B 1 325 ? -9.828 20.797 34.438 1 82.75 325 PRO B N 1
ATOM 5782 C CA . PRO B 1 325 ? -8.594 21.516 34.094 1 82.75 325 PRO B CA 1
ATOM 5783 C C . PRO B 1 325 ? -8.391 22.766 34.969 1 82.75 325 PRO B C 1
ATOM 5785 O O . PRO B 1 325 ? -9.289 23.609 35.062 1 82.75 325 PRO B O 1
ATOM 5788 N N . THR B 1 326 ? -7.336 22.797 35.781 1 88.5 326 THR B N 1
ATOM 5789 C CA . THR B 1 326 ? -6.938 23.953 36.594 1 88.5 326 THR B CA 1
ATOM 5790 C C . THR B 1 326 ? -5.711 24.625 35.969 1 88.5 326 THR B C 1
ATOM 5792 O O . THR B 1 326 ? -5.004 24.031 35.156 1 88.5 326 THR B O 1
ATOM 5795 N N . PRO B 1 327 ? -5.555 25.859 36.375 1 92.19 327 PRO B N 1
ATOM 5796 C CA . PRO B 1 327 ? -4.375 26.547 35.844 1 92.19 327 PRO B CA 1
ATOM 5797 C C . PRO B 1 327 ? -3.074 25.797 36.125 1 92.19 327 PRO B C 1
ATOM 5799 O O . PRO B 1 327 ? -2.182 25.766 35.281 1 92.19 327 PRO B O 1
ATOM 5802 N N . VAL B 1 328 ? -2.998 25.266 37.188 1 91.81 328 VAL B N 1
ATOM 5803 C CA . VAL B 1 328 ? -1.791 24.531 37.562 1 91.81 328 VAL B CA 1
ATOM 5804 C C . VAL B 1 328 ? -1.649 23.297 36.688 1 91.81 328 VAL B C 1
ATOM 5806 O O . VAL B 1 328 ? -0.553 22.984 36.219 1 91.81 328 VAL B O 1
ATOM 5809 N N . LYS B 1 329 ? -2.719 22.641 36.469 1 91.81 329 LYS B N 1
ATOM 5810 C CA . LYS B 1 329 ? -2.705 21.453 35.625 1 91.81 329 LYS B CA 1
ATOM 5811 C C . LYS B 1 329 ? -2.342 21.828 34.188 1 91.81 329 LYS B C 1
ATOM 5813 O O . LYS B 1 329 ? -1.642 21.078 33.5 1 91.81 329 LYS B O 1
ATOM 5818 N N . LYS B 1 330 ? -2.787 22.922 33.781 1 94.56 330 LYS B N 1
ATOM 5819 C CA . LYS B 1 330 ? -2.465 23.375 32.438 1 94.56 330 LYS B CA 1
ATOM 5820 C C . LYS B 1 330 ? -0.974 23.672 32.281 1 94.56 330 LYS B C 1
ATOM 5822 O O . LYS B 1 330 ? -0.365 23.344 31.281 1 94.56 330 LYS B O 1
ATOM 5827 N N . VAL B 1 331 ? -0.456 24.344 33.281 1 95.88 331 VAL B N 1
ATOM 5828 C CA . VAL B 1 331 ? 0.972 24.641 33.25 1 95.88 331 VAL B CA 1
ATOM 5829 C C . VAL B 1 331 ? 1.768 23.344 33.156 1 95.88 331 VAL B C 1
ATOM 5831 O O . VAL B 1 331 ? 2.699 23.234 32.375 1 95.88 331 VAL B O 1
ATOM 5834 N N . PHE B 1 332 ? 1.364 22.391 34 1 95.31 332 PHE B N 1
ATOM 5835 C CA . PHE B 1 332 ? 2.01 21.078 33.938 1 95.31 332 PHE B CA 1
ATOM 5836 C C . PHE B 1 332 ? 1.828 20.453 32.562 1 95.31 332 PHE B C 1
ATOM 5838 O O . PHE B 1 332 ? 2.734 19.797 32.031 1 95.31 332 PHE B O 1
ATOM 5845 N N . GLY B 1 333 ? 0.644 20.625 32.031 1 97 333 GLY B N 1
ATOM 5846 C CA . GLY B 1 333 ? 0.363 20.125 30.688 1 97 333 GLY B CA 1
ATOM 5847 C C . GLY B 1 333 ? 1.266 20.719 29.625 1 97 333 GLY B C 1
ATOM 5848 O O . GLY B 1 333 ? 1.794 20 28.781 1 97 333 GLY B O 1
ATOM 5849 N N . TYR B 1 334 ? 1.481 22 29.719 1 97.44 334 TYR B N 1
ATOM 5850 C CA . TYR B 1 334 ? 2.361 22.672 28.766 1 97.44 334 TYR B CA 1
ATOM 5851 C C . TYR B 1 334 ? 3.789 22.156 28.891 1 97.44 334 TYR B C 1
ATOM 5853 O O . TYR B 1 334 ? 4.457 21.922 27.875 1 97.44 334 TYR B O 1
ATOM 5861 N N . LEU B 1 335 ? 4.25 22.031 30.062 1 97.38 335 LEU B N 1
ATOM 5862 C CA . LEU B 1 335 ? 5.59 21.516 30.297 1 97.38 335 LEU B CA 1
ATOM 5863 C C . LEU B 1 335 ? 5.719 20.078 29.766 1 97.38 335 LEU B C 1
ATOM 5865 O O . LEU B 1 335 ? 6.746 19.719 29.188 1 97.38 335 LEU B O 1
ATOM 5869 N N . TRP B 1 336 ? 4.641 19.312 30 1 97.81 336 TRP B N 1
ATOM 5870 C CA . TRP B 1 336 ? 4.598 17.953 29.516 1 97.81 336 TRP B CA 1
ATOM 5871 C C . TRP B 1 336 ? 4.719 17.906 28 1 97.81 336 TRP B C 1
ATOM 5873 O O . TRP B 1 336 ? 5.52 17.141 27.453 1 97.81 336 TRP B O 1
ATOM 5883 N N . VAL B 1 337 ? 4.004 18.75 27.328 1 98.31 337 VAL B N 1
ATOM 5884 C CA . VAL B 1 337 ? 4.02 18.797 25.859 1 98.31 337 VAL B CA 1
ATOM 5885 C C . VAL B 1 337 ? 5.395 19.234 25.375 1 98.31 337 VAL B C 1
ATOM 5887 O O . VAL B 1 337 ? 5.969 18.625 24.469 1 98.31 337 VAL B O 1
ATOM 5890 N N . ALA B 1 338 ? 5.938 20.266 26.016 1 97.5 338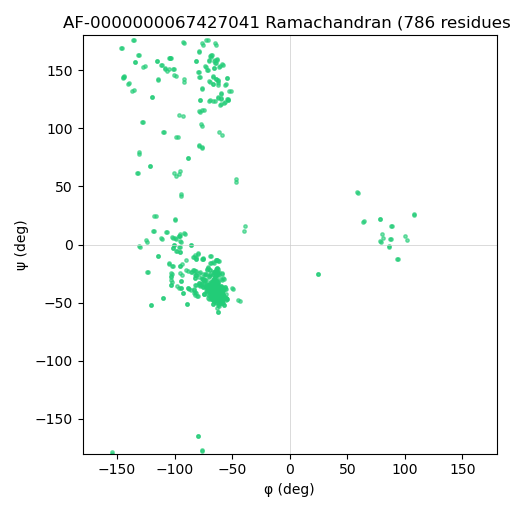 ALA B N 1
ATOM 5891 C CA . ALA B 1 338 ? 7.254 20.781 25.641 1 97.5 338 ALA B CA 1
ATOM 5892 C C . ALA B 1 338 ? 8.328 19.719 25.859 1 97.5 338 ALA B C 1
ATOM 5894 O O . ALA B 1 338 ? 9.211 19.531 25.016 1 97.5 338 ALA B O 1
ATOM 5895 N N . ALA B 1 339 ? 8.25 19.078 26.969 1 97.56 339 ALA B N 1
ATOM 5896 C CA . ALA B 1 339 ? 9.227 18.031 27.297 1 97.56 339 ALA B CA 1
ATOM 5897 C C . ALA B 1 339 ? 9.148 16.875 26.297 1 97.56 339 ALA B C 1
ATOM 5899 O O . ALA B 1 339 ? 10.18 16.359 25.859 1 97.56 339 ALA B O 1
ATOM 5900 N N . TRP B 1 340 ? 7.953 16.5 25.984 1 98 340 TRP B N 1
ATOM 5901 C CA . TRP B 1 340 ? 7.77 15.383 25.078 1 98 340 TRP B CA 1
ATOM 5902 C C . TRP B 1 340 ? 8.305 15.727 23.688 1 98 340 TRP B C 1
ATOM 5904 O O . TRP B 1 340 ? 8.992 14.914 23.062 1 98 340 TRP B O 1
ATOM 5914 N N . LEU B 1 341 ? 7.965 16.891 23.203 1 97.56 341 LEU B N 1
ATOM 5915 C CA . LEU B 1 341 ? 8.438 17.297 21.891 1 97.56 341 LEU B CA 1
ATOM 5916 C C . LEU B 1 341 ? 9.961 17.422 21.875 1 97.56 341 LEU B C 1
ATOM 5918 O O . LEU B 1 341 ? 10.609 17.062 20.891 1 97.56 341 LEU B O 1
ATOM 5922 N N . THR B 1 342 ? 10.508 17.953 22.953 1 97 342 THR B N 1
ATOM 5923 C CA . THR B 1 342 ? 11.961 18.078 23.094 1 97 342 THR B CA 1
ATOM 5924 C C . THR B 1 342 ? 12.625 16.703 23.016 1 97 342 THR B C 1
ATOM 5926 O O . THR B 1 342 ? 13.711 16.562 22.453 1 97 342 THR B O 1
ATOM 5929 N N . TYR B 1 343 ? 11.961 15.766 23.531 1 96.25 343 TYR B N 1
ATOM 5930 C CA . TYR B 1 343 ? 12.5 14.414 23.562 1 96.25 343 TYR B CA 1
ATOM 5931 C C . TYR B 1 343 ? 12.305 13.719 22.219 1 96.25 343 TYR B C 1
ATOM 5933 O O . TYR B 1 343 ? 13.234 13.086 21.703 1 96.25 343 TYR B O 1
ATOM 5941 N N . SER B 1 344 ? 11.18 13.828 21.625 1 96.38 344 SER B N 1
ATOM 5942 C CA . SER B 1 344 ? 10.789 12.961 20.516 1 96.38 344 SER B CA 1
ATOM 5943 C C . SER B 1 344 ? 11.109 13.602 19.172 1 96.38 344 SER B C 1
ATOM 5945 O O . SER B 1 344 ? 11.43 12.906 18.203 1 96.38 344 SER B O 1
ATOM 5947 N N . MET B 1 345 ? 11.07 14.852 19.031 1 96.44 345 MET B N 1
ATOM 5948 C CA . MET B 1 345 ? 11.102 15.516 17.734 1 96.44 345 MET B CA 1
ATOM 5949 C C . MET B 1 345 ? 12.508 15.477 17.141 1 96.44 345 MET B C 1
ATOM 5951 O O . MET B 1 345 ? 12.664 15.477 15.914 1 96.44 345 MET B O 1
ATOM 5955 N N . PRO B 1 346 ? 13.578 15.477 17.953 1 95.69 346 PRO B N 1
ATOM 5956 C CA . PRO B 1 346 ? 14.922 15.453 17.375 1 95.69 346 PRO B CA 1
ATOM 5957 C C . PRO B 1 346 ? 15.156 14.25 16.469 1 95.69 346 PRO B C 1
ATOM 5959 O O . PRO B 1 346 ? 15.875 14.352 15.469 1 95.69 346 PRO B O 1
ATOM 5962 N N . MET B 1 347 ? 14.516 13.203 16.719 1 94 347 MET B N 1
ATOM 5963 C CA . MET B 1 347 ? 14.719 12.016 15.883 1 94 347 MET B CA 1
ATOM 5964 C C . MET B 1 347 ? 14.273 12.281 14.453 1 94 347 MET B C 1
ATOM 5966 O O . MET B 1 347 ? 14.836 11.719 13.508 1 94 347 MET B O 1
ATOM 5970 N N . TRP B 1 348 ? 13.328 13.094 14.281 1 94.31 348 TRP B N 1
ATOM 5971 C CA . TRP B 1 348 ? 12.812 13.445 12.969 1 94.31 348 TRP B CA 1
ATOM 5972 C C . TRP B 1 348 ? 13.5 14.688 12.422 1 94.31 348 TRP B C 1
ATOM 5974 O O . TRP B 1 348 ? 13.906 14.719 11.258 1 94.31 348 TRP B O 1
ATOM 5984 N N . ALA B 1 349 ? 13.719 15.664 13.211 1 92.56 349 ALA B N 1
ATOM 5985 C CA . ALA B 1 349 ? 14.188 16.984 12.789 1 92.56 349 ALA B CA 1
ATOM 5986 C C . ALA B 1 349 ? 15.688 16.969 12.516 1 92.56 349 ALA B C 1
ATOM 5988 O O . ALA B 1 349 ? 16.172 17.625 11.586 1 92.56 349 ALA B O 1
ATOM 5989 N N . SER B 1 350 ? 16.438 16.203 13.203 1 92.56 350 SER B N 1
ATOM 5990 C CA . SER B 1 350 ? 17.891 16.281 13.172 1 92.56 350 SER B CA 1
ATOM 5991 C C . SER B 1 350 ? 18.438 15.906 11.797 1 92.56 350 SER B C 1
ATOM 5993 O O . SER B 1 350 ? 19.281 16.609 11.25 1 92.56 350 SER B O 1
ATOM 5995 N N . PRO B 1 351 ? 17.938 14.859 11.219 1 90.31 351 PRO B N 1
ATOM 5996 C CA . PRO B 1 351 ? 18.516 14.453 9.93 1 90.31 351 PRO B CA 1
ATOM 5997 C C . PRO B 1 351 ? 18.359 15.531 8.859 1 90.31 351 PRO B C 1
ATOM 5999 O O . PRO B 1 351 ? 19.297 15.773 8.094 1 90.31 351 PRO B O 1
ATOM 6002 N N . TYR B 1 352 ? 17.266 16.125 8.766 1 86.75 352 TYR B N 1
ATOM 6003 C CA . TYR B 1 352 ? 17.172 17.094 7.672 1 86.75 352 TYR B CA 1
ATOM 6004 C C . TYR B 1 352 ? 17.797 18.422 8.062 1 86.75 352 TYR B C 1
ATOM 6006 O O . TYR B 1 352 ? 18.25 19.172 7.199 1 86.75 352 TYR B O 1
ATOM 6014 N N . MET B 1 353 ? 17.906 18.719 9.383 1 90 353 MET B N 1
ATOM 6015 C CA . MET B 1 353 ? 18.625 19.922 9.805 1 90 353 MET B CA 1
ATOM 6016 C C . MET B 1 353 ? 20.109 19.812 9.469 1 90 353 MET B C 1
ATOM 6018 O O . MET B 1 353 ? 20.672 20.719 8.859 1 90 353 MET B O 1
ATOM 6022 N N . THR B 1 354 ? 20.641 18.703 9.805 1 91.62 354 THR B N 1
ATOM 6023 C CA . THR B 1 354 ? 22.062 18.5 9.555 1 91.62 354 THR B CA 1
ATOM 6024 C C . THR B 1 354 ? 22.312 18.219 8.07 1 91.62 354 THR B C 1
ATOM 6026 O O . THR B 1 354 ? 23.453 18.281 7.609 1 91.62 354 THR B O 1
ATOM 6029 N N . GLY B 1 355 ? 21.203 17.969 7.398 1 90.06 355 GLY B N 1
ATOM 6030 C CA . GLY B 1 355 ? 21.297 17.797 5.957 1 90.06 355 GLY B CA 1
ATOM 6031 C C . GLY B 1 355 ? 21.328 19.094 5.191 1 90.06 355 GLY B C 1
ATOM 6032 O O . GLY B 1 355 ? 21.562 19.109 3.982 1 90.06 355 GLY B O 1
ATOM 6033 N N . GLY B 1 356 ? 21.078 20.219 5.883 1 91.56 356 GLY B N 1
ATOM 6034 C CA . GLY B 1 356 ? 21.219 21.516 5.25 1 91.56 356 GLY B CA 1
ATOM 6035 C C . GLY B 1 356 ? 19.875 22.188 4.98 1 91.56 356 GLY B C 1
ATOM 6036 O O . GLY B 1 356 ? 19.75 22.984 4.039 1 91.56 356 GLY B O 1
ATOM 6037 N N . TYR B 1 357 ? 18.922 21.859 5.719 1 91.94 357 TYR B N 1
ATOM 6038 C CA . TYR B 1 357 ? 17.578 22.406 5.523 1 91.94 357 TYR B CA 1
ATOM 6039 C C . TYR B 1 357 ? 17.578 23.938 5.617 1 91.94 357 TYR B C 1
ATOM 6041 O O . TYR B 1 357 ? 17.047 24.609 4.746 1 91.94 357 TYR B O 1
ATOM 6049 N N . LEU B 1 358 ? 18.234 24.484 6.633 1 90.5 358 LEU B N 1
ATOM 6050 C CA . LEU B 1 358 ? 18.234 25.922 6.867 1 90.5 358 LEU B CA 1
ATOM 6051 C C . LEU B 1 358 ? 18.969 26.656 5.746 1 90.5 358 LEU B C 1
ATOM 6053 O O . LEU B 1 358 ? 18.578 27.75 5.348 1 90.5 358 LEU B O 1
ATOM 6057 N N . GLU B 1 359 ? 19.969 26.094 5.238 1 89.12 359 GLU B N 1
ATOM 6058 C CA . GLU B 1 359 ? 20.734 26.688 4.148 1 89.12 359 GLU B CA 1
ATOM 6059 C C . GLU B 1 359 ? 19.938 26.703 2.854 1 89.12 359 GLU B C 1
ATOM 6061 O O . GLU B 1 359 ? 20.047 27.641 2.059 1 89.12 359 GLU B O 1
ATOM 6066 N N . ALA B 1 360 ? 19.188 25.719 2.74 1 90.25 360 ALA B N 1
ATOM 6067 C CA . ALA B 1 360 ? 18.438 25.578 1.503 1 90.25 360 ALA B CA 1
ATOM 6068 C C . ALA B 1 360 ? 17.172 26.438 1.543 1 90.25 360 ALA B C 1
ATOM 6070 O O . ALA B 1 360 ? 16.734 26.969 0.515 1 90.25 360 ALA B O 1
ATOM 6071 N N . ASP B 1 361 ? 16.578 26.562 2.703 1 90.12 361 ASP B N 1
ATOM 6072 C CA . ASP B 1 361 ? 15.32 27.297 2.863 1 90.12 361 ASP B CA 1
ATOM 6073 C C . ASP B 1 361 ? 15.57 28.781 3.123 1 90.12 361 ASP B C 1
ATOM 6075 O O . ASP B 1 361 ? 15.25 29.281 4.195 1 90.12 361 ASP B O 1
ATOM 6079 N N . VAL B 1 362 ? 15.945 29.469 2.098 1 86.56 362 VAL B N 1
ATOM 6080 C CA . VAL B 1 362 ? 16.234 30.891 2.209 1 86.56 362 VAL B CA 1
ATOM 6081 C C . VAL B 1 362 ? 14.93 31.688 2.242 1 86.56 362 VAL B C 1
ATOM 6083 O O . VAL B 1 362 ? 14.086 31.547 1.348 1 86.56 362 VAL B O 1
ATOM 6086 N N . GLN B 1 363 ? 14.789 32.5 3.305 1 89.19 363 GLN B N 1
ATOM 6087 C CA . GLN B 1 363 ? 13.562 33.25 3.508 1 89.19 363 GLN B CA 1
ATOM 6088 C C . GLN B 1 363 ? 13.875 34.75 3.701 1 89.19 363 GLN B C 1
ATOM 6090 O O . GLN B 1 363 ? 14.984 35.094 4.105 1 89.19 363 GLN B O 1
ATOM 6095 N N . PHE B 1 364 ? 12.922 35.531 3.35 1 89.38 364 PHE B N 1
ATOM 6096 C CA . PHE B 1 364 ? 13 36.969 3.584 1 89.38 364 PHE B CA 1
ATOM 6097 C C . PHE B 1 364 ? 13.156 37.281 5.07 1 89.38 364 PHE B C 1
ATOM 6099 O O . PHE B 1 364 ? 12.43 36.719 5.898 1 89.38 364 PHE B O 1
ATOM 6106 N N . SER B 1 365 ? 14.172 38.125 5.387 1 93.31 365 SER B N 1
ATOM 6107 C CA . SER B 1 365 ? 14.445 38.469 6.777 1 93.31 365 SER B CA 1
ATOM 6108 C C . SER B 1 365 ? 14.5 39.969 6.977 1 93.31 365 SER B C 1
ATOM 6110 O O . SER B 1 365 ? 15.531 40.594 6.727 1 93.31 365 SER B O 1
ATOM 6112 N N . PRO B 1 366 ? 13.477 40.5 7.562 1 91.94 366 PRO B N 1
ATOM 6113 C CA . PRO B 1 366 ? 13.523 41.938 7.848 1 91.94 366 PRO B CA 1
ATOM 6114 C C . PRO B 1 366 ? 14.594 42.312 8.875 1 91.94 366 PRO B C 1
ATOM 6116 O O . PRO B 1 366 ? 15.227 43.375 8.773 1 91.94 366 PRO B O 1
ATOM 6119 N N . ILE B 1 367 ? 14.781 41.438 9.75 1 91.25 367 ILE B N 1
ATOM 6120 C CA . ILE B 1 367 ? 15.742 41.719 10.82 1 91.25 367 ILE B CA 1
ATOM 6121 C C . ILE B 1 367 ? 17.156 41.812 10.242 1 91.25 367 ILE B C 1
ATOM 6123 O O . ILE B 1 367 ? 17.859 42.781 10.461 1 91.25 367 ILE B O 1
ATOM 6127 N N . MET B 1 368 ? 17.531 40.844 9.508 1 90.5 368 MET B N 1
ATOM 6128 C CA . MET B 1 368 ? 18.875 40.844 8.945 1 90.5 368 MET B CA 1
ATOM 6129 C C . MET B 1 368 ? 19.016 41.844 7.828 1 90.5 368 MET B C 1
ATOM 6131 O O . MET B 1 368 ? 20.094 42.438 7.633 1 90.5 368 MET B O 1
ATOM 6135 N N . GLY B 1 369 ? 17.938 42.062 7.152 1 90.88 369 GLY B N 1
ATOM 6136 C CA . GLY B 1 369 ? 17.953 43.125 6.137 1 90.88 369 GLY B CA 1
ATOM 6137 C C . GLY B 1 369 ? 18.188 44.5 6.703 1 90.88 369 GLY B C 1
ATOM 6138 O O . GLY B 1 369 ? 19.031 45.25 6.211 1 90.88 369 GLY B O 1
ATOM 6139 N N . LEU B 1 370 ? 17.5 44.781 7.699 1 91.62 370 LEU B N 1
ATOM 6140 C CA . LEU B 1 370 ? 17.578 46.125 8.297 1 91.62 370 LEU B CA 1
ATOM 6141 C C . LEU B 1 370 ? 18.875 46.281 9.086 1 91.62 370 LEU B C 1
ATOM 6143 O O . LEU B 1 370 ? 19.422 47.375 9.164 1 91.62 370 LEU B O 1
ATOM 6147 N N . SER B 1 371 ? 19.344 45.156 9.609 1 88.62 371 SER B N 1
ATOM 6148 C CA . SER B 1 371 ? 20.516 45.25 10.469 1 88.62 371 SER B CA 1
ATOM 6149 C C . SER B 1 371 ? 21.797 45.156 9.656 1 88.62 371 SER B C 1
ATOM 6151 O O . SER B 1 371 ? 22.781 45.844 9.953 1 88.62 371 SER B O 1
ATOM 6153 N N . ARG B 1 372 ? 21.781 44.281 8.602 1 89.06 372 ARG B N 1
ATOM 6154 C CA . ARG B 1 372 ? 23.031 43.969 7.906 1 89.06 372 ARG B CA 1
ATOM 6155 C C . ARG B 1 372 ? 22.875 44.125 6.398 1 89.06 372 ARG B C 1
ATOM 6157 O O . ARG B 1 372 ? 23.812 43.875 5.641 1 89.06 372 ARG B O 1
ATOM 6164 N N . GLY B 1 373 ? 21.75 44.438 5.969 1 89.06 373 GLY B N 1
ATOM 6165 C CA . GLY B 1 373 ? 21.5 44.562 4.539 1 89.06 373 GLY B CA 1
ATOM 6166 C C . GLY B 1 373 ? 21.281 43.219 3.863 1 89.06 373 GLY B C 1
ATOM 6167 O O . GLY B 1 373 ? 21.156 43.125 2.639 1 89.06 373 GLY B O 1
ATOM 6168 N N . GLU B 1 374 ? 21.156 42.125 4.617 1 90.44 374 GLU B N 1
ATOM 6169 C CA . GLU B 1 374 ? 20.938 40.781 4.074 1 90.44 374 GLU B CA 1
ATOM 6170 C C . GLU B 1 374 ? 19.469 40.375 4.125 1 90.44 374 GLU B C 1
ATOM 6172 O O . GLU B 1 374 ? 19.031 39.688 5.047 1 90.44 374 GLU B O 1
ATOM 6177 N N . TRP B 1 375 ? 18.828 40.625 3.115 1 91.06 375 TRP B N 1
ATOM 6178 C CA . TRP B 1 375 ? 17.375 40.438 3.076 1 91.06 375 TRP B CA 1
ATOM 6179 C C . TRP B 1 375 ? 17.047 38.938 2.879 1 91.06 375 TRP B C 1
ATOM 6181 O O . TRP B 1 375 ? 15.938 38.5 3.215 1 91.06 375 TRP B O 1
ATOM 6191 N N . TYR B 1 376 ? 17.938 38.219 2.328 1 89.75 376 TYR B N 1
ATOM 6192 C CA . TYR B 1 376 ? 17.812 36.781 2.154 1 89.75 376 TYR B CA 1
ATOM 6193 C C . TYR B 1 376 ? 19.062 36.062 2.637 1 89.75 376 TYR B C 1
ATOM 6195 O O . TYR B 1 376 ? 19.844 35.562 1.83 1 89.75 376 TYR B O 1
ATOM 6203 N N . PRO B 1 377 ? 19.141 35.938 3.955 1 84.19 377 PRO B N 1
ATOM 6204 C CA . PRO B 1 377 ? 20.391 35.438 4.527 1 84.19 377 PRO B CA 1
ATOM 6205 C C . PRO B 1 377 ? 20.516 33.906 4.406 1 84.19 377 PRO B C 1
ATOM 6207 O O . PRO B 1 377 ? 19.5 33.188 4.406 1 84.19 377 PRO B O 1
ATOM 6210 N N . LYS B 1 378 ? 21.844 33.469 4.266 1 75.12 378 LYS B N 1
ATOM 6211 C CA . LYS B 1 378 ? 22.188 32.031 4.379 1 75.12 378 LYS B CA 1
ATOM 6212 C C . LYS B 1 378 ? 22.891 31.75 5.703 1 75.12 378 LYS B C 1
ATOM 6214 O O . LYS B 1 378 ? 23.562 32.625 6.258 1 75.12 378 LYS B O 1
ATOM 6219 N N . PRO B 1 379 ? 22.625 30.5 6.152 1 64.88 379 PRO B N 1
ATOM 6220 C CA . PRO B 1 379 ? 23.266 30.203 7.438 1 64.88 379 PRO B CA 1
ATOM 6221 C C . PRO B 1 379 ? 24.797 30.328 7.383 1 64.88 379 PRO B C 1
ATOM 6223 O O . PRO B 1 379 ? 25.422 29.859 6.434 1 64.88 379 PRO B O 1
ATOM 6226 N N . ASP B 1 380 ? 25.453 31.328 7.68 1 56.56 380 ASP B N 1
ATOM 6227 C CA . ASP B 1 380 ? 26.891 31.422 7.883 1 56.56 380 ASP B CA 1
ATOM 6228 C C . ASP B 1 380 ? 27.25 31.234 9.359 1 56.56 380 ASP B C 1
ATOM 6230 O O . ASP B 1 380 ? 26.578 31.766 10.234 1 56.56 380 ASP B O 1
ATOM 6234 N N . PRO B 1 381 ? 27.922 30.047 9.633 1 46.91 381 PRO B N 1
ATOM 6235 C CA . PRO B 1 381 ? 28.312 30 11.039 1 46.91 381 PRO B CA 1
ATOM 6236 C C . PRO B 1 381 ? 28.781 31.359 11.57 1 46.91 381 PRO B C 1
ATOM 6238 O O . PRO B 1 381 ? 29.484 31.422 12.578 1 46.91 381 PRO B O 1
ATOM 6241 N N . VAL B 1 382 ? 28.5 32.344 10.914 1 40.56 382 VAL B N 1
ATOM 6242 C CA . VAL B 1 382 ? 29.016 33.594 11.453 1 40.56 382 VAL B CA 1
ATOM 6243 C C . VAL B 1 382 ? 28.406 33.844 12.828 1 40.56 382 VAL B C 1
ATOM 6245 O O . VAL B 1 382 ? 27.297 33.406 13.117 1 40.56 382 VAL B O 1
ATOM 6248 N N . ASN B 1 383 ? 29.203 34.312 13.758 1 42.25 383 ASN B N 1
ATOM 6249 C CA . ASN B 1 383 ? 28.922 34.875 15.078 1 42.25 383 ASN B CA 1
ATOM 6250 C C . ASN B 1 383 ? 27.797 35.906 15.031 1 42.25 383 ASN B C 1
ATOM 6252 O O . ASN B 1 383 ? 28.031 37.062 14.742 1 42.25 383 ASN B O 1
ATOM 6256 N N . VAL B 1 384 ? 26.812 35.656 14.586 1 41.97 384 VAL B N 1
ATOM 6257 C CA . VAL B 1 384 ? 25.672 36.562 14.508 1 41.97 384 VAL B CA 1
ATOM 6258 C C . VAL B 1 384 ? 25.484 37.281 15.844 1 41.97 384 VAL B C 1
ATOM 6260 O O . VAL B 1 384 ? 25.203 38.469 15.875 1 41.97 384 VAL B O 1
ATOM 6263 N N . PHE B 1 385 ? 25.516 36.5 16.844 1 41.22 385 PHE B N 1
ATOM 6264 C CA . PHE B 1 385 ? 25.422 37.219 18.125 1 41.22 385 PHE B CA 1
ATOM 6265 C C . PHE B 1 385 ? 26.547 38.219 18.266 1 41.22 385 PHE B C 1
ATOM 6267 O O . PHE B 1 385 ? 26.344 39.312 18.828 1 41.22 385 PHE B O 1
ATOM 6274 N N . SER B 1 386 ? 27.656 37.812 17.766 1 38.59 386 SER B N 1
ATOM 6275 C CA . SER B 1 386 ? 28.75 38.781 17.969 1 38.59 386 SER B CA 1
ATOM 6276 C C . SER B 1 386 ? 28.547 40.031 17.141 1 38.59 386 SER B C 1
ATOM 6278 O O . SER B 1 386 ? 28.812 41.156 17.625 1 38.59 386 SER B O 1
ATOM 6280 N N . ALA B 1 387 ? 27.969 40 16.016 1 42.22 387 ALA B N 1
ATOM 6281 C CA . ALA B 1 387 ? 27.844 41.219 15.234 1 42.22 387 ALA B CA 1
ATOM 6282 C C . ALA B 1 387 ? 26.641 42.062 15.68 1 42.22 387 ALA B C 1
ATOM 6284 O O . ALA B 1 387 ? 26.703 43.281 15.773 1 42.22 387 ALA B O 1
ATOM 6285 N N . ALA B 1 388 ? 25.562 41.469 15.938 1 40.31 388 ALA B N 1
ATOM 6286 C CA . ALA B 1 388 ? 24.406 42.188 16.438 1 40.31 388 ALA B CA 1
ATOM 6287 C C . ALA B 1 388 ? 24.719 42.875 17.781 1 40.31 388 ALA B C 1
ATOM 6289 O O . ALA B 1 388 ? 24.375 44.031 18 1 40.31 388 ALA B O 1
ATOM 6290 N N . LEU B 1 389 ? 25.359 42.031 18.688 1 39.19 389 LEU B N 1
ATOM 6291 C CA . LEU B 1 389 ? 25.781 42.625 19.953 1 39.19 389 LEU B CA 1
ATOM 6292 C C . LEU B 1 389 ? 26.828 43.688 19.734 1 39.19 389 LEU B C 1
ATOM 6294 O O . LEU B 1 389 ? 26.812 44.719 20.406 1 39.19 389 LEU B O 1
ATOM 6298 N N . SER B 1 390 ? 27.625 43.5 18.797 1 39.72 390 SER B N 1
ATOM 6299 C CA . SER B 1 390 ? 28.641 44.5 18.594 1 39.72 390 SER B CA 1
ATOM 6300 C C . SER B 1 390 ? 28.047 45.781 18.016 1 39.72 390 SER B C 1
ATOM 6302 O O . SER B 1 390 ? 28.484 46.875 18.344 1 39.72 390 SER B O 1
ATOM 6304 N N . L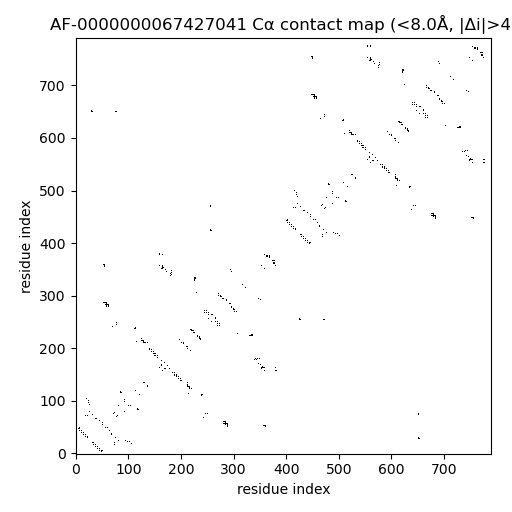YS B 1 391 ? 27.062 45.781 17.156 1 44.59 391 LYS B N 1
ATOM 6305 C CA . LYS B 1 391 ? 26.484 47.031 16.641 1 44.59 391 LYS B CA 1
ATOM 6306 C C . LYS B 1 391 ? 25.609 47.688 17.703 1 44.59 391 LYS B C 1
ATOM 6308 O O . LYS B 1 391 ? 25.562 48.938 17.781 1 44.59 391 LYS B O 1
ATOM 6313 N N . ILE B 1 392 ? 24.812 46.906 18.406 1 39.41 392 ILE B N 1
ATOM 6314 C CA . ILE B 1 392 ? 24.062 47.531 19.484 1 39.41 392 ILE B CA 1
ATOM 6315 C C . ILE B 1 392 ? 25.016 48.25 20.438 1 39.41 392 ILE B C 1
ATOM 6317 O O . ILE B 1 392 ? 24.734 49.375 20.875 1 39.41 392 ILE B O 1
ATOM 6321 N N . PHE B 1 393 ? 26.109 47.562 20.719 1 39.69 393 PHE B N 1
ATOM 6322 C CA . PHE B 1 393 ? 27.031 48.188 21.656 1 39.69 393 PHE B CA 1
ATOM 6323 C C . PHE B 1 393 ? 27.922 49.219 20.953 1 39.69 393 PHE B C 1
ATOM 6325 O O . PHE B 1 393 ? 28.562 50.031 21.594 1 39.69 393 PHE B O 1
ATOM 6332 N N . HIS B 1 394 ? 28.125 49 19.641 1 40.09 394 HIS B N 1
ATOM 6333 C CA . HIS B 1 394 ? 28.984 50 19.031 1 40.09 394 HIS B CA 1
ATOM 6334 C C . HIS B 1 394 ? 28.156 51.125 18.406 1 40.09 394 HIS B C 1
ATOM 6336 O O . HIS B 1 394 ? 28.703 52.094 17.875 1 40.09 394 HIS B O 1
ATOM 6342 N N . THR B 1 395 ? 26.812 50.844 18.203 1 34.38 395 THR B N 1
ATOM 6343 C CA . THR B 1 395 ? 26.109 52.094 17.906 1 34.38 395 THR B CA 1
ATOM 6344 C C . THR B 1 395 ? 25.531 52.719 19.172 1 34.38 395 THR B C 1
ATOM 6346 O O . THR B 1 395 ? 24.984 52 20.016 1 34.38 395 THR B O 1
#

Radius of gyration: 31.63 Å; Cα contacts (8 Å, |Δi|>4): 1112; chains: 2; bounding box: 65×100×80 Å

Nearest PDB structures (foldseek):
  3n0f-assembly2_B  TM=1.453E-01  e=5.569E+00  Populus tremula x Populus alba

InterPro domains:
  IPR032805 Wax synthase domain [PF13813] (215-301)
  IPR044851 Wax synthase [PTHR31595] (18-356)

Solvent-accessible surface area (backbone atoms only — not comparable to full-atom values): 40308 Å² total; per-residue (Å²): 127,83,83,60,43,72,58,57,67,66,56,57,50,46,34,51,49,48,48,49,47,46,52,48,50,60,90,50,55,64,45,29,60,56,43,54,62,34,49,50,47,41,50,45,50,55,74,45,24,38,58,92,40,44,36,52,10,27,53,49,20,29,50,41,43,46,47,47,47,48,38,43,35,55,35,39,75,34,62,48,46,80,73,53,42,48,62,88,55,86,67,61,52,57,80,51,55,69,68,57,24,45,55,52,32,51,50,54,70,72,27,58,55,25,70,70,30,65,78,31,53,66,90,46,45,54,72,57,46,82,59,52,65,68,60,38,45,51,52,34,51,52,48,28,52,49,23,48,48,53,24,35,55,46,48,58,57,43,41,62,33,59,43,41,28,61,76,34,57,57,33,70,76,43,55,70,74,64,20,44,53,55,53,46,56,53,49,35,50,52,22,48,52,46,25,51,51,32,49,51,48,40,53,37,37,70,72,60,77,47,55,50,50,73,57,38,61,57,52,33,61,71,88,51,38,29,37,62,54,34,30,57,63,39,20,52,54,49,59,58,48,54,40,35,49,53,52,24,45,41,47,39,48,70,55,39,46,38,61,84,93,33,73,65,43,54,52,49,35,46,41,44,31,24,42,53,54,6,49,23,42,30,41,8,33,24,47,39,67,74,42,80,81,53,28,32,36,59,43,29,41,47,50,38,51,49,34,52,52,50,50,51,51,51,52,56,38,32,74,74,69,57,65,72,88,41,74,68,54,40,53,52,19,35,51,49,34,53,51,48,47,33,64,48,43,31,60,38,49,23,62,50,19,23,65,25,28,53,56,53,54,62,48,78,22,70,65,43,22,75,72,72,66,37,41,65,52,62,63,46,86,54,61,52,65,58,50,54,51,46,47,55,71,68,93,127,83,83,60,42,72,57,57,67,66,56,58,49,46,35,51,48,48,49,50,48,47,52,48,51,61,89,51,54,64,45,29,59,56,44,53,64,33,48,50,47,40,51,44,49,56,74,45,25,38,59,94,41,44,38,52,11,28,52,49,23,29,50,40,44,46,47,46,48,48,38,44,35,55,34,39,74,35,62,49,46,78,73,53,42,47,63,89,54,84,66,62,53,58,79,50,54,70,69,56,24,45,54,52,32,51,50,54,71,72,27,57,54,24,68,68,30,66,78,31,51,65,89,46,45,56,73,55,45,82,60,52,66,68,57,41,44,51,53,33,51,51,48,29,51,50,24,48,50,53,26,36,56,46,48,57,58,43,42,64,35,59,43,40,28,60,74,35,56,57,32,72,76,43,54,71,75,64,21,43,53,55,53,47,56,53,49,36,51,51,21,47,53,48,25,52,52,32,49,51,48,39,54,38,38,70,70,61,78,47,54,49,51,73,55,38,61,58,52,34,60,73,88,52,38,28,38,62,52,34,30,56,63,37,22,51,53,47,59,58,49,53,43,36,50,53,53,24,45,41,48,38,48,70,54,39,45,39,60,84,94,35,73,64,46,54,51,51,34,45,41,43,31,23,41,53,53,6,47,24,42,30,42,7,34,24,46,39,68,73,40,81,80,53,29,30,38,59,42,29,42,47,50,36,52,48,33,53,51,49,49,50,53,50,52,55,39,32,74,75,69,58,66,72,91,40,73,67,54,39,53,52,20,36,49,49,35,52,50,47,47,32,66,49,42,30,60,38,51,22,63,49,21,22,66,25,28,53,56,52,52,62,48,80,23,69,66,43,23,75,73,71,67,35,41,64,53,63,63,46,87,53,62,53,67,56,50,57,52,44,46,60,71,69,92

pLDDT: mean 92.54, std 11.57, range [32.81, 98.75]

Organism: Laccaria bicolor (strain S238N-H82 / ATCC MYA-4686) (NCBI:txid486041)

Sequence (790 aa):
MHEKTEFKPFLFLLAWGITFLSLLVRPSPFRGLLFIPILSICLYLTFYTTGADIASNIAIGCALSSQIFTSLDLTVLTDVQNELRLVGQKTSISTASLSDRFWWALRLLLSPRGIGWAHEPTTHILPHPTTSRVRFLWDQLLRTAKFTIIFDVVRVLSYSNPYFQKGGPSLTDAGLLWRSTVLAHVITTYAGLARMYTIYSIVSVGLGFTVPGDWPPLFGYLGDAYTVRRSWGRVWHQLMRRFLQVESDFLAYKVLRLPRKSTFTTYFKLFVAFFISGVIHQVGDYSALGHWYGCALAFFIYQAAVITFEDAVIGIAAKFGFDKPTPVKKVFGYLWVAAWLTYSMPMWASPYMTGGYLEADVQFSPIMGLSRGEWYPKPDPVNVFSAALSKIFHTMHEKTEFKPFLFLLAWGITFLSLLVRPSPFRGLLFIPILSICLYLTFYTTGADIASNIAIGCALSSQIFTSLDLTVLTDVQNELRLVGQKTSISTASLSDRFWWALRLLLSPRGIGWAHEPTTHILPHPTTSRVRFLWDQLLRTAKFTIIFDVVRVLSYSNPYFQKGGPSLTDAGLLWRSTVLAHVITTYAGLARMYTIYSIVSVGLGFTVPGDWPPLFGYLGDAYTVRRSWGRVWHQLMRRFLQVESDFLAYKVLRLPRKSTFTTYFKLFVAFFISGVIHQVGDYSALGHWYGCALAFFIYQAAVITFEDAVIGIAAKFGFDKPTPVKKVFGYLWVAAWLTYSMPMWASPYMTGGYLEADVQFSPIMGLSRGEWYPKPDPVNVFSAALSKIFHT

Secondary structure (DSSP, 8-state):
-PPPEEP-HHHHHHHHHHHHHHHHSPP-TTGGGGHHHHHHHHHHHHHHEE-SSHHHHHHHHHHHHHHHHHHIIIIII--HHHH--BTT--S-GGGS-HHHHHHHHHHHHT-TT-TTBTT--TTTSPPPP-S-HHHHHHHHHHHHHHHHHHHHHHHHHHHT-GGGSTT---GGGS-HHHHTTHHHHHHHHHHHHHHHHHHHHHHHHHTTSS-GGG---SS--GGG-SSHHHIIIIIS--TTHHHHHHHHHIIIIIIS---SS-HHHHHHHHHHHHHHHHHHHHHHHHHHHSSS---HHHHHHHHHHHHHHHHHHHHHHHHTT--SPPHHHHHHHHHHHHHHHHHHTHHHHHHHHHTTHHHH-----HHHHHHHS-SS-------HHHHHHHHHHH-/-PPPEEP-HHHHHHHHHHHHHHHHSPP-TTGGGGHHHHHHHHHHHHHHEE-SSHHHHHHHHHHHHHHHHHHIIIIII--HHHH--BTT--S-GGGS-HHHHHHHHHHHHT-TT-TTBTT--TTTSPPPP-S-HHHHHHHHHHHHHHHHHHHHHHHHHHHT-GGGSTT---GGGS-HHHHTTHHHHHHHHHHHHHHHHHHHHHHHHHTTSS-GGG---SS--GGG-SSHHHIIIIIS--TTHHHHHHHHHIIIIIIS---SS-HHHHHHHHHHHHHHHHHHHHHHHHHHHSSS---HHHHHHHHHHHHHHHHHHHHHHHHTT--S--HHHHHHHHHHHHHHHHHHTHHHHHHHHHTTHHHH-----HHHHHHHS-SS-------HHHHHHHHHHH-

Foldseek 3Di:
DDAAAAQDVVLVVVLVVLLLVLQLAADDPCQLVSLVSSLVSLVCRLQRHAYDALQVLLVSLLSSLLSSLVSCVSRPLDPPQCPKAFVVRDDGCNPPDSVSSSVVSVVVSVCLQQQRIPPRPPVQFDAFDDDALVVLLVVLVVLLVVLQQQLQVLLLVLLQQQLLAAQGDFLLPDDLVSLLNVVSVVSNVVSVVQNVLSVVVNVCSVVPVDPRRRRGGQFADPLQQLALCCCVRRGHRSSSVVSLQSVLCCCQCVVVNHDPPDPVSVLSSLLSSLQSVLSSSQSSVCSNPVDRQACSNVLSNVSSVVNVVVVVVQVVVVVVPNNDDDPVSSVNSNVVSSSVCSNRVSSRSSVVSNNGNSQVPFDAHPVCCVQPVCRTDGSDNPPSVVRSVCVVVVD/DPAAAAQDVVLVVVLVVLLLVLQLAADDPCQLVSLVSSLVSLVCRLQRHAYDALQVLLVSLLSSLLSSLVSCVSRPLDPDQCPKAFVVRDDGCNPPDSVSSNVVSVVVSVCLQQQRIPPRPPVQFDAFDDDALVVLLVVLVVLLVVLQQQLQVLLLVLLQQQLLAAQGDFLLPDDLVSLLNVVSVVSNVVSVVQNVLSVVVNVCSVVPVDPRRRRGRQFADPLQQLALCCCVRRGHRSSSVVSLQSVLCCCQCVVVNHDPPDPVSVLSSQLSSLQSVLSSSQSSVCSNPVDRQACSNVLSNVSSVVNVVVVVVQVVVVVVPNNDDDPVSSVNSNVVSSSVCSNRVSSRSSVVSNNGNSQVPFDAHPVCCVQPVCRTDGSDNPPSVVVVVCVVVVD